Protein 2V6Z (pdb70)

Foldseek 3Di:
DALVVLLVVLVVLLVVVPAQEDPQQSSLVSVVCRPPDPVCSSVLSVQLVVLLVVDDDDDRHHYNVSSVRSVVRRD

Nearest PDB structures (foldseek):
  2v6z-assembly1_M  TM=9.884E-01  e=2.425E-10  Homo sapiens
  7pfo-assembly1_A  TM=9.451E-01  e=2.095E-09  Homo sapiens
  8qz0-assembly1_Y  TM=7.231E-01  e=5.960E-01  Saccharomyces cerevisiae S288C
  5fm6-assembly1_B  TM=7.115E-01  e=1.152E+00  Thermochaetoides thermophila
  3d8b-assembly1_A  TM=6.916E-01  e=2.363E+00  Homo sapiens

Sequence (75 aa):
MAPERLRSRALSAFKLRGLLLRGEAIKYLTEALQSISELELEDKLEKIINAVEKQPLSSNMIERSVVEAAVQESSMAPERLRSRALSAFKLRGLLLRGEAIKYLTEALQSISELELEDKLEKIINAVEKQPLSSNMIERSVVEAAVQESSMAPERLRSRALSAFKLRGLLLRGEAIKYLTEALQSISELELEDKLEKIINAVEKQPLSSNMIERSVVEAAVQESSMAPERLRSRALSAFKLRGLLLRGEAIKYLTEALQSISELELEDKLEKIINAVEKQPLSSNMIERSVVEAAVQESSMAPERLRSRALSAFKLRGLLLRGEAIKYLTEALQSISELELEDKLEKIINAVEKQPLSSNMIERSVVEAAVQESSMAPERLRSRALSAFKLRGLLLRGEAIKYLTEALQSISELELEDKLEKIINAVEKQPLSSNMIERSVVEAAVQESSMAPERLRSRALSAFKLRGLLLRGEAIKYLTEALQSISELELEDKLEKIINAVEKQPLSSNMIERSVVEAAVQESSMAPERLRSRALSAFKLRGLLLRGEAIKYLTEALQSISELELEDKLEKIINAVEKQPLSSNMIERSVVEAAVQESSMAPERLRSRALSAFKLRGLLLRGEAIKYLTEALQSISELELEDKLEKIINAVEKQPLSSNMIERSVVEAAVQESSMAPERLRSRALSAFKLRGLLLRGEAIKYLTEALQSISELELEDKLEKIINAVEKQPLSSNMIERSVVEAAVQESSMAPERLRSRALSAFKLRGLLLRGEAIKYLTEALQSISELELEDKLEKIINAVEKQPLSSNMIERSVVEAAVQESSMAPERLRSRALSAFKLRGLLLRGEAIKYLTEALQSISELELEDKLEKIINAVEKQPLSSNMIERSVVEAAVQESSMAPERLRSRALSAFKLRGLLLRGEAIKYLTEALQSISELELEDKLEKIINAVEKQPLSSNMIERSVVEAAVQESSMAPERLRSRALSAFKLRGLLLRGEAIKYLTEALQSISELELEDKLEKIINAVEKQPLSSNMIERSVVEAAVQESSMAPERLRSRALSAFKLRGLLLRGEAIKYLTEALQSISELELEDKLEKIINAVEKQPLSSNMIERSVVEAAVQESSMAPERLRSRALSAFKLRGLLLRGEAIKYLTEALQSISELELEDKLEKIINAVEKQPLSSNMIERSVVEAAVQESSMAPERLRSRALSAFKLRGLLLRGEAIKYLTEALQSISELELEDKLEKIINAVEKQPLSSNMIERSVVEAAVQESSMAPERLRSRALSAFKLRGLLLRGEAIKYLTEALQSISELELEDKLEKIINAVEKQPLSSNMIERSVVEAAVQESSMAPERLRSRALSAFKLRGLLLRGEAIKYLTEALQSISELELEDKLEKIINAVEKQPLSSNMIERSVVEAAVQESSMAPERLRSRALSAFKLRGLLLRGEAIKYLTEALQSISELELEDKLEKIINAVEKQPLSSNMIERSVVEAAVQESS

Secondary structure (DSSP, 8-state):
--HHHHHHHHHHHHHHTT-EE-HHHHHHHHHHTTTS-TTTHHHHHHHHHHHHTTS--SSSEE-HHHHHHHHHHH-

Solvent-accessible surface area: 4903 Å² total; per-residue (Å²): 114,40,48,140,154,4,95,68,97,0,53,54,5,0,124,136,122,50,19,72,19,118,45,86,0,19,116,51,0,3,119,55,2,114,114,60,52,103,151,97,4,97,92,43,1,57,108,0,5,92,2,2,128,147,43,129,90,123,64,70,82,0,87,116,78,21,0,70,51,0,22,117,111,4,129

Structure (mmCIF, N/CA/C/O backbone):
data_2V6Z
#
_entry.id   2V6Z
#
_cell.length_a   1.000
_cell.length_b   1.000
_cell.length_c   1.000
_cell.angle_alpha   90.00
_cell.angle_beta   90.00
_cell.angle_gamma   90.00
#
_symmetry.space_group_name_H-M   'P 1'
#
loop_
_atom_site.group_PDB
_atom_site.id
_atom_site.type_symbol
_atom_site.label_atom_id
_atom_site.label_alt_id
_atom_site.label_comp_id
_atom_site.label_asym_id
_atom_site.label_entity_id
_atom_site.label_seq_id
_atom_site.pdbx_PDB_ins_code
_atom_site.Cartn_x
_atom_site.Cartn_y
_atom_site.Cartn_z
_atom_site.occupancy
_atom_site.B_iso_or_equiv
_atom_site.auth_seq_id
_atom_site.auth_comp_id
_atom_site.auth_asym_id
_atom_site.auth_atom_id
_atom_site.pdbx_PDB_model_num
ATOM 1 N N . MET A 1 25 ? 1.703 -15.701 0.653 1.00 0.00 25 MET M N 1
ATOM 2 C CA . MET A 1 25 ? 3.109 -15.944 0.298 1.00 0.00 25 MET M CA 1
ATOM 3 C C . MET A 1 25 ? 3.444 -15.351 -1.089 1.00 0.00 25 MET M C 1
ATOM 4 O O . MET A 1 25 ? 3.008 -15.861 -2.123 1.00 0.00 25 MET M O 1
ATOM 16 N N . ALA A 1 26 ? 4.218 -14.266 -1.097 1.00 0.00 26 ALA M N 1
ATOM 17 C CA . ALA A 1 26 ? 4.572 -13.468 -2.273 1.00 0.00 26 ALA M CA 1
ATOM 18 C C . ALA A 1 26 ? 5.983 -12.856 -2.123 1.00 0.00 26 ALA M C 1
ATOM 19 O O . ALA A 1 26 ? 6.508 -12.833 -1.004 1.00 0.00 26 ALA M O 1
ATOM 26 N N . PRO A 1 27 ? 6.610 -12.336 -3.200 1.00 0.00 27 PRO M N 1
ATOM 27 C CA . PRO A 1 27 ? 7.949 -11.727 -3.167 1.00 0.00 27 PRO M CA 1
ATOM 28 C C . PRO A 1 27 ? 8.204 -10.729 -2.028 1.00 0.00 27 PRO M C 1
ATOM 29 O O . PRO A 1 27 ? 9.268 -10.755 -1.422 1.00 0.00 27 PRO M O 1
ATOM 37 N N . GLU A 1 28 ? 7.225 -9.886 -1.678 1.00 0.00 28 GLU M N 1
ATOM 38 C CA . GLU A 1 28 ? 7.334 -8.901 -0.581 1.00 0.00 28 GLU M CA 1
ATOM 39 C C . GLU A 1 28 ? 7.509 -9.530 0.817 1.00 0.00 28 GLU M C 1
ATOM 40 O O . GLU A 1 28 ? 8.006 -8.868 1.735 1.00 0.00 28 GLU M O 1
ATOM 50 N N . ARG A 1 29 ? 7.147 -10.811 0.977 1.00 0.00 29 ARG M N 1
ATOM 51 C CA . ARG A 1 29 ? 7.346 -11.610 2.204 1.00 0.00 29 ARG M CA 1
ATOM 52 C C . ARG A 1 29 ? 8.560 -12.529 2.061 1.00 0.00 29 ARG M C 1
ATOM 53 O O . ARG A 1 29 ? 9.337 -12.676 3.004 1.00 0.00 29 ARG M O 1
ATOM 71 N N . LEU A 1 30 ? 8.775 -13.074 0.858 1.00 0.00 30 LEU M N 1
ATOM 72 C CA . LEU A 1 30 ? 9.932 -13.877 0.466 1.00 0.00 30 LEU M CA 1
ATOM 73 C C . LEU A 1 30 ? 11.248 -13.132 0.719 1.00 0.00 30 LEU M C 1
ATOM 74 O O . LEU A 1 30 ? 12.149 -13.670 1.356 1.00 0.00 30 LEU M O 1
ATOM 89 N N . ARG A 1 31 ? 11.336 -11.867 0.285 1.00 0.00 31 ARG M N 1
ATOM 90 C CA . ARG A 1 31 ? 12.497 -10.985 0.488 1.00 0.00 31 ARG M CA 1
ATOM 91 C C . ARG A 1 31 ? 12.910 -10.895 1.961 1.00 0.00 31 ARG M C 1
ATOM 92 O O . ARG A 1 31 ? 14.074 -11.124 2.284 1.00 0.00 31 ARG M O 1
ATOM 110 N N . SER A 1 32 ? 11.961 -10.642 2.862 1.00 0.00 32 SER M N 1
ATOM 111 C CA . SER A 1 32 ? 12.219 -10.568 4.312 1.00 0.00 32 SER M CA 1
ATOM 112 C C . SER A 1 32 ? 12.697 -11.901 4.911 1.00 0.00 32 SER M C 1
ATOM 113 O O . SER A 1 32 ? 13.659 -11.922 5.690 1.00 0.00 32 SER M O 1
ATOM 120 N N . ARG A 1 33 ? 12.085 -13.027 4.512 1.00 0.00 33 ARG M N 1
ATOM 121 C CA . ARG A 1 33 ? 12.513 -14.389 4.907 1.00 0.00 33 ARG M CA 1
ATOM 122 C C . ARG A 1 33 ? 13.936 -14.685 4.423 1.00 0.00 33 ARG M C 1
ATOM 123 O O . ARG A 1 33 ? 14.775 -15.160 5.188 1.00 0.00 33 ARG M O 1
ATOM 141 N N . ALA A 1 34 ? 14.210 -14.376 3.157 1.00 0.00 34 ALA M N 1
ATOM 142 C CA . ALA A 1 34 ? 15.469 -14.664 2.485 1.00 0.00 34 ALA M CA 1
ATOM 143 C C . ALA A 1 34 ? 16.643 -13.822 3.012 1.00 0.00 34 ALA M C 1
ATOM 144 O O . ALA A 1 34 ? 17.720 -14.367 3.262 1.00 0.00 34 ALA M O 1
ATOM 151 N N . LEU A 1 35 ? 16.439 -12.519 3.246 1.00 0.00 35 LEU M N 1
ATOM 152 C CA . LEU A 1 35 ? 17.449 -11.651 3.863 1.00 0.00 35 LEU M CA 1
ATOM 153 C C . LEU A 1 35 ? 17.806 -12.152 5.272 1.00 0.00 35 LEU M C 1
ATOM 154 O O . LEU A 1 35 ? 18.982 -12.235 5.623 1.00 0.00 35 LEU M O 1
ATOM 169 N N . SER A 1 36 ? 16.796 -12.534 6.062 1.00 0.00 36 SER M N 1
ATOM 170 C CA . SER A 1 36 ? 16.997 -13.026 7.431 1.00 0.00 36 SER M CA 1
ATOM 171 C C . SER A 1 36 ? 17.886 -14.273 7.494 1.00 0.00 36 SER M C 1
ATOM 172 O O . SER A 1 36 ? 18.722 -14.378 8.388 1.00 0.00 36 SER M O 1
ATOM 179 N N . ALA A 1 37 ? 17.781 -15.188 6.525 1.00 0.00 37 ALA M N 1
ATOM 180 C CA . ALA A 1 37 ? 18.638 -16.377 6.455 1.00 0.00 37 ALA M CA 1
ATOM 181 C C . ALA A 1 37 ? 20.138 -16.034 6.311 1.00 0.00 37 ALA M C 1
ATOM 182 O O . ALA A 1 37 ? 20.976 -16.644 6.982 1.00 0.00 37 ALA M O 1
ATOM 189 N N . PHE A 1 38 ? 20.481 -15.035 5.484 1.00 0.00 38 PHE M N 1
ATOM 190 C CA . PHE A 1 38 ? 21.855 -14.525 5.355 1.00 0.00 38 PHE M CA 1
ATOM 191 C C . PHE A 1 38 ? 22.292 -13.771 6.630 1.00 0.00 38 PHE M C 1
ATOM 192 O O . PHE A 1 38 ? 23.401 -14.001 7.120 1.00 0.00 38 PHE M O 1
ATOM 208 N N . LYS A 1 39 ? 21.409 -12.946 7.221 1.00 0.00 39 LYS M N 1
ATOM 209 C CA . LYS A 1 39 ? 21.672 -12.212 8.478 1.00 0.00 39 LYS M CA 1
ATOM 210 C C . LYS A 1 39 ? 21.956 -13.126 9.678 1.00 0.00 39 LYS M C 1
ATOM 211 O O . LYS A 1 39 ? 22.853 -12.824 10.466 1.00 0.00 39 LYS M O 1
ATOM 226 N N . LEU A 1 40 ? 21.263 -14.265 9.791 1.00 0.00 40 LEU M N 1
ATOM 227 C CA . LEU A 1 40 ? 21.497 -15.286 10.828 1.00 0.00 40 LEU M CA 1
ATOM 228 C C . LEU A 1 40 ? 22.913 -15.895 10.779 1.00 0.00 40 LEU M C 1
ATOM 229 O O . LEU A 1 40 ? 23.422 -16.355 11.808 1.00 0.00 40 LEU M O 1
ATOM 244 N N . ARG A 1 41 ? 23.559 -15.865 9.604 1.00 0.00 41 ARG M N 1
ATOM 245 C CA . ARG A 1 41 ? 24.944 -16.329 9.372 1.00 0.00 41 ARG M CA 1
ATOM 246 C C . ARG A 1 41 ? 25.991 -15.198 9.396 1.00 0.00 41 ARG M C 1
ATOM 247 O O . ARG A 1 41 ? 27.185 -15.467 9.261 1.00 0.00 41 ARG M O 1
ATOM 265 N N . GLY A 1 42 ? 25.566 -13.946 9.588 1.00 0.00 42 GLY M N 1
ATOM 266 C CA . GLY A 1 42 ? 26.433 -12.760 9.675 1.00 0.00 42 GLY M CA 1
ATOM 267 C C . GLY A 1 42 ? 26.698 -12.056 8.333 1.00 0.00 42 GLY M C 1
ATOM 268 O O . GLY A 1 42 ? 27.433 -11.064 8.293 1.00 0.00 42 GLY M O 1
ATOM 272 N N . LEU A 1 43 ? 26.115 -12.557 7.239 1.00 0.00 43 LEU M N 1
ATOM 273 C CA . LEU A 1 43 ? 26.198 -11.951 5.907 1.00 0.00 43 LEU M CA 1
ATOM 274 C C . LEU A 1 43 ? 25.126 -10.862 5.711 1.00 0.00 43 LEU M C 1
ATOM 275 O O . LEU A 1 43 ? 24.161 -10.730 6.465 1.00 0.00 43 LEU M O 1
ATOM 290 N N . LEU A 1 44 ? 25.300 -10.105 4.634 1.00 0.00 44 LEU M N 1
ATOM 291 C CA . LEU A 1 44 ? 24.400 -9.090 4.091 1.00 0.00 44 LEU M CA 1
ATOM 292 C C . LEU A 1 44 ? 24.253 -9.378 2.590 1.00 0.00 44 LEU M C 1
ATOM 293 O O . LEU A 1 44 ? 25.115 -10.027 1.994 1.00 0.00 44 LEU M O 1
ATOM 308 N N . LEU A 1 45 ? 23.181 -8.894 1.961 1.00 0.00 45 LEU M N 1
ATOM 309 C CA . LEU A 1 45 ? 22.864 -9.230 0.572 1.00 0.00 45 LEU M CA 1
ATOM 310 C C . LEU A 1 45 ? 22.395 -8.002 -0.224 1.00 0.00 45 LEU M C 1
ATOM 311 O O . LEU A 1 45 ? 21.454 -7.302 0.172 1.00 0.00 45 LEU M O 1
ATOM 326 N N . ARG A 1 46 ? 23.062 -7.750 -1.358 1.00 0.00 46 ARG M N 1
ATOM 327 C CA . ARG A 1 46 ? 22.762 -6.670 -2.316 1.00 0.00 46 ARG M CA 1
ATOM 328 C C . ARG A 1 46 ? 21.329 -6.710 -2.867 1.00 0.00 46 ARG M C 1
ATOM 329 O O . ARG A 1 46 ? 20.722 -7.776 -2.956 1.00 0.00 46 ARG M O 1
ATOM 347 N N . GLY A 1 47 ? 20.825 -5.563 -3.331 1.00 0.00 47 GLY M N 1
ATOM 348 C CA . GLY A 1 47 ? 19.481 -5.436 -3.919 1.00 0.00 47 GLY M CA 1
ATOM 349 C C . GLY A 1 47 ? 19.296 -6.192 -5.245 1.00 0.00 47 GLY M C 1
ATOM 350 O O . GLY A 1 47 ? 18.219 -6.722 -5.515 1.00 0.00 47 GLY M O 1
ATOM 354 N N . GLU A 1 48 ? 20.339 -6.286 -6.072 1.00 0.00 48 GLU M N 1
ATOM 355 C CA . GLU A 1 48 ? 20.313 -7.117 -7.291 1.00 0.00 48 GLU M CA 1
ATOM 356 C C . GLU A 1 48 ? 20.388 -8.620 -6.962 1.00 0.00 48 GLU M C 1
ATOM 357 O O . GLU A 1 48 ? 19.848 -9.448 -7.698 1.00 0.00 48 GLU M O 1
ATOM 367 N N . ALA A 1 49 ? 21.019 -8.975 -5.836 1.00 0.00 49 ALA M N 1
ATOM 368 C CA . ALA A 1 49 ? 21.203 -10.356 -5.388 1.00 0.00 49 ALA M CA 1
ATOM 369 C C . ALA A 1 49 ? 19.960 -10.927 -4.687 1.00 0.00 49 ALA M C 1
ATOM 370 O O . ALA A 1 49 ? 19.561 -12.055 -4.980 1.00 0.00 49 ALA M O 1
ATOM 377 N N . ILE A 1 50 ? 19.315 -10.142 -3.809 1.00 0.00 50 ILE M N 1
ATOM 378 C CA . ILE A 1 50 ? 18.052 -10.521 -3.156 1.00 0.00 50 ILE M CA 1
ATOM 379 C C . ILE A 1 50 ? 16.970 -10.794 -4.206 1.00 0.00 50 ILE M C 1
ATOM 380 O O . ILE A 1 50 ? 16.304 -11.825 -4.145 1.00 0.00 50 ILE M O 1
ATOM 395 N N . LYS A 1 51 ? 16.848 -9.926 -5.220 1.00 0.00 51 LYS M N 1
ATOM 396 C CA . LYS A 1 51 ? 15.935 -10.077 -6.364 1.00 0.00 51 LYS M CA 1
ATOM 397 C C . LYS A 1 51 ? 16.218 -11.357 -7.161 1.00 0.00 51 LYS M C 1
ATOM 398 O O . LYS A 1 51 ? 15.283 -12.096 -7.466 1.00 0.00 51 LYS M O 1
ATOM 413 N N . TYR A 1 52 ? 17.493 -11.660 -7.424 1.00 0.00 52 TYR M N 1
ATOM 414 C CA . TYR A 1 52 ? 17.899 -12.861 -8.158 1.00 0.00 52 TYR M CA 1
ATOM 415 C C . TYR A 1 52 ? 17.405 -14.142 -7.465 1.00 0.00 52 TYR M C 1
ATOM 416 O O . TYR A 1 52 ? 16.702 -14.941 -8.089 1.00 0.00 52 TYR M O 1
ATOM 433 N N . LEU A 1 53 ? 17.708 -14.325 -6.167 1.00 0.00 53 LEU M N 1
ATOM 434 C CA . LEU A 1 53 ? 17.238 -15.515 -5.444 1.00 0.00 53 LEU M CA 1
ATOM 435 C C . LEU A 1 53 ? 15.736 -15.467 -5.102 1.00 0.00 53 LEU M C 1
ATOM 436 O O . LEU A 1 53 ? 15.106 -16.514 -4.997 1.00 0.00 53 LEU M O 1
ATOM 451 N N . THR A 1 54 ? 15.132 -14.277 -5.011 1.00 0.00 54 THR M N 1
ATOM 452 C CA . THR A 1 54 ? 13.676 -14.112 -4.827 1.00 0.00 54 THR M CA 1
ATOM 453 C C . THR A 1 54 ? 12.920 -14.681 -6.035 1.00 0.00 54 THR M C 1
ATOM 454 O O . THR A 1 54 ? 11.914 -15.366 -5.861 1.00 0.00 54 THR M O 1
ATOM 465 N N . GLU A 1 55 ? 13.415 -14.461 -7.260 1.00 0.00 55 GLU M N 1
ATOM 466 C CA . GLU A 1 55 ? 12.850 -15.059 -8.478 1.00 0.00 55 GLU M CA 1
ATOM 467 C C . GLU A 1 55 ? 13.165 -16.566 -8.591 1.00 0.00 55 GLU M C 1
ATOM 468 O O . GLU A 1 55 ? 12.304 -17.341 -9.015 1.00 0.00 55 GLU M O 1
ATOM 478 N N . ALA A 1 56 ? 14.362 -17.003 -8.176 1.00 0.00 56 ALA M N 1
ATOM 479 C CA . ALA A 1 56 ? 14.763 -18.418 -8.176 1.00 0.00 56 ALA M CA 1
ATOM 480 C C . ALA A 1 56 ? 13.990 -19.291 -7.154 1.00 0.00 56 ALA M C 1
ATOM 481 O O . ALA A 1 56 ? 13.847 -20.501 -7.360 1.00 0.00 56 ALA M O 1
ATOM 488 N N . LEU A 1 57 ? 13.476 -18.684 -6.075 1.00 0.00 57 LEU M N 1
ATOM 489 C CA . LEU A 1 57 ? 12.746 -19.338 -4.975 1.00 0.00 57 LEU M CA 1
ATOM 490 C C . LEU A 1 57 ? 11.243 -18.974 -4.958 1.00 0.00 57 LEU M C 1
ATOM 491 O O . LEU A 1 57 ? 10.526 -19.351 -4.030 1.00 0.00 57 LEU M O 1
ATOM 506 N N . GLN A 1 58 ? 10.753 -18.267 -5.984 1.00 0.00 58 GLN M N 1
ATOM 507 C CA . GLN A 1 58 ? 9.385 -17.731 -6.095 1.00 0.00 58 GLN M CA 1
ATOM 508 C C . GLN A 1 58 ? 8.256 -18.757 -5.853 1.00 0.00 58 GLN M C 1
ATOM 509 O O . GLN A 1 58 ? 7.191 -18.388 -5.346 1.00 0.00 58 GLN M O 1
ATOM 521 N N . SER A 1 59 ? 8.499 -20.034 -6.173 1.00 0.00 59 SER M N 1
ATOM 522 C CA . SER A 1 59 ? 7.510 -21.127 -6.085 1.00 0.00 59 SER M CA 1
ATOM 523 C C . SER A 1 59 ? 7.893 -22.224 -5.076 1.00 0.00 59 SER M C 1
ATOM 524 O O . SER A 1 59 ? 7.213 -23.253 -4.997 1.00 0.00 59 SER M O 1
ATOM 531 N N . ILE A 1 60 ? 8.973 -22.032 -4.305 1.00 0.00 60 ILE M N 1
ATOM 532 C CA . ILE A 1 60 ? 9.384 -22.943 -3.220 1.00 0.00 60 ILE M CA 1
ATOM 533 C C . ILE A 1 60 ? 8.400 -22.861 -2.042 1.00 0.00 60 ILE M C 1
ATOM 534 O O . ILE A 1 60 ? 7.885 -21.791 -1.703 1.00 0.00 60 ILE M O 1
ATOM 549 N N . SER A 1 61 ? 8.152 -24.016 -1.417 1.00 0.00 61 SER M N 1
ATOM 550 C CA . SER A 1 61 ? 7.310 -24.190 -0.226 1.00 0.00 61 SER M CA 1
ATOM 551 C C . SER A 1 61 ? 7.708 -23.258 0.929 1.00 0.00 61 SER M C 1
ATOM 552 O O . SER A 1 61 ? 8.868 -23.225 1.333 1.00 0.00 61 SER M O 1
ATOM 559 N N . GLU A 1 62 ? 6.746 -22.531 1.510 1.00 0.00 62 GLU M N 1
ATOM 560 C CA . GLU A 1 62 ? 6.991 -21.512 2.551 1.00 0.00 62 GLU M CA 1
ATOM 561 C C . GLU A 1 62 ? 7.710 -22.016 3.814 1.00 0.00 62 GLU M C 1
ATOM 562 O O . GLU A 1 62 ? 8.492 -21.276 4.417 1.00 0.00 62 GLU M O 1
ATOM 572 N N . LEU A 1 63 ? 7.476 -23.275 4.206 1.00 0.00 63 LEU M N 1
ATOM 573 C CA . LEU A 1 63 ? 8.113 -23.929 5.358 1.00 0.00 63 LEU M CA 1
ATOM 574 C C . LEU A 1 63 ? 9.453 -24.620 5.019 1.00 0.00 63 LEU M C 1
ATOM 575 O O . LEU A 1 63 ? 10.139 -25.121 5.913 1.00 0.00 63 LEU M O 1
ATOM 590 N N . GLU A 1 64 ? 9.836 -24.628 3.741 1.00 0.00 64 GLU M N 1
ATOM 591 C CA . GLU A 1 64 ? 11.082 -25.211 3.209 1.00 0.00 64 GLU M CA 1
ATOM 592 C C . GLU A 1 64 ? 12.037 -24.143 2.632 1.00 0.00 64 GLU M C 1
ATOM 593 O O . GLU A 1 64 ? 13.176 -24.456 2.290 1.00 0.00 64 GLU M O 1
ATOM 603 N N . LEU A 1 65 ? 11.591 -22.882 2.546 1.00 0.00 65 LEU M N 1
ATOM 604 C CA . LEU A 1 65 ? 12.325 -21.750 1.977 1.00 0.00 65 LEU M CA 1
ATOM 605 C C . LEU A 1 65 ? 13.668 -21.528 2.681 1.00 0.00 65 LEU M C 1
ATOM 606 O O . LEU A 1 65 ? 14.683 -21.303 2.028 1.00 0.00 65 LEU M O 1
ATOM 621 N N . GLU A 1 66 ? 13.683 -21.636 4.012 1.00 0.00 66 GLU M N 1
ATOM 622 C CA . GLU A 1 66 ? 14.899 -21.489 4.818 1.00 0.00 66 GLU M CA 1
ATOM 623 C C . GLU A 1 66 ? 15.884 -22.648 4.586 1.00 0.00 66 GLU M C 1
ATOM 624 O O . GLU A 1 66 ? 17.070 -22.416 4.355 1.00 0.00 66 GLU M O 1
ATOM 634 N N . ASP A 1 67 ? 15.398 -23.896 4.587 1.00 0.00 67 ASP M N 1
ATOM 635 C CA . ASP A 1 67 ? 16.211 -25.101 4.348 1.00 0.00 67 ASP M CA 1
ATOM 636 C C . ASP A 1 67 ? 16.786 -25.162 2.919 1.00 0.00 67 ASP M C 1
ATOM 637 O O . ASP A 1 67 ? 17.916 -25.612 2.715 1.00 0.00 67 ASP M O 1
ATOM 645 N N . LYS A 1 68 ? 16.032 -24.663 1.933 1.00 0.00 68 LYS M N 1
ATOM 646 C CA . LYS A 1 68 ? 16.449 -24.545 0.532 1.00 0.00 68 LYS M CA 1
ATOM 647 C C . LYS A 1 68 ? 17.546 -23.497 0.342 1.00 0.00 68 LYS M C 1
ATOM 648 O O . LYS A 1 68 ? 18.612 -23.800 -0.191 1.00 0.00 68 LYS M O 1
ATOM 663 N N . LEU A 1 69 ? 17.305 -22.270 0.810 1.00 0.00 69 LEU M N 1
ATOM 664 C CA . LEU A 1 69 ? 18.249 -21.147 0.749 1.00 0.00 69 LEU M CA 1
ATOM 665 C C . LEU A 1 69 ? 19.548 -21.447 1.519 1.00 0.00 69 LEU M C 1
ATOM 666 O O . LEU A 1 69 ? 20.625 -20.986 1.146 1.00 0.00 69 LEU M O 1
ATOM 681 N N . GLU A 1 70 ? 19.485 -22.321 2.519 1.00 0.00 70 GLU M N 1
ATOM 682 C CA . GLU A 1 70 ? 20.668 -22.754 3.280 1.00 0.00 70 GLU M CA 1
ATOM 683 C C . GLU A 1 70 ? 21.698 -23.481 2.396 1.00 0.00 70 GLU M C 1
ATOM 684 O O . GLU A 1 70 ? 22.899 -23.408 2.664 1.00 0.00 70 GLU M O 1
ATOM 694 N N . LYS A 1 71 ? 21.262 -24.117 1.297 1.00 0.00 71 LYS M N 1
ATOM 695 C CA . LYS A 1 71 ? 22.155 -24.749 0.317 1.00 0.00 71 LYS M CA 1
ATOM 696 C C . LYS A 1 71 ? 22.911 -23.706 -0.522 1.00 0.00 71 LYS M C 1
ATOM 697 O O . LYS A 1 71 ? 24.040 -23.955 -0.942 1.00 0.00 71 LYS M O 1
ATOM 712 N N . ILE A 1 72 ? 22.311 -22.528 -0.735 1.00 0.00 72 ILE M N 1
ATOM 713 C CA . ILE A 1 72 ? 22.950 -21.374 -1.398 1.00 0.00 72 ILE M CA 1
ATOM 714 C C . ILE A 1 72 ? 24.036 -20.840 -0.457 1.00 0.00 72 ILE M C 1
ATOM 715 O O . ILE A 1 72 ? 25.193 -20.736 -0.847 1.00 0.00 72 ILE M O 1
ATOM 730 N N . ILE A 1 73 ? 23.694 -20.591 0.813 1.00 0.00 73 ILE M N 1
ATOM 731 C CA . ILE A 1 73 ? 24.649 -20.110 1.832 1.00 0.00 73 ILE M CA 1
ATOM 732 C C . ILE A 1 73 ? 25.843 -21.071 1.985 1.00 0.00 73 ILE M C 1
ATOM 733 O O . ILE A 1 73 ? 26.990 -20.620 1.990 1.00 0.00 73 ILE M O 1
ATOM 748 N N . ASN A 1 74 ? 25.612 -22.390 2.021 1.00 0.00 74 ASN M N 1
ATOM 749 C CA . ASN A 1 74 ? 26.687 -23.396 2.053 1.00 0.00 74 ASN M CA 1
ATOM 750 C C . ASN A 1 74 ? 27.622 -23.353 0.825 1.00 0.00 74 ASN M C 1
ATOM 751 O O . ASN A 1 74 ? 28.780 -23.761 0.933 1.00 0.00 74 ASN M O 1
ATOM 761 N N . ALA A 1 75 ? 27.156 -22.853 -0.326 1.00 0.00 75 ALA M N 1
ATOM 762 C CA . ALA A 1 75 ? 27.992 -22.652 -1.513 1.00 0.00 75 ALA M CA 1
ATOM 763 C C . ALA A 1 75 ? 28.751 -21.315 -1.445 1.00 0.00 75 ALA M C 1
ATOM 764 O O . ALA A 1 75 ? 29.950 -21.274 -1.725 1.00 0.00 75 ALA M O 1
ATOM 771 N N . VAL A 1 76 ? 28.099 -20.240 -0.979 1.00 0.00 76 VAL M N 1
ATOM 772 C CA . VAL A 1 76 ? 28.737 -18.930 -0.739 1.00 0.00 76 VAL M CA 1
ATOM 773 C C . VAL A 1 76 ? 29.923 -19.060 0.235 1.00 0.00 76 VAL M C 1
ATOM 774 O O . VAL A 1 76 ? 30.989 -18.492 0.004 1.00 0.00 76 VAL M O 1
ATOM 787 N N . GLU A 1 77 ? 29.772 -19.886 1.278 1.00 0.00 77 GLU M N 1
ATOM 788 C CA . GLU A 1 77 ? 30.814 -20.209 2.270 1.00 0.00 77 GLU M CA 1
ATOM 789 C C . GLU A 1 77 ? 32.069 -20.932 1.715 1.00 0.00 77 GLU M C 1
ATOM 790 O O . GLU A 1 77 ? 33.058 -21.066 2.443 1.00 0.00 77 GLU M O 1
ATOM 800 N N . LYS A 1 78 ? 32.072 -21.353 0.440 1.00 0.00 78 LYS M N 1
ATOM 801 C CA . LYS A 1 78 ? 33.225 -21.959 -0.262 1.00 0.00 78 LYS M CA 1
ATOM 802 C C . LYS A 1 78 ? 33.593 -21.259 -1.585 1.00 0.00 78 LYS M C 1
ATOM 803 O O . LYS A 1 78 ? 34.421 -21.766 -2.343 1.00 0.00 78 LYS M O 1
ATOM 818 N N . GLN A 1 79 ? 33.011 -20.087 -1.855 1.00 0.00 79 GLN M N 1
ATOM 819 C CA . GLN A 1 79 ? 33.315 -19.232 -3.011 1.00 0.00 79 GLN M CA 1
ATOM 820 C C . GLN A 1 79 ? 34.272 -18.078 -2.632 1.00 0.00 79 GLN M C 1
ATOM 821 O O . GLN A 1 79 ? 34.301 -17.661 -1.467 1.00 0.00 79 GLN M O 1
ATOM 833 N N . PRO A 1 80 ? 35.049 -17.534 -3.593 1.00 0.00 80 PRO M N 1
ATOM 834 C CA . PRO A 1 80 ? 35.969 -16.424 -3.341 1.00 0.00 80 PRO M CA 1
ATOM 835 C C . PRO A 1 80 ? 35.212 -15.104 -3.098 1.00 0.00 80 PRO M C 1
ATOM 836 O O . PRO A 1 80 ? 34.390 -14.678 -3.915 1.00 0.00 80 PRO M O 1
ATOM 844 N N . LEU A 1 81 ? 35.507 -14.451 -1.967 1.00 0.00 81 LEU M N 1
ATOM 845 C CA . LEU A 1 81 ? 34.950 -13.160 -1.538 1.00 0.00 81 LEU M CA 1
ATOM 846 C C . LEU A 1 81 ? 35.883 -12.427 -0.553 1.00 0.00 81 LEU M C 1
ATOM 847 O O . LEU A 1 81 ? 36.840 -13.011 -0.033 1.00 0.00 81 LEU M O 1
ATOM 862 N N . SER A 1 82 ? 35.604 -11.144 -0.297 1.00 0.00 82 SER M N 1
ATOM 863 C CA . SER A 1 82 ? 36.437 -10.242 0.527 1.00 0.00 82 SER M CA 1
ATOM 864 C C . SER A 1 82 ? 35.631 -9.323 1.471 1.00 0.00 82 SER M C 1
ATOM 865 O O . SER A 1 82 ? 36.191 -8.432 2.116 1.00 0.00 82 SER M O 1
ATOM 872 N N . SER A 1 83 ? 34.316 -9.543 1.572 1.00 0.00 83 SER M N 1
ATOM 873 C CA . SER A 1 83 ? 33.365 -8.786 2.409 1.00 0.00 83 SER M CA 1
ATOM 874 C C . SER A 1 83 ? 32.163 -9.665 2.790 1.00 0.00 83 SER M C 1
ATOM 875 O O . SER A 1 83 ? 31.878 -10.660 2.116 1.00 0.00 83 SER M O 1
ATOM 882 N N . ASN A 1 84 ? 31.429 -9.305 3.851 1.00 0.00 84 ASN M N 1
ATOM 883 C CA . ASN A 1 84 ? 30.195 -10.001 4.232 1.00 0.00 84 ASN M CA 1
ATOM 884 C C . ASN A 1 84 ? 28.997 -9.595 3.342 1.00 0.00 84 ASN M C 1
ATOM 885 O O . ASN A 1 84 ? 27.915 -10.163 3.474 1.00 0.00 84 ASN M O 1
ATOM 895 N N . MET A 1 85 ? 29.182 -8.622 2.443 1.00 0.00 85 MET M N 1
ATOM 896 C CA . MET A 1 85 ? 28.192 -8.198 1.455 1.00 0.00 85 MET M CA 1
ATOM 897 C C . MET A 1 85 ? 28.229 -9.110 0.223 1.00 0.00 85 MET M C 1
ATOM 898 O O . MET A 1 85 ? 29.132 -9.025 -0.616 1.00 0.00 85 MET M O 1
ATOM 910 N N . ILE A 1 86 ? 27.241 -9.995 0.122 1.00 0.00 86 ILE M N 1
ATOM 911 C CA . ILE A 1 86 ? 27.041 -10.918 -1.000 1.00 0.00 86 ILE M CA 1
ATOM 912 C C . ILE A 1 86 ? 26.361 -10.190 -2.174 1.00 0.00 86 ILE M C 1
ATOM 913 O O . ILE A 1 86 ? 25.485 -9.343 -1.973 1.00 0.00 86 ILE M O 1
ATOM 928 N N . GLU A 1 87 ? 26.752 -10.529 -3.405 1.00 0.00 87 GLU M N 1
ATOM 929 C CA . GLU A 1 87 ? 26.315 -9.876 -4.650 1.00 0.00 87 GLU M CA 1
ATOM 930 C C . GLU A 1 87 ? 25.738 -10.858 -5.678 1.00 0.00 87 GLU M C 1
ATOM 931 O O . GLU A 1 87 ? 25.925 -12.069 -5.564 1.00 0.00 87 GLU M O 1
ATOM 941 N N . ARG A 1 88 ? 25.053 -10.350 -6.715 1.00 0.00 88 ARG M N 1
ATOM 942 C CA . ARG A 1 88 ? 24.391 -11.198 -7.729 1.00 0.00 88 ARG M CA 1
ATOM 943 C C . ARG A 1 88 ? 25.366 -12.187 -8.369 1.00 0.00 88 ARG M C 1
ATOM 944 O O . ARG A 1 88 ? 25.035 -13.360 -8.471 1.00 0.00 88 ARG M O 1
ATOM 962 N N . SER A 1 89 ? 26.569 -11.746 -8.742 1.00 0.00 89 SER M N 1
ATOM 963 C CA . SER A 1 89 ? 27.600 -12.610 -9.345 1.00 0.00 89 SER M CA 1
ATOM 964 C C . SER A 1 89 ? 27.974 -13.805 -8.451 1.00 0.00 89 SER M C 1
ATOM 965 O O . SER A 1 89 ? 28.229 -14.905 -8.946 1.00 0.00 89 SER M O 1
ATOM 972 N N . VAL A 1 90 ? 27.948 -13.616 -7.123 1.00 0.00 90 VAL M N 1
ATOM 973 C CA . VAL A 1 90 ? 28.175 -14.688 -6.135 1.00 0.00 90 VAL M CA 1
ATOM 974 C C . VAL A 1 90 ? 26.960 -15.627 -6.051 1.00 0.00 90 VAL M C 1
ATOM 975 O O . VAL A 1 90 ? 27.125 -16.848 -6.122 1.00 0.00 90 VAL M O 1
ATOM 988 N N . VAL A 1 91 ? 25.738 -15.086 -5.965 1.00 0.00 91 VAL M N 1
ATOM 989 C CA . VAL A 1 91 ? 24.485 -15.875 -5.886 1.00 0.00 91 VAL M CA 1
ATOM 990 C C . VAL A 1 91 ? 24.208 -16.674 -7.166 1.00 0.00 91 VAL M C 1
ATOM 991 O O . VAL A 1 91 ? 23.791 -17.826 -7.097 1.00 0.00 91 VAL M O 1
ATOM 1004 N N . GLU A 1 92 ? 24.495 -16.104 -8.339 1.00 0.00 92 GLU M N 1
ATOM 1005 C CA . GLU A 1 92 ? 24.311 -16.712 -9.668 1.00 0.00 92 GLU M CA 1
ATOM 1006 C C . GLU A 1 92 ? 25.119 -18.009 -9.862 1.00 0.00 92 GLU M C 1
ATOM 1007 O O . GLU A 1 92 ? 24.763 -18.855 -10.687 1.00 0.00 92 GLU M O 1
ATOM 1017 N N . ALA A 1 93 ? 26.175 -18.189 -9.061 1.00 0.00 93 ALA M N 1
ATOM 1018 C CA . ALA A 1 93 ? 26.996 -19.399 -8.981 1.00 0.00 93 ALA M CA 1
ATOM 1019 C C . ALA A 1 93 ? 26.654 -20.266 -7.746 1.00 0.00 93 ALA M C 1
ATOM 1020 O O . ALA A 1 93 ? 26.701 -21.494 -7.826 1.00 0.00 93 ALA M O 1
ATOM 1027 N N . ALA A 1 94 ? 26.254 -19.657 -6.621 1.00 0.00 94 ALA M N 1
ATOM 1028 C CA . ALA A 1 94 ? 25.814 -20.367 -5.411 1.00 0.00 94 ALA M CA 1
ATOM 1029 C C . ALA A 1 94 ? 24.485 -21.130 -5.594 1.00 0.00 94 ALA M C 1
ATOM 1030 O O . ALA A 1 94 ? 24.321 -22.235 -5.067 1.00 0.00 94 ALA M O 1
ATOM 1037 N N . VAL A 1 95 ? 23.546 -20.581 -6.375 1.00 0.00 95 VAL M N 1
ATOM 1038 C CA . VAL A 1 95 ? 22.268 -21.237 -6.710 1.00 0.00 95 VAL M CA 1
ATOM 1039 C C . VAL A 1 95 ? 22.460 -22.574 -7.431 1.00 0.00 95 VAL M C 1
ATOM 1040 O O . VAL A 1 95 ? 21.666 -23.494 -7.234 1.00 0.00 95 VAL M O 1
ATOM 1053 N N . GLN A 1 96 ? 23.538 -22.712 -8.209 1.00 0.00 96 GLN M N 1
ATOM 1054 C CA . GLN A 1 96 ? 23.840 -23.905 -9.013 1.00 0.00 96 GLN M CA 1
ATOM 1055 C C . GLN A 1 96 ? 24.057 -25.159 -8.143 1.00 0.00 96 GLN M C 1
ATOM 1056 O O . GLN A 1 96 ? 23.683 -26.264 -8.536 1.00 0.00 96 GLN M O 1
ATOM 1068 N N . GLU A 1 97 ? 24.621 -24.981 -6.939 1.00 0.00 97 GLU M N 1
ATOM 1069 C CA . GLU A 1 97 ? 24.788 -26.045 -5.937 1.00 0.00 97 GLU M CA 1
ATOM 1070 C C . GLU A 1 97 ? 23.478 -26.340 -5.179 1.00 0.00 97 GLU M C 1
ATOM 1071 O O . GLU A 1 97 ? 23.223 -27.486 -4.805 1.00 0.00 97 GLU M O 1
ATOM 1081 N N . SER A 1 98 ? 22.632 -25.321 -4.971 1.00 0.00 98 SER M N 1
ATOM 1082 C CA . SER A 1 98 ? 21.315 -25.467 -4.322 1.00 0.00 98 SER M CA 1
ATOM 1083 C C . SER A 1 98 ? 20.237 -26.143 -5.187 1.00 0.00 98 SER M C 1
ATOM 1084 O O . SER A 1 98 ? 19.252 -26.655 -4.647 1.00 0.00 98 SER M O 1
ATOM 1091 N N . SER A 1 99 ? 20.412 -26.112 -6.515 1.00 0.00 99 SER M N 1
ATOM 1092 C CA . SER A 1 99 ? 19.468 -26.583 -7.545 1.00 0.00 99 SER M CA 1
ATOM 1093 C C . SER A 1 99 ? 19.023 -28.040 -7.349 1.00 0.00 99 SER M C 1
ATOM 1094 O O . SER A 1 99 ? 17.807 -28.258 -7.133 1.00 0.00 99 SER M O 1
ATOM 1102 N N . MET A 1 25 ? 8.187 -13.352 17.761 1.00 0.00 25 MET M N 2
ATOM 1103 C CA . MET A 1 25 ? 8.007 -13.197 16.313 1.00 0.00 25 MET M CA 2
ATOM 1104 C C . MET A 1 25 ? 7.027 -12.064 15.977 1.00 0.00 25 MET M C 2
ATOM 1105 O O . MET A 1 25 ? 6.165 -11.679 16.776 1.00 0.00 25 MET M O 2
ATOM 1117 N N . ALA A 1 26 ? 7.172 -11.551 14.757 1.00 0.00 26 ALA M N 2
ATOM 1118 C CA . ALA A 1 26 ? 6.387 -10.476 14.153 1.00 0.00 26 ALA M CA 2
ATOM 1119 C C . ALA A 1 26 ? 6.333 -10.667 12.616 1.00 0.00 26 ALA M C 2
ATOM 1120 O O . ALA A 1 26 ? 7.183 -11.385 12.073 1.00 0.00 26 ALA M O 2
ATOM 1127 N N . PRO A 1 27 ? 5.394 -10.027 11.891 1.00 0.00 27 PRO M N 2
ATOM 1128 C CA . PRO A 1 27 ? 5.292 -10.112 10.430 1.00 0.00 27 PRO M CA 2
ATOM 1129 C C . PRO A 1 27 ? 6.607 -9.844 9.685 1.00 0.00 27 PRO M C 2
ATOM 1130 O O . PRO A 1 27 ? 6.940 -10.566 8.753 1.00 0.00 27 PRO M O 2
ATOM 1138 N N . GLU A 1 28 ? 7.395 -8.853 10.118 1.00 0.00 28 GLU M N 2
ATOM 1139 C CA . GLU A 1 28 ? 8.692 -8.527 9.503 1.00 0.00 28 GLU M CA 2
ATOM 1140 C C . GLU A 1 28 ? 9.718 -9.667 9.643 1.00 0.00 28 GLU M C 2
ATOM 1141 O O . GLU A 1 28 ? 10.425 -9.988 8.682 1.00 0.00 28 GLU M O 2
ATOM 1151 N N . ARG A 1 29 ? 9.781 -10.313 10.817 1.00 0.00 29 ARG M N 2
ATOM 1152 C CA . ARG A 1 29 ? 10.670 -11.462 11.086 1.00 0.00 29 ARG M CA 2
ATOM 1153 C C . ARG A 1 29 ? 10.272 -12.700 10.279 1.00 0.00 29 ARG M C 2
ATOM 1154 O O . ARG A 1 29 ? 11.140 -13.429 9.799 1.00 0.00 29 ARG M O 2
ATOM 1172 N N . LEU A 1 30 ? 8.968 -12.918 10.097 1.00 0.00 30 LEU M N 2
ATOM 1173 C CA . LEU A 1 30 ? 8.381 -14.003 9.325 1.00 0.00 30 LEU M CA 2
ATOM 1174 C C . LEU A 1 30 ? 8.614 -13.814 7.811 1.00 0.00 30 LEU M C 2
ATOM 1175 O O . LEU A 1 30 ? 9.010 -14.762 7.133 1.00 0.00 30 LEU M O 2
ATOM 1190 N N . ARG A 1 31 ? 8.394 -12.600 7.282 1.00 0.00 31 ARG M N 2
ATOM 1191 C CA . ARG A 1 31 ? 8.522 -12.268 5.849 1.00 0.00 31 ARG M CA 2
ATOM 1192 C C . ARG A 1 31 ? 9.969 -12.240 5.344 1.00 0.00 31 ARG M C 2
ATOM 1193 O O . ARG A 1 31 ? 10.212 -12.511 4.167 1.00 0.00 31 ARG M O 2
ATOM 1211 N N . SER A 1 32 ? 10.940 -11.961 6.220 1.00 0.00 32 SER M N 2
ATOM 1212 C CA . SER A 1 32 ? 12.379 -11.845 5.893 1.00 0.00 32 SER M CA 2
ATOM 1213 C C . SER A 1 32 ? 13.104 -13.199 5.719 1.00 0.00 32 SER M C 2
ATOM 1214 O O . SER A 1 32 ? 14.279 -13.308 6.071 1.00 0.00 32 SER M O 2
ATOM 1221 N N . ARG A 1 33 ? 12.434 -14.238 5.192 1.00 0.00 33 ARG M N 2
ATOM 1222 C CA . ARG A 1 33 ? 12.935 -15.629 5.056 1.00 0.00 33 ARG M CA 2
ATOM 1223 C C . ARG A 1 33 ? 14.364 -15.717 4.515 1.00 0.00 33 ARG M C 2
ATOM 1224 O O . ARG A 1 33 ? 15.216 -16.388 5.100 1.00 0.00 33 ARG M O 2
ATOM 1242 N N . ALA A 1 34 ? 14.613 -15.029 3.402 1.00 0.00 34 ALA M N 2
ATOM 1243 C CA . ALA A 1 34 ? 15.898 -15.035 2.715 1.00 0.00 34 ALA M CA 2
ATOM 1244 C C . ALA A 1 34 ? 16.960 -14.184 3.424 1.00 0.00 34 ALA M C 2
ATOM 1245 O O . ALA A 1 34 ? 18.048 -14.672 3.740 1.00 0.00 34 ALA M O 2
ATOM 1252 N N . LEU A 1 35 ? 16.641 -12.912 3.697 1.00 0.00 35 LEU M N 2
ATOM 1253 C CA . LEU A 1 35 ? 17.600 -11.958 4.269 1.00 0.00 35 LEU M CA 2
ATOM 1254 C C . LEU A 1 35 ? 18.031 -12.357 5.683 1.00 0.00 35 LEU M C 2
ATOM 1255 O O . LEU A 1 35 ? 19.222 -12.343 5.984 1.00 0.00 35 LEU M O 2
ATOM 1270 N N . SER A 1 36 ? 17.085 -12.750 6.540 1.00 0.00 36 SER M N 2
ATOM 1271 C CA . SER A 1 36 ? 17.366 -13.170 7.915 1.00 0.00 36 SER M CA 2
ATOM 1272 C C . SER A 1 36 ? 18.303 -14.382 7.972 1.00 0.00 36 SER M C 2
ATOM 1273 O O . SER A 1 36 ? 19.203 -14.420 8.805 1.00 0.00 36 SER M O 2
ATOM 1280 N N . ALA A 1 37 ? 18.173 -15.337 7.044 1.00 0.00 37 ALA M N 2
ATOM 1281 C CA . ALA A 1 37 ? 19.061 -16.501 6.990 1.00 0.00 37 ALA M CA 2
ATOM 1282 C C . ALA A 1 37 ? 20.526 -16.108 6.707 1.00 0.00 37 ALA M C 2
ATOM 1283 O O . ALA A 1 37 ? 21.437 -16.624 7.361 1.00 0.00 37 ALA M O 2
ATOM 1290 N N . PHE A 1 38 ? 20.760 -15.176 5.774 1.00 0.00 38 PHE M N 2
ATOM 1291 C CA . PHE A 1 38 ? 22.098 -14.622 5.502 1.00 0.00 38 PHE M CA 2
ATOM 1292 C C . PHE A 1 38 ? 22.609 -13.787 6.696 1.00 0.00 38 PHE M C 2
ATOM 1293 O O . PHE A 1 38 ? 23.760 -13.956 7.103 1.00 0.00 38 PHE M O 2
ATOM 1309 N N . LYS A 1 39 ? 21.754 -12.957 7.316 1.00 0.00 39 LYS M N 2
ATOM 1310 C CA . LYS A 1 39 ? 22.084 -12.157 8.513 1.00 0.00 39 LYS M CA 2
ATOM 1311 C C . LYS A 1 39 ? 22.487 -13.003 9.726 1.00 0.00 39 LYS M C 2
ATOM 1312 O O . LYS A 1 39 ? 23.435 -12.643 10.421 1.00 0.00 39 LYS M O 2
ATOM 1327 N N . LEU A 1 40 ? 21.834 -14.151 9.956 1.00 0.00 40 LEU M N 2
ATOM 1328 C CA . LEU A 1 40 ? 22.189 -15.115 11.012 1.00 0.00 40 LEU M CA 2
ATOM 1329 C C . LEU A 1 40 ? 23.612 -15.679 10.844 1.00 0.00 40 LEU M C 2
ATOM 1330 O O . LEU A 1 40 ? 24.275 -15.982 11.841 1.00 0.00 40 LEU M O 2
ATOM 1345 N N . ARG A 1 41 ? 24.099 -15.792 9.599 1.00 0.00 41 ARG M N 2
ATOM 1346 C CA . ARG A 1 41 ? 25.478 -16.210 9.264 1.00 0.00 41 ARG M CA 2
ATOM 1347 C C . ARG A 1 41 ? 26.483 -15.042 9.235 1.00 0.00 41 ARG M C 2
ATOM 1348 O O . ARG A 1 41 ? 27.686 -15.272 9.111 1.00 0.00 41 ARG M O 2
ATOM 1366 N N . GLY A 1 42 ? 26.008 -13.799 9.357 1.00 0.00 42 GLY M N 2
ATOM 1367 C CA . GLY A 1 42 ? 26.811 -12.566 9.385 1.00 0.00 42 GLY M CA 2
ATOM 1368 C C . GLY A 1 42 ? 26.911 -11.837 8.035 1.00 0.00 42 GLY M C 2
ATOM 1369 O O . GLY A 1 42 ? 27.575 -10.800 7.943 1.00 0.00 42 GLY M O 2
ATOM 1373 N N . LEU A 1 43 ? 26.285 -12.369 6.980 1.00 0.00 43 LEU M N 2
ATOM 1374 C CA . LEU A 1 43 ? 26.299 -11.817 5.623 1.00 0.00 43 LEU M CA 2
ATOM 1375 C C . LEU A 1 43 ? 25.188 -10.767 5.411 1.00 0.00 43 LEU M C 2
ATOM 1376 O O . LEU A 1 43 ? 24.214 -10.694 6.162 1.00 0.00 43 LEU M O 2
ATOM 1391 N N . LEU A 1 44 ? 25.314 -10.003 4.321 1.00 0.00 44 LEU M N 2
ATOM 1392 C CA . LEU A 1 44 ? 24.353 -9.002 3.857 1.00 0.00 44 LEU M CA 2
ATOM 1393 C C . LEU A 1 44 ? 24.091 -9.203 2.358 1.00 0.00 44 LEU M C 2
ATOM 1394 O O . LEU A 1 44 ? 24.848 -8.744 1.502 1.00 0.00 44 LEU M O 2
ATOM 1409 N N . LEU A 1 45 ? 23.033 -9.949 2.042 1.00 0.00 45 LEU M N 2
ATOM 1410 C CA . LEU A 1 45 ? 22.568 -10.174 0.673 1.00 0.00 45 LEU M CA 2
ATOM 1411 C C . LEU A 1 45 ? 22.161 -8.844 0.005 1.00 0.00 45 LEU M C 2
ATOM 1412 O O . LEU A 1 45 ? 21.299 -8.122 0.510 1.00 0.00 45 LEU M O 2
ATOM 1427 N N . ARG A 1 46 ? 22.804 -8.516 -1.123 1.00 0.00 46 ARG M N 2
ATOM 1428 C CA . ARG A 1 46 ? 22.585 -7.278 -1.894 1.00 0.00 46 ARG M CA 2
ATOM 1429 C C . ARG A 1 46 ? 21.174 -7.163 -2.484 1.00 0.00 46 ARG M C 2
ATOM 1430 O O . ARG A 1 46 ? 20.501 -8.168 -2.712 1.00 0.00 46 ARG M O 2
ATOM 1448 N N . GLY A 1 47 ? 20.761 -5.940 -2.828 1.00 0.00 47 GLY M N 2
ATOM 1449 C CA . GLY A 1 47 ? 19.465 -5.661 -3.474 1.00 0.00 47 GLY M CA 2
ATOM 1450 C C . GLY A 1 47 ? 19.330 -6.251 -4.888 1.00 0.00 47 GLY M C 2
ATOM 1451 O O . GLY A 1 47 ? 18.242 -6.656 -5.298 1.00 0.00 47 GLY M O 2
ATOM 1455 N N . GLU A 1 48 ? 20.432 -6.348 -5.642 1.00 0.00 48 GLU M N 2
ATOM 1456 C CA . GLU A 1 48 ? 20.457 -7.037 -6.946 1.00 0.00 48 GLU M CA 2
ATOM 1457 C C . GLU A 1 48 ? 20.449 -8.573 -6.790 1.00 0.00 48 GLU M C 2
ATOM 1458 O O . GLU A 1 48 ? 20.023 -9.293 -7.693 1.00 0.00 48 GLU M O 2
ATOM 1468 N N . ALA A 1 49 ? 20.882 -9.080 -5.627 1.00 0.00 49 ALA M N 2
ATOM 1469 C CA . ALA A 1 49 ? 20.990 -10.506 -5.318 1.00 0.00 49 ALA M CA 2
ATOM 1470 C C . ALA A 1 49 ? 19.696 -11.094 -4.722 1.00 0.00 49 ALA M C 2
ATOM 1471 O O . ALA A 1 49 ? 19.283 -12.188 -5.116 1.00 0.00 49 ALA M O 2
ATOM 1478 N N . ILE A 1 50 ? 19.021 -10.367 -3.820 1.00 0.00 50 ILE M N 2
ATOM 1479 C CA . ILE A 1 50 ? 17.718 -10.761 -3.259 1.00 0.00 50 ILE M CA 2
ATOM 1480 C C . ILE A 1 50 ? 16.696 -11.004 -4.373 1.00 0.00 50 ILE M C 2
ATOM 1481 O O . ILE A 1 50 ? 16.012 -12.023 -4.359 1.00 0.00 50 ILE M O 2
ATOM 1496 N N . LYS A 1 51 ? 16.649 -10.122 -5.383 1.00 0.00 51 LYS M N 2
ATOM 1497 C CA . LYS A 1 51 ? 15.797 -10.242 -6.576 1.00 0.00 51 LYS M CA 2
ATOM 1498 C C . LYS A 1 51 ? 16.123 -11.496 -7.397 1.00 0.00 51 LYS M C 2
ATOM 1499 O O . LYS A 1 51 ? 15.212 -12.226 -7.784 1.00 0.00 51 LYS M O 2
ATOM 1514 N N . TYR A 1 52 ? 17.411 -11.782 -7.599 1.00 0.00 52 TYR M N 2
ATOM 1515 C CA . TYR A 1 52 ? 17.869 -12.950 -8.357 1.00 0.00 52 TYR M CA 2
ATOM 1516 C C . TYR A 1 52 ? 17.394 -14.268 -7.725 1.00 0.00 52 TYR M C 2
ATOM 1517 O O . TYR A 1 52 ? 16.749 -15.072 -8.404 1.00 0.00 52 TYR M O 2
ATOM 1534 N N . LEU A 1 53 ? 17.645 -14.479 -6.422 1.00 0.00 53 LEU M N 2
ATOM 1535 C CA . LEU A 1 53 ? 17.146 -15.688 -5.750 1.00 0.00 53 LEU M CA 2
ATOM 1536 C C . LEU A 1 53 ? 15.627 -15.663 -5.489 1.00 0.00 53 LEU M C 2
ATOM 1537 O O . LEU A 1 53 ? 15.012 -16.726 -5.433 1.00 0.00 53 LEU M O 2
ATOM 1552 N N . THR A 1 54 ? 14.997 -14.486 -5.422 1.00 0.00 54 THR M N 2
ATOM 1553 C CA . THR A 1 54 ? 13.529 -14.363 -5.323 1.00 0.00 54 THR M CA 2
ATOM 1554 C C . THR A 1 54 ? 12.856 -14.948 -6.568 1.00 0.00 54 THR M C 2
ATOM 1555 O O . THR A 1 54 ? 11.849 -15.643 -6.446 1.00 0.00 54 THR M O 2
ATOM 1566 N N . GLU A 1 55 ? 13.428 -14.738 -7.761 1.00 0.00 55 GLU M N 2
ATOM 1567 C CA . GLU A 1 55 ? 12.947 -15.351 -9.010 1.00 0.00 55 GLU M CA 2
ATOM 1568 C C . GLU A 1 55 ? 13.301 -16.851 -9.107 1.00 0.00 55 GLU M C 2
ATOM 1569 O O . GLU A 1 55 ? 12.490 -17.642 -9.592 1.00 0.00 55 GLU M O 2
ATOM 1579 N N . ALA A 1 56 ? 14.473 -17.269 -8.613 1.00 0.00 56 ALA M N 2
ATOM 1580 C CA . ALA A 1 56 ? 14.898 -18.677 -8.585 1.00 0.00 56 ALA M CA 2
ATOM 1581 C C . ALA A 1 56 ? 14.094 -19.562 -7.603 1.00 0.00 56 ALA M C 2
ATOM 1582 O O . ALA A 1 56 ? 14.080 -20.787 -7.743 1.00 0.00 56 ALA M O 2
ATOM 1589 N N . LEU A 1 57 ? 13.407 -18.947 -6.629 1.00 0.00 57 LEU M N 2
ATOM 1590 C CA . LEU A 1 57 ? 12.663 -19.594 -5.538 1.00 0.00 57 LEU M CA 2
ATOM 1591 C C . LEU A 1 57 ? 11.163 -19.216 -5.563 1.00 0.00 57 LEU M C 2
ATOM 1592 O O . LEU A 1 57 ? 10.439 -19.454 -4.593 1.00 0.00 57 LEU M O 2
ATOM 1607 N N . GLN A 1 58 ? 10.677 -18.635 -6.669 1.00 0.00 58 GLN M N 2
ATOM 1608 C CA . GLN A 1 58 ? 9.300 -18.128 -6.831 1.00 0.00 58 GLN M CA 2
ATOM 1609 C C . GLN A 1 58 ? 8.187 -19.191 -6.697 1.00 0.00 58 GLN M C 2
ATOM 1610 O O . GLN A 1 58 ? 7.021 -18.838 -6.490 1.00 0.00 58 GLN M O 2
ATOM 1622 N N . SER A 1 59 ? 8.536 -20.480 -6.787 1.00 0.00 59 SER M N 2
ATOM 1623 C CA . SER A 1 59 ? 7.623 -21.634 -6.679 1.00 0.00 59 SER M CA 2
ATOM 1624 C C . SER A 1 59 ? 7.920 -22.548 -5.475 1.00 0.00 59 SER M C 2
ATOM 1625 O O . SER A 1 59 ? 7.200 -23.527 -5.247 1.00 0.00 59 SER M O 2
ATOM 1632 N N . ILE A 1 60 ? 8.950 -22.233 -4.678 1.00 0.00 60 ILE M N 2
ATOM 1633 C CA . ILE A 1 60 ? 9.286 -22.944 -3.435 1.00 0.00 60 ILE M CA 2
ATOM 1634 C C . ILE A 1 60 ? 8.299 -22.590 -2.313 1.00 0.00 60 ILE M C 2
ATOM 1635 O O . ILE A 1 60 ? 7.874 -21.440 -2.168 1.00 0.00 60 ILE M O 2
ATOM 1650 N N . SER A 1 61 ? 7.949 -23.599 -1.517 1.00 0.00 61 SER M N 2
ATOM 1651 C CA . SER A 1 61 ? 7.074 -23.506 -0.343 1.00 0.00 61 SER M CA 2
ATOM 1652 C C . SER A 1 61 ? 7.572 -22.486 0.693 1.00 0.00 61 SER M C 2
ATOM 1653 O O . SER A 1 61 ? 8.707 -22.561 1.159 1.00 0.00 61 SER M O 2
ATOM 1660 N N . GLU A 1 62 ? 6.705 -21.557 1.110 1.00 0.00 62 GLU M N 2
ATOM 1661 C CA . GLU A 1 62 ? 7.038 -20.429 2.010 1.00 0.00 62 GLU M CA 2
ATOM 1662 C C . GLU A 1 62 ? 7.635 -20.799 3.381 1.00 0.00 62 GLU M C 2
ATOM 1663 O O . GLU A 1 62 ? 8.355 -19.990 3.972 1.00 0.00 62 GLU M O 2
ATOM 1673 N N . LEU A 1 63 ? 7.360 -22.010 3.884 1.00 0.00 63 LEU M N 2
ATOM 1674 C CA . LEU A 1 63 ? 7.896 -22.527 5.147 1.00 0.00 63 LEU M CA 2
ATOM 1675 C C . LEU A 1 63 ? 9.116 -23.459 4.967 1.00 0.00 63 LEU M C 2
ATOM 1676 O O . LEU A 1 63 ? 9.798 -23.779 5.942 1.00 0.00 63 LEU M O 2
ATOM 1691 N N . GLU A 1 64 ? 9.410 -23.857 3.725 1.00 0.00 64 GLU M N 2
ATOM 1692 C CA . GLU A 1 64 ? 10.589 -24.651 3.335 1.00 0.00 64 GLU M CA 2
ATOM 1693 C C . GLU A 1 64 ? 11.721 -23.760 2.789 1.00 0.00 64 GLU M C 2
ATOM 1694 O O . GLU A 1 64 ? 12.880 -24.173 2.761 1.00 0.00 64 GLU M O 2
ATOM 1704 N N . LEU A 1 65 ? 11.393 -22.525 2.395 1.00 0.00 65 LEU M N 2
ATOM 1705 C CA . LEU A 1 65 ? 12.291 -21.524 1.829 1.00 0.00 65 LEU M CA 2
ATOM 1706 C C . LEU A 1 65 ? 13.515 -21.257 2.713 1.00 0.00 65 LEU M C 2
ATOM 1707 O O . LEU A 1 65 ? 14.621 -21.093 2.208 1.00 0.00 65 LEU M O 2
ATOM 1722 N N . GLU A 1 66 ? 13.317 -21.260 4.032 1.00 0.00 66 GLU M N 2
ATOM 1723 C CA . GLU A 1 66 ? 14.374 -21.004 5.015 1.00 0.00 66 GLU M CA 2
ATOM 1724 C C . GLU A 1 66 ? 15.439 -22.123 5.073 1.00 0.00 66 GLU M C 2
ATOM 1725 O O . GLU A 1 66 ? 16.600 -21.868 5.398 1.00 0.00 66 GLU M O 2
ATOM 1735 N N . ASP A 1 67 ? 15.059 -23.359 4.722 1.00 0.00 67 ASP M N 2
ATOM 1736 C CA . ASP A 1 67 ? 15.951 -24.525 4.628 1.00 0.00 67 ASP M CA 2
ATOM 1737 C C . ASP A 1 67 ? 16.519 -24.703 3.204 1.00 0.00 67 ASP M C 2
ATOM 1738 O O . ASP A 1 67 ? 17.689 -25.055 3.045 1.00 0.00 67 ASP M O 2
ATOM 1746 N N . LYS A 1 68 ? 15.727 -24.405 2.166 1.00 0.00 68 LYS M N 2
ATOM 1747 C CA . LYS A 1 68 ? 16.161 -24.412 0.760 1.00 0.00 68 LYS M CA 2
ATOM 1748 C C . LYS A 1 68 ? 17.282 -23.395 0.517 1.00 0.00 68 LYS M C 2
ATOM 1749 O O . LYS A 1 68 ? 18.324 -23.736 -0.036 1.00 0.00 68 LYS M O 2
ATOM 1764 N N . LEU A 1 69 ? 17.084 -22.149 0.957 1.00 0.00 69 LEU M N 2
ATOM 1765 C CA . LEU A 1 69 ? 18.062 -21.063 0.837 1.00 0.00 69 LEU M CA 2
ATOM 1766 C C . LEU A 1 69 ? 19.338 -21.319 1.655 1.00 0.00 69 LEU M C 2
ATOM 1767 O O . LEU A 1 69 ? 20.403 -20.792 1.335 1.00 0.00 69 LEU M O 2
ATOM 1782 N N . GLU A 1 70 ? 19.279 -22.188 2.664 1.00 0.00 70 GLU M N 2
ATOM 1783 C CA . GLU A 1 70 ? 20.466 -22.579 3.438 1.00 0.00 70 GLU M CA 2
ATOM 1784 C C . GLU A 1 70 ? 21.500 -23.323 2.569 1.00 0.00 70 GLU M C 2
ATOM 1785 O O . GLU A 1 70 ? 22.704 -23.254 2.836 1.00 0.00 70 GLU M O 2
ATOM 1795 N N . LYS A 1 71 ? 21.066 -23.966 1.472 1.00 0.00 71 LYS M N 2
ATOM 1796 C CA . LYS A 1 71 ? 21.955 -24.618 0.495 1.00 0.00 71 LYS M CA 2
ATOM 1797 C C . LYS A 1 71 ? 22.716 -23.586 -0.348 1.00 0.00 71 LYS M C 2
ATOM 1798 O O . LYS A 1 71 ? 23.864 -23.823 -0.716 1.00 0.00 71 LYS M O 2
ATOM 1813 N N . ILE A 1 72 ? 22.093 -22.430 -0.614 1.00 0.00 72 ILE M N 2
ATOM 1814 C CA . ILE A 1 72 ? 22.727 -21.283 -1.290 1.00 0.00 72 ILE M CA 2
ATOM 1815 C C . ILE A 1 72 ? 23.811 -20.732 -0.356 1.00 0.00 72 ILE M C 2
ATOM 1816 O O . ILE A 1 72 ? 24.965 -20.634 -0.760 1.00 0.00 72 ILE M O 2
ATOM 1831 N N . ILE A 1 73 ? 23.474 -20.466 0.911 1.00 0.00 73 ILE M N 2
ATOM 1832 C CA . ILE A 1 73 ? 24.425 -19.975 1.928 1.00 0.00 73 ILE M CA 2
ATOM 1833 C C . ILE A 1 73 ? 25.660 -20.885 2.019 1.00 0.00 73 ILE M C 2
ATOM 1834 O O . ILE A 1 73 ? 26.786 -20.400 1.916 1.00 0.00 73 ILE M O 2
ATOM 1849 N N . ASN A 1 74 ? 25.471 -22.206 2.112 1.00 0.00 74 ASN M N 2
ATOM 1850 C CA . ASN A 1 74 ? 26.582 -23.167 2.153 1.00 0.00 74 ASN M CA 2
ATOM 1851 C C . ASN A 1 74 ? 27.469 -23.162 0.886 1.00 0.00 74 ASN M C 2
ATOM 1852 O O . ASN A 1 74 ? 28.650 -23.503 0.969 1.00 0.00 74 ASN M O 2
ATOM 1862 N N . ALA A 1 75 ? 26.931 -22.762 -0.277 1.00 0.00 75 ALA M N 2
ATOM 1863 C CA . ALA A 1 75 ? 27.693 -22.610 -1.520 1.00 0.00 75 ALA M CA 2
ATOM 1864 C C . ALA A 1 75 ? 28.410 -21.247 -1.604 1.00 0.00 75 ALA M C 2
ATOM 1865 O O . ALA A 1 75 ? 29.498 -21.152 -2.169 1.00 0.00 75 ALA M O 2
ATOM 1872 N N . VAL A 1 76 ? 27.831 -20.194 -1.013 1.00 0.00 76 VAL M N 2
ATOM 1873 C CA . VAL A 1 76 ? 28.445 -18.854 -0.891 1.00 0.00 76 VAL M CA 2
ATOM 1874 C C . VAL A 1 76 ? 29.641 -18.897 0.074 1.00 0.00 76 VAL M C 2
ATOM 1875 O O . VAL A 1 76 ? 30.682 -18.299 -0.197 1.00 0.00 76 VAL M O 2
ATOM 1888 N N . GLU A 1 77 ? 29.528 -19.663 1.167 1.00 0.00 77 GLU M N 2
ATOM 1889 C CA . GLU A 1 77 ? 30.577 -19.864 2.186 1.00 0.00 77 GLU M CA 2
ATOM 1890 C C . GLU A 1 77 ? 31.908 -20.457 1.667 1.00 0.00 77 GLU M C 2
ATOM 1891 O O . GLU A 1 77 ? 32.911 -20.405 2.385 1.00 0.00 77 GLU M O 2
ATOM 1901 N N . LYS A 1 78 ? 31.949 -20.982 0.433 1.00 0.00 78 LYS M N 2
ATOM 1902 C CA . LYS A 1 78 ? 33.148 -21.575 -0.196 1.00 0.00 78 LYS M CA 2
ATOM 1903 C C . LYS A 1 78 ? 33.640 -20.843 -1.456 1.00 0.00 78 LYS M C 2
ATOM 1904 O O . LYS A 1 78 ? 34.602 -21.289 -2.088 1.00 0.00 78 LYS M O 2
ATOM 1919 N N . GLN A 1 79 ? 33.015 -19.718 -1.825 1.00 0.00 79 GLN M N 2
ATOM 1920 C CA . GLN A 1 79 ? 33.463 -18.854 -2.927 1.00 0.00 79 GLN M CA 2
ATOM 1921 C C . GLN A 1 79 ? 34.497 -17.819 -2.428 1.00 0.00 79 GLN M C 2
ATOM 1922 O O . GLN A 1 79 ? 34.458 -17.431 -1.253 1.00 0.00 79 GLN M O 2
ATOM 1934 N N . PRO A 1 80 ? 35.411 -17.337 -3.294 1.00 0.00 80 PRO M N 2
ATOM 1935 C CA . PRO A 1 80 ? 36.374 -16.301 -2.924 1.00 0.00 80 PRO M CA 2
ATOM 1936 C C . PRO A 1 80 ? 35.700 -14.925 -2.803 1.00 0.00 80 PRO M C 2
ATOM 1937 O O . PRO A 1 80 ? 35.051 -14.449 -3.741 1.00 0.00 80 PRO M O 2
ATOM 1945 N N . LEU A 1 81 ? 35.869 -14.274 -1.647 1.00 0.00 81 LEU M N 2
ATOM 1946 C CA . LEU A 1 81 ? 35.368 -12.927 -1.342 1.00 0.00 81 LEU M CA 2
ATOM 1947 C C . LEU A 1 81 ? 36.194 -12.237 -0.234 1.00 0.00 81 LEU M C 2
ATOM 1948 O O . LEU A 1 81 ? 37.009 -12.874 0.443 1.00 0.00 81 LEU M O 2
ATOM 1963 N N . SER A 1 82 ? 35.982 -10.928 -0.049 1.00 0.00 82 SER M N 2
ATOM 1964 C CA . SER A 1 82 ? 36.730 -10.065 0.892 1.00 0.00 82 SER M CA 2
ATOM 1965 C C . SER A 1 82 ? 35.818 -9.096 1.674 1.00 0.00 82 SER M C 2
ATOM 1966 O O . SER A 1 82 ? 36.290 -8.128 2.274 1.00 0.00 82 SER M O 2
ATOM 1973 N N . SER A 1 83 ? 34.503 -9.340 1.655 1.00 0.00 83 SER M N 2
ATOM 1974 C CA . SER A 1 83 ? 33.460 -8.561 2.341 1.00 0.00 83 SER M CA 2
ATOM 1975 C C . SER A 1 83 ? 32.275 -9.460 2.715 1.00 0.00 83 SER M C 2
ATOM 1976 O O . SER A 1 83 ? 32.079 -10.514 2.104 1.00 0.00 83 SER M O 2
ATOM 1983 N N . ASN A 1 84 ? 31.459 -9.052 3.695 1.00 0.00 84 ASN M N 2
ATOM 1984 C CA . ASN A 1 84 ? 30.232 -9.768 4.066 1.00 0.00 84 ASN M CA 2
ATOM 1985 C C . ASN A 1 84 ? 29.048 -9.461 3.121 1.00 0.00 84 ASN M C 2
ATOM 1986 O O . ASN A 1 84 ? 27.966 -10.031 3.282 1.00 0.00 84 ASN M O 2
ATOM 1996 N N . MET A 1 85 ? 29.226 -8.558 2.149 1.00 0.00 85 MET M N 2
ATOM 1997 C CA . MET A 1 85 ? 28.226 -8.277 1.117 1.00 0.00 85 MET M CA 2
ATOM 1998 C C . MET A 1 85 ? 28.173 -9.436 0.105 1.00 0.00 85 MET M C 2
ATOM 1999 O O . MET A 1 85 ? 29.207 -9.807 -0.460 1.00 0.00 85 MET M O 2
ATOM 2011 N N . ILE A 1 86 ? 26.977 -9.971 -0.167 1.00 0.00 86 ILE M N 2
ATOM 2012 C CA . ILE A 1 86 ? 26.766 -11.063 -1.138 1.00 0.00 86 ILE M CA 2
ATOM 2013 C C . ILE A 1 86 ? 26.046 -10.517 -2.372 1.00 0.00 86 ILE M C 2
ATOM 2014 O O . ILE A 1 86 ? 24.838 -10.285 -2.354 1.00 0.00 86 ILE M O 2
ATOM 2029 N N . GLU A 1 87 ? 26.827 -10.246 -3.419 1.00 0.00 87 GLU M N 2
ATOM 2030 C CA . GLU A 1 87 ? 26.368 -9.710 -4.707 1.00 0.00 87 GLU M CA 2
ATOM 2031 C C . GLU A 1 87 ? 25.646 -10.743 -5.594 1.00 0.00 87 GLU M C 2
ATOM 2032 O O . GLU A 1 87 ? 25.767 -11.957 -5.411 1.00 0.00 87 GLU M O 2
ATOM 2042 N N . ARG A 1 88 ? 24.928 -10.247 -6.614 1.00 0.00 88 ARG M N 2
ATOM 2043 C CA . ARG A 1 88 ? 24.164 -11.058 -7.582 1.00 0.00 88 ARG M CA 2
ATOM 2044 C C . ARG A 1 88 ? 25.025 -12.154 -8.218 1.00 0.00 88 ARG M C 2
ATOM 2045 O O . ARG A 1 88 ? 24.618 -13.310 -8.265 1.00 0.00 88 ARG M O 2
ATOM 2063 N N . SER A 1 89 ? 26.223 -11.789 -8.669 1.00 0.00 89 SER M N 2
ATOM 2064 C CA . SER A 1 89 ? 27.160 -12.686 -9.365 1.00 0.00 89 SER M CA 2
ATOM 2065 C C . SER A 1 89 ? 27.680 -13.835 -8.485 1.00 0.00 89 SER M C 2
ATOM 2066 O O . SER A 1 89 ? 28.015 -14.902 -9.004 1.00 0.00 89 SER M O 2
ATOM 2073 N N . VAL A 1 90 ? 27.713 -13.649 -7.158 1.00 0.00 90 VAL M N 2
ATOM 2074 C CA . VAL A 1 90 ? 28.066 -14.699 -6.182 1.00 0.00 90 VAL M CA 2
ATOM 2075 C C . VAL A 1 90 ? 26.899 -15.686 -6.021 1.00 0.00 90 VAL M C 2
ATOM 2076 O O . VAL A 1 90 ? 27.102 -16.902 -6.023 1.00 0.00 90 VAL M O 2
ATOM 2089 N N . VAL A 1 91 ? 25.658 -15.185 -5.961 1.00 0.00 91 VAL M N 2
ATOM 2090 C CA . VAL A 1 91 ? 24.441 -16.024 -5.928 1.00 0.00 91 VAL M CA 2
ATOM 2091 C C . VAL A 1 91 ? 24.236 -16.781 -7.249 1.00 0.00 91 VAL M C 2
ATOM 2092 O O . VAL A 1 91 ? 23.819 -17.939 -7.232 1.00 0.00 91 VAL M O 2
ATOM 2105 N N . GLU A 1 92 ? 24.575 -16.172 -8.388 1.00 0.00 92 GLU M N 2
ATOM 2106 C CA . GLU A 1 92 ? 24.480 -16.775 -9.729 1.00 0.00 92 GLU M CA 2
ATOM 2107 C C . GLU A 1 92 ? 25.271 -18.095 -9.864 1.00 0.00 92 GLU M C 2
ATOM 2108 O O . GLU A 1 92 ? 24.911 -18.958 -10.666 1.00 0.00 92 GLU M O 2
ATOM 2118 N N . ALA A 1 93 ? 26.319 -18.277 -9.051 1.00 0.00 93 ALA M N 2
ATOM 2119 C CA . ALA A 1 93 ? 27.109 -19.503 -8.953 1.00 0.00 93 ALA M CA 2
ATOM 2120 C C . ALA A 1 93 ? 26.683 -20.408 -7.774 1.00 0.00 93 ALA M C 2
ATOM 2121 O O . ALA A 1 93 ? 26.756 -21.632 -7.884 1.00 0.00 93 ALA M O 2
ATOM 2128 N N . ALA A 1 94 ? 26.184 -19.840 -6.668 1.00 0.00 94 ALA M N 2
ATOM 2129 C CA . ALA A 1 94 ? 25.652 -20.599 -5.527 1.00 0.00 94 ALA M CA 2
ATOM 2130 C C . ALA A 1 94 ? 24.357 -21.369 -5.860 1.00 0.00 94 ALA M C 2
ATOM 2131 O O . ALA A 1 94 ? 24.164 -22.497 -5.400 1.00 0.00 94 ALA M O 2
ATOM 2138 N N . VAL A 1 95 ? 23.474 -20.801 -6.695 1.00 0.00 95 VAL M N 2
ATOM 2139 C CA . VAL A 1 95 ? 22.226 -21.453 -7.141 1.00 0.00 95 VAL M CA 2
ATOM 2140 C C . VAL A 1 95 ? 22.471 -22.751 -7.937 1.00 0.00 95 VAL M C 2
ATOM 2141 O O . VAL A 1 95 ? 21.661 -23.676 -7.908 1.00 0.00 95 VAL M O 2
ATOM 2154 N N . GLN A 1 96 ? 23.625 -22.840 -8.609 1.00 0.00 96 GLN M N 2
ATOM 2155 C CA . GLN A 1 96 ? 24.081 -24.012 -9.374 1.00 0.00 96 GLN M CA 2
ATOM 2156 C C . GLN A 1 96 ? 24.400 -25.223 -8.474 1.00 0.00 96 GLN M C 2
ATOM 2157 O O . GLN A 1 96 ? 24.420 -26.364 -8.943 1.00 0.00 96 GLN M O 2
ATOM 2169 N N . GLU A 1 97 ? 24.648 -24.985 -7.180 1.00 0.00 97 GLU M N 2
ATOM 2170 C CA . GLU A 1 97 ? 24.917 -25.993 -6.157 1.00 0.00 97 GLU M CA 2
ATOM 2171 C C . GLU A 1 97 ? 23.662 -26.275 -5.306 1.00 0.00 97 GLU M C 2
ATOM 2172 O O . GLU A 1 97 ? 23.416 -27.422 -4.922 1.00 0.00 97 GLU M O 2
ATOM 2182 N N . SER A 1 98 ? 22.837 -25.251 -5.038 1.00 0.00 98 SER M N 2
ATOM 2183 C CA . SER A 1 98 ? 21.606 -25.391 -4.240 1.00 0.00 98 SER M CA 2
ATOM 2184 C C . SER A 1 98 ? 20.454 -26.125 -4.940 1.00 0.00 98 SER M C 2
ATOM 2185 O O . SER A 1 98 ? 19.494 -26.534 -4.275 1.00 0.00 98 SER M O 2
ATOM 2192 N N . SER A 1 99 ? 20.528 -26.276 -6.270 1.00 0.00 99 SER M N 2
ATOM 2193 C CA . SER A 1 99 ? 19.463 -26.815 -7.137 1.00 0.00 99 SER M CA 2
ATOM 2194 C C . SER A 1 99 ? 19.978 -27.826 -8.169 1.00 0.00 99 SER M C 2
ATOM 2195 O O . SER A 1 99 ? 19.509 -28.988 -8.145 1.00 0.00 99 SER M O 2
ATOM 2203 N N . MET A 1 25 ? -1.856 -10.391 -3.232 1.00 0.00 25 MET M N 3
ATOM 2204 C CA . MET A 1 25 ? -0.624 -10.572 -2.456 1.00 0.00 25 MET M CA 3
ATOM 2205 C C . MET A 1 25 ? 0.614 -10.152 -3.277 1.00 0.00 25 MET M C 3
ATOM 2206 O O . MET A 1 25 ? 0.523 -9.892 -4.482 1.00 0.00 25 MET M O 3
ATOM 2218 N N . ALA A 1 26 ? 1.776 -10.107 -2.625 1.00 0.00 26 ALA M N 3
ATOM 2219 C CA . ALA A 1 26 ? 3.069 -9.712 -3.189 1.00 0.00 26 ALA M CA 3
ATOM 2220 C C . ALA A 1 26 ? 4.204 -10.567 -2.583 1.00 0.00 26 ALA M C 3
ATOM 2221 O O . ALA A 1 26 ? 4.053 -11.042 -1.454 1.00 0.00 26 ALA M O 3
ATOM 2228 N N . PRO A 1 27 ? 5.370 -10.714 -3.247 1.00 0.00 27 PRO M N 3
ATOM 2229 C CA . PRO A 1 27 ? 6.520 -11.420 -2.672 1.00 0.00 27 PRO M CA 3
ATOM 2230 C C . PRO A 1 27 ? 7.042 -10.730 -1.404 1.00 0.00 27 PRO M C 3
ATOM 2231 O O . PRO A 1 27 ? 7.499 -11.394 -0.480 1.00 0.00 27 PRO M O 3
ATOM 2239 N N . GLU A 1 28 ? 6.889 -9.404 -1.305 1.00 0.00 28 GLU M N 3
ATOM 2240 C CA . GLU A 1 28 ? 7.222 -8.570 -0.134 1.00 0.00 28 GLU M CA 3
ATOM 2241 C C . GLU A 1 28 ? 6.593 -9.068 1.186 1.00 0.00 28 GLU M C 3
ATOM 2242 O O . GLU A 1 28 ? 7.113 -8.772 2.266 1.00 0.00 28 GLU M O 3
ATOM 2252 N N . ARG A 1 29 ? 5.505 -9.850 1.108 1.00 0.00 29 ARG M N 3
ATOM 2253 C CA . ARG A 1 29 ? 4.836 -10.505 2.240 1.00 0.00 29 ARG M CA 3
ATOM 2254 C C . ARG A 1 29 ? 5.750 -11.458 3.022 1.00 0.00 29 ARG M C 3
ATOM 2255 O O . ARG A 1 29 ? 5.579 -11.595 4.234 1.00 0.00 29 ARG M O 3
ATOM 2273 N N . LEU A 1 30 ? 6.699 -12.106 2.334 1.00 0.00 30 LEU M N 3
ATOM 2274 C CA . LEU A 1 30 ? 7.589 -13.140 2.871 1.00 0.00 30 LEU M CA 3
ATOM 2275 C C . LEU A 1 30 ? 9.068 -13.019 2.450 1.00 0.00 30 LEU M C 3
ATOM 2276 O O . LEU A 1 30 ? 9.912 -13.693 3.044 1.00 0.00 30 LEU M O 3
ATOM 2291 N N . ARG A 1 31 ? 9.401 -12.149 1.483 1.00 0.00 31 ARG M N 3
ATOM 2292 C CA . ARG A 1 31 ? 10.752 -11.967 0.903 1.00 0.00 31 ARG M CA 3
ATOM 2293 C C . ARG A 1 31 ? 11.876 -11.867 1.938 1.00 0.00 31 ARG M C 3
ATOM 2294 O O . ARG A 1 31 ? 12.927 -12.484 1.774 1.00 0.00 31 ARG M O 3
ATOM 2312 N N . SER A 1 32 ? 11.639 -11.126 3.020 1.00 0.00 32 SER M N 3
ATOM 2313 C CA . SER A 1 32 ? 12.590 -10.896 4.121 1.00 0.00 32 SER M CA 3
ATOM 2314 C C . SER A 1 32 ? 13.139 -12.168 4.794 1.00 0.00 32 SER M C 3
ATOM 2315 O O . SER A 1 32 ? 14.226 -12.111 5.366 1.00 0.00 32 SER M O 3
ATOM 2322 N N . ARG A 1 33 ? 12.455 -13.325 4.711 1.00 0.00 33 ARG M N 3
ATOM 2323 C CA . ARG A 1 33 ? 12.954 -14.624 5.225 1.00 0.00 33 ARG M CA 3
ATOM 2324 C C . ARG A 1 33 ? 14.311 -15.009 4.621 1.00 0.00 33 ARG M C 3
ATOM 2325 O O . ARG A 1 33 ? 15.203 -15.455 5.343 1.00 0.00 33 ARG M O 3
ATOM 2343 N N . ALA A 1 34 ? 14.489 -14.781 3.317 1.00 0.00 34 ALA M N 3
ATOM 2344 C CA . ALA A 1 34 ? 15.743 -15.046 2.611 1.00 0.00 34 ALA M CA 3
ATOM 2345 C C . ALA A 1 34 ? 16.901 -14.178 3.131 1.00 0.00 34 ALA M C 3
ATOM 2346 O O . ALA A 1 34 ? 17.965 -14.692 3.478 1.00 0.00 34 ALA M O 3
ATOM 2353 N N . LEU A 1 35 ? 16.684 -12.862 3.237 1.00 0.00 35 LEU M N 3
ATOM 2354 C CA . LEU A 1 35 ? 17.663 -11.912 3.773 1.00 0.00 35 LEU M CA 3
ATOM 2355 C C . LEU A 1 35 ? 17.998 -12.210 5.245 1.00 0.00 35 LEU M C 3
ATOM 2356 O O . LEU A 1 35 ? 19.168 -12.210 5.625 1.00 0.00 35 LEU M O 3
ATOM 2371 N N . SER A 1 36 ? 16.987 -12.520 6.062 1.00 0.00 36 SER M N 3
ATOM 2372 C CA . SER A 1 36 ? 17.136 -12.862 7.486 1.00 0.00 36 SER M CA 3
ATOM 2373 C C . SER A 1 36 ? 18.051 -14.075 7.710 1.00 0.00 36 SER M C 3
ATOM 2374 O O . SER A 1 36 ? 18.908 -14.051 8.597 1.00 0.00 36 SER M O 3
ATOM 2381 N N . ALA A 1 37 ? 17.945 -15.106 6.864 1.00 0.00 37 ALA M N 3
ATOM 2382 C CA . ALA A 1 37 ? 18.821 -16.278 6.905 1.00 0.00 37 ALA M CA 3
ATOM 2383 C C . ALA A 1 37 ? 20.301 -15.930 6.637 1.00 0.00 37 ALA M C 3
ATOM 2384 O O . ALA A 1 37 ? 21.183 -16.437 7.332 1.00 0.00 37 ALA M O 3
ATOM 2391 N N . PHE A 1 38 ? 20.598 -15.044 5.674 1.00 0.00 38 PHE M N 3
ATOM 2392 C CA . PHE A 1 38 ? 21.970 -14.560 5.437 1.00 0.00 38 PHE M CA 3
ATOM 2393 C C . PHE A 1 38 ? 22.446 -13.642 6.586 1.00 0.00 38 PHE M C 3
ATOM 2394 O O . PHE A 1 38 ? 23.577 -13.780 7.057 1.00 0.00 38 PHE M O 3
ATOM 2410 N N . LYS A 1 39 ? 21.568 -12.759 7.085 1.00 0.00 39 LYS M N 3
ATOM 2411 C CA . LYS A 1 39 ? 21.832 -11.828 8.198 1.00 0.00 39 LYS M CA 3
ATOM 2412 C C . LYS A 1 39 ? 22.266 -12.558 9.474 1.00 0.00 39 LYS M C 3
ATOM 2413 O O . LYS A 1 39 ? 23.294 -12.208 10.055 1.00 0.00 39 LYS M O 3
ATOM 2428 N N . LEU A 1 40 ? 21.519 -13.589 9.894 1.00 0.00 40 LEU M N 3
ATOM 2429 C CA . LEU A 1 40 ? 21.838 -14.388 11.091 1.00 0.00 40 LEU M CA 3
ATOM 2430 C C . LEU A 1 40 ? 23.104 -15.253 10.935 1.00 0.00 40 LEU M C 3
ATOM 2431 O O . LEU A 1 40 ? 23.772 -15.531 11.934 1.00 0.00 40 LEU M O 3
ATOM 2446 N N . ARG A 1 41 ? 23.472 -15.644 9.704 1.00 0.00 41 ARG M N 3
ATOM 2447 C CA . ARG A 1 41 ? 24.713 -16.368 9.390 1.00 0.00 41 ARG M CA 3
ATOM 2448 C C . ARG A 1 41 ? 25.957 -15.474 9.514 1.00 0.00 41 ARG M C 3
ATOM 2449 O O . ARG A 1 41 ? 27.024 -15.952 9.900 1.00 0.00 41 ARG M O 3
ATOM 2467 N N . GLY A 1 42 ? 25.806 -14.180 9.210 1.00 0.00 42 GLY M N 3
ATOM 2468 C CA . GLY A 1 42 ? 26.834 -13.133 9.327 1.00 0.00 42 GLY M CA 3
ATOM 2469 C C . GLY A 1 42 ? 27.068 -12.310 8.049 1.00 0.00 42 GLY M C 3
ATOM 2470 O O . GLY A 1 42 ? 27.981 -11.476 8.008 1.00 0.00 42 GLY M O 3
ATOM 2474 N N . LEU A 1 43 ? 26.276 -12.547 6.999 1.00 0.00 43 LEU M N 3
ATOM 2475 C CA . LEU A 1 43 ? 26.415 -11.942 5.670 1.00 0.00 43 LEU M CA 3
ATOM 2476 C C . LEU A 1 43 ? 25.442 -10.765 5.462 1.00 0.00 43 LEU M C 3
ATOM 2477 O O . LEU A 1 43 ? 24.477 -10.583 6.207 1.00 0.00 43 LEU M O 3
ATOM 2492 N N . LEU A 1 44 ? 25.685 -9.994 4.397 1.00 0.00 44 LEU M N 3
ATOM 2493 C CA . LEU A 1 44 ? 24.868 -8.866 3.946 1.00 0.00 44 LEU M CA 3
ATOM 2494 C C . LEU A 1 44 ? 24.462 -9.091 2.484 1.00 0.00 44 LEU M C 3
ATOM 2495 O O . LEU A 1 44 ? 25.123 -8.642 1.545 1.00 0.00 44 LEU M O 3
ATOM 2510 N N . LEU A 1 45 ? 23.395 -9.871 2.298 1.00 0.00 45 LEU M N 3
ATOM 2511 C CA . LEU A 1 45 ? 22.790 -10.143 0.993 1.00 0.00 45 LEU M CA 3
ATOM 2512 C C . LEU A 1 45 ? 22.302 -8.836 0.334 1.00 0.00 45 LEU M C 3
ATOM 2513 O O . LEU A 1 45 ? 21.417 -8.152 0.856 1.00 0.00 45 LEU M O 3
ATOM 2528 N N . ARG A 1 46 ? 22.911 -8.484 -0.806 1.00 0.00 46 ARG M N 3
ATOM 2529 C CA . ARG A 1 46 ? 22.656 -7.250 -1.574 1.00 0.00 46 ARG M CA 3
ATOM 2530 C C . ARG A 1 46 ? 21.230 -7.172 -2.144 1.00 0.00 46 ARG M C 3
ATOM 2531 O O . ARG A 1 46 ? 20.570 -8.197 -2.323 1.00 0.00 46 ARG M O 3
ATOM 2549 N N . GLY A 1 47 ? 20.791 -5.972 -2.527 1.00 0.00 47 GLY M N 3
ATOM 2550 C CA . GLY A 1 47 ? 19.493 -5.746 -3.189 1.00 0.00 47 GLY M CA 3
ATOM 2551 C C . GLY A 1 47 ? 19.365 -6.461 -4.542 1.00 0.00 47 GLY M C 3
ATOM 2552 O O . GLY A 1 47 ? 18.353 -7.108 -4.813 1.00 0.00 47 GLY M O 3
ATOM 2556 N N . GLU A 1 48 ? 20.412 -6.423 -5.372 1.00 0.00 48 GLU M N 3
ATOM 2557 C CA . GLU A 1 48 ? 20.461 -7.174 -6.639 1.00 0.00 48 GLU M CA 3
ATOM 2558 C C . GLU A 1 48 ? 20.478 -8.704 -6.437 1.00 0.00 48 GLU M C 3
ATOM 2559 O O . GLU A 1 48 ? 20.051 -9.455 -7.316 1.00 0.00 48 GLU M O 3
ATOM 2569 N N . ALA A 1 49 ? 20.938 -9.168 -5.269 1.00 0.00 49 ALA M N 3
ATOM 2570 C CA . ALA A 1 49 ? 21.093 -10.584 -4.940 1.00 0.00 49 ALA M CA 3
ATOM 2571 C C . ALA A 1 49 ? 19.829 -11.188 -4.311 1.00 0.00 49 ALA M C 3
ATOM 2572 O O . ALA A 1 49 ? 19.406 -12.269 -4.721 1.00 0.00 49 ALA M O 3
ATOM 2579 N N . ILE A 1 50 ? 19.191 -10.483 -3.363 1.00 0.00 50 ILE M N 3
ATOM 2580 C CA . ILE A 1 50 ? 17.920 -10.904 -2.751 1.00 0.00 50 ILE M CA 3
ATOM 2581 C C . ILE A 1 50 ? 16.846 -11.063 -3.840 1.00 0.00 50 ILE M C 3
ATOM 2582 O O . ILE A 1 50 ? 16.166 -12.085 -3.891 1.00 0.00 50 ILE M O 3
ATOM 2597 N N . LYS A 1 51 ? 16.763 -10.125 -4.792 1.00 0.00 51 LYS M N 3
ATOM 2598 C CA . LYS A 1 51 ? 15.893 -10.173 -5.968 1.00 0.00 51 LYS M CA 3
ATOM 2599 C C . LYS A 1 51 ? 16.177 -11.403 -6.835 1.00 0.00 51 LYS M C 3
ATOM 2600 O O . LYS A 1 51 ? 15.241 -12.087 -7.244 1.00 0.00 51 LYS M O 3
ATOM 2615 N N . TYR A 1 52 ? 17.452 -11.723 -7.081 1.00 0.00 52 TYR M N 3
ATOM 2616 C CA . TYR A 1 52 ? 17.842 -12.890 -7.876 1.00 0.00 52 TYR M CA 3
ATOM 2617 C C . TYR A 1 52 ? 17.344 -14.207 -7.251 1.00 0.00 52 TYR M C 3
ATOM 2618 O O . TYR A 1 52 ? 16.640 -14.969 -7.922 1.00 0.00 52 TYR M O 3
ATOM 2635 N N . LEU A 1 53 ? 17.638 -14.471 -5.967 1.00 0.00 53 LEU M N 3
ATOM 2636 C CA . LEU A 1 53 ? 17.146 -15.694 -5.310 1.00 0.00 53 LEU M CA 3
ATOM 2637 C C . LEU A 1 53 ? 15.631 -15.671 -5.025 1.00 0.00 53 LEU M C 3
ATOM 2638 O O . LEU A 1 53 ? 15.014 -16.729 -4.928 1.00 0.00 53 LEU M O 3
ATOM 2653 N N . THR A 1 54 ? 15.004 -14.491 -4.971 1.00 0.00 54 THR M N 3
ATOM 2654 C CA . THR A 1 54 ? 13.540 -14.338 -4.857 1.00 0.00 54 THR M CA 3
ATOM 2655 C C . THR A 1 54 ? 12.857 -14.907 -6.106 1.00 0.00 54 THR M C 3
ATOM 2656 O O . THR A 1 54 ? 11.840 -15.591 -5.994 1.00 0.00 54 THR M O 3
ATOM 2667 N N . GLU A 1 55 ? 13.436 -14.700 -7.297 1.00 0.00 55 GLU M N 3
ATOM 2668 C CA . GLU A 1 55 ? 12.954 -15.305 -8.547 1.00 0.00 55 GLU M CA 3
ATOM 2669 C C . GLU A 1 55 ? 13.323 -16.797 -8.647 1.00 0.00 55 GLU M C 3
ATOM 2670 O O . GLU A 1 55 ? 12.515 -17.584 -9.148 1.00 0.00 55 GLU M O 3
ATOM 2680 N N . ALA A 1 56 ? 14.495 -17.217 -8.146 1.00 0.00 56 ALA M N 3
ATOM 2681 C CA . ALA A 1 56 ? 14.915 -18.626 -8.132 1.00 0.00 56 ALA M CA 3
ATOM 2682 C C . ALA A 1 56 ? 14.072 -19.531 -7.202 1.00 0.00 56 ALA M C 3
ATOM 2683 O O . ALA A 1 56 ? 14.062 -20.754 -7.370 1.00 0.00 56 ALA M O 3
ATOM 2690 N N . LEU A 1 57 ? 13.356 -18.944 -6.233 1.00 0.00 57 LEU M N 3
ATOM 2691 C CA . LEU A 1 57 ? 12.573 -19.639 -5.198 1.00 0.00 57 LEU M CA 3
ATOM 2692 C C . LEU A 1 57 ? 11.053 -19.364 -5.306 1.00 0.00 57 LEU M C 3
ATOM 2693 O O . LEU A 1 57 ? 10.290 -19.732 -4.413 1.00 0.00 57 LEU M O 3
ATOM 2708 N N . GLN A 1 58 ? 10.589 -18.772 -6.419 1.00 0.00 58 GLN M N 3
ATOM 2709 C CA . GLN A 1 58 ? 9.157 -18.534 -6.690 1.00 0.00 58 GLN M CA 3
ATOM 2710 C C . GLN A 1 58 ? 8.300 -19.818 -6.758 1.00 0.00 58 GLN M C 3
ATOM 2711 O O . GLN A 1 58 ? 7.075 -19.758 -6.626 1.00 0.00 58 GLN M O 3
ATOM 2723 N N . SER A 1 59 ? 8.942 -20.981 -6.941 1.00 0.00 59 SER M N 3
ATOM 2724 C CA . SER A 1 59 ? 8.318 -22.315 -7.051 1.00 0.00 59 SER M CA 3
ATOM 2725 C C . SER A 1 59 ? 8.589 -23.211 -5.825 1.00 0.00 59 SER M C 3
ATOM 2726 O O . SER A 1 59 ? 8.328 -24.416 -5.868 1.00 0.00 59 SER M O 3
ATOM 2733 N N . ILE A 1 60 ? 9.109 -22.638 -4.731 1.00 0.00 60 ILE M N 3
ATOM 2734 C CA . ILE A 1 60 ? 9.385 -23.329 -3.457 1.00 0.00 60 ILE M CA 3
ATOM 2735 C C . ILE A 1 60 ? 8.353 -22.931 -2.391 1.00 0.00 60 ILE M C 3
ATOM 2736 O O . ILE A 1 60 ? 7.915 -21.782 -2.301 1.00 0.00 60 ILE M O 3
ATOM 2751 N N . SER A 1 61 ? 7.979 -23.919 -1.570 1.00 0.00 61 SER M N 3
ATOM 2752 C CA . SER A 1 61 ? 7.092 -23.802 -0.403 1.00 0.00 61 SER M CA 3
ATOM 2753 C C . SER A 1 61 ? 7.546 -22.719 0.585 1.00 0.00 61 SER M C 3
ATOM 2754 O O . SER A 1 61 ? 8.689 -22.735 1.036 1.00 0.00 61 SER M O 3
ATOM 2761 N N . GLU A 1 62 ? 6.654 -21.807 0.993 1.00 0.00 62 GLU M N 3
ATOM 2762 C CA . GLU A 1 62 ? 6.986 -20.691 1.902 1.00 0.00 62 GLU M CA 3
ATOM 2763 C C . GLU A 1 62 ? 7.563 -21.127 3.265 1.00 0.00 62 GLU M C 3
ATOM 2764 O O . GLU A 1 62 ? 8.426 -20.444 3.820 1.00 0.00 62 GLU M O 3
ATOM 2774 N N . LEU A 1 63 ? 7.124 -22.283 3.787 1.00 0.00 63 LEU M N 3
ATOM 2775 C CA . LEU A 1 63 ? 7.616 -22.877 5.038 1.00 0.00 63 LEU M CA 3
ATOM 2776 C C . LEU A 1 63 ? 8.889 -23.737 4.873 1.00 0.00 63 LEU M C 3
ATOM 2777 O O . LEU A 1 63 ? 9.444 -24.214 5.863 1.00 0.00 63 LEU M O 3
ATOM 2792 N N . GLU A 1 64 ? 9.360 -23.928 3.636 1.00 0.00 64 GLU M N 3
ATOM 2793 C CA . GLU A 1 64 ? 10.574 -24.689 3.293 1.00 0.00 64 GLU M CA 3
ATOM 2794 C C . GLU A 1 64 ? 11.676 -23.806 2.675 1.00 0.00 64 GLU M C 3
ATOM 2795 O O . GLU A 1 64 ? 12.830 -24.224 2.629 1.00 0.00 64 GLU M O 3
ATOM 2805 N N . LEU A 1 65 ? 11.348 -22.582 2.240 1.00 0.00 65 LEU M N 3
ATOM 2806 C CA . LEU A 1 65 ? 12.275 -21.603 1.669 1.00 0.00 65 LEU M CA 3
ATOM 2807 C C . LEU A 1 65 ? 13.488 -21.370 2.572 1.00 0.00 65 LEU M C 3
ATOM 2808 O O . LEU A 1 65 ? 14.616 -21.321 2.087 1.00 0.00 65 LEU M O 3
ATOM 2823 N N . GLU A 1 66 ? 13.266 -21.252 3.884 1.00 0.00 66 GLU M N 3
ATOM 2824 C CA . GLU A 1 66 ? 14.332 -20.934 4.839 1.00 0.00 66 GLU M CA 3
ATOM 2825 C C . GLU A 1 66 ? 15.344 -22.088 5.017 1.00 0.00 66 GLU M C 3
ATOM 2826 O O . GLU A 1 66 ? 16.518 -21.860 5.318 1.00 0.00 66 GLU M O 3
ATOM 2836 N N . ASP A 1 67 ? 14.911 -23.329 4.778 1.00 0.00 67 ASP M N 3
ATOM 2837 C CA . ASP A 1 67 ? 15.762 -24.524 4.791 1.00 0.00 67 ASP M CA 3
ATOM 2838 C C . ASP A 1 67 ? 16.396 -24.791 3.411 1.00 0.00 67 ASP M C 3
ATOM 2839 O O . ASP A 1 67 ? 17.569 -25.157 3.330 1.00 0.00 67 ASP M O 3
ATOM 2847 N N . LYS A 1 68 ? 15.656 -24.551 2.318 1.00 0.00 68 LYS M N 3
ATOM 2848 C CA . LYS A 1 68 ? 16.147 -24.645 0.932 1.00 0.00 68 LYS M CA 3
ATOM 2849 C C . LYS A 1 68 ? 17.296 -23.663 0.683 1.00 0.00 68 LYS M C 3
ATOM 2850 O O . LYS A 1 68 ? 18.354 -24.046 0.185 1.00 0.00 68 LYS M O 3
ATOM 2865 N N . LEU A 1 69 ? 17.101 -22.404 1.063 1.00 0.00 69 LEU M N 3
ATOM 2866 C CA . LEU A 1 69 ? 18.088 -21.327 0.947 1.00 0.00 69 LEU M CA 3
ATOM 2867 C C . LEU A 1 69 ? 19.354 -21.572 1.783 1.00 0.00 69 LEU M C 3
ATOM 2868 O O . LEU A 1 69 ? 20.413 -21.019 1.488 1.00 0.00 69 LEU M O 3
ATOM 2883 N N . GLU A 1 70 ? 19.292 -22.449 2.783 1.00 0.00 70 GLU M N 3
ATOM 2884 C CA . GLU A 1 70 ? 20.475 -22.841 3.563 1.00 0.00 70 GLU M CA 3
ATOM 2885 C C .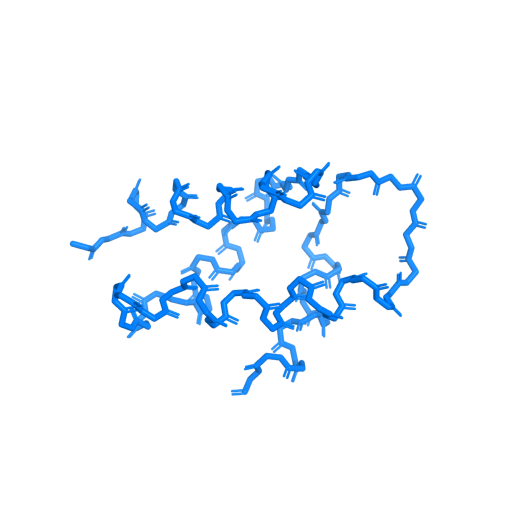 GLU A 1 70 ? 21.539 -23.522 2.679 1.00 0.00 70 GLU M C 3
ATOM 2886 O O . GLU A 1 70 ? 22.740 -23.392 2.932 1.00 0.00 70 GLU M O 3
ATOM 2896 N N . LYS A 1 71 ? 21.118 -24.183 1.589 1.00 0.00 71 LYS M N 3
ATOM 2897 C CA . LYS A 1 71 ? 22.021 -24.790 0.595 1.00 0.00 71 LYS M CA 3
ATOM 2898 C C . LYS A 1 71 ? 22.720 -23.726 -0.257 1.00 0.00 71 LYS M C 3
ATOM 2899 O O . LYS A 1 71 ? 23.890 -23.897 -0.595 1.00 0.00 71 LYS M O 3
ATOM 2914 N N . ILE A 1 72 ? 22.030 -22.615 -0.548 1.00 0.00 72 ILE M N 3
ATOM 2915 C CA . ILE A 1 72 ? 22.602 -21.446 -1.241 1.00 0.00 72 ILE M CA 3
ATOM 2916 C C . ILE A 1 72 ? 23.683 -20.840 -0.340 1.00 0.00 72 ILE M C 3
ATOM 2917 O O . ILE A 1 72 ? 24.819 -20.686 -0.771 1.00 0.00 72 ILE M O 3
ATOM 2932 N N . ILE A 1 73 ? 23.359 -20.579 0.932 1.00 0.00 73 ILE M N 3
ATOM 2933 C CA . ILE A 1 73 ? 24.301 -20.047 1.934 1.00 0.00 73 ILE M CA 3
ATOM 2934 C C . ILE A 1 73 ? 25.578 -20.900 2.005 1.00 0.00 73 ILE M C 3
ATOM 2935 O O . ILE A 1 73 ? 26.679 -20.370 1.859 1.00 0.00 73 ILE M O 3
ATOM 2950 N N . ASN A 1 74 ? 25.453 -22.226 2.132 1.00 0.00 74 ASN M N 3
ATOM 2951 C CA . ASN A 1 74 ? 26.617 -23.124 2.169 1.00 0.00 74 ASN M CA 3
ATOM 2952 C C . ASN A 1 74 ? 27.452 -23.129 0.866 1.00 0.00 74 ASN M C 3
ATOM 2953 O O . ASN A 1 74 ? 28.640 -23.453 0.913 1.00 0.00 74 ASN M O 3
ATOM 2963 N N . ALA A 1 75 ? 26.874 -22.763 -0.286 1.00 0.00 75 ALA M N 3
ATOM 2964 C CA . ALA A 1 75 ? 27.590 -22.623 -1.558 1.00 0.00 75 ALA M CA 3
ATOM 2965 C C . ALA A 1 75 ? 28.234 -21.229 -1.723 1.00 0.00 75 ALA M C 3
ATOM 2966 O O . ALA A 1 75 ? 29.236 -21.087 -2.428 1.00 0.00 75 ALA M O 3
ATOM 2973 N N . VAL A 1 76 ? 27.683 -20.197 -1.074 1.00 0.00 76 VAL M N 3
ATOM 2974 C CA . VAL A 1 76 ? 28.258 -18.839 -1.001 1.00 0.00 76 VAL M CA 3
ATOM 2975 C C . VAL A 1 76 ? 29.484 -18.840 -0.078 1.00 0.00 76 VAL M C 3
ATOM 2976 O O . VAL A 1 76 ? 30.507 -18.230 -0.390 1.00 0.00 76 VAL M O 3
ATOM 2989 N N . GLU A 1 77 ? 29.412 -19.581 1.031 1.00 0.00 77 GLU M N 3
ATOM 2990 C CA . GLU A 1 77 ? 30.475 -19.722 2.042 1.00 0.00 77 GLU M CA 3
ATOM 2991 C C . GLU A 1 77 ? 31.793 -20.361 1.544 1.00 0.00 77 GLU M C 3
ATOM 2992 O O . GLU A 1 77 ? 32.789 -20.342 2.278 1.00 0.00 77 GLU M O 3
ATOM 3002 N N . LYS A 1 78 ? 31.834 -20.894 0.309 1.00 0.00 78 LYS M N 3
ATOM 3003 C CA . LYS A 1 78 ? 33.022 -21.529 -0.304 1.00 0.00 78 LYS M CA 3
ATOM 3004 C C . LYS A 1 78 ? 33.550 -20.831 -1.569 1.00 0.00 78 LYS M C 3
ATOM 3005 O O . LYS A 1 78 ? 34.468 -21.336 -2.216 1.00 0.00 78 LYS M O 3
ATOM 3020 N N . GLN A 1 79 ? 32.994 -19.668 -1.917 1.00 0.00 79 GLN M N 3
ATOM 3021 C CA . GLN A 1 79 ? 33.451 -18.824 -3.032 1.00 0.00 79 GLN M CA 3
ATOM 3022 C C . GLN A 1 79 ? 34.496 -17.789 -2.564 1.00 0.00 79 GLN M C 3
ATOM 3023 O O . GLN A 1 79 ? 34.493 -17.406 -1.388 1.00 0.00 79 GLN M O 3
ATOM 3035 N N . PRO A 1 80 ? 35.376 -17.296 -3.460 1.00 0.00 80 PRO M N 3
ATOM 3036 C CA . PRO A 1 80 ? 36.323 -16.233 -3.136 1.00 0.00 80 PRO M CA 3
ATOM 3037 C C . PRO A 1 80 ? 35.619 -14.868 -3.037 1.00 0.00 80 PRO M C 3
ATOM 3038 O O . PRO A 1 80 ? 34.821 -14.497 -3.904 1.00 0.00 80 PRO M O 3
ATOM 3046 N N . LEU A 1 81 ? 35.926 -14.115 -1.977 1.00 0.00 81 LEU M N 3
ATOM 3047 C CA . LEU A 1 81 ? 35.405 -12.770 -1.686 1.00 0.00 81 LEU M CA 3
ATOM 3048 C C . LEU A 1 81 ? 36.304 -12.009 -0.684 1.00 0.00 81 LEU M C 3
ATOM 3049 O O . LEU A 1 81 ? 37.178 -12.606 -0.042 1.00 0.00 81 LEU M O 3
ATOM 3064 N N . SER A 1 82 ? 36.079 -10.698 -0.549 1.00 0.00 82 SER M N 3
ATOM 3065 C CA . SER A 1 82 ? 36.903 -9.778 0.267 1.00 0.00 82 SER M CA 3
ATOM 3066 C C . SER A 1 82 ? 36.105 -8.988 1.323 1.00 0.00 82 SER M C 3
ATOM 3067 O O . SER A 1 82 ? 36.672 -8.168 2.049 1.00 0.00 82 SER M O 3
ATOM 3074 N N . SER A 1 83 ? 34.796 -9.234 1.428 1.00 0.00 83 SER M N 3
ATOM 3075 C CA . SER A 1 83 ? 33.887 -8.670 2.442 1.00 0.00 83 SER M CA 3
ATOM 3076 C C . SER A 1 83 ? 32.702 -9.617 2.697 1.00 0.00 83 SER M C 3
ATOM 3077 O O . SER A 1 83 ? 32.551 -10.632 2.010 1.00 0.00 83 SER M O 3
ATOM 3084 N N . ASN A 1 84 ? 31.834 -9.296 3.665 1.00 0.00 84 ASN M N 3
ATOM 3085 C CA . ASN A 1 84 ? 30.629 -10.087 3.954 1.00 0.00 84 ASN M CA 3
ATOM 3086 C C . ASN A 1 84 ? 29.421 -9.701 3.070 1.00 0.00 84 ASN M C 3
ATOM 3087 O O . ASN A 1 84 ? 28.315 -10.198 3.288 1.00 0.00 84 ASN M O 3
ATOM 3097 N N . MET A 1 85 ? 29.607 -8.825 2.077 1.00 0.00 85 MET M N 3
ATOM 3098 C CA . MET A 1 85 ? 28.569 -8.483 1.100 1.00 0.00 85 MET M CA 3
ATOM 3099 C C . MET A 1 85 ? 28.411 -9.620 0.081 1.00 0.00 85 MET M C 3
ATOM 3100 O O . MET A 1 85 ? 29.402 -10.074 -0.503 1.00 0.00 85 MET M O 3
ATOM 3112 N N . ILE A 1 86 ? 27.171 -10.042 -0.184 1.00 0.00 86 ILE M N 3
ATOM 3113 C CA . ILE A 1 86 ? 26.855 -11.112 -1.140 1.00 0.00 86 ILE M CA 3
ATOM 3114 C C . ILE A 1 86 ? 26.083 -10.507 -2.315 1.00 0.00 86 ILE M C 3
ATOM 3115 O O . ILE A 1 86 ? 24.887 -10.233 -2.208 1.00 0.00 86 ILE M O 3
ATOM 3130 N N . GLU A 1 87 ? 26.797 -10.228 -3.407 1.00 0.00 87 GLU M N 3
ATOM 3131 C CA . GLU A 1 87 ? 26.236 -9.693 -4.658 1.00 0.00 87 GLU M CA 3
ATOM 3132 C C . GLU A 1 87 ? 25.505 -10.744 -5.513 1.00 0.00 87 GLU M C 3
ATOM 3133 O O . GLU A 1 87 ? 25.633 -11.951 -5.297 1.00 0.00 87 GLU M O 3
ATOM 3143 N N . ARG A 1 88 ? 24.775 -10.278 -6.543 1.00 0.00 88 ARG M N 3
ATOM 3144 C CA . ARG A 1 88 ? 24.068 -11.137 -7.512 1.00 0.00 88 ARG M CA 3
ATOM 3145 C C . ARG A 1 88 ? 24.991 -12.200 -8.091 1.00 0.00 88 ARG M C 3
ATOM 3146 O O . ARG A 1 88 ? 24.640 -13.372 -8.082 1.00 0.00 88 ARG M O 3
ATOM 3164 N N . SER A 1 89 ? 26.165 -11.790 -8.567 1.00 0.00 89 SER M N 3
ATOM 3165 C CA . SER A 1 89 ? 27.127 -12.667 -9.254 1.00 0.00 89 SER M CA 3
ATOM 3166 C C . SER A 1 89 ? 27.578 -13.855 -8.387 1.00 0.00 89 SER M C 3
ATOM 3167 O O . SER A 1 89 ? 27.851 -14.936 -8.906 1.00 0.00 89 SER M O 3
ATOM 3174 N N . VAL A 1 90 ? 27.618 -13.665 -7.060 1.00 0.00 90 VAL M N 3
ATOM 3175 C CA . VAL A 1 90 ? 27.945 -14.710 -6.073 1.00 0.00 90 VAL M CA 3
ATOM 3176 C C . VAL A 1 90 ? 26.778 -15.698 -5.903 1.00 0.00 90 VAL M C 3
ATOM 3177 O O . VAL A 1 90 ? 26.987 -16.914 -5.916 1.00 0.00 90 VAL M O 3
ATOM 3190 N N . VAL A 1 91 ? 25.535 -15.207 -5.815 1.00 0.00 91 VAL M N 3
ATOM 3191 C CA . VAL A 1 91 ? 24.322 -16.054 -5.761 1.00 0.00 91 VAL M CA 3
ATOM 3192 C C . VAL A 1 91 ? 24.074 -16.790 -7.080 1.00 0.00 91 VAL M C 3
ATOM 3193 O O . VAL A 1 91 ? 23.710 -17.963 -7.072 1.00 0.00 91 VAL M O 3
ATOM 3206 N N . GLU A 1 92 ? 24.336 -16.144 -8.217 1.00 0.00 92 GLU M N 3
ATOM 3207 C CA . GLU A 1 92 ? 24.187 -16.682 -9.579 1.00 0.00 92 GLU M CA 3
ATOM 3208 C C . GLU A 1 92 ? 25.064 -17.926 -9.839 1.00 0.00 92 GLU M C 3
ATOM 3209 O O . GLU A 1 92 ? 24.766 -18.728 -10.728 1.00 0.00 92 GLU M O 3
ATOM 3219 N N . ALA A 1 93 ? 26.113 -18.108 -9.027 1.00 0.00 93 ALA M N 3
ATOM 3220 C CA . ALA A 1 93 ? 26.996 -19.276 -9.005 1.00 0.00 93 ALA M CA 3
ATOM 3221 C C . ALA A 1 93 ? 26.643 -20.259 -7.862 1.00 0.00 93 ALA M C 3
ATOM 3222 O O . ALA A 1 93 ? 26.741 -21.474 -8.042 1.00 0.00 93 ALA M O 3
ATOM 3229 N N . ALA A 1 94 ? 26.177 -19.762 -6.706 1.00 0.00 94 ALA M N 3
ATOM 3230 C CA . ALA A 1 94 ? 25.724 -20.588 -5.576 1.00 0.00 94 ALA M CA 3
ATOM 3231 C C . ALA A 1 94 ? 24.452 -21.401 -5.886 1.00 0.00 94 ALA M C 3
ATOM 3232 O O . ALA A 1 94 ? 24.320 -22.550 -5.458 1.00 0.00 94 ALA M O 3
ATOM 3239 N N . VAL A 1 95 ? 23.522 -20.830 -6.659 1.00 0.00 95 VAL M N 3
ATOM 3240 C CA . VAL A 1 95 ? 22.294 -21.502 -7.126 1.00 0.00 95 VAL M CA 3
ATOM 3241 C C . VAL A 1 95 ? 22.590 -22.730 -7.994 1.00 0.00 95 VAL M C 3
ATOM 3242 O O . VAL A 1 95 ? 21.849 -23.703 -7.947 1.00 0.00 95 VAL M O 3
ATOM 3255 N N . GLN A 1 96 ? 23.702 -22.733 -8.737 1.00 0.00 96 GLN M N 3
ATOM 3256 C CA . GLN A 1 96 ? 24.134 -23.857 -9.581 1.00 0.00 96 GLN M CA 3
ATOM 3257 C C . GLN A 1 96 ? 24.486 -25.101 -8.741 1.00 0.00 96 GLN M C 3
ATOM 3258 O O . GLN A 1 96 ? 24.261 -26.237 -9.166 1.00 0.00 96 GLN M O 3
ATOM 3270 N N . GLU A 1 97 ? 25.014 -24.886 -7.531 1.00 0.00 97 GLU M N 3
ATOM 3271 C CA . GLU A 1 97 ? 25.427 -25.900 -6.568 1.00 0.00 97 GLU M CA 3
ATOM 3272 C C . GLU A 1 97 ? 24.286 -26.367 -5.638 1.00 0.00 97 GLU M C 3
ATOM 3273 O O . GLU A 1 97 ? 24.404 -27.407 -4.988 1.00 0.00 97 GLU M O 3
ATOM 3283 N N . SER A 1 98 ? 23.179 -25.613 -5.579 1.00 0.00 98 SER M N 3
ATOM 3284 C CA . SER A 1 98 ? 22.075 -25.826 -4.625 1.00 0.00 98 SER M CA 3
ATOM 3285 C C . SER A 1 98 ? 20.659 -25.977 -5.213 1.00 0.00 98 SER M C 3
ATOM 3286 O O . SER A 1 98 ? 19.723 -26.290 -4.467 1.00 0.00 98 SER M O 3
ATOM 3293 N N . SER A 1 99 ? 20.488 -25.788 -6.529 1.00 0.00 99 SER M N 3
ATOM 3294 C CA . SER A 1 99 ? 19.231 -25.997 -7.282 1.00 0.00 99 SER M CA 3
ATOM 3295 C C . SER A 1 99 ? 18.632 -27.398 -7.101 1.00 0.00 99 SER M C 3
ATOM 3296 O O . SER A 1 99 ? 19.337 -28.401 -7.358 1.00 0.00 99 SER M O 3
ATOM 3304 N N . MET A 1 25 ? -0.598 -15.224 -2.997 1.00 0.00 25 MET M N 4
ATOM 3305 C CA . MET A 1 25 ? 0.762 -15.660 -2.664 1.00 0.00 25 MET M CA 4
ATOM 3306 C C . MET A 1 25 ? 1.745 -15.163 -3.740 1.00 0.00 25 MET M C 4
ATOM 3307 O O . MET A 1 25 ? 1.628 -15.520 -4.918 1.00 0.00 25 MET M O 4
ATOM 3319 N N . ALA A 1 26 ? 2.711 -14.332 -3.335 1.00 0.00 26 ALA M N 4
ATOM 3320 C CA . ALA A 1 26 ? 3.750 -13.768 -4.204 1.00 0.00 26 ALA M CA 4
ATOM 3321 C C . ALA A 1 26 ? 5.134 -13.700 -3.511 1.00 0.00 26 ALA M C 4
ATOM 3322 O O . ALA A 1 26 ? 5.189 -13.604 -2.280 1.00 0.00 26 ALA M O 4
ATOM 3329 N N . PRO A 1 27 ? 6.249 -13.702 -4.277 1.00 0.00 27 PRO M N 4
ATOM 3330 C CA . PRO A 1 27 ? 7.626 -13.634 -3.764 1.00 0.00 27 PRO M CA 4
ATOM 3331 C C . PRO A 1 27 ? 7.907 -12.553 -2.709 1.00 0.00 27 PRO M C 4
ATOM 3332 O O . PRO A 1 27 ? 8.730 -12.759 -1.821 1.00 0.00 27 PRO M O 4
ATOM 3340 N N . GLU A 1 28 ? 7.210 -11.414 -2.745 1.00 0.00 28 GLU M N 4
ATOM 3341 C CA . GLU A 1 28 ? 7.387 -10.325 -1.767 1.00 0.00 28 GLU M CA 4
ATOM 3342 C C . GLU A 1 28 ? 7.121 -10.760 -0.309 1.00 0.00 28 GLU M C 4
ATOM 3343 O O . GLU A 1 28 ? 7.662 -10.157 0.620 1.00 0.00 28 GLU M O 4
ATOM 3353 N N . ARG A 1 29 ? 6.335 -11.831 -0.097 1.00 0.00 29 ARG M N 4
ATOM 3354 C CA . ARG A 1 29 ? 6.061 -12.430 1.226 1.00 0.00 29 ARG M CA 4
ATOM 3355 C C . ARG A 1 29 ? 7.174 -13.345 1.753 1.00 0.00 29 ARG M C 4
ATOM 3356 O O . ARG A 1 29 ? 7.190 -13.646 2.948 1.00 0.00 29 ARG M O 4
ATOM 3374 N N . LEU A 1 30 ? 8.126 -13.742 0.899 1.00 0.00 30 LEU M N 4
ATOM 3375 C CA . LEU A 1 30 ? 9.295 -14.559 1.249 1.00 0.00 30 LEU M CA 4
ATOM 3376 C C . LEU A 1 30 ? 10.645 -13.863 1.006 1.00 0.00 30 LEU M C 4
ATOM 3377 O O . LEU A 1 30 ? 11.661 -14.318 1.526 1.00 0.00 30 LEU M O 4
ATOM 3392 N N . ARG A 1 31 ? 10.661 -12.718 0.308 1.00 0.00 31 ARG M N 4
ATOM 3393 C CA . ARG A 1 31 ? 11.841 -11.868 0.074 1.00 0.00 31 ARG M CA 4
ATOM 3394 C C . ARG A 1 31 ? 12.551 -11.487 1.378 1.00 0.00 31 ARG M C 4
ATOM 3395 O O . ARG A 1 31 ? 13.731 -11.772 1.547 1.00 0.00 31 ARG M O 4
ATOM 3413 N N . SER A 1 32 ? 11.822 -10.921 2.340 1.00 0.00 32 SER M N 4
ATOM 3414 C CA . SER A 1 32 ? 12.394 -10.519 3.637 1.00 0.00 32 SER M CA 4
ATOM 3415 C C . SER A 1 32 ? 12.853 -11.714 4.485 1.00 0.00 32 SER M C 4
ATOM 3416 O O . SER A 1 32 ? 13.826 -11.598 5.233 1.00 0.00 32 SER M O 4
ATOM 3423 N N . ARG A 1 33 ? 12.203 -12.881 4.342 1.00 0.00 33 ARG M N 4
ATOM 3424 C CA . ARG A 1 33 ? 12.596 -14.137 5.010 1.00 0.00 33 ARG M CA 4
ATOM 3425 C C . ARG A 1 33 ? 13.921 -14.677 4.458 1.00 0.00 33 ARG M C 4
ATOM 3426 O O . ARG A 1 33 ? 14.815 -15.023 5.228 1.00 0.00 33 ARG M O 4
ATOM 3444 N N . ALA A 1 34 ? 14.072 -14.678 3.132 1.00 0.00 34 ALA M N 4
ATOM 3445 C CA . ALA A 1 34 ? 15.301 -15.050 2.434 1.00 0.00 34 ALA M CA 4
ATOM 3446 C C . ALA A 1 34 ? 16.481 -14.132 2.807 1.00 0.00 34 ALA M C 4
ATOM 3447 O O . ALA A 1 34 ? 17.573 -14.616 3.106 1.00 0.00 34 ALA M O 4
ATOM 3454 N N . LEU A 1 35 ? 16.256 -12.811 2.861 1.00 0.00 35 LEU M N 4
ATOM 3455 C CA . LEU A 1 35 ? 17.250 -11.830 3.308 1.00 0.00 35 LEU M CA 4
ATOM 3456 C C . LEU A 1 35 ? 17.647 -12.043 4.785 1.00 0.00 35 LEU M C 4
ATOM 3457 O O . LEU A 1 35 ? 18.832 -12.049 5.124 1.00 0.00 35 LEU M O 4
ATOM 3472 N N . SER A 1 36 ? 16.657 -12.282 5.659 1.00 0.00 36 SER M N 4
ATOM 3473 C CA . SER A 1 36 ? 16.866 -12.539 7.092 1.00 0.00 36 SER M CA 4
ATOM 3474 C C . SER A 1 36 ? 17.731 -13.781 7.354 1.00 0.00 36 SER M C 4
ATOM 3475 O O . SER A 1 36 ? 18.544 -13.771 8.272 1.00 0.00 36 SER M O 4
ATOM 3482 N N . ALA A 1 37 ? 17.622 -14.837 6.543 1.00 0.00 37 ALA M N 4
ATOM 3483 C CA . ALA A 1 37 ? 18.463 -16.027 6.672 1.00 0.00 37 ALA M CA 4
ATOM 3484 C C . ALA A 1 37 ? 19.957 -15.733 6.407 1.00 0.00 37 ALA M C 4
ATOM 3485 O O . ALA A 1 37 ? 20.812 -16.184 7.172 1.00 0.00 37 ALA M O 4
ATOM 3492 N N . PHE A 1 38 ? 20.286 -14.942 5.375 1.00 0.00 38 PHE M N 4
ATOM 3493 C CA . PHE A 1 38 ? 21.668 -14.490 5.120 1.00 0.00 38 PHE M CA 4
ATOM 3494 C C . 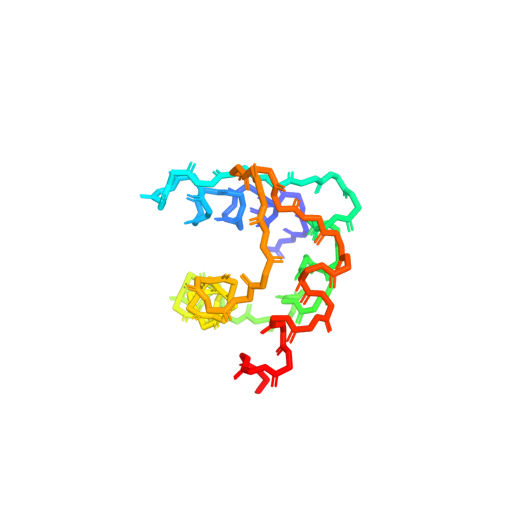PHE A 1 38 ? 22.172 -13.633 6.290 1.00 0.00 38 PHE M C 4
ATOM 3495 O O . PHE A 1 38 ? 23.266 -13.866 6.809 1.00 0.00 38 PHE M O 4
ATOM 3511 N N . LYS A 1 39 ? 21.343 -12.691 6.761 1.00 0.00 39 LYS M N 4
ATOM 3512 C CA . LYS A 1 39 ? 21.608 -11.828 7.924 1.00 0.00 39 LYS M CA 4
ATOM 3513 C C . LYS A 1 39 ? 21.888 -12.619 9.213 1.00 0.00 39 LYS M C 4
ATOM 3514 O O . LYS A 1 39 ? 22.834 -12.293 9.928 1.00 0.00 39 LYS M O 4
ATOM 3529 N N . LEU A 1 40 ? 21.133 -13.690 9.477 1.00 0.00 40 LEU M N 4
ATOM 3530 C CA . LEU A 1 40 ? 21.346 -14.599 10.614 1.00 0.00 40 LEU M CA 4
ATOM 3531 C C . LEU A 1 40 ? 22.676 -15.365 10.538 1.00 0.00 40 LEU M C 4
ATOM 3532 O O . LEU A 1 40 ? 23.304 -15.594 11.577 1.00 0.00 40 LEU M O 4
ATOM 3547 N N . ARG A 1 41 ? 23.132 -15.741 9.332 1.00 0.00 41 ARG M N 4
ATOM 3548 C CA . ARG A 1 41 ? 24.453 -16.381 9.119 1.00 0.00 41 ARG M CA 4
ATOM 3549 C C . ARG A 1 41 ? 25.629 -15.386 9.170 1.00 0.00 41 ARG M C 4
ATOM 3550 O O . ARG A 1 41 ? 26.783 -15.807 9.263 1.00 0.00 41 ARG M O 4
ATOM 3568 N N . GLY A 1 42 ? 25.342 -14.081 9.131 1.00 0.00 42 GLY M N 4
ATOM 3569 C CA . GLY A 1 42 ? 26.306 -12.979 9.279 1.00 0.00 42 GLY M CA 4
ATOM 3570 C C . GLY A 1 42 ? 26.590 -12.194 7.992 1.00 0.00 42 GLY M C 4
ATOM 3571 O O . GLY A 1 42 ? 27.478 -11.338 7.983 1.00 0.00 42 GLY M O 4
ATOM 3575 N N . LEU A 1 43 ? 25.875 -12.484 6.899 1.00 0.00 43 LEU M N 4
ATOM 3576 C CA . LEU A 1 43 ? 26.083 -11.886 5.576 1.00 0.00 43 LEU M CA 4
ATOM 3577 C C . LEU A 1 43 ? 25.213 -10.634 5.353 1.00 0.00 43 LEU M C 4
ATOM 3578 O O . LEU A 1 43 ? 24.237 -10.384 6.063 1.00 0.00 43 LEU M O 4
ATOM 3593 N N . LEU A 1 44 ? 25.548 -9.878 4.304 1.00 0.00 44 LEU M N 4
ATOM 3594 C CA . LEU A 1 44 ? 24.827 -8.702 3.809 1.00 0.00 44 LEU M CA 4
ATOM 3595 C C . LEU A 1 44 ? 24.490 -8.900 2.322 1.00 0.00 44 LEU M C 4
ATOM 3596 O O . LEU A 1 44 ? 25.213 -8.459 1.426 1.00 0.00 44 LEU M O 4
ATOM 3611 N N . LEU A 1 45 ? 23.409 -9.639 2.062 1.00 0.00 45 LEU M N 4
ATOM 3612 C CA . LEU A 1 45 ? 22.871 -9.872 0.724 1.00 0.00 45 LEU M CA 4
ATOM 3613 C C . LEU A 1 45 ? 22.437 -8.544 0.069 1.00 0.00 45 LEU M C 4
ATOM 3614 O O . LEU A 1 45 ? 21.525 -7.873 0.561 1.00 0.00 45 LEU M O 4
ATOM 3629 N N . ARG A 1 46 ? 23.101 -8.161 -1.030 1.00 0.00 46 ARG M N 4
ATOM 3630 C CA . ARG A 1 46 ? 22.819 -6.944 -1.816 1.00 0.00 46 ARG M CA 4
ATOM 3631 C C . ARG A 1 46 ? 21.398 -6.932 -2.387 1.00 0.00 46 ARG M C 4
ATOM 3632 O O . ARG A 1 46 ? 20.816 -7.981 -2.654 1.00 0.00 46 ARG M O 4
ATOM 3650 N N . GLY A 1 47 ? 20.888 -5.740 -2.691 1.00 0.00 47 GLY M N 4
ATOM 3651 C CA . GLY A 1 47 ? 19.584 -5.560 -3.353 1.00 0.00 47 GLY M CA 4
ATOM 3652 C C . GLY A 1 47 ? 19.515 -6.177 -4.762 1.00 0.00 47 GLY M C 4
ATOM 3653 O O . GLY A 1 47 ? 18.464 -6.649 -5.193 1.00 0.00 47 GLY M O 4
ATOM 3657 N N . GLU A 1 48 ? 20.645 -6.232 -5.475 1.00 0.00 48 GLU M N 4
ATOM 3658 C CA . GLU A 1 48 ? 20.756 -6.910 -6.780 1.00 0.00 48 GLU M CA 4
ATOM 3659 C C . GLU A 1 48 ? 20.771 -8.448 -6.663 1.00 0.00 48 GLU M C 4
ATOM 3660 O O . GLU A 1 48 ? 20.450 -9.146 -7.625 1.00 0.00 48 GLU M O 4
ATOM 3670 N N . ALA A 1 49 ? 21.117 -8.979 -5.482 1.00 0.00 49 ALA M N 4
ATOM 3671 C CA . ALA A 1 49 ? 21.212 -10.414 -5.203 1.00 0.00 49 ALA M CA 4
ATOM 3672 C C . ALA A 1 49 ? 19.929 -10.975 -4.573 1.00 0.00 49 ALA M C 4
ATOM 3673 O O . ALA A 1 49 ? 19.502 -12.073 -4.928 1.00 0.00 49 ALA M O 4
ATOM 3680 N N . ILE A 1 50 ? 19.258 -10.216 -3.693 1.00 0.00 50 ILE M N 4
ATOM 3681 C CA . ILE A 1 50 ? 17.964 -10.631 -3.128 1.00 0.00 50 ILE M CA 4
ATOM 3682 C C . ILE A 1 50 ? 16.904 -10.806 -4.226 1.00 0.00 50 ILE M C 4
ATOM 3683 O O . ILE A 1 50 ? 16.158 -11.788 -4.210 1.00 0.00 50 ILE M O 4
ATOM 3698 N N . LYS A 1 51 ? 16.886 -9.915 -5.227 1.00 0.00 51 LYS M N 4
ATOM 3699 C CA . LYS A 1 51 ? 15.951 -10.013 -6.362 1.00 0.00 51 LYS M CA 4
ATOM 3700 C C . LYS A 1 51 ? 16.261 -11.191 -7.303 1.00 0.00 51 LYS M C 4
ATOM 3701 O O . LYS A 1 51 ? 15.376 -11.645 -8.023 1.00 0.00 51 LYS M O 4
ATOM 3716 N N . TYR A 1 52 ? 17.495 -11.704 -7.276 1.00 0.00 52 TYR M N 4
ATOM 3717 C CA . TYR A 1 52 ? 17.893 -12.898 -8.021 1.00 0.00 52 TYR M CA 4
ATOM 3718 C C . TYR A 1 52 ? 17.332 -14.174 -7.359 1.00 0.00 52 TYR M C 4
ATOM 3719 O O . TYR A 1 52 ? 16.648 -14.963 -8.015 1.00 0.00 52 TYR M O 4
ATOM 3736 N N . LEU A 1 53 ? 17.569 -14.361 -6.049 1.00 0.00 53 LEU M N 4
ATOM 3737 C CA . LEU A 1 53 ? 17.173 -15.591 -5.344 1.00 0.00 53 LEU M CA 4
ATOM 3738 C C . LEU A 1 53 ? 15.719 -15.606 -4.836 1.00 0.00 53 LEU M C 4
ATOM 3739 O O . LEU A 1 53 ? 15.191 -16.688 -4.575 1.00 0.00 53 LEU M O 4
ATOM 3754 N N . THR A 1 54 ? 15.026 -14.459 -4.749 1.00 0.00 54 THR M N 4
ATOM 3755 C CA . THR A 1 54 ? 13.588 -14.448 -4.402 1.00 0.00 54 THR M CA 4
ATOM 3756 C C . THR A 1 54 ? 12.751 -15.116 -5.510 1.00 0.00 54 THR M C 4
ATOM 3757 O O . THR A 1 54 ? 11.798 -15.849 -5.236 1.00 0.00 54 THR M O 4
ATOM 3768 N N . GLU A 1 55 ? 13.162 -14.963 -6.776 1.00 0.00 55 GLU M N 4
ATOM 3769 C CA . GLU A 1 55 ? 12.549 -15.634 -7.936 1.00 0.00 55 GLU M CA 4
ATOM 3770 C C . GLU A 1 55 ? 12.835 -17.148 -7.930 1.00 0.00 55 GLU M C 4
ATOM 3771 O O . GLU A 1 55 ? 11.973 -17.943 -8.303 1.00 0.00 55 GLU M O 4
ATOM 3781 N N . ALA A 1 56 ? 14.015 -17.567 -7.448 1.00 0.00 56 ALA M N 4
ATOM 3782 C CA . ALA A 1 56 ? 14.381 -18.977 -7.268 1.00 0.00 56 ALA M CA 4
ATOM 3783 C C . ALA A 1 56 ? 13.568 -19.676 -6.147 1.00 0.00 56 ALA M C 4
ATOM 3784 O O . ALA A 1 56 ? 13.538 -20.908 -6.085 1.00 0.00 56 ALA M O 4
ATOM 3791 N N . LEU A 1 57 ? 12.881 -18.904 -5.292 1.00 0.00 57 LEU M N 4
ATOM 3792 C CA . LEU A 1 57 ? 12.004 -19.376 -4.209 1.00 0.00 57 LEU M CA 4
ATOM 3793 C C . LEU A 1 57 ? 10.502 -19.202 -4.519 1.00 0.00 57 LEU M C 4
ATOM 3794 O O . LEU A 1 57 ? 9.665 -19.648 -3.736 1.00 0.00 57 LEU M O 4
ATOM 3809 N N . GLN A 1 58 ? 10.139 -18.623 -5.674 1.00 0.00 58 GLN M N 4
ATOM 3810 C CA . GLN A 1 58 ? 8.751 -18.444 -6.130 1.00 0.00 58 GLN M CA 4
ATOM 3811 C C . GLN A 1 58 ? 7.935 -19.754 -6.182 1.00 0.00 58 GLN M C 4
ATOM 3812 O O . GLN A 1 58 ? 6.713 -19.730 -6.023 1.00 0.00 58 GLN M O 4
ATOM 3824 N N . SER A 1 59 ? 8.607 -20.897 -6.360 1.00 0.00 59 SER M N 4
ATOM 3825 C CA . SER A 1 59 ? 8.003 -22.235 -6.493 1.00 0.00 59 SER M CA 4
ATOM 3826 C C . SER A 1 59 ? 8.396 -23.178 -5.335 1.00 0.00 59 SER M C 4
ATOM 3827 O O . SER A 1 59 ? 8.345 -24.403 -5.478 1.00 0.00 59 SER M O 4
ATOM 3834 N N . ILE A 1 60 ? 8.784 -22.612 -4.184 1.00 0.00 60 ILE M N 4
ATOM 3835 C CA . ILE A 1 60 ? 9.157 -23.329 -2.952 1.00 0.00 60 ILE M CA 4
ATOM 3836 C C . ILE A 1 60 ? 8.179 -22.998 -1.814 1.00 0.00 60 ILE M C 4
ATOM 3837 O O . ILE A 1 60 ? 7.672 -21.880 -1.688 1.00 0.00 60 ILE M O 4
ATOM 3852 N N . SER A 1 61 ? 7.917 -24.013 -0.989 1.00 0.00 61 SER M N 4
ATOM 3853 C CA . SER A 1 61 ? 7.067 -23.983 0.207 1.00 0.00 61 SER M CA 4
ATOM 3854 C C . SER A 1 61 ? 7.437 -22.866 1.195 1.00 0.00 61 SER M C 4
ATOM 3855 O O . SER A 1 61 ? 8.602 -22.714 1.569 1.00 0.00 61 SER M O 4
ATOM 3862 N N . GLU A 1 62 ? 6.436 -22.147 1.709 1.00 0.00 62 GLU M N 4
ATOM 3863 C CA . GLU A 1 62 ? 6.587 -21.086 2.723 1.00 0.00 62 GLU M CA 4
ATOM 3864 C C . GLU A 1 62 ? 7.174 -21.554 4.074 1.00 0.00 62 GLU M C 4
ATOM 3865 O O . GLU A 1 62 ? 7.644 -20.734 4.867 1.00 0.00 62 GLU M O 4
ATOM 3875 N N . LEU A 1 63 ? 7.172 -22.871 4.321 1.00 0.00 63 LEU M N 4
ATOM 3876 C CA . LEU A 1 63 ? 7.710 -23.507 5.527 1.00 0.00 63 LEU M CA 4
ATOM 3877 C C . LEU A 1 63 ? 9.020 -24.292 5.277 1.00 0.00 63 LEU M C 4
ATOM 3878 O O . LEU A 1 63 ? 9.547 -24.934 6.189 1.00 0.00 63 LEU M O 4
ATOM 3893 N N . GLU A 1 64 ? 9.563 -24.231 4.054 1.00 0.00 64 GLU M N 4
ATOM 3894 C CA . GLU A 1 64 ? 10.812 -24.904 3.633 1.00 0.00 64 GLU M CA 4
ATOM 3895 C C . GLU A 1 64 ? 11.837 -23.943 2.997 1.00 0.00 64 GLU M C 4
ATOM 3896 O O . GLU A 1 64 ? 12.954 -24.363 2.691 1.00 0.00 64 GLU M O 4
ATOM 3906 N N . LEU A 1 65 ? 11.490 -22.663 2.797 1.00 0.00 65 LEU M N 4
ATOM 3907 C CA . LEU A 1 65 ? 12.333 -21.683 2.104 1.00 0.00 65 LEU M CA 4
ATOM 3908 C C . LEU A 1 65 ? 13.697 -21.496 2.779 1.00 0.00 65 LEU M C 4
ATOM 3909 O O . LEU A 1 65 ? 14.701 -21.331 2.096 1.00 0.00 65 LEU M O 4
ATOM 3924 N N . GLU A 1 66 ? 13.735 -21.554 4.114 1.00 0.00 66 GLU M N 4
ATOM 3925 C CA . GLU A 1 66 ? 14.969 -21.406 4.889 1.00 0.00 66 GLU M CA 4
ATOM 3926 C C . GLU A 1 66 ? 15.876 -22.639 4.738 1.00 0.00 66 GLU M C 4
ATOM 3927 O O . GLU A 1 66 ? 17.067 -22.497 4.472 1.00 0.00 66 GLU M O 4
ATOM 3937 N N . ASP A 1 67 ? 15.314 -23.851 4.831 1.00 0.00 67 ASP M N 4
ATOM 3938 C CA . ASP A 1 67 ? 16.043 -25.109 4.617 1.00 0.00 67 ASP M CA 4
ATOM 3939 C C . ASP A 1 67 ? 16.589 -25.233 3.180 1.00 0.00 67 ASP M C 4
ATOM 3940 O O . ASP A 1 67 ? 17.698 -25.727 2.970 1.00 0.00 67 ASP M O 4
ATOM 3948 N N . LYS A 1 68 ? 15.825 -24.748 2.194 1.00 0.00 68 LYS M N 4
ATOM 3949 C CA . LYS A 1 68 ? 16.231 -24.662 0.786 1.00 0.00 68 LYS M CA 4
ATOM 3950 C C . LYS A 1 68 ? 17.380 -23.664 0.609 1.00 0.00 68 LYS M C 4
ATOM 3951 O O . LYS A 1 68 ? 18.433 -24.014 0.080 1.00 0.00 68 LYS M O 4
ATOM 3966 N N . LEU A 1 69 ? 17.193 -22.423 1.058 1.00 0.00 69 LEU M N 4
ATOM 3967 C CA . LEU A 1 69 ? 18.167 -21.338 0.919 1.00 0.00 69 LEU M CA 4
ATOM 3968 C C . LEU A 1 69 ? 19.457 -21.579 1.722 1.00 0.00 69 LEU M C 4
ATOM 3969 O O . LEU A 1 69 ? 20.511 -21.041 1.383 1.00 0.00 69 LEU M O 4
ATOM 3984 N N . GLU A 1 70 ? 19.420 -22.456 2.724 1.00 0.00 70 GLU M N 4
ATOM 3985 C CA . GLU A 1 70 ? 20.611 -22.880 3.478 1.00 0.00 70 GLU M CA 4
ATOM 3986 C C . GLU A 1 70 ? 21.662 -23.500 2.538 1.00 0.00 70 GLU M C 4
ATOM 3987 O O . GLU A 1 70 ? 22.867 -23.332 2.744 1.00 0.00 70 GLU M O 4
ATOM 3997 N N . LYS A 1 71 ? 21.221 -24.165 1.461 1.00 0.00 71 LYS M N 4
ATOM 3998 C CA . LYS A 1 71 ? 22.099 -24.754 0.437 1.00 0.00 71 LYS M CA 4
ATOM 3999 C C . LYS A 1 71 ? 22.795 -23.666 -0.385 1.00 0.00 71 LYS M C 4
ATOM 4000 O O . LYS A 1 71 ? 23.969 -23.807 -0.720 1.00 0.00 71 LYS M O 4
ATOM 4015 N N . ILE A 1 72 ? 22.081 -22.572 -0.676 1.00 0.00 72 ILE M N 4
ATOM 4016 C CA . ILE A 1 72 ? 22.618 -21.385 -1.361 1.00 0.00 72 ILE M CA 4
ATOM 4017 C C . ILE A 1 72 ? 23.703 -20.758 -0.486 1.00 0.00 72 ILE M C 4
ATOM 4018 O O . ILE A 1 72 ? 24.828 -20.601 -0.949 1.00 0.00 72 ILE M O 4
ATOM 4033 N N . ILE A 1 73 ? 23.424 -20.488 0.793 1.00 0.00 73 ILE M N 4
ATOM 4034 C CA . ILE A 1 73 ? 24.408 -19.940 1.746 1.00 0.00 73 ILE M CA 4
ATOM 4035 C C . ILE A 1 73 ? 25.655 -20.840 1.839 1.00 0.00 73 ILE M C 4
ATOM 4036 O O . ILE A 1 73 ? 26.780 -20.345 1.755 1.00 0.00 73 ILE M O 4
ATOM 4051 N N . ASN A 1 74 ? 25.484 -22.166 1.918 1.00 0.00 74 ASN M N 4
ATOM 4052 C CA . ASN A 1 74 ? 26.603 -23.121 1.898 1.00 0.00 74 ASN M CA 4
ATOM 4053 C C . ASN A 1 74 ? 27.420 -23.118 0.587 1.00 0.00 74 ASN M C 4
ATOM 4054 O O . ASN A 1 74 ? 28.605 -23.456 0.620 1.00 0.00 74 ASN M O 4
ATOM 4064 N N . ALA A 1 75 ? 26.838 -22.717 -0.550 1.00 0.00 75 ALA M N 4
ATOM 4065 C CA . ALA A 1 75 ? 27.553 -22.583 -1.828 1.00 0.00 75 ALA M CA 4
ATOM 4066 C C . ALA A 1 75 ? 28.209 -21.195 -1.983 1.00 0.00 75 ALA M C 4
ATOM 4067 O O . ALA A 1 75 ? 29.265 -21.070 -2.612 1.00 0.00 75 ALA M O 4
ATOM 4074 N N . VAL A 1 76 ? 27.623 -20.152 -1.386 1.00 0.00 76 VAL M N 4
ATOM 4075 C CA . VAL A 1 76 ? 28.185 -18.789 -1.305 1.00 0.00 76 VAL M CA 4
ATOM 4076 C C . VAL A 1 76 ? 29.465 -18.804 -0.458 1.00 0.00 76 VAL M C 4
ATOM 4077 O O . VAL A 1 76 ? 30.475 -18.213 -0.838 1.00 0.00 76 VAL M O 4
ATOM 4090 N N . GLU A 1 77 ? 29.454 -19.532 0.660 1.00 0.00 77 GLU M N 4
ATOM 4091 C CA . GLU A 1 77 ? 30.588 -19.634 1.598 1.00 0.00 77 GLU M CA 4
ATOM 4092 C C . GLU A 1 77 ? 31.870 -20.255 1.005 1.00 0.00 77 GLU M C 4
ATOM 4093 O O . GLU A 1 77 ? 32.966 -19.967 1.500 1.00 0.00 77 GLU M O 4
ATOM 4103 N N . LYS A 1 78 ? 31.767 -21.083 -0.050 1.00 0.00 78 LYS M N 4
ATOM 4104 C CA . LYS A 1 78 ? 32.923 -21.707 -0.729 1.00 0.00 78 LYS M CA 4
ATOM 4105 C C . LYS A 1 78 ? 33.628 -20.797 -1.746 1.00 0.00 78 LYS M C 4
ATOM 4106 O O . LYS A 1 78 ? 34.745 -21.105 -2.169 1.00 0.00 78 LYS M O 4
ATOM 4121 N N . GLN A 1 79 ? 33.000 -19.694 -2.161 1.00 0.00 79 GLN M N 4
ATOM 4122 C CA . GLN A 1 79 ? 33.545 -18.760 -3.155 1.00 0.00 79 GLN M CA 4
ATOM 4123 C C . GLN A 1 79 ? 34.549 -17.802 -2.487 1.00 0.00 79 GLN M C 4
ATOM 4124 O O . GLN A 1 79 ? 34.204 -17.203 -1.462 1.00 0.00 79 GLN M O 4
ATOM 4136 N N . PRO A 1 80 ? 35.780 -17.635 -3.016 1.00 0.00 80 PRO M N 4
ATOM 4137 C CA . PRO A 1 80 ? 36.757 -16.704 -2.457 1.00 0.00 80 PRO M CA 4
ATOM 4138 C C . PRO A 1 80 ? 36.225 -15.262 -2.344 1.00 0.00 80 PRO M C 4
ATOM 4139 O O . PRO A 1 80 ? 35.655 -14.723 -3.300 1.00 0.00 80 PRO M O 4
ATOM 4147 N N . LEU A 1 81 ? 36.417 -14.641 -1.176 1.00 0.00 81 LEU M N 4
ATOM 4148 C CA . LEU A 1 81 ? 35.905 -13.308 -0.823 1.00 0.00 81 LEU M CA 4
ATOM 4149 C C . LEU A 1 81 ? 36.724 -12.651 0.306 1.00 0.00 81 LEU M C 4
ATOM 4150 O O . LEU A 1 81 ? 37.567 -13.295 0.942 1.00 0.00 81 LEU M O 4
ATOM 4165 N N . SER A 1 82 ? 36.465 -11.363 0.560 1.00 0.00 82 SER M N 4
ATOM 4166 C CA . SER A 1 82 ? 37.199 -10.519 1.531 1.00 0.00 82 SER M CA 4
ATOM 4167 C C . SER A 1 82 ? 36.291 -9.616 2.388 1.00 0.00 82 SER M C 4
ATOM 4168 O O . SER A 1 82 ? 36.771 -8.751 3.125 1.00 0.00 82 SER M O 4
ATOM 4175 N N . SER A 1 83 ? 34.969 -9.788 2.293 1.00 0.00 83 SER M N 4
ATOM 4176 C CA . SER A 1 83 ? 33.936 -9.101 3.092 1.00 0.00 83 SER M CA 4
ATOM 4177 C C . SER A 1 83 ? 32.632 -9.915 3.112 1.00 0.00 83 SER M C 4
ATOM 4178 O O . SER A 1 83 ? 32.416 -10.780 2.263 1.00 0.00 83 SER M O 4
ATOM 4185 N N . ASN A 1 84 ? 31.738 -9.635 4.066 1.00 0.00 84 ASN M N 4
ATOM 4186 C CA . ASN A 1 84 ? 30.481 -10.376 4.269 1.00 0.00 84 ASN M CA 4
ATOM 4187 C C . ASN A 1 84 ? 29.339 -9.962 3.312 1.00 0.00 84 ASN M C 4
ATOM 4188 O O . ASN A 1 84 ? 28.220 -10.467 3.420 1.00 0.00 84 ASN M O 4
ATOM 4198 N N . MET A 1 85 ? 29.590 -9.029 2.392 1.00 0.00 85 MET M N 4
ATOM 4199 C CA . MET A 1 85 ? 28.608 -8.555 1.415 1.00 0.00 85 MET M CA 4
ATOM 4200 C C . MET A 1 85 ? 28.522 -9.501 0.205 1.00 0.00 85 MET M C 4
ATOM 4201 O O . MET A 1 85 ? 29.541 -9.831 -0.405 1.00 0.00 85 MET M O 4
ATOM 4213 N N . ILE A 1 86 ? 27.301 -9.898 -0.171 1.00 0.00 86 ILE M N 4
ATOM 4214 C CA . ILE A 1 86 ? 27.035 -10.894 -1.220 1.00 0.00 86 ILE M CA 4
ATOM 4215 C C . ILE A 1 86 ? 26.301 -10.249 -2.401 1.00 0.00 86 ILE M C 4
ATOM 4216 O O . ILE A 1 86 ? 25.172 -9.785 -2.261 1.00 0.00 86 ILE M O 4
ATOM 4231 N N . GLU A 1 87 ? 26.956 -10.217 -3.565 1.00 0.00 87 GLU M N 4
ATOM 4232 C CA . GLU A 1 87 ? 26.445 -9.621 -4.810 1.00 0.00 87 GLU M CA 4
ATOM 4233 C C . GLU A 1 87 ? 25.745 -10.631 -5.739 1.00 0.00 87 GLU M C 4
ATOM 4234 O O . GLU A 1 87 ? 25.806 -11.845 -5.529 1.00 0.00 87 GLU M O 4
ATOM 4244 N N . ARG A 1 88 ? 25.097 -10.135 -6.808 1.00 0.00 88 ARG M N 4
ATOM 4245 C CA . ARG A 1 88 ? 24.402 -10.983 -7.792 1.00 0.00 88 ARG M CA 4
ATOM 4246 C C . ARG A 1 88 ? 25.330 -12.030 -8.407 1.00 0.00 88 ARG M C 4
ATOM 4247 O O . ARG A 1 88 ? 24.961 -13.196 -8.463 1.00 0.00 88 ARG M O 4
ATOM 4265 N N . SER A 1 89 ? 26.539 -11.641 -8.818 1.00 0.00 89 SER M N 4
ATOM 4266 C CA . SER A 1 89 ? 27.530 -12.565 -9.400 1.00 0.00 89 SER M CA 4
ATOM 4267 C C . SER A 1 89 ? 27.833 -13.772 -8.494 1.00 0.00 89 SER M C 4
ATOM 4268 O O . SER A 1 89 ? 28.056 -14.883 -8.978 1.00 0.00 89 SER M O 4
ATOM 4275 N N . VAL A 1 90 ? 27.784 -13.572 -7.169 1.00 0.00 90 VAL M N 4
ATOM 4276 C CA . VAL A 1 90 ? 28.019 -14.629 -6.169 1.00 0.00 90 VAL M CA 4
ATOM 4277 C C . VAL A 1 90 ? 26.825 -15.589 -6.057 1.00 0.00 90 VAL M C 4
ATOM 4278 O O . VAL A 1 90 ? 27.022 -16.807 -6.110 1.00 0.00 90 VAL M O 4
ATOM 4291 N N . VAL A 1 91 ? 25.580 -15.099 -5.966 1.00 0.00 91 VAL M N 4
ATOM 4292 C CA . VAL A 1 91 ? 24.378 -15.973 -5.929 1.00 0.00 91 VAL M CA 4
ATOM 4293 C C . VAL A 1 91 ? 24.087 -16.657 -7.274 1.00 0.00 91 VAL M C 4
ATOM 4294 O O . VAL A 1 91 ? 23.643 -17.805 -7.299 1.00 0.00 91 VAL M O 4
ATOM 4307 N N . GLU A 1 92 ? 24.410 -16.002 -8.395 1.00 0.00 92 GLU M N 4
ATOM 4308 C CA . GLU A 1 92 ? 24.303 -16.529 -9.767 1.00 0.00 92 GLU M CA 4
ATOM 4309 C C . GLU A 1 92 ? 25.227 -17.738 -10.021 1.00 0.00 92 GLU M C 4
ATOM 4310 O O . GLU A 1 92 ? 24.983 -18.542 -10.922 1.00 0.00 92 GLU M O 4
ATOM 4320 N N . ALA A 1 93 ? 26.257 -17.885 -9.181 1.00 0.00 93 ALA M N 4
ATOM 4321 C CA . ALA A 1 93 ? 27.181 -19.020 -9.151 1.00 0.00 93 ALA M CA 4
ATOM 4322 C C . ALA A 1 93 ? 26.841 -20.032 -8.032 1.00 0.00 93 ALA M C 4
ATOM 4323 O O . ALA A 1 93 ? 27.025 -21.234 -8.223 1.00 0.00 93 ALA M O 4
ATOM 4330 N N . ALA A 1 94 ? 26.292 -19.588 -6.894 1.00 0.00 94 ALA M N 4
ATOM 4331 C CA . ALA A 1 94 ? 25.845 -20.462 -5.798 1.00 0.00 94 ALA M CA 4
ATOM 4332 C C . ALA A 1 94 ? 24.629 -21.328 -6.169 1.00 0.00 94 ALA M C 4
ATOM 4333 O O . ALA A 1 94 ? 24.561 -22.501 -5.795 1.00 0.00 94 ALA M O 4
ATOM 4340 N N . VAL A 1 95 ? 23.682 -20.787 -6.945 1.00 0.00 95 VAL M N 4
ATOM 4341 C CA . VAL A 1 95 ? 22.503 -21.528 -7.441 1.00 0.00 95 VAL M CA 4
ATOM 4342 C C . VAL A 1 95 ? 22.882 -22.758 -8.290 1.00 0.00 95 VAL M C 4
ATOM 4343 O O . VAL A 1 95 ? 22.171 -23.760 -8.288 1.00 0.00 95 VAL M O 4
ATOM 4356 N N . GLN A 1 96 ? 24.042 -22.710 -8.956 1.00 0.00 96 GLN M N 4
ATOM 4357 C CA . GLN A 1 96 ? 24.585 -23.782 -9.805 1.00 0.00 96 GLN M CA 4
ATOM 4358 C C . GLN A 1 96 ? 24.973 -25.054 -9.009 1.00 0.00 96 GLN M C 4
ATOM 4359 O O . GLN A 1 96 ? 25.128 -26.127 -9.593 1.00 0.00 96 GLN M O 4
ATOM 4371 N N . GLU A 1 97 ? 25.115 -24.942 -7.679 1.00 0.00 97 GLU M N 4
ATOM 4372 C CA . GLU A 1 97 ? 25.442 -26.042 -6.758 1.00 0.00 97 GLU M CA 4
ATOM 4373 C C . GLU A 1 97 ? 24.330 -26.328 -5.733 1.00 0.00 97 GLU M C 4
ATOM 4374 O O . GLU A 1 97 ? 24.412 -27.316 -4.993 1.00 0.00 97 GLU M O 4
ATOM 4384 N N . SER A 1 98 ? 23.282 -25.495 -5.691 1.00 0.00 98 SER M N 4
ATOM 4385 C CA . SER A 1 98 ? 22.201 -25.567 -4.690 1.00 0.00 98 SER M CA 4
ATOM 4386 C C . SER A 1 98 ? 20.778 -25.731 -5.262 1.00 0.00 98 SER M C 4
ATOM 4387 O O . SER A 1 98 ? 19.818 -25.836 -4.487 1.00 0.00 98 SER M O 4
ATOM 4394 N N . SER A 1 99 ? 20.638 -25.818 -6.593 1.00 0.00 99 SER M N 4
ATOM 4395 C CA . SER A 1 99 ? 19.386 -26.089 -7.334 1.00 0.00 99 SER M CA 4
ATOM 4396 C C . SER A 1 99 ? 19.601 -27.092 -8.472 1.00 0.00 99 SER M C 4
ATOM 4397 O O . SER A 1 99 ? 20.538 -26.912 -9.286 1.00 0.00 99 SER M O 4
ATOM 4405 N N . MET A 1 25 ? 0.431 -8.629 0.053 1.00 0.00 25 MET M N 5
ATOM 4406 C CA . MET A 1 25 ? 1.708 -8.210 0.634 1.00 0.00 25 MET M CA 5
ATOM 4407 C C . MET A 1 25 ? 2.712 -7.741 -0.433 1.00 0.00 25 MET M C 5
ATOM 4408 O O . MET A 1 25 ? 2.746 -8.248 -1.558 1.00 0.00 25 MET M O 5
ATOM 4420 N N . ALA A 1 26 ? 3.540 -6.767 -0.054 1.00 0.00 26 ALA M N 5
ATOM 4421 C CA . ALA A 1 26 ? 4.624 -6.213 -0.865 1.00 0.00 26 ALA M CA 5
ATOM 4422 C C . ALA A 1 26 ? 5.745 -7.246 -1.137 1.00 0.00 26 ALA M C 5
ATOM 4423 O O . ALA A 1 26 ? 5.996 -8.123 -0.301 1.00 0.00 26 ALA M O 5
ATOM 4430 N N . PRO A 1 27 ? 6.492 -7.115 -2.252 1.00 0.00 27 PRO M N 5
ATOM 4431 C CA . PRO A 1 27 ? 7.614 -7.997 -2.574 1.00 0.00 27 PRO M CA 5
ATOM 4432 C C . PRO A 1 27 ? 8.793 -7.836 -1.601 1.00 0.00 27 PRO M C 5
ATOM 4433 O O . PRO A 1 27 ? 9.523 -8.790 -1.352 1.00 0.00 27 PRO M O 5
ATOM 4441 N N . GLU A 1 28 ? 8.954 -6.661 -0.984 1.00 0.00 28 GLU M N 5
ATOM 4442 C CA . GLU A 1 28 ? 9.970 -6.406 0.051 1.00 0.00 28 GLU M CA 5
ATOM 4443 C C . GLU A 1 28 ? 9.799 -7.305 1.287 1.00 0.00 28 GLU M C 5
ATOM 4444 O O . GLU A 1 28 ? 10.788 -7.721 1.891 1.00 0.00 28 GLU M O 5
ATOM 4454 N N . ARG A 1 29 ? 8.555 -7.658 1.645 1.00 0.00 29 ARG M N 5
ATOM 4455 C CA . ARG A 1 29 ? 8.251 -8.576 2.758 1.00 0.00 29 ARG M CA 5
ATOM 4456 C C . ARG A 1 29 ? 8.623 -10.023 2.418 1.00 0.00 29 ARG M C 5
ATOM 4457 O O . ARG A 1 29 ? 9.185 -10.728 3.252 1.00 0.00 29 ARG M O 5
ATOM 4475 N N . LEU A 1 30 ? 8.361 -10.450 1.177 1.00 0.00 30 LEU M N 5
ATOM 4476 C CA . LEU A 1 30 ? 8.747 -11.753 0.636 1.00 0.00 30 LEU M CA 5
ATOM 4477 C C . LEU A 1 30 ? 10.284 -11.870 0.570 1.00 0.00 30 LEU M C 5
ATOM 4478 O O . LEU A 1 30 ? 10.854 -12.865 1.028 1.00 0.00 30 LEU M O 5
ATOM 4493 N N . ARG A 1 31 ? 10.969 -10.827 0.073 1.00 0.00 31 ARG M N 5
ATOM 4494 C CA . ARG A 1 31 ? 12.436 -10.720 0.045 1.00 0.00 31 ARG M CA 5
ATOM 4495 C C . ARG A 1 31 ? 13.030 -10.781 1.458 1.00 0.00 31 ARG M C 5
ATOM 4496 O O . ARG A 1 31 ? 13.969 -11.533 1.694 1.00 0.00 31 ARG M O 5
ATOM 4514 N N . SER A 1 32 ? 12.453 -10.060 2.422 1.00 0.00 32 SER M N 5
ATOM 4515 C CA . SER A 1 32 ? 12.951 -10.008 3.809 1.00 0.00 32 SER M CA 5
ATOM 4516 C C . SER A 1 32 ? 12.969 -11.367 4.523 1.00 0.00 32 SER M C 5
ATOM 4517 O O . SER A 1 32 ? 13.858 -11.594 5.346 1.00 0.00 32 SER M O 5
ATOM 4524 N N . ARG A 1 33 ? 12.059 -12.305 4.199 1.00 0.00 33 ARG M N 5
ATOM 4525 C CA . ARG A 1 33 ? 12.061 -13.674 4.758 1.00 0.00 33 ARG M CA 5
ATOM 4526 C C . ARG A 1 33 ? 13.349 -14.419 4.409 1.00 0.00 33 ARG M C 5
ATOM 4527 O O . ARG A 1 33 ? 13.970 -15.024 5.284 1.00 0.00 33 ARG M O 5
ATOM 4545 N N . ALA A 1 34 ? 13.777 -14.336 3.148 1.00 0.00 34 ALA M N 5
ATOM 4546 C CA . ALA A 1 34 ? 15.030 -14.924 2.683 1.00 0.00 34 ALA M CA 5
ATOM 4547 C C . ALA A 1 34 ? 16.260 -14.118 3.144 1.00 0.00 34 ALA M C 5
ATOM 4548 O O . ALA A 1 34 ? 17.222 -14.690 3.654 1.00 0.00 34 ALA M O 5
ATOM 4555 N N . LEU A 1 35 ? 16.230 -12.785 3.048 1.00 0.00 35 LEU M N 5
ATOM 4556 C CA . LEU A 1 35 ? 17.339 -11.925 3.483 1.00 0.00 35 LEU M CA 5
ATOM 4557 C C . LEU A 1 35 ? 17.698 -12.137 4.968 1.00 0.00 35 LEU M C 5
ATOM 4558 O O . LEU A 1 35 ? 18.872 -12.145 5.327 1.00 0.00 35 LEU M O 5
ATOM 4573 N N . SER A 1 36 ? 16.701 -12.394 5.820 1.00 0.00 36 SER M N 5
ATOM 4574 C CA . SER A 1 36 ? 16.889 -12.693 7.252 1.00 0.00 36 SER M CA 5
ATOM 4575 C C . SER A 1 36 ? 17.795 -13.908 7.517 1.00 0.00 36 SER M C 5
ATOM 4576 O O . SER A 1 36 ? 18.559 -13.887 8.481 1.00 0.00 36 SER M O 5
ATOM 4583 N N . ALA A 1 37 ? 17.767 -14.943 6.663 1.00 0.00 37 ALA M N 5
ATOM 4584 C CA . ALA A 1 37 ? 18.647 -16.109 6.791 1.00 0.00 37 ALA M CA 5
ATOM 4585 C C . ALA A 1 37 ? 20.119 -15.763 6.501 1.00 0.00 37 ALA M C 5
ATOM 4586 O O . ALA A 1 37 ? 21.020 -16.204 7.214 1.00 0.00 37 ALA M O 5
ATOM 4593 N N . PHE A 1 38 ? 20.367 -14.940 5.475 1.00 0.00 38 PHE M N 5
ATOM 4594 C CA . PHE A 1 38 ? 21.700 -14.419 5.159 1.00 0.00 38 PHE M CA 5
ATOM 4595 C C . PHE A 1 38 ? 22.199 -13.474 6.267 1.00 0.00 38 PHE M C 5
ATOM 4596 O O . PHE A 1 38 ? 23.341 -13.586 6.720 1.00 0.00 38 PHE M O 5
ATOM 4612 N N . LYS A 1 39 ? 21.316 -12.596 6.760 1.00 0.00 39 LYS M N 5
ATOM 4613 C CA . LYS A 1 39 ? 21.568 -11.652 7.860 1.00 0.00 39 LYS M CA 5
ATOM 4614 C C . LYS A 1 39 ? 22.006 -12.360 9.146 1.00 0.00 39 LYS M C 5
ATOM 4615 O O . LYS A 1 39 ? 23.046 -12.003 9.703 1.00 0.00 39 LYS M O 5
ATOM 4630 N N . LEU A 1 40 ? 21.264 -13.378 9.604 1.00 0.00 40 LEU M N 5
ATOM 4631 C CA . LEU A 1 40 ? 21.597 -14.111 10.841 1.00 0.00 40 LEU M CA 5
ATOM 4632 C C . LEU A 1 40 ? 22.873 -14.968 10.720 1.00 0.00 40 LEU M C 5
ATOM 4633 O O . LEU A 1 40 ? 23.561 -15.174 11.721 1.00 0.00 40 LEU M O 5
ATOM 4648 N N . ARG A 1 41 ? 23.224 -15.428 9.504 1.00 0.00 41 ARG M N 5
ATOM 4649 C CA . ARG A 1 41 ? 24.477 -16.144 9.215 1.00 0.00 41 ARG M CA 5
ATOM 4650 C C . ARG A 1 41 ? 25.704 -15.224 9.342 1.00 0.00 41 ARG M C 5
ATOM 4651 O O . ARG A 1 41 ? 26.764 -15.662 9.785 1.00 0.00 41 ARG M O 5
ATOM 4669 N N . GLY A 1 42 ? 25.539 -13.950 8.968 1.00 0.00 42 GLY M N 5
ATOM 4670 C CA . GLY A 1 42 ? 26.534 -12.871 9.095 1.00 0.00 42 GLY M CA 5
ATOM 4671 C C . GLY A 1 42 ? 26.742 -12.028 7.826 1.00 0.00 42 GLY M C 5
ATOM 4672 O O . GLY A 1 42 ? 27.604 -11.148 7.810 1.00 0.00 42 GLY M O 5
ATOM 4676 N N . LEU A 1 43 ? 25.990 -12.305 6.755 1.00 0.00 43 LEU M N 5
ATOM 4677 C CA . LEU A 1 43 ? 26.134 -11.675 5.438 1.00 0.00 43 LEU M CA 5
ATOM 4678 C C . LEU A 1 43 ? 25.224 -10.442 5.279 1.00 0.00 43 LEU M C 5
ATOM 4679 O O . LEU A 1 43 ? 24.267 -10.240 6.028 1.00 0.00 43 LEU M O 5
ATOM 4694 N N . LEU A 1 44 ? 25.510 -9.646 4.243 1.00 0.00 44 LEU M N 5
ATOM 4695 C CA . LEU A 1 44 ? 24.812 -8.409 3.876 1.00 0.00 44 LEU M CA 5
ATOM 4696 C C . LEU A 1 44 ? 24.396 -8.444 2.395 1.00 0.00 44 LEU M C 5
ATOM 4697 O O . LEU A 1 44 ? 24.764 -7.591 1.589 1.00 0.00 44 LEU M O 5
ATOM 4712 N N . LEU A 1 45 ? 23.639 -9.488 2.042 1.00 0.00 45 LEU M N 5
ATOM 4713 C CA . LEU A 1 45 ? 23.064 -9.755 0.719 1.00 0.00 45 LEU M CA 5
ATOM 4714 C C . LEU A 1 45 ? 22.460 -8.495 0.061 1.00 0.00 45 LEU M C 5
ATOM 4715 O O . LEU A 1 45 ? 21.562 -7.855 0.619 1.00 0.00 45 LEU M O 5
ATOM 4730 N N . ARG A 1 46 ? 22.998 -8.126 -1.111 1.00 0.00 46 ARG M N 5
ATOM 4731 C CA . ARG A 1 46 ? 22.637 -6.914 -1.869 1.00 0.00 46 ARG M CA 5
ATOM 4732 C C . ARG A 1 46 ? 21.218 -6.982 -2.443 1.00 0.00 46 ARG M C 5
ATOM 4733 O O . ARG A 1 46 ? 20.667 -8.064 -2.635 1.00 0.00 46 ARG M O 5
ATOM 4751 N N . GLY A 1 47 ? 20.640 -5.829 -2.775 1.00 0.00 47 GLY M N 5
ATOM 4752 C CA . GLY A 1 47 ? 19.258 -5.716 -3.274 1.00 0.00 47 GLY M CA 5
ATOM 4753 C C . GLY A 1 47 ? 19.010 -6.362 -4.646 1.00 0.00 47 GLY M C 5
ATOM 4754 O O . GLY A 1 47 ? 17.895 -6.804 -4.931 1.00 0.00 47 GLY M O 5
ATOM 4758 N N . GLU A 1 48 ? 20.035 -6.464 -5.500 1.00 0.00 48 GLU M N 5
ATOM 4759 C CA . GLU A 1 48 ? 19.937 -7.191 -6.782 1.00 0.00 48 GLU M CA 5
ATOM 4760 C C . GLU A 1 48 ? 20.059 -8.711 -6.567 1.00 0.00 48 GLU M C 5
ATOM 4761 O O . GLU A 1 48 ? 19.441 -9.511 -7.270 1.00 0.00 48 GLU M O 5
ATOM 4771 N N . ALA A 1 49 ? 20.835 -9.121 -5.556 1.00 0.00 49 ALA M N 5
ATOM 4772 C CA . ALA A 1 49 ? 21.081 -10.518 -5.209 1.00 0.00 49 ALA M CA 5
ATOM 4773 C C . ALA A 1 49 ? 19.898 -11.157 -4.464 1.00 0.00 49 ALA M C 5
ATOM 4774 O O . ALA A 1 49 ? 19.540 -12.300 -4.746 1.00 0.00 49 ALA M O 5
ATOM 4781 N N . ILE A 1 50 ? 19.252 -10.423 -3.548 1.00 0.00 50 ILE M N 5
ATOM 4782 C CA . ILE A 1 50 ? 18.037 -10.898 -2.871 1.00 0.00 50 ILE M CA 5
ATOM 4783 C C . ILE A 1 50 ? 16.917 -11.159 -3.882 1.00 0.00 50 ILE M C 5
ATOM 4784 O O . ILE A 1 50 ? 16.292 -12.214 -3.850 1.00 0.00 50 ILE M O 5
ATOM 4799 N N . LYS A 1 51 ? 16.724 -10.238 -4.833 1.00 0.00 51 LYS M N 5
ATOM 4800 C CA . LYS A 1 51 ? 15.782 -10.349 -5.958 1.00 0.00 51 LYS M CA 5
ATOM 4801 C C . LYS A 1 51 ? 16.080 -11.581 -6.822 1.00 0.00 51 LYS M C 5
ATOM 4802 O O . LYS A 1 51 ? 15.168 -12.352 -7.121 1.00 0.00 51 LYS M O 5
ATOM 4817 N N . TYR A 1 52 ? 17.358 -11.813 -7.140 1.00 0.00 52 TYR M N 5
ATOM 4818 C CA . TYR A 1 52 ? 17.809 -12.964 -7.920 1.00 0.00 52 TYR M CA 5
ATOM 4819 C C . TYR A 1 52 ? 17.381 -14.291 -7.278 1.00 0.00 52 TYR M C 5
ATOM 4820 O O . TYR A 1 52 ? 16.696 -15.094 -7.919 1.00 0.00 52 TYR M O 5
ATOM 4837 N N . LEU A 1 53 ? 17.731 -14.514 -6.000 1.00 0.00 53 LEU M N 5
ATOM 4838 C CA . LEU A 1 53 ? 17.354 -15.756 -5.319 1.00 0.00 53 LEU M CA 5
ATOM 4839 C C . LEU A 1 53 ? 15.866 -15.814 -4.926 1.00 0.00 53 LEU M C 5
ATOM 4840 O O . LEU A 1 53 ? 15.307 -16.901 -4.815 1.00 0.00 53 LEU M O 5
ATOM 4855 N N . THR A 1 54 ? 15.196 -14.664 -4.785 1.00 0.00 54 THR M N 5
ATOM 4856 C CA . THR A 1 54 ? 13.745 -14.588 -4.538 1.00 0.00 54 THR M CA 5
ATOM 4857 C C . THR A 1 54 ? 12.970 -15.129 -5.746 1.00 0.00 54 THR M C 5
ATOM 4858 O O . THR A 1 54 ? 12.031 -15.906 -5.574 1.00 0.00 54 THR M O 5
ATOM 4869 N N . GLU A 1 55 ? 13.388 -14.793 -6.974 1.00 0.00 55 GLU M N 5
ATOM 4870 C CA . GLU A 1 55 ? 12.803 -15.352 -8.202 1.00 0.00 55 GLU M CA 5
ATOM 4871 C C . GLU A 1 55 ? 13.152 -16.843 -8.385 1.00 0.00 55 GLU M C 5
ATOM 4872 O O . GLU A 1 55 ? 12.300 -17.628 -8.806 1.00 0.00 55 GLU M O 5
ATOM 4882 N N . ALA A 1 56 ? 14.368 -17.264 -8.008 1.00 0.00 56 ALA M N 5
ATOM 4883 C CA . ALA A 1 56 ? 14.809 -18.670 -8.030 1.00 0.00 56 ALA M CA 5
ATOM 4884 C C . ALA A 1 56 ? 14.092 -19.581 -7.004 1.00 0.00 56 ALA M C 5
ATOM 4885 O O . ALA A 1 56 ? 14.179 -20.808 -7.100 1.00 0.00 56 ALA M O 5
ATOM 4892 N N . LEU A 1 57 ? 13.361 -18.992 -6.046 1.00 0.00 57 LEU M N 5
ATOM 4893 C CA . LEU A 1 57 ? 12.628 -19.670 -4.963 1.00 0.00 57 LEU M CA 5
ATOM 4894 C C . LEU A 1 57 ? 11.123 -19.321 -4.957 1.00 0.00 57 LEU M C 5
ATOM 4895 O O . LEU A 1 57 ? 10.409 -19.672 -4.018 1.00 0.00 57 LEU M O 5
ATOM 4910 N N . GLN A 1 58 ? 10.621 -18.657 -6.004 1.00 0.00 58 GLN M N 5
ATOM 4911 C CA . GLN A 1 58 ? 9.223 -18.207 -6.131 1.00 0.00 58 GLN M CA 5
ATOM 4912 C C . GLN A 1 58 ? 8.192 -19.360 -6.078 1.00 0.00 58 GLN M C 5
ATOM 4913 O O . GLN A 1 58 ? 7.046 -19.145 -5.675 1.00 0.00 58 GLN M O 5
ATOM 4925 N N . SER A 1 59 ? 8.600 -20.585 -6.427 1.00 0.00 59 SER M N 5
ATOM 4926 C CA . SER A 1 59 ? 7.779 -21.809 -6.427 1.00 0.00 59 SER M CA 5
ATOM 4927 C C . SER A 1 59 ? 8.069 -22.769 -5.256 1.00 0.00 59 SER M C 5
ATOM 4928 O O . SER A 1 59 ? 7.360 -23.768 -5.099 1.00 0.00 59 SER M O 5
ATOM 4935 N N . ILE A 1 60 ? 9.071 -22.481 -4.413 1.00 0.00 60 ILE M N 5
ATOM 4936 C CA . ILE A 1 60 ? 9.412 -23.283 -3.223 1.00 0.00 60 ILE M CA 5
ATOM 4937 C C . ILE A 1 60 ? 8.385 -23.078 -2.094 1.00 0.00 60 ILE M C 5
ATOM 4938 O O . ILE A 1 60 ? 7.883 -21.974 -1.865 1.00 0.00 60 ILE M O 5
ATOM 4953 N N . SER A 1 61 ? 8.095 -24.170 -1.383 1.00 0.00 61 SER M N 5
ATOM 4954 C CA . SER A 1 61 ? 7.235 -24.229 -0.192 1.00 0.00 61 SER M CA 5
ATOM 4955 C C . SER A 1 61 ? 7.690 -23.254 0.903 1.00 0.00 61 SER M C 5
ATOM 4956 O O . SER A 1 61 ? 8.841 -23.290 1.335 1.00 0.00 61 SER M O 5
ATOM 4963 N N . GLU A 1 62 ? 6.785 -22.394 1.384 1.00 0.00 62 GLU M N 5
ATOM 4964 C CA . GLU A 1 62 ? 7.104 -21.329 2.356 1.00 0.00 62 GLU M CA 5
ATOM 4965 C C . GLU A 1 62 ? 7.673 -21.835 3.695 1.00 0.00 62 GLU M C 5
ATOM 4966 O O . GLU A 1 62 ? 8.556 -21.202 4.276 1.00 0.00 62 GLU M O 5
ATOM 4976 N N . LEU A 1 63 ? 7.213 -23.002 4.161 1.00 0.00 63 LEU M N 5
ATOM 4977 C CA . LEU A 1 63 ? 7.704 -23.666 5.376 1.00 0.00 63 LEU M CA 5
ATOM 4978 C C . LEU A 1 63 ? 9.038 -24.430 5.180 1.00 0.00 63 LEU M C 5
ATOM 4979 O O . LEU A 1 63 ? 9.630 -24.900 6.150 1.00 0.00 63 LEU M O 5
ATOM 4994 N N . GLU A 1 64 ? 9.520 -24.528 3.935 1.00 0.00 64 GLU M N 5
ATOM 4995 C CA . GLU A 1 64 ? 10.772 -25.202 3.545 1.00 0.00 64 GLU M CA 5
ATOM 4996 C C . GLU A 1 64 ? 11.877 -24.208 3.128 1.00 0.00 64 GLU M C 5
ATOM 4997 O O . GLU A 1 64 ? 13.020 -24.618 2.898 1.00 0.00 64 GLU M O 5
ATOM 5007 N N . LEU A 1 65 ? 11.563 -22.905 3.063 1.00 0.00 65 LEU M N 5
ATOM 5008 C CA . LEU A 1 65 ? 12.488 -21.826 2.690 1.00 0.00 65 LEU M CA 5
ATOM 5009 C C . LEU A 1 65 ? 13.767 -21.867 3.540 1.00 0.00 65 LEU M C 5
ATOM 5010 O O . LEU A 1 65 ? 14.861 -21.761 2.999 1.00 0.00 65 LEU M O 5
ATOM 5025 N N . GLU A 1 66 ? 13.632 -22.073 4.853 1.00 0.00 66 GLU M N 5
ATOM 5026 C CA . GLU A 1 66 ? 14.750 -22.037 5.803 1.00 0.00 66 GLU M CA 5
ATOM 5027 C C . GLU A 1 66 ? 15.769 -23.181 5.630 1.00 0.00 66 GLU M C 5
ATOM 5028 O O . GLU A 1 66 ? 16.905 -23.062 6.093 1.00 0.00 66 GLU M O 5
ATOM 5038 N N . ASP A 1 67 ? 15.394 -24.273 4.957 1.00 0.00 67 ASP M N 5
ATOM 5039 C CA . ASP A 1 67 ? 16.267 -25.420 4.663 1.00 0.00 67 ASP M CA 5
ATOM 5040 C C . ASP A 1 67 ? 16.761 -25.404 3.208 1.00 0.00 67 ASP M C 5
ATOM 5041 O O . ASP A 1 67 ? 17.911 -25.761 2.943 1.00 0.00 67 ASP M O 5
ATOM 5049 N N . LYS A 1 68 ? 15.932 -24.927 2.266 1.00 0.00 68 LYS M N 5
ATOM 5050 C CA . LYS A 1 68 ? 16.321 -24.755 0.861 1.00 0.00 68 LYS M CA 5
ATOM 5051 C C . LYS A 1 68 ? 17.348 -23.632 0.681 1.00 0.00 68 LYS M C 5
ATOM 5052 O O . LYS A 1 68 ? 18.387 -23.835 0.060 1.00 0.00 68 LYS M O 5
ATOM 5067 N N . LEU A 1 69 ? 17.077 -22.453 1.245 1.00 0.00 69 LEU M N 5
ATOM 5068 C CA . LEU A 1 69 ? 17.951 -21.272 1.170 1.00 0.00 69 LEU M CA 5
ATOM 5069 C C . LEU A 1 69 ? 19.315 -21.512 1.831 1.00 0.00 69 LEU M C 5
ATOM 5070 O O . LEU A 1 69 ? 20.322 -20.934 1.425 1.00 0.00 69 LEU M O 5
ATOM 5085 N N . GLU A 1 70 ? 19.355 -22.421 2.802 1.00 0.00 70 GLU M N 5
ATOM 5086 C CA . GLU A 1 70 ? 20.591 -22.826 3.480 1.00 0.00 70 GLU M CA 5
ATOM 5087 C C . GLU A 1 70 ? 21.588 -23.486 2.505 1.00 0.00 70 GLU M C 5
ATOM 5088 O O . GLU A 1 70 ? 22.798 -23.304 2.649 1.00 0.00 70 GLU M O 5
ATOM 5098 N N . LYS A 1 71 ? 21.097 -24.172 1.459 1.00 0.00 71 LYS M N 5
ATOM 5099 C CA . LYS A 1 71 ? 21.936 -24.767 0.403 1.00 0.00 71 LYS M CA 5
ATOM 5100 C C . LYS A 1 71 ? 22.637 -23.690 -0.428 1.00 0.00 71 LYS M C 5
ATOM 5101 O O . LYS A 1 71 ? 23.805 -23.859 -0.778 1.00 0.00 71 LYS M O 5
ATOM 5116 N N . ILE A 1 72 ? 21.948 -22.575 -0.704 1.00 0.00 72 ILE M N 5
ATOM 5117 C CA . ILE A 1 72 ? 22.529 -21.409 -1.392 1.00 0.00 72 ILE M CA 5
ATOM 5118 C C . ILE A 1 72 ? 23.597 -20.780 -0.496 1.00 0.00 72 ILE M C 5
ATOM 5119 O O . ILE A 1 72 ? 24.735 -20.630 -0.936 1.00 0.00 72 ILE M O 5
ATOM 5134 N N . ILE A 1 73 ? 23.285 -20.489 0.772 1.00 0.00 73 ILE M N 5
ATOM 5135 C CA . ILE A 1 73 ? 24.252 -19.934 1.739 1.00 0.00 73 ILE M CA 5
ATOM 5136 C C . ILE A 1 73 ? 25.508 -20.824 1.838 1.00 0.00 73 ILE M C 5
ATOM 5137 O O . ILE A 1 73 ? 26.629 -20.324 1.734 1.00 0.00 73 ILE M O 5
ATOM 5152 N N . ASN A 1 74 ? 25.347 -22.147 1.945 1.00 0.00 74 ASN M N 5
ATOM 5153 C CA . ASN A 1 74 ? 26.462 -23.102 1.975 1.00 0.00 74 ASN M CA 5
ATOM 5154 C C . ASN A 1 74 ? 27.304 -23.107 0.679 1.00 0.00 74 ASN M C 5
ATOM 5155 O O . ASN A 1 74 ? 28.485 -23.444 0.733 1.00 0.00 74 ASN M O 5
ATOM 5165 N N . ALA A 1 75 ? 26.742 -22.719 -0.473 1.00 0.00 75 ALA M N 5
ATOM 5166 C CA . ALA A 1 75 ? 27.468 -22.583 -1.737 1.00 0.00 75 ALA M CA 5
ATOM 5167 C C . ALA A 1 75 ? 28.135 -21.199 -1.886 1.00 0.00 75 ALA M C 5
ATOM 5168 O O . ALA A 1 75 ? 29.185 -21.081 -2.523 1.00 0.00 75 ALA M O 5
ATOM 5175 N N . VAL A 1 76 ? 27.564 -20.153 -1.279 1.00 0.00 76 VAL M N 5
ATOM 5176 C CA . VAL A 1 76 ? 28.148 -18.803 -1.203 1.00 0.00 76 VAL M CA 5
ATOM 5177 C C . VAL A 1 76 ? 29.434 -18.844 -0.368 1.00 0.00 76 VAL M C 5
ATOM 5178 O O . VAL A 1 76 ? 30.445 -18.264 -0.763 1.00 0.00 76 VAL M O 5
ATOM 5191 N N . GLU A 1 77 ? 29.432 -19.584 0.746 1.00 0.00 77 GLU M N 5
ATOM 5192 C CA . GLU A 1 77 ? 30.613 -19.730 1.620 1.00 0.00 77 GLU M CA 5
ATOM 5193 C C . GLU A 1 77 ? 31.804 -20.464 0.957 1.00 0.00 77 GLU M C 5
ATOM 5194 O O . GLU A 1 77 ? 32.950 -20.279 1.373 1.00 0.00 77 GLU M O 5
ATOM 5204 N N . LYS A 1 78 ? 31.554 -21.281 -0.081 1.00 0.00 78 LYS M N 5
ATOM 5205 C CA . LYS A 1 78 ? 32.594 -22.012 -0.842 1.00 0.00 78 LYS M CA 5
ATOM 5206 C C . LYS A 1 78 ? 33.341 -21.150 -1.874 1.00 0.00 78 LYS M C 5
ATOM 5207 O O . LYS A 1 78 ? 34.405 -21.554 -2.346 1.00 0.00 78 LYS M O 5
ATOM 5222 N N . GLN A 1 79 ? 32.806 -19.979 -2.230 1.00 0.00 79 GLN M N 5
ATOM 5223 C CA . GLN A 1 79 ? 33.423 -19.031 -3.163 1.00 0.00 79 GLN M CA 5
ATOM 5224 C C . GLN A 1 79 ? 34.455 -18.162 -2.418 1.00 0.00 79 GLN M C 5
ATOM 5225 O O . GLN A 1 79 ? 34.093 -17.562 -1.397 1.00 0.00 79 GLN M O 5
ATOM 5237 N N . PRO A 1 80 ? 35.721 -18.065 -2.878 1.00 0.00 80 PRO M N 5
ATOM 5238 C CA . PRO A 1 80 ? 36.726 -17.188 -2.274 1.00 0.00 80 PRO M CA 5
ATOM 5239 C C . PRO A 1 80 ? 36.264 -15.724 -2.188 1.00 0.00 80 PRO M C 5
ATOM 5240 O O . PRO A 1 80 ? 35.791 -15.149 -3.175 1.00 0.00 80 PRO M O 5
ATOM 5248 N N . LEU A 1 81 ? 36.410 -15.117 -1.006 1.00 0.00 81 LEU M N 5
ATOM 5249 C CA . LEU A 1 81 ? 35.974 -13.748 -0.696 1.00 0.00 81 LEU M CA 5
ATOM 5250 C C . LEU A 1 81 ? 36.773 -13.119 0.464 1.00 0.00 81 LEU M C 5
ATOM 5251 O O . LEU A 1 81 ? 37.522 -13.802 1.171 1.00 0.00 81 LEU M O 5
ATOM 5266 N N . SER A 1 82 ? 36.594 -11.809 0.661 1.00 0.00 82 SER M N 5
ATOM 5267 C CA . SER A 1 82 ? 37.313 -10.984 1.655 1.00 0.00 82 SER M CA 5
ATOM 5268 C C . SER A 1 82 ? 36.412 -9.978 2.398 1.00 0.00 82 SER M C 5
ATOM 5269 O O . SER A 1 82 ? 36.901 -9.163 3.184 1.00 0.00 82 SER M O 5
ATOM 5276 N N . SER A 1 83 ? 35.095 -10.033 2.176 1.00 0.00 83 SER M N 5
ATOM 5277 C CA . SER A 1 83 ? 34.066 -9.189 2.806 1.00 0.00 83 SER M CA 5
ATOM 5278 C C . SER A 1 83 ? 32.721 -9.938 2.873 1.00 0.00 83 SER M C 5
ATOM 5279 O O . SER A 1 83 ? 32.529 -10.939 2.178 1.00 0.00 83 SER M O 5
ATOM 5286 N N . ASN A 1 84 ? 31.776 -9.459 3.692 1.00 0.00 84 ASN M N 5
ATOM 5287 C CA . ASN A 1 84 ? 30.486 -10.120 3.939 1.00 0.00 84 ASN M CA 5
ATOM 5288 C C . ASN A 1 84 ? 29.347 -9.601 3.038 1.00 0.00 84 ASN M C 5
ATOM 5289 O O . ASN A 1 84 ? 28.188 -9.986 3.217 1.00 0.00 84 ASN M O 5
ATOM 5299 N N . MET A 1 85 ? 29.653 -8.738 2.065 1.00 0.00 85 MET M N 5
ATOM 5300 C CA . MET A 1 85 ? 28.681 -8.279 1.065 1.00 0.00 85 MET M CA 5
ATOM 5301 C C . MET A 1 85 ? 28.497 -9.355 -0.017 1.00 0.00 85 MET M C 5
ATOM 5302 O O . MET A 1 85 ? 29.478 -9.780 -0.633 1.00 0.00 85 MET M O 5
ATOM 5314 N N . ILE A 1 86 ? 27.251 -9.769 -0.283 1.00 0.00 86 ILE M N 5
ATOM 5315 C CA . ILE A 1 86 ? 26.936 -10.805 -1.289 1.00 0.00 86 ILE M CA 5
ATOM 5316 C C . ILE A 1 86 ? 26.198 -10.174 -2.475 1.00 0.00 86 ILE M C 5
ATOM 5317 O O . ILE A 1 86 ? 25.021 -9.825 -2.381 1.00 0.00 86 ILE M O 5
ATOM 5332 N N . GLU A 1 87 ? 26.923 -9.969 -3.575 1.00 0.00 87 GLU M N 5
ATOM 5333 C CA . GLU A 1 87 ? 26.404 -9.413 -4.832 1.00 0.00 87 GLU M CA 5
ATOM 5334 C C . GLU A 1 87 ? 25.669 -10.446 -5.709 1.00 0.00 87 GLU M C 5
ATOM 5335 O O . GLU A 1 87 ? 25.750 -11.655 -5.475 1.00 0.00 87 GLU M O 5
ATOM 5345 N N . ARG A 1 88 ? 24.981 -9.978 -6.765 1.00 0.00 88 ARG M N 5
ATOM 5346 C CA . ARG A 1 88 ? 24.252 -10.842 -7.712 1.00 0.00 88 ARG M CA 5
ATOM 5347 C C . ARG A 1 88 ? 25.161 -11.903 -8.332 1.00 0.00 88 ARG M C 5
ATOM 5348 O O . ARG A 1 88 ? 24.786 -13.067 -8.360 1.00 0.00 88 ARG M O 5
ATOM 5366 N N . SER A 1 89 ? 26.361 -11.526 -8.777 1.00 0.00 89 SER M N 5
ATOM 5367 C CA . SER A 1 89 ? 27.325 -12.460 -9.387 1.00 0.00 89 SER M CA 5
ATOM 5368 C C . SER A 1 89 ? 27.651 -13.662 -8.480 1.00 0.00 89 SER M C 5
ATOM 5369 O O . SER A 1 89 ? 27.856 -14.778 -8.965 1.00 0.00 89 SER M O 5
ATOM 5376 N N . VAL A 1 90 ? 27.645 -13.455 -7.156 1.00 0.00 90 VAL M N 5
ATOM 5377 C CA . VAL A 1 90 ? 27.900 -14.508 -6.159 1.00 0.00 90 VAL M CA 5
ATOM 5378 C C . VAL A 1 90 ? 26.723 -15.488 -6.031 1.00 0.00 90 VAL M C 5
ATOM 5379 O O . VAL A 1 90 ? 26.940 -16.702 -6.081 1.00 0.00 90 VAL M O 5
ATOM 5392 N N . VAL A 1 91 ? 25.476 -15.010 -5.931 1.00 0.00 91 VAL M N 5
ATOM 5393 C CA . VAL A 1 91 ? 24.279 -15.888 -5.900 1.00 0.00 91 VAL M CA 5
ATOM 5394 C C . VAL A 1 91 ? 24.003 -16.565 -7.247 1.00 0.00 91 VAL M C 5
ATOM 5395 O O . VAL A 1 91 ? 23.577 -17.719 -7.278 1.00 0.00 91 VAL M O 5
ATOM 5408 N N . GLU A 1 92 ? 24.326 -15.896 -8.357 1.00 0.00 92 GLU M N 5
ATOM 5409 C CA . GLU A 1 92 ? 24.242 -16.421 -9.731 1.00 0.00 92 GLU M CA 5
ATOM 5410 C C . GLU A 1 92 ? 25.181 -17.620 -9.973 1.00 0.00 92 GLU M C 5
ATOM 5411 O O . GLU A 1 92 ? 24.942 -18.431 -10.870 1.00 0.00 92 GLU M O 5
ATOM 5421 N N . ALA A 1 93 ? 26.202 -17.771 -9.122 1.00 0.00 93 ALA M N 5
ATOM 5422 C CA . ALA A 1 93 ? 27.130 -18.902 -9.089 1.00 0.00 93 ALA M CA 5
ATOM 5423 C C . ALA A 1 93 ? 26.813 -19.916 -7.965 1.00 0.00 93 ALA M C 5
ATOM 5424 O O . ALA A 1 93 ? 27.018 -21.113 -8.149 1.00 0.00 93 ALA M O 5
ATOM 5431 N N . ALA A 1 94 ? 26.261 -19.479 -6.825 1.00 0.00 94 ALA M N 5
ATOM 5432 C CA . ALA A 1 94 ? 25.823 -20.364 -5.734 1.00 0.00 94 ALA M CA 5
ATOM 5433 C C . ALA A 1 94 ? 24.605 -21.224 -6.094 1.00 0.00 94 ALA M C 5
ATOM 5434 O O . ALA A 1 94 ? 24.518 -22.387 -5.687 1.00 0.00 94 ALA M O 5
ATOM 5441 N N . VAL A 1 95 ? 23.680 -20.693 -6.900 1.00 0.00 95 VAL M N 5
ATOM 5442 C CA . VAL A 1 95 ? 22.523 -21.450 -7.414 1.00 0.00 95 VAL M CA 5
ATOM 5443 C C . VAL A 1 95 ? 22.948 -22.642 -8.288 1.00 0.00 95 VAL M C 5
ATOM 5444 O O . VAL A 1 95 ? 22.282 -23.673 -8.288 1.00 0.00 95 VAL M O 5
ATOM 5457 N N . GLN A 1 96 ? 24.097 -22.552 -8.967 1.00 0.00 96 GLN M N 5
ATOM 5458 C CA . GLN A 1 96 ? 24.647 -23.626 -9.814 1.00 0.00 96 GLN M CA 5
ATOM 5459 C C . GLN A 1 96 ? 25.027 -24.892 -9.018 1.00 0.00 96 GLN M C 5
ATOM 5460 O O . GLN A 1 96 ? 25.104 -25.981 -9.586 1.00 0.00 96 GLN M O 5
ATOM 5472 N N . GLU A 1 97 ? 25.227 -24.760 -7.700 1.00 0.00 97 GLU M N 5
ATOM 5473 C CA . GLU A 1 97 ? 25.550 -25.856 -6.774 1.00 0.00 97 GLU M CA 5
ATOM 5474 C C . GLU A 1 97 ? 24.389 -26.230 -5.830 1.00 0.00 97 GLU M C 5
ATOM 5475 O O . GLU A 1 97 ? 24.481 -27.232 -5.117 1.00 0.00 97 GLU M O 5
ATOM 5485 N N . SER A 1 98 ? 23.294 -25.457 -5.829 1.00 0.00 98 SER M N 5
ATOM 5486 C CA . SER A 1 98 ? 22.164 -25.617 -4.890 1.00 0.00 98 SER M CA 5
ATOM 5487 C C . SER A 1 98 ? 20.752 -25.665 -5.516 1.00 0.00 98 SER M C 5
ATOM 5488 O O . SER A 1 98 ? 19.767 -25.843 -4.787 1.00 0.00 98 SER M O 5
ATOM 5495 N N . SER A 1 99 ? 20.632 -25.541 -6.847 1.00 0.00 99 SER M N 5
ATOM 5496 C CA . SER A 1 99 ? 19.384 -25.629 -7.639 1.00 0.00 99 SER M CA 5
ATOM 5497 C C . SER A 1 99 ? 18.543 -26.878 -7.354 1.00 0.00 99 SER M C 5
ATOM 5498 O O . SER A 1 99 ? 17.353 -26.716 -6.996 1.00 0.00 99 SER M O 5
ATOM 5506 N N . MET A 1 25 ? 1.660 -18.282 -2.193 1.00 0.00 25 MET M N 6
ATOM 5507 C CA . MET A 1 25 ? 2.597 -17.194 -1.893 1.00 0.00 25 MET M CA 6
ATOM 5508 C C . MET A 1 25 ? 2.468 -15.921 -2.756 1.00 0.00 25 MET M C 6
ATOM 5509 O O . MET A 1 25 ? 1.740 -15.837 -3.749 1.00 0.00 25 MET M O 6
ATOM 5521 N N . ALA A 1 26 ? 3.219 -14.913 -2.312 1.00 0.00 26 ALA M N 6
ATOM 5522 C CA . ALA A 1 26 ? 3.450 -13.607 -2.925 1.00 0.00 26 ALA M CA 6
ATOM 5523 C C . ALA A 1 26 ? 4.929 -13.239 -2.657 1.00 0.00 26 ALA M C 6
ATOM 5524 O O . ALA A 1 26 ? 5.487 -13.702 -1.655 1.00 0.00 26 ALA M O 6
ATOM 5531 N N . PRO A 1 27 ? 5.594 -12.413 -3.491 1.00 0.00 27 PRO M N 6
ATOM 5532 C CA . PRO A 1 27 ? 7.029 -12.138 -3.340 1.00 0.00 27 PRO M CA 6
ATOM 5533 C C . PRO A 1 27 ? 7.384 -11.451 -2.013 1.00 0.00 27 PRO M C 6
ATOM 5534 O O . PRO A 1 27 ? 8.486 -11.635 -1.507 1.00 0.00 27 PRO M O 6
ATOM 5542 N N . GLU A 1 28 ? 6.449 -10.731 -1.386 1.00 0.00 28 GLU M N 6
ATOM 5543 C CA . GLU A 1 28 ? 6.632 -10.119 -0.059 1.00 0.00 28 GLU M CA 6
ATOM 5544 C C . GLU A 1 28 ? 6.924 -11.144 1.056 1.00 0.00 28 GLU M C 6
ATOM 5545 O O . GLU A 1 28 ? 7.575 -10.801 2.049 1.00 0.00 28 GLU M O 6
ATOM 5555 N N . ARG A 1 29 ? 6.507 -12.411 0.893 1.00 0.00 29 ARG M N 6
ATOM 5556 C CA . ARG A 1 29 ? 6.807 -13.524 1.821 1.00 0.00 29 ARG M CA 6
ATOM 5557 C C . ARG A 1 29 ? 8.237 -14.078 1.677 1.00 0.00 29 ARG M C 6
ATOM 5558 O O . ARG A 1 29 ? 8.634 -14.938 2.464 1.00 0.00 29 ARG M O 6
ATOM 5576 N N . LEU A 1 30 ? 9.013 -13.592 0.702 1.00 0.00 30 LEU M N 6
ATOM 5577 C CA . LEU A 1 30 ? 10.336 -14.090 0.326 1.00 0.00 30 LEU M CA 6
ATOM 5578 C C . LEU A 1 30 ? 11.401 -12.967 0.241 1.00 0.00 30 LEU M C 6
ATOM 5579 O O . LEU A 1 30 ? 12.519 -13.156 0.723 1.00 0.00 30 LEU M O 6
ATOM 5594 N N . ARG A 1 31 ? 11.031 -11.775 -0.255 1.00 0.00 31 ARG M N 6
ATOM 5595 C CA . ARG A 1 31 ? 11.873 -10.563 -0.390 1.00 0.00 31 ARG M CA 6
ATOM 5596 C C . ARG A 1 31 ? 12.592 -10.108 0.891 1.00 0.00 31 ARG M C 6
ATOM 5597 O O . ARG A 1 31 ? 13.645 -9.481 0.797 1.00 0.00 31 ARG M O 6
ATOM 5615 N N . SER A 1 32 ? 12.054 -10.433 2.068 1.00 0.00 32 SER M N 6
ATOM 5616 C CA . SER A 1 32 ? 12.660 -10.105 3.376 1.00 0.00 32 SER M CA 6
ATOM 5617 C C . SER A 1 32 ? 12.952 -11.342 4.238 1.00 0.00 32 SER M C 6
ATOM 5618 O O . SER A 1 32 ? 13.874 -11.306 5.057 1.00 0.00 32 SER M O 6
ATOM 5625 N N . ARG A 1 33 ? 12.237 -12.457 4.032 1.00 0.00 33 ARG M N 6
ATOM 5626 C CA . ARG A 1 33 ? 12.451 -13.723 4.758 1.00 0.00 33 ARG M CA 6
ATOM 5627 C C . ARG A 1 33 ? 13.799 -14.367 4.425 1.00 0.00 33 ARG M C 6
ATOM 5628 O O . ARG A 1 33 ? 14.484 -14.849 5.326 1.00 0.00 33 ARG M O 6
ATOM 5646 N N . ALA A 1 34 ? 14.187 -14.341 3.150 1.00 0.00 34 ALA M N 6
ATOM 5647 C CA . ALA A 1 34 ? 15.486 -14.833 2.692 1.00 0.00 34 ALA M CA 6
ATOM 5648 C C . ALA A 1 34 ? 16.644 -13.906 3.100 1.00 0.00 34 ALA M C 6
ATOM 5649 O O . ALA A 1 34 ? 17.686 -14.374 3.550 1.00 0.00 34 ALA M O 6
ATOM 5656 N N . LEU A 1 35 ? 16.447 -12.584 3.026 1.00 0.00 35 LEU M N 6
ATOM 5657 C CA . LEU A 1 35 ? 17.429 -11.601 3.488 1.00 0.00 35 LEU M CA 6
ATOM 5658 C C . LEU A 1 35 ? 17.720 -11.761 4.993 1.00 0.00 35 LEU M C 6
ATOM 5659 O O . LEU A 1 35 ? 18.878 -11.768 5.414 1.00 0.00 35 LEU M O 6
ATOM 5674 N N . SER A 1 36 ? 16.671 -11.987 5.792 1.00 0.00 36 SER M N 6
ATOM 5675 C CA . SER A 1 36 ? 16.770 -12.277 7.231 1.00 0.00 36 SER M CA 6
ATOM 5676 C C . SER A 1 36 ? 17.544 -13.571 7.516 1.00 0.00 36 SER M C 6
ATOM 5677 O O . SER A 1 36 ? 18.313 -13.624 8.472 1.00 0.00 36 SER M O 6
ATOM 5684 N N . ALA A 1 37 ? 17.404 -14.608 6.684 1.00 0.00 37 ALA M N 6
ATOM 5685 C CA . ALA A 1 37 ? 18.182 -15.840 6.813 1.00 0.00 37 ALA M CA 6
ATOM 5686 C C . ALA A 1 37 ? 19.678 -15.615 6.524 1.00 0.00 37 ALA M C 6
ATOM 5687 O O . ALA A 1 37 ? 20.514 -16.048 7.319 1.00 0.00 37 ALA M O 6
ATOM 5694 N N . PHE A 1 38 ? 20.033 -14.903 5.445 1.00 0.00 38 PHE M N 6
ATOM 5695 C CA . PHE A 1 38 ? 21.432 -14.524 5.162 1.00 0.00 38 PHE M CA 6
ATOM 5696 C C . PHE A 1 38 ? 22.030 -13.733 6.345 1.00 0.00 38 PHE M C 6
ATOM 5697 O O . PHE A 1 38 ? 23.127 -14.049 6.815 1.00 0.00 38 PHE M O 6
ATOM 5713 N N . LYS A 1 39 ? 21.269 -12.768 6.884 1.00 0.00 39 LYS M N 6
ATOM 5714 C CA . LYS A 1 39 ? 21.603 -11.969 8.079 1.00 0.00 39 LYS M CA 6
ATOM 5715 C C . LYS A 1 39 ? 21.849 -12.824 9.331 1.00 0.00 39 LYS M C 6
ATOM 5716 O O . LYS A 1 39 ? 22.832 -12.599 10.039 1.00 0.00 39 LYS M O 6
ATOM 5731 N N . LEU A 1 40 ? 21.012 -13.836 9.584 1.00 0.00 40 LEU M N 6
ATOM 5732 C CA . LEU A 1 40 ? 21.176 -14.784 10.698 1.00 0.00 40 LEU M CA 6
ATOM 5733 C C . LEU A 1 40 ? 22.435 -15.666 10.571 1.00 0.00 40 LEU M C 6
ATOM 5734 O O . LEU A 1 40 ? 23.051 -15.992 11.590 1.00 0.00 40 LEU M O 6
ATOM 5749 N N . ARG A 1 41 ? 22.839 -16.034 9.345 1.00 0.00 41 ARG M N 6
ATOM 5750 C CA . ARG A 1 41 ? 24.078 -16.806 9.092 1.00 0.00 41 ARG M CA 6
ATOM 5751 C C . ARG A 1 41 ? 25.360 -15.952 9.192 1.00 0.00 41 ARG M C 6
ATOM 5752 O O . ARG A 1 41 ? 26.460 -16.507 9.247 1.00 0.00 41 ARG M O 6
ATOM 5770 N N . GLY A 1 42 ? 25.228 -14.623 9.239 1.00 0.00 42 GLY M N 6
ATOM 5771 C CA . GLY A 1 42 ? 26.319 -13.647 9.407 1.00 0.00 42 GLY M CA 6
ATOM 5772 C C . GLY A 1 42 ? 26.654 -12.846 8.140 1.00 0.00 42 GLY M C 6
ATOM 5773 O O . GLY A 1 42 ? 27.512 -11.958 8.182 1.00 0.00 42 GLY M O 6
ATOM 5777 N N . LEU A 1 43 ? 26.003 -13.153 7.017 1.00 0.00 43 LEU M N 6
ATOM 5778 C CA . LEU A 1 43 ? 26.165 -12.476 5.729 1.00 0.00 43 LEU M CA 6
ATOM 5779 C C . LEU A 1 43 ? 25.227 -11.261 5.609 1.00 0.00 43 LEU M C 6
ATOM 5780 O O . LEU A 1 43 ? 24.376 -11.001 6.463 1.00 0.00 43 LEU M O 6
ATOM 5795 N N . LEU A 1 44 ? 25.382 -10.521 4.514 1.00 0.00 44 LEU M N 6
ATOM 5796 C CA . LEU A 1 44 ? 24.538 -9.406 4.087 1.00 0.00 44 LEU M CA 6
ATOM 5797 C C . LEU A 1 44 ? 24.285 -9.567 2.582 1.00 0.00 44 LEU M C 6
ATOM 5798 O O . LEU A 1 44 ? 25.089 -10.178 1.878 1.00 0.00 44 LEU M O 6
ATOM 5813 N N . LEU A 1 45 ? 23.186 -9.009 2.075 1.00 0.00 45 LEU M N 6
ATOM 5814 C CA . LEU A 1 45 ? 22.750 -9.194 0.685 1.00 0.00 45 LEU M CA 6
ATOM 5815 C C . LEU A 1 45 ? 22.548 -7.809 0.036 1.00 0.00 45 LEU M C 6
ATOM 5816 O O . LEU A 1 45 ? 21.796 -6.975 0.548 1.00 0.00 45 LEU M O 6
ATOM 5831 N N . ARG A 1 46 ? 23.233 -7.560 -1.091 1.00 0.00 46 ARG M N 6
ATOM 5832 C CA . ARG A 1 46 ? 23.359 -6.288 -1.802 1.00 0.00 46 ARG M CA 6
ATOM 5833 C C . ARG A 1 46 ? 22.086 -5.531 -2.217 1.00 0.00 46 ARG M C 6
ATOM 5834 O O . ARG A 1 46 ? 22.160 -4.319 -2.433 1.00 0.00 46 ARG M O 6
ATOM 5852 N N . GLY A 1 47 ? 20.956 -6.214 -2.387 1.00 0.00 47 GLY M N 6
ATOM 5853 C CA . GLY A 1 47 ? 19.695 -5.632 -2.887 1.00 0.00 47 GLY M CA 6
ATOM 5854 C C . GLY A 1 47 ? 19.375 -6.026 -4.337 1.00 0.00 47 GLY M C 6
ATOM 5855 O O . GLY A 1 47 ? 18.218 -5.988 -4.752 1.00 0.00 47 GLY M O 6
ATOM 5859 N N . GLU A 1 48 ? 20.388 -6.463 -5.093 1.00 0.00 48 GLU M N 6
ATOM 5860 C CA . GLU A 1 48 ? 20.243 -7.021 -6.449 1.00 0.00 48 GLU M CA 6
ATOM 5861 C C . GLU A 1 48 ? 20.286 -8.561 -6.390 1.00 0.00 48 GLU M C 6
ATOM 5862 O O . GLU A 1 48 ? 19.619 -9.247 -7.162 1.00 0.00 48 GLU M O 6
ATOM 5872 N N . ALA A 1 49 ? 21.031 -9.113 -5.423 1.00 0.00 49 ALA M N 6
ATOM 5873 C CA . ALA A 1 49 ? 21.108 -10.549 -5.158 1.00 0.00 49 ALA M CA 6
ATOM 5874 C C . ALA A 1 49 ? 19.806 -11.125 -4.569 1.00 0.00 49 ALA M C 6
ATOM 5875 O O . ALA A 1 49 ? 19.396 -12.226 -4.934 1.00 0.00 49 ALA M O 6
ATOM 5882 N N . ILE A 1 50 ? 19.130 -10.366 -3.693 1.00 0.00 50 ILE M N 6
ATOM 5883 C CA . ILE A 1 50 ? 17.829 -10.753 -3.109 1.00 0.00 50 ILE M CA 6
ATOM 5884 C C . ILE A 1 50 ? 16.773 -10.956 -4.200 1.00 0.00 50 ILE M C 6
ATOM 5885 O O . ILE A 1 50 ? 16.047 -11.944 -4.164 1.00 0.00 50 ILE M O 6
ATOM 5900 N N . LYS A 1 51 ? 16.741 -10.079 -5.213 1.00 0.00 51 LYS M N 6
ATOM 5901 C CA . LYS A 1 51 ? 15.873 -10.173 -6.401 1.00 0.00 51 LYS M CA 6
ATOM 5902 C C . LYS A 1 51 ? 16.138 -11.458 -7.195 1.00 0.00 51 LYS M C 6
ATOM 5903 O O . LYS A 1 51 ? 15.193 -12.165 -7.546 1.00 0.00 51 LYS M O 6
ATOM 5918 N N . TYR A 1 52 ? 17.413 -11.795 -7.417 1.00 0.00 52 TYR M N 6
ATOM 5919 C CA . TYR A 1 52 ? 17.818 -12.992 -8.157 1.00 0.00 52 TYR M CA 6
ATOM 5920 C C . TYR A 1 52 ? 17.273 -14.273 -7.507 1.00 0.00 52 TYR M C 6
ATOM 5921 O O . TYR A 1 52 ? 16.581 -15.053 -8.164 1.00 0.00 52 TYR M O 6
ATOM 5938 N N . LEU A 1 53 ? 17.523 -14.470 -6.200 1.00 0.00 53 LEU M N 6
ATOM 5939 C CA . LEU A 1 53 ? 16.989 -15.636 -5.489 1.00 0.00 53 LEU M CA 6
ATOM 5940 C C . LEU A 1 53 ? 15.475 -15.546 -5.221 1.00 0.00 53 LEU M C 6
ATOM 5941 O O . LEU A 1 53 ? 14.816 -16.577 -5.119 1.00 0.00 53 LEU M O 6
ATOM 5956 N N . THR A 1 54 ? 14.895 -14.341 -5.178 1.00 0.00 54 THR M N 6
ATOM 5957 C CA . THR A 1 54 ? 13.435 -14.141 -5.079 1.00 0.00 54 THR M CA 6
ATOM 5958 C C . THR A 1 54 ? 12.733 -14.709 -6.319 1.00 0.00 54 THR M C 6
ATOM 5959 O O . THR A 1 54 ? 11.708 -15.371 -6.197 1.00 0.00 54 THR M O 6
ATOM 5970 N N . GLU A 1 55 ? 13.299 -14.521 -7.516 1.00 0.00 55 GLU M N 6
ATOM 5971 C CA . GLU A 1 55 ? 12.773 -15.125 -8.750 1.00 0.00 55 GLU M CA 6
ATOM 5972 C C . GLU A 1 55 ? 13.027 -16.647 -8.818 1.00 0.00 55 GLU M C 6
ATOM 5973 O O . GLU A 1 55 ? 12.190 -17.386 -9.345 1.00 0.00 55 GLU M O 6
ATOM 5983 N N . ALA A 1 56 ? 14.141 -17.137 -8.260 1.00 0.00 56 ALA M N 6
ATOM 5984 C CA . ALA A 1 56 ? 14.503 -18.557 -8.252 1.00 0.00 56 ALA M CA 6
ATOM 5985 C C . ALA A 1 56 ? 13.729 -19.417 -7.221 1.00 0.00 56 ALA M C 6
ATOM 5986 O O . ALA A 1 56 ? 13.641 -20.635 -7.382 1.00 0.00 56 ALA M O 6
ATOM 5993 N N . LEU A 1 57 ? 13.152 -18.799 -6.181 1.00 0.00 57 LEU M N 6
ATOM 5994 C CA . LEU A 1 57 ? 12.483 -19.470 -5.049 1.00 0.00 57 LEU M CA 6
ATOM 5995 C C . LEU A 1 57 ? 10.987 -19.107 -4.917 1.00 0.00 57 LEU M C 6
ATOM 5996 O O . LEU A 1 57 ? 10.341 -19.508 -3.947 1.00 0.00 57 LEU M O 6
ATOM 6011 N N . GLN A 1 58 ? 10.412 -18.395 -5.897 1.00 0.00 58 GLN M N 6
ATOM 6012 C CA . GLN A 1 58 ? 8.995 -17.991 -5.924 1.00 0.00 58 GLN M CA 6
ATOM 6013 C C . GLN A 1 58 ? 7.977 -19.149 -5.792 1.00 0.00 58 GLN M C 6
ATOM 6014 O O . GLN A 1 58 ? 6.831 -18.912 -5.406 1.00 0.00 58 GLN M O 6
ATOM 6026 N N . SER A 1 59 ? 8.393 -20.388 -6.090 1.00 0.00 59 SER M N 6
ATOM 6027 C CA . SER A 1 59 ? 7.556 -21.601 -6.039 1.00 0.00 59 SER M CA 6
ATOM 6028 C C . SER A 1 59 ? 7.969 -22.588 -4.930 1.00 0.00 59 SER M C 6
ATOM 6029 O O . SER A 1 59 ? 7.312 -23.617 -4.749 1.00 0.00 59 SER M O 6
ATOM 6036 N N . ILE A 1 60 ? 9.042 -22.306 -4.180 1.00 0.00 60 ILE M N 6
ATOM 6037 C CA . ILE A 1 60 ? 9.461 -23.100 -3.013 1.00 0.00 60 ILE M CA 6
ATOM 6038 C C . ILE A 1 60 ? 8.556 -22.786 -1.816 1.00 0.00 60 ILE M C 6
ATOM 6039 O O . ILE A 1 60 ? 8.241 -21.626 -1.541 1.00 0.00 60 ILE M O 6
ATOM 6054 N N . SER A 1 61 ? 8.152 -23.838 -1.100 1.00 0.00 61 SER M N 6
ATOM 6055 C CA . SER A 1 61 ? 7.329 -23.788 0.116 1.00 0.00 61 SER M CA 6
ATOM 6056 C C . SER A 1 61 ? 7.901 -22.859 1.192 1.00 0.00 61 SER M C 6
ATOM 6057 O O . SER A 1 61 ? 9.050 -23.020 1.590 1.00 0.00 61 SER M O 6
ATOM 6064 N N . GLU A 1 62 ? 7.101 -21.928 1.723 1.00 0.00 62 GLU M N 6
ATOM 6065 C CA . GLU A 1 62 ? 7.552 -20.955 2.743 1.00 0.00 62 GLU M CA 6
ATOM 6066 C C . GLU A 1 62 ? 8.072 -21.598 4.041 1.00 0.00 62 GLU M C 6
ATOM 6067 O O . GLU A 1 62 ? 9.044 -21.118 4.626 1.00 0.00 62 GLU M O 6
ATOM 6077 N N . LEU A 1 63 ? 7.470 -22.719 4.457 1.00 0.00 63 LEU M N 6
ATOM 6078 C CA . LEU A 1 63 ? 7.894 -23.537 5.602 1.00 0.00 63 LEU M CA 6
ATOM 6079 C C . LEU A 1 63 ? 9.142 -24.413 5.336 1.00 0.00 63 LEU M C 6
ATOM 6080 O O . LEU A 1 63 ? 9.640 -25.082 6.244 1.00 0.00 63 LEU M O 6
ATOM 6095 N N . GLU A 1 64 ? 9.667 -24.384 4.107 1.00 0.00 64 GLU M N 6
ATOM 6096 C CA . GLU A 1 64 ? 10.888 -25.078 3.652 1.00 0.00 64 GLU M CA 6
ATOM 6097 C C . GLU A 1 64 ? 11.927 -24.105 3.050 1.00 0.00 64 GLU M C 6
ATOM 6098 O O . GLU A 1 64 ? 13.026 -24.523 2.677 1.00 0.00 64 GLU M O 6
ATOM 6108 N N . LEU A 1 65 ? 11.600 -22.808 2.966 1.00 0.00 65 LEU M N 6
ATOM 6109 C CA . LEU A 1 65 ? 12.411 -21.776 2.327 1.00 0.00 65 LEU M CA 6
ATOM 6110 C C . LEU A 1 65 ? 13.788 -21.658 2.969 1.00 0.00 65 LEU M C 6
ATOM 6111 O O . LEU A 1 65 ? 14.785 -21.624 2.257 1.00 0.00 65 LEU M O 6
ATOM 6126 N N . GLU A 1 66 ? 13.863 -21.610 4.300 1.00 0.00 66 GLU M N 6
ATOM 6127 C CA . GLU A 1 66 ? 15.149 -21.437 4.982 1.00 0.00 66 GLU M CA 6
ATOM 6128 C C . GLU A 1 66 ? 16.068 -22.658 4.805 1.00 0.00 66 GLU M C 6
ATOM 6129 O O . GLU A 1 66 ? 17.256 -22.493 4.546 1.00 0.00 66 GLU M O 6
ATOM 6139 N N . ASP A 1 67 ? 15.530 -23.881 4.869 1.00 0.00 67 ASP M N 6
ATOM 6140 C CA . ASP A 1 67 ? 16.296 -25.115 4.636 1.00 0.00 67 ASP M CA 6
ATOM 6141 C C . ASP A 1 67 ? 16.830 -25.210 3.194 1.00 0.00 67 ASP M C 6
ATOM 6142 O O . ASP A 1 67 ? 17.967 -25.644 2.981 1.00 0.00 67 ASP M O 6
ATOM 6150 N N . LYS A 1 68 ? 16.042 -24.763 2.205 1.00 0.00 68 LYS M N 6
ATOM 6151 C CA . LYS A 1 68 ? 16.458 -24.665 0.797 1.00 0.00 68 LYS M CA 6
ATOM 6152 C C . LYS A 1 68 ? 17.526 -23.580 0.611 1.00 0.00 68 LYS M C 6
ATOM 6153 O O . LYS A 1 68 ? 18.601 -23.854 0.084 1.00 0.00 68 LYS M O 6
ATOM 6168 N N . LEU A 1 69 ? 17.239 -22.356 1.053 1.00 0.00 69 LEU M N 6
ATOM 6169 C CA . LEU A 1 69 ? 18.119 -21.188 0.942 1.00 0.00 69 LEU M CA 6
ATOM 6170 C C . LEU A 1 69 ? 19.462 -21.411 1.651 1.00 0.00 69 LEU M C 6
ATOM 6171 O O . LEU A 1 69 ? 20.498 -20.914 1.216 1.00 0.00 69 LEU M O 6
ATOM 6186 N N . GLU A 1 70 ? 19.470 -22.215 2.712 1.00 0.00 70 GLU M N 6
ATOM 6187 C CA . GLU A 1 70 ? 20.687 -22.583 3.445 1.00 0.00 70 GLU M CA 6
ATOM 6188 C C . GLU A 1 70 ? 21.697 -23.322 2.553 1.00 0.00 70 GLU M C 6
ATOM 6189 O O . GLU A 1 70 ? 22.904 -23.147 2.722 1.00 0.00 70 GLU M O 6
ATOM 6199 N N . LYS A 1 71 ? 21.232 -24.075 1.543 1.00 0.00 71 LYS M N 6
ATOM 6200 C CA . LYS A 1 71 ? 22.113 -24.733 0.564 1.00 0.00 71 LYS M CA 6
ATOM 6201 C C . LYS A 1 71 ? 22.845 -23.701 -0.300 1.00 0.00 71 LYS M C 6
ATOM 6202 O O . LYS A 1 71 ? 24.020 -23.893 -0.613 1.00 0.00 71 LYS M O 6
ATOM 6217 N N . ILE A 1 72 ? 22.177 -22.594 -0.647 1.00 0.00 72 ILE M N 6
ATOM 6218 C CA . ILE A 1 72 ? 22.780 -21.459 -1.365 1.00 0.00 72 ILE M CA 6
ATOM 6219 C C . ILE A 1 72 ? 23.815 -20.798 -0.450 1.00 0.00 72 ILE M C 6
ATOM 6220 O O . ILE A 1 72 ? 24.973 -20.677 -0.838 1.00 0.00 72 ILE M O 6
ATOM 6235 N N . ILE A 1 73 ? 23.441 -20.439 0.787 1.00 0.00 73 ILE M N 6
ATOM 6236 C CA . ILE A 1 73 ? 24.342 -19.793 1.761 1.00 0.00 73 ILE M CA 6
ATOM 6237 C C . ILE A 1 73 ? 25.605 -20.643 2.002 1.00 0.00 73 ILE M C 6
ATOM 6238 O O . ILE A 1 73 ? 26.717 -20.115 1.982 1.00 0.00 73 ILE M O 6
ATOM 6253 N N . ASN A 1 74 ? 25.461 -21.964 2.138 1.00 0.00 74 ASN M N 6
ATOM 6254 C CA . ASN A 1 74 ? 26.585 -22.898 2.275 1.00 0.00 74 ASN M CA 6
ATOM 6255 C C . ASN A 1 74 ? 27.469 -22.994 1.006 1.00 0.00 74 ASN M C 6
ATOM 6256 O O . ASN A 1 74 ? 28.656 -23.296 1.116 1.00 0.00 74 ASN M O 6
ATOM 6266 N N . ALA A 1 75 ? 26.922 -22.738 -0.189 1.00 0.00 75 ALA M N 6
ATOM 6267 C CA . ALA A 1 75 ? 27.676 -22.697 -1.447 1.00 0.00 75 ALA M CA 6
ATOM 6268 C C . ALA A 1 75 ? 28.393 -21.348 -1.659 1.00 0.00 75 ALA M C 6
ATOM 6269 O O . ALA A 1 75 ? 29.490 -21.310 -2.219 1.00 0.00 75 ALA M O 6
ATOM 6276 N N . VAL A 1 76 ? 27.817 -20.241 -1.172 1.00 0.00 76 VAL M N 6
ATOM 6277 C CA . VAL A 1 76 ? 28.440 -18.901 -1.177 1.00 0.00 76 VAL M CA 6
ATOM 6278 C C . VAL A 1 76 ? 29.761 -18.917 -0.397 1.00 0.00 76 VAL M C 6
ATOM 6279 O O . VAL A 1 76 ? 30.754 -18.348 -0.849 1.00 0.00 76 VAL M O 6
ATOM 6292 N N . GLU A 1 77 ? 29.807 -19.629 0.735 1.00 0.00 77 GLU M N 6
ATOM 6293 C CA . GLU A 1 77 ? 31.037 -19.826 1.529 1.00 0.00 77 GLU M CA 6
ATOM 6294 C C . GLU A 1 77 ? 32.199 -20.504 0.770 1.00 0.00 77 GLU M C 6
ATOM 6295 O O . GLU A 1 77 ? 33.356 -20.332 1.164 1.00 0.00 77 GLU M O 6
ATOM 6305 N N . LYS A 1 78 ? 31.929 -21.258 -0.311 1.00 0.00 78 LYS M N 6
ATOM 6306 C CA . LYS A 1 78 ? 32.966 -21.932 -1.123 1.00 0.00 78 LYS M CA 6
ATOM 6307 C C . LYS A 1 78 ? 33.642 -21.012 -2.155 1.00 0.00 78 LYS M C 6
ATOM 6308 O O . LYS A 1 78 ? 34.677 -21.382 -2.712 1.00 0.00 78 LYS M O 6
ATOM 6323 N N . GLN A 1 79 ? 33.077 -19.834 -2.425 1.00 0.00 79 GLN M N 6
ATOM 6324 C CA . GLN A 1 79 ? 33.608 -18.853 -3.383 1.00 0.00 79 GLN M CA 6
ATOM 6325 C C . GLN A 1 79 ? 34.607 -17.897 -2.700 1.00 0.00 79 GLN M C 6
ATOM 6326 O O . GLN A 1 79 ? 34.454 -17.599 -1.507 1.00 0.00 79 GLN M O 6
ATOM 6338 N N . PRO A 1 80 ? 35.620 -17.382 -3.427 1.00 0.00 80 PRO M N 6
ATOM 6339 C CA . PRO A 1 80 ? 36.565 -16.415 -2.877 1.00 0.00 80 PRO M CA 6
ATOM 6340 C C . PRO A 1 80 ? 35.911 -15.033 -2.711 1.00 0.00 80 PRO M C 6
ATOM 6341 O O . PRO A 1 80 ? 35.267 -14.517 -3.635 1.00 0.00 80 PRO M O 6
ATOM 6349 N N . LEU A 1 81 ? 36.080 -14.427 -1.533 1.00 0.00 81 LEU M N 6
ATOM 6350 C CA . LEU A 1 81 ? 35.527 -13.121 -1.161 1.00 0.00 81 LEU M CA 6
ATOM 6351 C C . LEU A 1 81 ? 36.325 -12.439 -0.029 1.00 0.00 81 LEU M C 6
ATOM 6352 O O . LEU A 1 81 ? 37.175 -13.061 0.614 1.00 0.00 81 LEU M O 6
ATOM 6367 N N . SER A 1 82 ? 36.048 -11.152 0.208 1.00 0.00 82 SER M N 6
ATOM 6368 C CA . SER A 1 82 ? 36.771 -10.285 1.167 1.00 0.00 82 SER M CA 6
ATOM 6369 C C . SER A 1 82 ? 35.846 -9.435 2.062 1.00 0.00 82 SER M C 6
ATOM 6370 O O . SER A 1 82 ? 36.306 -8.565 2.807 1.00 0.00 82 SER M O 6
ATOM 6377 N N . SER A 1 83 ? 34.538 -9.703 2.018 1.00 0.00 83 SER M N 6
ATOM 6378 C CA . SER A 1 83 ? 33.485 -9.051 2.813 1.00 0.00 83 SER M CA 6
ATOM 6379 C C . SER A 1 83 ? 32.320 -10.022 3.048 1.00 0.00 83 SER M C 6
ATOM 6380 O O . SER A 1 83 ? 32.129 -10.969 2.280 1.00 0.00 83 SER M O 6
ATOM 6387 N N . ASN A 1 84 ? 31.512 -9.787 4.091 1.00 0.00 84 ASN M N 6
ATOM 6388 C CA . ASN A 1 84 ? 30.298 -10.575 4.349 1.00 0.00 84 ASN M CA 6
ATOM 6389 C C . ASN A 1 84 ? 29.120 -10.162 3.437 1.00 0.00 84 ASN M C 6
ATOM 6390 O O . ASN A 1 84 ? 28.054 -10.777 3.485 1.00 0.00 84 ASN M O 6
ATOM 6400 N N . MET A 1 85 ? 29.294 -9.122 2.612 1.00 0.00 85 MET M N 6
ATOM 6401 C CA . MET A 1 85 ? 28.312 -8.696 1.616 1.00 0.00 85 MET M CA 6
ATOM 6402 C C . MET A 1 85 ? 28.337 -9.609 0.380 1.00 0.00 85 MET M C 6
ATOM 6403 O O . MET A 1 85 ? 29.396 -9.848 -0.209 1.00 0.00 85 MET M O 6
ATOM 6415 N N . ILE A 1 86 ? 27.161 -10.068 -0.042 1.00 0.00 86 ILE M N 6
ATOM 6416 C CA . ILE A 1 86 ? 26.951 -11.021 -1.140 1.00 0.00 86 ILE M CA 6
ATOM 6417 C C . ILE A 1 86 ? 26.181 -10.335 -2.275 1.00 0.00 86 ILE M C 6
ATOM 6418 O O . ILE A 1 86 ? 25.195 -9.630 -2.037 1.00 0.00 86 ILE M O 6
ATOM 6433 N N . GLU A 1 87 ? 26.617 -10.565 -3.518 1.00 0.00 87 GLU M N 6
ATOM 6434 C CA . GLU A 1 87 ? 26.096 -9.914 -4.727 1.00 0.00 87 GLU M CA 6
ATOM 6435 C C . GLU A 1 87 ? 25.485 -10.904 -5.732 1.00 0.00 87 GLU M C 6
ATOM 6436 O O . GLU A 1 87 ? 25.688 -12.117 -5.650 1.00 0.00 87 GLU M O 6
ATOM 6446 N N . ARG A 1 88 ? 24.737 -10.381 -6.710 1.00 0.00 88 ARG M N 6
ATOM 6447 C CA . ARG A 1 88 ? 24.006 -11.183 -7.705 1.00 0.00 88 ARG M CA 6
ATOM 6448 C C . ARG A 1 88 ? 24.924 -12.134 -8.470 1.00 0.00 88 ARG M C 6
ATOM 6449 O O . ARG A 1 88 ? 24.582 -13.297 -8.631 1.00 0.00 88 ARG M O 6
ATOM 6467 N N . SER A 1 89 ? 26.123 -11.682 -8.852 1.00 0.00 89 SER M N 6
ATOM 6468 C CA . SER A 1 89 ? 27.138 -12.518 -9.523 1.00 0.00 89 SER M CA 6
ATOM 6469 C C . SER A 1 89 ? 27.634 -13.691 -8.655 1.00 0.00 89 SER M C 6
ATOM 6470 O O . SER A 1 89 ? 28.027 -14.728 -9.195 1.00 0.00 89 SER M O 6
ATOM 6477 N N . VAL A 1 90 ? 27.602 -13.552 -7.319 1.00 0.00 90 VAL M N 6
ATOM 6478 C CA . VAL A 1 90 ? 27.968 -14.627 -6.371 1.00 0.00 90 VAL M CA 6
ATOM 6479 C C . VAL A 1 90 ? 26.817 -15.626 -6.206 1.00 0.00 90 VAL M C 6
ATOM 6480 O O . VAL A 1 90 ? 27.039 -16.838 -6.264 1.00 0.00 90 VAL M O 6
ATOM 6493 N N . VAL A 1 91 ? 25.573 -15.148 -6.066 1.00 0.00 91 VAL M N 6
ATOM 6494 C CA . VAL A 1 91 ? 24.374 -16.011 -5.973 1.00 0.00 91 VAL M CA 6
ATOM 6495 C C . VAL A 1 91 ? 24.117 -16.782 -7.274 1.00 0.00 91 VAL M C 6
ATOM 6496 O O . VAL A 1 91 ? 23.762 -17.960 -7.226 1.00 0.00 91 VAL M O 6
ATOM 6509 N N . GLU A 1 92 ? 24.366 -16.165 -8.430 1.00 0.00 92 GLU M N 6
ATOM 6510 C CA . GLU A 1 92 ? 24.230 -16.778 -9.761 1.00 0.00 92 GLU M CA 6
ATOM 6511 C C . GLU A 1 92 ? 25.098 -18.038 -9.946 1.00 0.00 92 GLU M C 6
ATOM 6512 O O . GLU A 1 92 ? 24.758 -18.910 -10.746 1.00 0.00 92 GLU M O 6
ATOM 6522 N N . ALA A 1 93 ? 26.191 -18.153 -9.178 1.00 0.00 93 ALA M N 6
ATOM 6523 C CA . ALA A 1 93 ? 27.068 -19.323 -9.129 1.00 0.00 93 ALA M CA 6
ATOM 6524 C C . ALA A 1 93 ? 26.746 -20.265 -7.944 1.00 0.00 93 ALA M C 6
ATOM 6525 O O . ALA A 1 93 ? 26.829 -21.487 -8.094 1.00 0.00 93 ALA M O 6
ATOM 6532 N N . ALA A 1 94 ? 26.325 -19.736 -6.784 1.00 0.00 94 ALA M N 6
ATOM 6533 C CA . ALA A 1 94 ? 25.922 -20.540 -5.620 1.00 0.00 94 ALA M CA 6
ATOM 6534 C C . ALA A 1 94 ? 24.649 -21.369 -5.864 1.00 0.00 94 ALA M C 6
ATOM 6535 O O . ALA A 1 94 ? 24.545 -22.502 -5.388 1.00 0.00 94 ALA M O 6
ATOM 6542 N N . VAL A 1 95 ? 23.691 -20.848 -6.641 1.00 0.00 95 VAL M N 6
ATOM 6543 C CA . VAL A 1 95 ? 22.469 -21.578 -7.037 1.00 0.00 95 VAL M CA 6
ATOM 6544 C C . VAL A 1 95 ? 22.776 -22.851 -7.844 1.00 0.00 95 VAL M C 6
ATOM 6545 O O . VAL A 1 95 ? 22.066 -23.844 -7.714 1.00 0.00 95 VAL M O 6
ATOM 6558 N N . GLN A 1 96 ? 23.868 -22.857 -8.619 1.00 0.00 96 GLN M N 6
ATOM 6559 C CA . GLN A 1 96 ? 24.302 -23.984 -9.467 1.00 0.00 96 GLN M CA 6
ATOM 6560 C C . GLN A 1 96 ? 24.793 -25.187 -8.641 1.00 0.00 96 GLN M C 6
ATOM 6561 O O . GLN A 1 96 ? 24.714 -26.334 -9.083 1.00 0.00 96 GLN M O 6
ATOM 6573 N N . GLU A 1 97 ? 25.296 -24.923 -7.428 1.00 0.00 97 GLU M N 6
ATOM 6574 C CA . GLU A 1 97 ? 25.799 -25.913 -6.462 1.00 0.00 97 GLU M CA 6
ATOM 6575 C C . GLU A 1 97 ? 24.719 -26.383 -5.471 1.00 0.00 97 GLU M C 6
ATOM 6576 O O . GLU A 1 97 ? 24.931 -27.348 -4.731 1.00 0.00 97 GLU M O 6
ATOM 6586 N N . SER A 1 98 ? 23.559 -25.719 -5.465 1.00 0.00 98 SER M N 6
ATOM 6587 C CA . SER A 1 98 ? 22.467 -25.930 -4.502 1.00 0.00 98 SER M CA 6
ATOM 6588 C C . SER A 1 98 ? 21.082 -26.208 -5.114 1.00 0.00 98 SER M C 6
ATOM 6589 O O . SER A 1 98 ? 20.094 -26.308 -4.375 1.00 0.00 98 SER M O 6
ATOM 6596 N N . SER A 1 99 ? 20.991 -26.359 -6.444 1.00 0.00 99 SER M N 6
ATOM 6597 C CA . SER A 1 99 ? 19.756 -26.647 -7.203 1.00 0.00 99 SER M CA 6
ATOM 6598 C C . SER A 1 99 ? 19.972 -27.709 -8.289 1.00 0.00 99 SER M C 6
ATOM 6599 O O . SER A 1 99 ? 20.891 -27.554 -9.126 1.00 0.00 99 SER M O 6
ATOM 6607 N N . MET A 1 25 ? 3.995 -0.586 1.180 1.00 0.00 25 MET M N 7
ATOM 6608 C CA . MET A 1 25 ? 5.447 -0.797 1.236 1.00 0.00 25 MET M CA 7
ATOM 6609 C C . MET A 1 25 ? 5.929 -1.554 -0.013 1.00 0.00 25 MET M C 7
ATOM 6610 O O . MET A 1 25 ? 5.132 -2.136 -0.756 1.00 0.00 25 MET M O 7
ATOM 6622 N N . ALA A 1 26 ? 7.245 -1.586 -0.238 1.00 0.00 26 ALA M N 7
ATOM 6623 C CA . ALA A 1 26 ? 7.866 -2.351 -1.319 1.00 0.00 26 ALA M CA 7
ATOM 6624 C C . ALA A 1 26 ? 7.662 -3.877 -1.135 1.00 0.00 26 ALA M C 7
ATOM 6625 O O . ALA A 1 26 ? 7.759 -4.366 -0.005 1.00 0.00 26 ALA M O 7
ATOM 6632 N N . PRO A 1 27 ? 7.452 -4.649 -2.224 1.00 0.00 27 PRO M N 7
ATOM 6633 C CA . PRO A 1 27 ? 7.344 -6.113 -2.203 1.00 0.00 27 PRO M CA 7
ATOM 6634 C C . PRO A 1 27 ? 8.452 -6.844 -1.429 1.00 0.00 27 PRO M C 7
ATOM 6635 O O . PRO A 1 27 ? 8.189 -7.858 -0.783 1.00 0.00 27 PRO M O 7
ATOM 6643 N N . GLU A 1 28 ? 9.684 -6.334 -1.484 1.00 0.00 28 GLU M N 7
ATOM 6644 C CA . GLU A 1 28 ? 10.852 -6.894 -0.783 1.00 0.00 28 GLU M CA 7
ATOM 6645 C C . GLU A 1 28 ? 10.813 -6.630 0.729 1.00 0.00 28 GLU M C 7
ATOM 6646 O O . GLU A 1 28 ? 11.072 -7.541 1.518 1.00 0.00 28 GLU M O 7
ATOM 6656 N N . ARG A 1 29 ? 10.429 -5.419 1.157 1.00 0.00 29 ARG M N 7
ATOM 6657 C CA . ARG A 1 29 ? 10.266 -5.068 2.586 1.00 0.00 29 ARG M CA 7
ATOM 6658 C C . ARG A 1 29 ? 9.103 -5.822 3.240 1.00 0.00 29 ARG M C 7
ATOM 6659 O O . ARG A 1 29 ? 9.146 -6.098 4.440 1.00 0.00 29 ARG M O 7
ATOM 6677 N N . LEU A 1 30 ? 8.088 -6.189 2.452 1.00 0.00 30 LEU M N 7
ATOM 6678 C CA . LEU A 1 30 ? 6.958 -7.026 2.877 1.00 0.00 30 LEU M CA 7
ATOM 6679 C C . LEU A 1 30 ? 7.320 -8.520 3.007 1.00 0.00 30 LEU M C 7
ATOM 6680 O O . LEU A 1 30 ? 6.513 -9.299 3.519 1.00 0.00 30 LEU M O 7
ATOM 6695 N N . ARG A 1 31 ? 8.525 -8.925 2.575 1.00 0.00 31 ARG M N 7
ATOM 6696 C CA . ARG A 1 31 ? 9.028 -10.304 2.571 1.00 0.00 31 ARG M CA 7
ATOM 6697 C C . ARG A 1 31 ? 10.312 -10.428 3.396 1.00 0.00 31 ARG M C 7
ATOM 6698 O O . ARG A 1 31 ? 10.254 -10.831 4.556 1.00 0.00 31 ARG M O 7
ATOM 6716 N N . SER A 1 32 ? 11.465 -10.081 2.812 1.00 0.00 32 SER M N 7
ATOM 6717 C CA . SER A 1 32 ? 12.824 -10.147 3.389 1.00 0.00 32 SER M CA 7
ATOM 6718 C C . SER A 1 32 ? 13.196 -11.443 4.147 1.00 0.00 32 SER M C 7
ATOM 6719 O O . SER A 1 32 ? 14.144 -11.440 4.933 1.00 0.00 32 SER M O 7
ATOM 6726 N N . ARG A 1 33 ? 12.502 -12.573 3.905 1.00 0.00 33 ARG M N 7
ATOM 6727 C CA . ARG A 1 33 ? 12.755 -13.864 4.585 1.00 0.00 33 ARG M CA 7
ATOM 6728 C C . ARG A 1 33 ? 14.174 -14.364 4.318 1.00 0.00 33 ARG M C 7
ATOM 6729 O O . ARG A 1 33 ? 14.907 -14.708 5.243 1.00 0.00 33 ARG M O 7
ATOM 6747 N N . ALA A 1 34 ? 14.560 -14.347 3.043 1.00 0.00 34 ALA M N 7
ATOM 6748 C CA . ALA A 1 34 ? 15.887 -14.722 2.575 1.00 0.00 34 ALA M CA 7
ATOM 6749 C C . ALA A 1 34 ? 16.974 -13.768 3.091 1.00 0.00 34 ALA M C 7
ATOM 6750 O O . ALA A 1 34 ? 18.011 -14.207 3.583 1.00 0.00 34 ALA M O 7
ATOM 6757 N N . LEU A 1 35 ? 16.733 -12.453 3.026 1.00 0.00 35 LEU M N 7
ATOM 6758 C CA . LEU A 1 35 ? 17.691 -11.447 3.493 1.00 0.00 35 LEU M CA 7
ATOM 6759 C C . LEU A 1 35 ? 17.982 -11.598 5.000 1.00 0.00 35 LEU M C 7
ATOM 6760 O O . LEU A 1 35 ? 19.137 -11.597 5.415 1.00 0.00 35 LEU M O 7
ATOM 6775 N N . SER A 1 36 ? 16.940 -11.807 5.810 1.00 0.00 36 SER M N 7
ATOM 6776 C CA . SER A 1 36 ? 17.055 -12.082 7.250 1.00 0.00 36 SER M CA 7
ATOM 6777 C C . SER A 1 36 ? 17.842 -13.370 7.537 1.00 0.00 36 SER M C 7
ATOM 6778 O O . SER A 1 36 ? 18.685 -13.389 8.436 1.00 0.00 36 SER M O 7
ATOM 6785 N N . ALA A 1 37 ? 17.638 -14.430 6.742 1.00 0.00 37 ALA M N 7
ATOM 6786 C CA . ALA A 1 37 ? 18.416 -15.668 6.837 1.00 0.00 37 ALA M CA 7
ATOM 6787 C C . ALA A 1 37 ? 19.911 -15.446 6.514 1.00 0.00 37 ALA M C 7
ATOM 6788 O O . ALA A 1 37 ? 20.774 -15.987 7.206 1.00 0.00 37 ALA M O 7
ATOM 6795 N N . PHE A 1 38 ? 20.241 -14.626 5.506 1.00 0.00 38 PHE M N 7
ATOM 6796 C CA . PHE A 1 38 ? 21.630 -14.244 5.215 1.00 0.00 38 PHE M CA 7
ATOM 6797 C C . PHE A 1 38 ? 22.221 -13.418 6.376 1.00 0.00 38 PHE M C 7
ATOM 6798 O O . PHE A 1 38 ? 23.326 -13.716 6.833 1.00 0.00 38 PHE M O 7
ATOM 6814 N N . LYS A 1 39 ? 21.469 -12.441 6.912 1.00 0.00 39 LYS M N 7
ATOM 6815 C CA . LYS A 1 39 ? 21.875 -11.615 8.069 1.00 0.00 39 LYS M CA 7
ATOM 6816 C C . LYS A 1 39 ? 22.199 -12.423 9.326 1.00 0.00 39 LYS M C 7
ATOM 6817 O O . LYS A 1 39 ? 23.271 -12.239 9.903 1.00 0.00 39 LYS M O 7
ATOM 6832 N N . LEU A 1 40 ? 21.317 -13.339 9.746 1.00 0.00 40 LEU M N 7
ATOM 6833 C CA . LEU A 1 40 ? 21.542 -14.165 10.946 1.00 0.00 40 LEU M CA 7
ATOM 6834 C C . LEU A 1 40 ? 22.707 -15.165 10.786 1.00 0.00 40 LEU M C 7
ATOM 6835 O O . LEU A 1 40 ? 23.321 -15.556 11.783 1.00 0.00 40 LEU M O 7
ATOM 6850 N N . ARG A 1 41 ? 23.046 -15.551 9.545 1.00 0.00 41 ARG M N 7
ATOM 6851 C CA . ARG A 1 41 ? 24.213 -16.386 9.200 1.00 0.00 41 ARG M CA 7
ATOM 6852 C C . ARG A 1 41 ? 25.526 -15.583 9.112 1.00 0.00 41 ARG M C 7
ATOM 6853 O O . ARG A 1 41 ? 26.597 -16.186 9.073 1.00 0.00 41 ARG M O 7
ATOM 6871 N N . GLY A 1 42 ? 25.458 -14.246 9.111 1.00 0.00 42 GLY M N 7
ATOM 6872 C CA . GLY A 1 42 ? 26.606 -13.328 9.159 1.00 0.00 42 GLY M CA 7
ATOM 6873 C C . GLY A 1 42 ? 26.863 -12.516 7.880 1.00 0.00 42 GLY M C 7
ATOM 6874 O O . GLY A 1 42 ? 27.839 -11.765 7.833 1.00 0.00 42 GLY M O 7
ATOM 6878 N N . LEU A 1 43 ? 26.023 -12.652 6.849 1.00 0.00 43 LEU M N 7
ATOM 6879 C CA . LEU A 1 43 ? 26.196 -12.032 5.528 1.00 0.00 43 LEU M CA 7
ATOM 6880 C C . LEU A 1 43 ? 25.344 -10.757 5.351 1.00 0.00 43 LEU M C 7
ATOM 6881 O O . LEU A 1 43 ? 24.430 -10.473 6.125 1.00 0.00 43 LEU M O 7
ATOM 6896 N N . LEU A 1 44 ? 25.618 -10.008 4.276 1.00 0.00 44 LEU M N 7
ATOM 6897 C CA . LEU A 1 44 ? 24.899 -8.804 3.845 1.00 0.00 44 LEU M CA 7
ATOM 6898 C C . LEU A 1 44 ? 24.534 -8.926 2.355 1.00 0.00 44 LEU M C 7
ATOM 6899 O O . LEU A 1 44 ? 25.255 -8.469 1.468 1.00 0.00 44 LEU M O 7
ATOM 6914 N N . LEU A 1 45 ? 23.432 -9.622 2.078 1.00 0.00 45 LEU M N 7
ATOM 6915 C CA . LEU A 1 45 ? 22.893 -9.829 0.731 1.00 0.00 45 LEU M CA 7
ATOM 6916 C C . LEU A 1 45 ? 22.455 -8.494 0.088 1.00 0.00 45 LEU M C 7
ATOM 6917 O O . LEU A 1 45 ? 21.613 -7.779 0.643 1.00 0.00 45 LEU M O 7
ATOM 6932 N N . ARG A 1 46 ? 23.031 -8.148 -1.074 1.00 0.00 46 ARG M N 7
ATOM 6933 C CA . ARG A 1 46 ? 22.714 -6.923 -1.846 1.00 0.00 46 ARG M CA 7
ATOM 6934 C C . ARG A 1 46 ? 21.260 -6.875 -2.340 1.00 0.00 46 ARG M C 7
ATOM 6935 O O . ARG A 1 46 ? 20.618 -7.907 -2.524 1.00 0.00 46 ARG M O 7
ATOM 6953 N N . GLY A 1 47 ? 20.778 -5.671 -2.657 1.00 0.00 47 GLY M N 7
ATOM 6954 C CA . GLY A 1 47 ? 19.440 -5.436 -3.223 1.00 0.00 47 GLY M CA 7
ATOM 6955 C C . GLY A 1 47 ? 19.226 -6.015 -4.633 1.00 0.00 47 GLY M C 7
ATOM 6956 O O . GLY A 1 47 ? 18.100 -6.349 -5.008 1.00 0.00 47 GLY M O 7
ATOM 6960 N N . GLU A 1 48 ? 20.295 -6.180 -5.420 1.00 0.00 48 GLU M N 7
ATOM 6961 C CA . GLU A 1 48 ? 20.228 -6.857 -6.730 1.00 0.00 48 GLU M CA 7
ATOM 6962 C C . GLU A 1 48 ? 20.153 -8.391 -6.551 1.00 0.00 48 GLU M C 7
ATOM 6963 O O . GLU A 1 48 ? 19.528 -9.098 -7.342 1.00 0.00 48 GLU M O 7
ATOM 6973 N N . ALA A 1 49 ? 20.779 -8.903 -5.485 1.00 0.00 49 ALA M N 7
ATOM 6974 C CA . ALA A 1 49 ? 20.883 -10.325 -5.171 1.00 0.00 49 ALA M CA 7
ATOM 6975 C C . ALA A 1 49 ? 19.624 -10.889 -4.495 1.00 0.00 49 ALA M C 7
ATOM 6976 O O . ALA A 1 49 ? 19.173 -11.974 -4.863 1.00 0.00 49 ALA M O 7
ATOM 6983 N N . ILE A 1 50 ? 19.021 -10.151 -3.548 1.00 0.00 50 ILE M N 7
ATOM 6984 C CA . ILE A 1 50 ? 17.744 -10.528 -2.907 1.00 0.00 50 ILE M CA 7
ATOM 6985 C C . ILE A 1 50 ? 16.652 -10.757 -3.954 1.00 0.00 50 ILE M C 7
ATOM 6986 O O . ILE A 1 50 ? 15.967 -11.775 -3.916 1.00 0.00 50 ILE M O 7
ATOM 7001 N N . LYS A 1 51 ? 16.550 -9.873 -4.955 1.00 0.00 51 LYS M N 7
ATOM 7002 C CA . LYS A 1 51 ? 15.637 -9.984 -6.100 1.00 0.00 51 LYS M CA 7
ATOM 7003 C C . LYS A 1 51 ? 15.908 -11.243 -6.935 1.00 0.00 51 LYS M C 7
ATOM 7004 O O . LYS A 1 51 ? 14.962 -11.948 -7.282 1.00 0.00 51 LYS M O 7
ATOM 7019 N N . TYR A 1 52 ? 17.180 -11.558 -7.205 1.00 0.00 52 TYR M N 7
ATOM 7020 C CA . TYR A 1 52 ? 17.564 -12.740 -7.978 1.00 0.00 52 TYR M CA 7
ATOM 7021 C C . TYR A 1 52 ? 17.113 -14.045 -7.304 1.00 0.00 52 TYR M C 7
ATOM 7022 O O . TYR A 1 52 ? 16.382 -14.823 -7.921 1.00 0.00 52 TYR M O 7
ATOM 7039 N N . LEU A 1 53 ? 17.478 -14.273 -6.031 1.00 0.00 53 LEU M N 7
ATOM 7040 C CA . LEU A 1 53 ? 17.026 -15.483 -5.326 1.00 0.00 53 LEU M CA 7
ATOM 7041 C C . LEU A 1 53 ? 15.526 -15.459 -4.967 1.00 0.00 53 LEU M C 7
ATOM 7042 O O . LEU A 1 53 ? 14.909 -16.518 -4.870 1.00 0.00 53 LEU M O 7
ATOM 7057 N N . THR A 1 54 ? 14.902 -14.279 -4.855 1.00 0.00 54 THR M N 7
ATOM 7058 C CA . THR A 1 54 ? 13.443 -14.146 -4.661 1.00 0.00 54 THR M CA 7
ATOM 7059 C C . THR A 1 54 ? 12.689 -14.687 -5.883 1.00 0.00 54 THR M C 7
ATOM 7060 O O . THR A 1 54 ? 11.728 -15.441 -5.727 1.00 0.00 54 THR M O 7
ATOM 7071 N N . GLU A 1 55 ? 13.151 -14.379 -7.100 1.00 0.00 55 GLU M N 7
ATOM 7072 C CA . GLU A 1 55 ? 12.593 -14.935 -8.343 1.00 0.00 55 GLU M CA 7
ATOM 7073 C C . GLU A 1 55 ? 12.938 -16.424 -8.533 1.00 0.00 55 GLU M C 7
ATOM 7074 O O . GLU A 1 55 ? 12.094 -17.187 -9.007 1.00 0.00 55 GLU M O 7
ATOM 7084 N N . ALA A 1 56 ? 14.135 -16.868 -8.128 1.00 0.00 56 ALA M N 7
ATOM 7085 C CA . ALA A 1 56 ? 14.559 -18.273 -8.200 1.00 0.00 56 ALA M CA 7
ATOM 7086 C C . ALA A 1 56 ? 13.813 -19.216 -7.227 1.00 0.00 56 ALA M C 7
ATOM 7087 O O . ALA A 1 56 ? 13.853 -20.437 -7.401 1.00 0.00 56 ALA M O 7
ATOM 7094 N N . LEU A 1 57 ? 13.125 -18.664 -6.217 1.00 0.00 57 LEU M N 7
ATOM 7095 C CA . LEU A 1 57 ? 12.443 -19.392 -5.135 1.00 0.00 57 LEU M CA 7
ATOM 7096 C C . LEU A 1 57 ? 10.933 -19.077 -5.057 1.00 0.00 57 LEU M C 7
ATOM 7097 O O . LEU A 1 57 ? 10.266 -19.489 -4.107 1.00 0.00 57 LEU M O 7
ATOM 7112 N N . GLN A 1 58 ? 10.372 -18.390 -6.061 1.00 0.00 58 GLN M N 7
ATOM 7113 C CA . GLN A 1 58 ? 8.953 -17.987 -6.108 1.00 0.00 58 GLN M CA 7
ATOM 7114 C C . GLN A 1 58 ? 7.939 -19.156 -6.103 1.00 0.00 58 GLN M C 7
ATOM 7115 O O . GLN A 1 58 ? 6.754 -18.938 -5.839 1.00 0.00 58 GLN M O 7
ATOM 7127 N N . SER A 1 59 ? 8.402 -20.390 -6.352 1.00 0.00 59 SER M N 7
ATOM 7128 C CA . SER A 1 59 ? 7.584 -21.620 -6.367 1.00 0.00 59 SER M CA 7
ATOM 7129 C C . SER A 1 59 ? 8.013 -22.663 -5.316 1.00 0.00 59 SER M C 7
ATOM 7130 O O . SER A 1 59 ? 7.417 -23.743 -5.244 1.00 0.00 59 SER M O 7
ATOM 7137 N N . ILE A 1 60 ? 9.029 -22.367 -4.492 1.00 0.00 60 ILE M N 7
ATOM 7138 C CA . ILE A 1 60 ? 9.460 -23.224 -3.373 1.00 0.00 60 ILE M CA 7
ATOM 7139 C C . ILE A 1 60 ? 8.454 -23.136 -2.211 1.00 0.00 60 ILE M C 7
ATOM 7140 O O . ILE A 1 60 ? 7.835 -22.094 -1.972 1.00 0.00 60 ILE M O 7
ATOM 7155 N N . SER A 1 61 ? 8.278 -24.262 -1.511 1.00 0.00 61 SER M N 7
ATOM 7156 C CA . SER A 1 61 ? 7.283 -24.427 -0.443 1.00 0.00 61 SER M CA 7
ATOM 7157 C C . SER A 1 61 ? 7.519 -23.512 0.768 1.00 0.00 61 SER M C 7
ATOM 7158 O O . SER A 1 61 ? 8.656 -23.285 1.182 1.00 0.00 61 SER M O 7
ATOM 7165 N N . GLU A 1 62 ? 6.435 -23.029 1.378 1.00 0.00 62 GLU M N 7
ATOM 7166 C CA . GLU A 1 62 ? 6.461 -22.052 2.485 1.00 0.00 62 GLU M CA 7
ATOM 7167 C C . GLU A 1 62 ? 7.258 -22.485 3.730 1.00 0.00 62 GLU M C 7
ATOM 7168 O O . GLU A 1 62 ? 7.837 -21.635 4.415 1.00 0.00 62 GLU M O 7
ATOM 7178 N N . LEU A 1 63 ? 7.317 -23.794 4.009 1.00 0.00 63 LEU M N 7
ATOM 7179 C CA . LEU A 1 63 ? 8.017 -24.370 5.162 1.00 0.00 63 LEU M CA 7
ATOM 7180 C C . LEU A 1 63 ? 9.395 -24.967 4.810 1.00 0.00 63 LEU M C 7
ATOM 7181 O O . LEU A 1 63 ? 10.163 -25.318 5.707 1.00 0.00 63 LEU M O 7
ATOM 7196 N N . GLU A 1 64 ? 9.727 -25.055 3.517 1.00 0.00 64 GLU M N 7
ATOM 7197 C CA . GLU A 1 64 ? 11.007 -25.572 3.006 1.00 0.00 64 GLU M CA 7
ATOM 7198 C C . GLU A 1 64 ? 11.972 -24.446 2.582 1.00 0.00 64 GLU M C 7
ATOM 7199 O O . GLU A 1 64 ? 13.146 -24.715 2.323 1.00 0.00 64 GLU M O 7
ATOM 7209 N N . LEU A 1 65 ? 11.502 -23.192 2.519 1.00 0.00 65 LEU M N 7
ATOM 7210 C CA . LEU A 1 65 ? 12.252 -22.029 2.040 1.00 0.00 65 LEU M CA 7
ATOM 7211 C C . LEU A 1 65 ? 13.563 -21.829 2.813 1.00 0.00 65 LEU M C 7
ATOM 7212 O O . LEU A 1 65 ? 14.596 -21.556 2.204 1.00 0.00 65 LEU M O 7
ATOM 7227 N N . GLU A 1 66 ? 13.526 -21.984 4.140 1.00 0.00 66 GLU M N 7
ATOM 7228 C CA . GLU A 1 66 ? 14.710 -21.814 4.984 1.00 0.00 66 GLU M CA 7
ATOM 7229 C C . GLU A 1 66 ? 15.753 -22.922 4.741 1.00 0.00 66 GLU M C 7
ATOM 7230 O O . GLU A 1 66 ? 16.928 -22.629 4.525 1.00 0.00 66 GLU M O 7
ATOM 7240 N N . ASP A 1 67 ? 15.324 -24.189 4.717 1.00 0.00 67 ASP M N 7
ATOM 7241 C CA . ASP A 1 67 ? 16.203 -25.343 4.473 1.00 0.00 67 ASP M CA 7
ATOM 7242 C C . ASP A 1 67 ? 16.790 -25.336 3.049 1.00 0.00 67 ASP M C 7
ATOM 7243 O O . ASP A 1 67 ? 17.932 -25.751 2.837 1.00 0.00 67 ASP M O 7
ATOM 7251 N N . LYS A 1 68 ? 16.026 -24.844 2.067 1.00 0.00 68 LYS M N 7
ATOM 7252 C CA . LYS A 1 68 ? 16.467 -24.648 0.678 1.00 0.00 68 LYS M CA 7
ATOM 7253 C C . LYS A 1 68 ? 17.522 -23.541 0.583 1.00 0.00 68 LYS M C 7
ATOM 7254 O O . LYS A 1 68 ? 18.629 -23.783 0.103 1.00 0.00 68 LYS M O 7
ATOM 7269 N N . LEU A 1 69 ? 17.203 -22.339 1.063 1.00 0.00 69 LEU M N 7
ATOM 7270 C CA . LEU A 1 69 ? 18.089 -21.171 1.012 1.00 0.00 69 LEU M CA 7
ATOM 7271 C C . LEU A 1 69 ? 19.395 -21.390 1.791 1.00 0.00 69 LEU M C 7
ATOM 7272 O O . LEU A 1 69 ? 20.448 -20.875 1.421 1.00 0.00 69 LEU M O 7
ATOM 7287 N N . GLU A 1 70 ? 19.356 -22.225 2.828 1.00 0.00 70 GLU M N 7
ATOM 7288 C CA . GLU A 1 70 ? 20.544 -22.575 3.617 1.00 0.00 70 GLU M CA 7
ATOM 7289 C C . GLU A 1 70 ? 21.617 -23.292 2.776 1.00 0.00 70 GLU M C 7
ATOM 7290 O O . GLU A 1 70 ? 22.814 -23.136 3.033 1.00 0.00 70 GLU M O 7
ATOM 7300 N N . LYS A 1 71 ? 21.219 -24.012 1.716 1.00 0.00 71 LYS M N 7
ATOM 7301 C CA . LYS A 1 71 ? 22.155 -24.651 0.771 1.00 0.00 71 LYS M CA 7
ATOM 7302 C C . LYS A 1 71 ? 22.854 -23.616 -0.111 1.00 0.00 71 LYS M C 7
ATOM 7303 O O . LYS A 1 71 ? 24.020 -23.800 -0.452 1.00 0.00 71 LYS M O 7
ATOM 7318 N N . ILE A 1 72 ? 22.166 -22.517 -0.441 1.00 0.00 72 ILE M N 7
ATOM 7319 C CA . ILE A 1 72 ? 22.743 -21.376 -1.173 1.00 0.00 72 ILE M CA 7
ATOM 7320 C C . ILE A 1 72 ? 23.801 -20.715 -0.286 1.00 0.00 72 ILE M C 7
ATOM 7321 O O . ILE A 1 72 ? 24.946 -20.582 -0.706 1.00 0.00 72 ILE M O 7
ATOM 7336 N N . ILE A 1 73 ? 23.468 -20.395 0.970 1.00 0.00 73 ILE M N 7
ATOM 7337 C CA . ILE A 1 73 ? 24.414 -19.808 1.943 1.00 0.00 73 ILE M CA 7
ATOM 7338 C C . ILE A 1 73 ? 25.657 -20.705 2.120 1.00 0.00 73 ILE M C 7
ATOM 7339 O O . ILE A 1 73 ? 26.786 -20.217 2.060 1.00 0.00 73 ILE M O 7
ATOM 7354 N N . ASN A 1 74 ? 25.472 -22.025 2.244 1.00 0.00 74 ASN M N 7
ATOM 7355 C CA . ASN A 1 74 ? 26.574 -22.994 2.319 1.00 0.00 74 ASN M CA 7
ATOM 7356 C C . ASN A 1 74 ? 27.440 -23.066 1.040 1.00 0.00 74 ASN M C 7
ATOM 7357 O O . ASN A 1 74 ? 28.601 -23.462 1.131 1.00 0.00 74 ASN M O 7
ATOM 7367 N N . ALA A 1 75 ? 26.927 -22.668 -0.132 1.00 0.00 75 ALA M N 7
ATOM 7368 C CA . ALA A 1 75 ? 27.698 -22.593 -1.378 1.00 0.00 75 ALA M CA 7
ATOM 7369 C C . ALA A 1 75 ? 28.394 -21.225 -1.538 1.00 0.00 75 ALA M C 7
ATOM 7370 O O . ALA A 1 75 ? 29.509 -21.153 -2.057 1.00 0.00 75 ALA M O 7
ATOM 7377 N N . VAL A 1 76 ? 27.778 -20.137 -1.055 1.00 0.00 76 VAL M N 7
ATOM 7378 C CA . VAL A 1 76 ? 28.377 -18.787 -0.996 1.00 0.00 76 VAL M CA 7
ATOM 7379 C C . VAL A 1 76 ? 29.640 -18.804 -0.123 1.00 0.00 76 VAL M C 7
ATOM 7380 O O . VAL A 1 76 ? 30.672 -18.250 -0.498 1.00 0.00 76 VAL M O 7
ATOM 7393 N N . GLU A 1 77 ? 29.587 -19.523 1.002 1.00 0.00 77 GLU M N 7
ATOM 7394 C CA . GLU A 1 77 ? 30.712 -19.763 1.925 1.00 0.00 77 GLU M CA 7
ATOM 7395 C C . GLU A 1 77 ? 31.895 -20.568 1.330 1.00 0.00 77 GLU M C 7
ATOM 7396 O O . GLU A 1 77 ? 32.937 -20.694 1.981 1.00 0.00 77 GLU M O 7
ATOM 7406 N N . LYS A 1 78 ? 31.768 -21.095 0.101 1.00 0.00 78 LYS M N 7
ATOM 7407 C CA . LYS A 1 78 ? 32.788 -21.899 -0.604 1.00 0.00 78 LYS M CA 7
ATOM 7408 C C . LYS A 1 78 ? 33.406 -21.188 -1.822 1.00 0.00 78 LYS M C 7
ATOM 7409 O O . LYS A 1 78 ? 34.324 -21.731 -2.444 1.00 0.00 78 LYS M O 7
ATOM 7424 N N . GLN A 1 79 ? 32.942 -19.979 -2.155 1.00 0.00 79 GLN M N 7
ATOM 7425 C CA . GLN A 1 79 ? 33.506 -19.137 -3.215 1.00 0.00 79 GLN M CA 7
ATOM 7426 C C . GLN A 1 79 ? 34.626 -18.233 -2.661 1.00 0.00 79 GLN M C 7
ATOM 7427 O O . GLN A 1 79 ? 34.615 -17.903 -1.470 1.00 0.00 79 GLN M O 7
ATOM 7439 N N . PRO A 1 80 ? 35.593 -17.800 -3.494 1.00 0.00 80 PRO M N 7
ATOM 7440 C CA . PRO A 1 80 ? 36.622 -16.851 -3.081 1.00 0.00 80 PRO M CA 7
ATOM 7441 C C . PRO A 1 80 ? 36.047 -15.430 -2.941 1.00 0.00 80 PRO M C 7
ATOM 7442 O O . PRO A 1 80 ? 35.478 -14.877 -3.889 1.00 0.00 80 PRO M O 7
ATOM 7450 N N . LEU A 1 81 ? 36.196 -14.835 -1.753 1.00 0.00 81 LEU M N 7
ATOM 7451 C CA . LEU A 1 81 ? 35.754 -13.475 -1.411 1.00 0.00 81 LEU M CA 7
ATOM 7452 C C . LEU A 1 81 ? 36.568 -12.871 -0.244 1.00 0.00 81 LEU M C 7
ATOM 7453 O O . LEU A 1 81 ? 37.337 -13.569 0.426 1.00 0.00 81 LEU M O 7
ATOM 7468 N N . SER A 1 82 ? 36.387 -11.568 -0.004 1.00 0.00 82 SER M N 7
ATOM 7469 C CA . SER A 1 82 ? 37.118 -10.780 1.016 1.00 0.00 82 SER M CA 7
ATOM 7470 C C . SER A 1 82 ? 36.198 -9.852 1.832 1.00 0.00 82 SER M C 7
ATOM 7471 O O . SER A 1 82 ? 36.662 -8.936 2.514 1.00 0.00 82 SER M O 7
ATOM 7478 N N . SER A 1 83 ? 34.881 -10.082 1.763 1.00 0.00 83 SER M N 7
ATOM 7479 C CA . SER A 1 83 ? 33.831 -9.336 2.471 1.00 0.00 83 SER M CA 7
ATOM 7480 C C . SER A 1 83 ? 32.618 -10.240 2.742 1.00 0.00 83 SER M C 7
ATOM 7481 O O . SER A 1 83 ? 32.389 -11.220 2.023 1.00 0.00 83 SER M O 7
ATOM 7488 N N . ASN A 1 84 ? 31.813 -9.903 3.755 1.00 0.00 84 ASN M N 7
ATOM 7489 C CA . ASN A 1 84 ? 30.557 -10.599 4.055 1.00 0.00 84 ASN M CA 7
ATOM 7490 C C . ASN A 1 84 ? 29.382 -10.086 3.197 1.00 0.00 84 ASN M C 7
ATOM 7491 O O . ASN A 1 84 ? 28.265 -10.593 3.307 1.00 0.00 84 ASN M O 7
ATOM 7501 N N . MET A 1 85 ? 29.607 -9.073 2.354 1.00 0.00 85 MET M N 7
ATOM 7502 C CA . MET A 1 85 ? 28.614 -8.565 1.408 1.00 0.00 85 MET M CA 7
ATOM 7503 C C . MET A 1 85 ? 28.515 -9.480 0.177 1.00 0.00 85 MET M C 7
ATOM 7504 O O . MET A 1 85 ? 29.526 -9.781 -0.464 1.00 0.00 85 MET M O 7
ATOM 7516 N N . ILE A 1 86 ? 27.289 -9.890 -0.174 1.00 0.00 86 ILE M N 7
ATOM 7517 C CA . ILE A 1 86 ? 27.010 -10.880 -1.229 1.00 0.00 86 ILE M CA 7
ATOM 7518 C C . ILE A 1 86 ? 26.238 -10.241 -2.389 1.00 0.00 86 ILE M C 7
ATOM 7519 O O . ILE A 1 86 ? 25.061 -9.899 -2.257 1.00 0.00 86 ILE M O 7
ATOM 7534 N N . GLU A 1 87 ? 26.915 -10.065 -3.525 1.00 0.00 87 GLU M N 7
ATOM 7535 C CA . GLU A 1 87 ? 26.316 -9.565 -4.770 1.00 0.00 87 GLU M CA 7
ATOM 7536 C C . GLU A 1 87 ? 25.564 -10.649 -5.563 1.00 0.00 87 GLU M C 7
ATOM 7537 O O . GLU A 1 87 ? 25.737 -11.851 -5.346 1.00 0.00 87 GLU M O 7
ATOM 7547 N N . ARG A 1 88 ? 24.765 -10.221 -6.550 1.00 0.00 88 ARG M N 7
ATOM 7548 C CA . ARG A 1 88 ? 23.989 -11.103 -7.444 1.00 0.00 88 ARG M CA 7
ATOM 7549 C C . ARG A 1 88 ? 24.872 -12.143 -8.127 1.00 0.00 88 ARG M C 7
ATOM 7550 O O . ARG A 1 88 ? 24.528 -13.319 -8.155 1.00 0.00 88 ARG M O 7
ATOM 7568 N N . SER A 1 89 ? 26.026 -11.713 -8.629 1.00 0.00 89 SER M N 7
ATOM 7569 C CA . SER A 1 89 ? 26.983 -12.560 -9.350 1.00 0.00 89 SER M CA 7
ATOM 7570 C C . SER A 1 89 ? 27.507 -13.733 -8.505 1.00 0.00 89 SER M C 7
ATOM 7571 O O . SER A 1 89 ? 27.821 -14.796 -9.041 1.00 0.00 89 SER M O 7
ATOM 7578 N N . VAL A 1 90 ? 27.579 -13.557 -7.177 1.00 0.00 90 VAL M N 7
ATOM 7579 C CA . VAL A 1 90 ? 27.955 -14.612 -6.215 1.00 0.00 90 VAL M CA 7
ATOM 7580 C C . VAL A 1 90 ? 26.801 -15.604 -6.020 1.00 0.00 90 VAL M C 7
ATOM 7581 O O . VAL A 1 90 ? 27.017 -16.817 -6.061 1.00 0.00 90 VAL M O 7
ATOM 7594 N N . VAL A 1 91 ? 25.563 -15.117 -5.874 1.00 0.00 91 VAL M N 7
ATOM 7595 C CA . VAL A 1 91 ? 24.356 -15.965 -5.789 1.00 0.00 91 VAL M CA 7
ATOM 7596 C C . VAL A 1 91 ? 24.120 -16.755 -7.080 1.00 0.00 91 VAL M C 7
ATOM 7597 O O . VAL A 1 91 ? 23.804 -17.941 -7.029 1.00 0.00 91 VAL M O 7
ATOM 7610 N N . GLU A 1 92 ? 24.332 -16.132 -8.241 1.00 0.00 92 GLU M N 7
ATOM 7611 C CA . GLU A 1 92 ? 24.221 -16.747 -9.574 1.00 0.00 92 GLU M CA 7
ATOM 7612 C C . GLU A 1 92 ? 25.157 -17.958 -9.787 1.00 0.00 92 GLU M C 7
ATOM 7613 O O . GLU A 1 92 ? 24.930 -18.746 -10.712 1.00 0.00 92 GLU M O 7
ATOM 7623 N N . ALA A 1 93 ? 26.168 -18.138 -8.928 1.00 0.00 93 ALA M N 7
ATOM 7624 C CA . ALA A 1 93 ? 27.076 -19.287 -8.901 1.00 0.00 93 ALA M CA 7
ATOM 7625 C C . ALA A 1 93 ? 26.748 -20.247 -7.737 1.00 0.00 93 ALA M C 7
ATOM 7626 O O . ALA A 1 93 ? 26.818 -21.466 -7.905 1.00 0.00 93 ALA M O 7
ATOM 7633 N N . ALA A 1 94 ? 26.320 -19.730 -6.576 1.00 0.00 94 ALA M N 7
ATOM 7634 C CA . ALA A 1 94 ? 25.875 -20.536 -5.431 1.00 0.00 94 ALA M CA 7
ATOM 7635 C C . ALA A 1 94 ? 24.587 -21.331 -5.708 1.00 0.00 94 ALA M C 7
ATOM 7636 O O . ALA A 1 94 ? 24.452 -22.479 -5.277 1.00 0.00 94 ALA M O 7
ATOM 7643 N N . VAL A 1 95 ? 23.647 -20.756 -6.464 1.00 0.00 95 VAL M N 7
ATOM 7644 C CA . VAL A 1 95 ? 22.400 -21.423 -6.884 1.00 0.00 95 VAL M CA 7
ATOM 7645 C C . VAL A 1 95 ? 22.660 -22.691 -7.713 1.00 0.00 95 VAL M C 7
ATOM 7646 O O . VAL A 1 95 ? 21.914 -23.661 -7.597 1.00 0.00 95 VAL M O 7
ATOM 7659 N N . GLN A 1 96 ? 23.754 -22.713 -8.484 1.00 0.00 96 GLN M N 7
ATOM 7660 C CA . GLN A 1 96 ? 24.157 -23.840 -9.344 1.00 0.00 96 GLN M CA 7
ATOM 7661 C C . GLN A 1 96 ? 24.622 -25.068 -8.541 1.00 0.00 96 GLN M C 7
ATOM 7662 O O . GLN A 1 96 ? 24.493 -26.206 -8.998 1.00 0.00 96 GLN M O 7
ATOM 7674 N N . GLU A 1 97 ? 25.154 -24.840 -7.334 1.00 0.00 97 GLU M N 7
ATOM 7675 C CA . GLU A 1 97 ? 25.646 -25.876 -6.412 1.00 0.00 97 GLU M CA 7
ATOM 7676 C C . GLU A 1 97 ? 24.575 -26.336 -5.406 1.00 0.00 97 GLU M C 7
ATOM 7677 O O . GLU A 1 97 ? 24.779 -27.317 -4.683 1.00 0.00 97 GLU M O 7
ATOM 7687 N N . SER A 1 98 ? 23.431 -25.641 -5.365 1.00 0.00 98 SER M N 7
ATOM 7688 C CA . SER A 1 98 ? 22.346 -25.847 -4.394 1.00 0.00 98 SER M CA 7
ATOM 7689 C C . SER A 1 98 ? 20.957 -26.090 -5.013 1.00 0.00 98 SER M C 7
ATOM 7690 O O . SER A 1 98 ? 19.966 -26.194 -4.279 1.00 0.00 98 SER M O 7
ATOM 7697 N N . SER A 1 99 ? 20.861 -26.212 -6.347 1.00 0.00 99 SER M N 7
ATOM 7698 C CA . SER A 1 99 ? 19.629 -26.502 -7.115 1.00 0.00 99 SER M CA 7
ATOM 7699 C C . SER A 1 99 ? 19.813 -27.644 -8.120 1.00 0.00 99 SER M C 7
ATOM 7700 O O . SER A 1 99 ? 20.821 -27.653 -8.866 1.00 0.00 99 SER M O 7
ATOM 7708 N N . MET A 1 25 ? 0.131 -6.303 -0.202 1.00 0.00 25 MET M N 8
ATOM 7709 C CA . MET A 1 25 ? 0.837 -7.561 -0.514 1.00 0.00 25 MET M CA 8
ATOM 7710 C C . MET A 1 25 ? 2.143 -7.310 -1.305 1.00 0.00 25 MET M C 8
ATOM 7711 O O . MET A 1 25 ? 2.423 -7.910 -2.346 1.00 0.00 25 MET M O 8
ATOM 7723 N N . ALA A 1 26 ? 2.936 -6.361 -0.799 1.00 0.00 26 ALA M N 8
ATOM 7724 C CA . ALA A 1 26 ? 4.263 -6.017 -1.302 1.00 0.00 26 ALA M CA 8
ATOM 7725 C C . ALA A 1 26 ? 5.240 -7.213 -1.280 1.00 0.00 26 ALA M C 8
ATOM 7726 O O . ALA A 1 26 ? 5.149 -8.057 -0.381 1.00 0.00 26 ALA M O 8
ATOM 7733 N N . PRO A 1 27 ? 6.225 -7.278 -2.197 1.00 0.00 27 PRO M N 8
ATOM 7734 C CA . PRO A 1 27 ? 7.180 -8.385 -2.274 1.00 0.00 27 PRO M CA 8
ATOM 7735 C C . PRO A 1 27 ? 8.137 -8.451 -1.076 1.00 0.00 27 PRO M C 8
ATOM 7736 O O . PRO A 1 27 ? 8.671 -9.515 -0.773 1.00 0.00 27 PRO M O 8
ATOM 7744 N N . GLU A 1 28 ? 8.312 -7.350 -0.337 1.00 0.00 28 GLU M N 8
ATOM 7745 C CA . GLU A 1 28 ? 9.105 -7.301 0.905 1.00 0.00 28 GLU M CA 8
ATOM 7746 C C . GLU A 1 28 ? 8.626 -8.326 1.953 1.00 0.00 28 GLU M C 8
ATOM 7747 O O . GLU A 1 28 ? 9.444 -8.875 2.697 1.00 0.00 28 GLU M O 8
ATOM 7757 N N . ARG A 1 29 ? 7.323 -8.643 1.959 1.00 0.00 29 ARG M N 8
ATOM 7758 C CA . ARG A 1 29 ? 6.687 -9.662 2.813 1.00 0.00 29 ARG M CA 8
ATOM 7759 C C . ARG A 1 29 ? 7.225 -11.083 2.597 1.00 0.00 29 ARG M C 8
ATOM 7760 O O . ARG A 1 29 ? 7.193 -11.881 3.534 1.00 0.00 29 ARG M O 8
ATOM 7778 N N . LEU A 1 30 ? 7.740 -11.392 1.399 1.00 0.00 30 LEU M N 8
ATOM 7779 C CA . LEU A 1 30 ? 8.306 -12.696 1.034 1.00 0.00 30 LEU M CA 8
ATOM 7780 C C . LEU A 1 30 ? 9.821 -12.655 0.758 1.00 0.00 30 LEU M C 8
ATOM 7781 O O . LEU A 1 30 ? 10.494 -13.672 0.918 1.00 0.00 30 LEU M O 8
ATOM 7796 N N . ARG A 1 31 ? 10.388 -11.483 0.432 1.00 0.00 31 ARG M N 8
ATOM 7797 C CA . ARG A 1 31 ? 11.842 -11.271 0.278 1.00 0.00 31 ARG M CA 8
ATOM 7798 C C . ARG A 1 3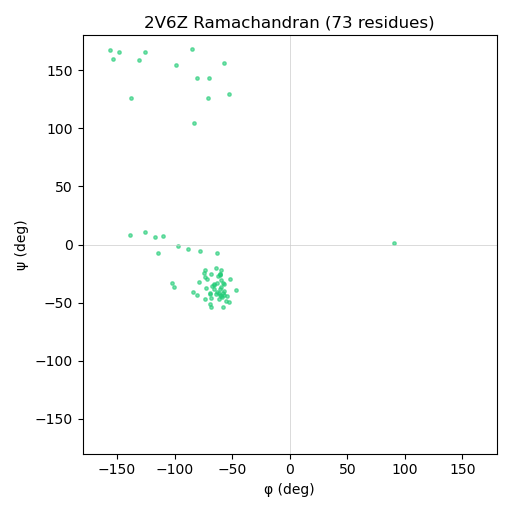1 ? 12.562 -11.288 1.627 1.00 0.00 31 ARG M C 8
ATOM 7799 O O . ARG A 1 31 ? 13.651 -11.850 1.732 1.00 0.00 31 ARG M O 8
ATOM 7817 N N . SER A 1 32 ? 11.930 -10.761 2.677 1.00 0.00 32 SER M N 8
ATOM 7818 C CA . SER A 1 32 ? 12.496 -10.736 4.037 1.00 0.00 32 SER M CA 8
ATOM 7819 C C . SER A 1 32 ? 12.789 -12.132 4.602 1.00 0.00 32 SER M C 8
ATOM 7820 O O . SER A 1 32 ? 13.702 -12.268 5.418 1.00 0.00 32 SER M O 8
ATOM 7827 N N . ARG A 1 33 ? 12.073 -13.173 4.144 1.00 0.00 33 ARG M N 8
ATOM 7828 C CA . ARG A 1 33 ? 12.314 -14.588 4.507 1.00 0.00 33 ARG M CA 8
ATOM 7829 C C . ARG A 1 33 ? 13.729 -15.029 4.121 1.00 0.00 33 ARG M C 8
ATOM 7830 O O . ARG A 1 33 ? 14.440 -15.633 4.925 1.00 0.00 33 ARG M O 8
ATOM 7848 N N . ALA A 1 34 ? 14.132 -14.709 2.891 1.00 0.00 34 ALA M N 8
ATOM 7849 C CA . ALA A 1 34 ? 15.446 -15.020 2.334 1.00 0.00 34 ALA M CA 8
ATOM 7850 C C . ALA A 1 34 ? 16.536 -14.084 2.875 1.00 0.00 34 ALA M C 8
ATOM 7851 O O . ALA A 1 34 ? 17.606 -14.538 3.287 1.00 0.00 34 ALA M O 8
ATOM 7858 N N . LEU A 1 35 ? 16.256 -12.777 2.928 1.00 0.00 35 LEU M N 8
ATOM 7859 C CA . LEU A 1 35 ? 17.193 -11.759 3.408 1.00 0.00 35 LEU M CA 8
ATOM 7860 C C . LEU A 1 35 ? 17.610 -11.991 4.875 1.00 0.00 35 LEU M C 8
ATOM 7861 O O . LEU A 1 35 ? 18.797 -11.947 5.202 1.00 0.00 35 LEU M O 8
ATOM 7876 N N . SER A 1 36 ? 16.654 -12.300 5.758 1.00 0.00 36 SER M N 8
ATOM 7877 C CA . SER A 1 36 ? 16.923 -12.530 7.186 1.00 0.00 36 SER M CA 8
ATOM 7878 C C . SER A 1 36 ? 17.781 -13.776 7.433 1.00 0.00 36 SER M C 8
ATOM 7879 O O . SER A 1 36 ? 18.589 -13.781 8.359 1.00 0.00 36 SER M O 8
ATOM 7886 N N . ALA A 1 37 ? 17.651 -14.817 6.601 1.00 0.00 37 ALA M N 8
ATOM 7887 C CA . ALA A 1 37 ? 18.490 -16.012 6.673 1.00 0.00 37 ALA M CA 8
ATOM 7888 C C . ALA A 1 37 ? 19.969 -15.700 6.374 1.00 0.00 37 ALA M C 8
ATOM 7889 O O . ALA A 1 37 ? 20.855 -16.212 7.058 1.00 0.00 37 ALA M O 8
ATOM 7896 N N . PHE A 1 38 ? 20.250 -14.830 5.395 1.00 0.00 38 PHE M N 8
ATOM 7897 C CA . PHE A 1 38 ? 21.619 -14.362 5.134 1.00 0.00 38 PHE M CA 8
ATOM 7898 C C . PHE A 1 38 ? 22.137 -13.537 6.328 1.00 0.00 38 PHE M C 8
ATOM 7899 O O . PHE A 1 38 ? 23.245 -13.786 6.812 1.00 0.00 38 PHE M O 8
ATOM 7915 N N . LYS A 1 39 ? 21.315 -12.620 6.865 1.00 0.00 39 LYS M N 8
ATOM 7916 C CA . LYS A 1 39 ? 21.671 -11.777 8.025 1.00 0.00 39 LYS M CA 8
ATOM 7917 C C . LYS A 1 39 ? 22.004 -12.571 9.292 1.00 0.00 39 LYS M C 8
ATOM 7918 O O . LYS A 1 39 ? 23.046 -12.317 9.897 1.00 0.00 39 LYS M O 8
ATOM 7933 N N . LEU A 1 40 ? 21.172 -13.540 9.688 1.00 0.00 40 LEU M N 8
ATOM 7934 C CA . LEU A 1 40 ? 21.408 -14.354 10.896 1.00 0.00 40 LEU M CA 8
ATOM 7935 C C . LEU A 1 40 ? 22.643 -15.271 10.777 1.00 0.00 40 LEU M C 8
ATOM 7936 O O . LEU A 1 40 ? 23.258 -15.600 11.793 1.00 0.00 40 LEU M O 8
ATOM 7951 N N . ARG A 1 41 ? 23.035 -15.646 9.548 1.00 0.00 41 ARG M N 8
ATOM 7952 C CA . ARG A 1 41 ? 24.264 -16.412 9.247 1.00 0.00 41 ARG M CA 8
ATOM 7953 C C . ARG A 1 41 ? 25.528 -15.534 9.212 1.00 0.00 41 ARG M C 8
ATOM 7954 O O . ARG A 1 41 ? 26.636 -16.071 9.197 1.00 0.00 41 ARG M O 8
ATOM 7972 N N . GLY A 1 42 ? 25.373 -14.207 9.227 1.00 0.00 42 GLY M N 8
ATOM 7973 C CA . GLY A 1 42 ? 26.456 -13.214 9.314 1.00 0.00 42 GLY M CA 8
ATOM 7974 C C . GLY A 1 42 ? 26.708 -12.400 8.037 1.00 0.00 42 GLY M C 8
ATOM 7975 O O . GLY A 1 42 ? 27.625 -11.576 8.017 1.00 0.00 42 GLY M O 8
ATOM 7979 N N . LEU A 1 43 ? 25.933 -12.621 6.971 1.00 0.00 43 LEU M N 8
ATOM 7980 C CA . LEU A 1 43 ? 26.119 -12.002 5.655 1.00 0.00 43 LEU M CA 8
ATOM 7981 C C . LEU A 1 43 ? 25.245 -10.744 5.463 1.00 0.00 43 LEU M C 8
ATOM 7982 O O . LEU A 1 43 ? 24.312 -10.481 6.226 1.00 0.00 43 LEU M O 8
ATOM 7997 N N . LEU A 1 44 ? 25.518 -9.994 4.392 1.00 0.00 44 LEU M N 8
ATOM 7998 C CA . LEU A 1 44 ? 24.767 -8.817 3.944 1.00 0.00 44 LEU M CA 8
ATOM 7999 C C . LEU A 1 44 ? 24.412 -8.966 2.455 1.00 0.00 44 LEU M C 8
ATOM 8000 O O . LEU A 1 44 ? 25.177 -8.588 1.566 1.00 0.00 44 LEU M O 8
ATOM 8015 N N . LEU A 1 45 ? 23.259 -9.583 2.183 1.00 0.00 45 LEU M N 8
ATOM 8016 C CA . LEU A 1 45 ? 22.715 -9.777 0.835 1.00 0.00 45 LEU M CA 8
ATOM 8017 C C . LEU A 1 45 ? 22.368 -8.423 0.178 1.00 0.00 45 LEU M C 8
ATOM 8018 O O . LEU A 1 45 ? 21.506 -7.689 0.669 1.00 0.00 45 LEU M O 8
ATOM 8033 N N . ARG A 1 46 ? 23.051 -8.086 -0.926 1.00 0.00 46 ARG M N 8
ATOM 8034 C CA . ARG A 1 46 ? 22.850 -6.852 -1.719 1.00 0.00 46 ARG M CA 8
ATOM 8035 C C . ARG A 1 46 ? 21.443 -6.732 -2.315 1.00 0.00 46 ARG M C 8
ATOM 8036 O O . ARG A 1 46 ? 20.767 -7.732 -2.566 1.00 0.00 46 ARG M O 8
ATOM 8054 N N . GLY A 1 47 ? 21.048 -5.506 -2.661 1.00 0.00 47 GLY M N 8
ATOM 8055 C CA . GLY A 1 47 ? 19.784 -5.225 -3.357 1.00 0.00 47 GLY M CA 8
ATOM 8056 C C . GLY A 1 47 ? 19.711 -5.824 -4.773 1.00 0.00 47 GLY M C 8
ATOM 8057 O O . GLY A 1 47 ? 18.633 -6.204 -5.229 1.00 0.00 47 GLY M O 8
ATOM 8061 N N . GLU A 1 48 ? 20.851 -5.967 -5.459 1.00 0.00 48 GLU M N 8
ATOM 8062 C CA . GLU A 1 48 ? 20.938 -6.657 -6.763 1.00 0.00 48 GLU M CA 8
ATOM 8063 C C . GLU A 1 48 ? 20.815 -8.191 -6.631 1.00 0.00 48 GLU M C 8
ATOM 8064 O O . GLU A 1 48 ? 20.437 -8.866 -7.589 1.00 0.00 48 GLU M O 8
ATOM 8074 N N . ALA A 1 49 ? 21.089 -8.737 -5.438 1.00 0.00 49 ALA M N 8
ATOM 8075 C CA . ALA A 1 49 ? 21.050 -10.167 -5.149 1.00 0.00 49 ALA M CA 8
ATOM 8076 C C . ALA A 1 49 ? 19.680 -10.625 -4.617 1.00 0.00 49 ALA M C 8
ATOM 8077 O O . ALA A 1 49 ? 19.181 -11.668 -5.040 1.00 0.00 49 ALA M O 8
ATOM 8084 N N . ILE A 1 50 ? 19.020 -9.836 -3.753 1.00 0.00 50 ILE M N 8
ATOM 8085 C CA . ILE A 1 50 ? 17.657 -10.142 -3.276 1.00 0.00 50 ILE M CA 8
ATOM 8086 C C . ILE A 1 50 ? 16.653 -10.225 -4.441 1.00 0.00 50 ILE M C 8
ATOM 8087 O O . ILE A 1 50 ? 15.833 -11.143 -4.484 1.00 0.00 50 ILE M O 8
ATOM 8102 N N . LYS A 1 51 ? 16.780 -9.337 -5.445 1.00 0.00 51 LYS M N 8
ATOM 8103 C CA . LYS A 1 51 ? 15.958 -9.360 -6.676 1.00 0.00 51 LYS M CA 8
ATOM 8104 C C . LYS A 1 51 ? 16.269 -10.531 -7.628 1.00 0.00 51 LYS M C 8
ATOM 8105 O O . LYS A 1 51 ? 15.508 -10.758 -8.567 1.00 0.00 51 LYS M O 8
ATOM 8120 N N . TYR A 1 52 ? 17.356 -11.273 -7.392 1.00 0.00 52 TYR M N 8
ATOM 8121 C CA . TYR A 1 52 ? 17.692 -12.488 -8.141 1.00 0.00 52 TYR M CA 8
ATOM 8122 C C . TYR A 1 52 ? 17.049 -13.723 -7.486 1.00 0.00 52 TYR M C 8
ATOM 8123 O O . TYR A 1 52 ? 16.250 -14.412 -8.122 1.00 0.00 52 TYR M O 8
ATOM 8140 N N . LEU A 1 53 ? 17.336 -13.992 -6.201 1.00 0.00 53 LEU M N 8
ATOM 8141 C CA . LEU A 1 53 ? 16.834 -15.210 -5.538 1.00 0.00 53 LEU M CA 8
ATOM 8142 C C . LEU A 1 53 ? 15.327 -15.195 -5.207 1.00 0.00 53 LEU M C 8
ATOM 8143 O O . LEU A 1 53 ? 14.740 -16.258 -5.010 1.00 0.00 53 LEU M O 8
ATOM 8158 N N . THR A 1 54 ? 14.675 -14.023 -5.224 1.00 0.00 54 THR M N 8
ATOM 8159 C CA . THR A 1 54 ? 13.212 -13.877 -5.045 1.00 0.00 54 THR M CA 8
ATOM 8160 C C . THR A 1 54 ? 12.396 -14.645 -6.098 1.00 0.00 54 THR M C 8
ATOM 8161 O O . THR A 1 54 ? 11.344 -15.199 -5.781 1.00 0.00 54 THR M O 8
ATOM 8172 N N . GLU A 1 55 ? 12.911 -14.748 -7.330 1.00 0.00 55 GLU M N 8
ATOM 8173 C CA . GLU A 1 55 ? 12.290 -15.484 -8.441 1.00 0.00 55 GLU M CA 8
ATOM 8174 C C . GLU A 1 55 ? 12.900 -16.883 -8.665 1.00 0.00 55 GLU M C 8
ATOM 8175 O O . GLU A 1 55 ? 12.257 -17.741 -9.272 1.00 0.00 55 GLU M O 8
ATOM 8185 N N . ALA A 1 56 ? 14.097 -17.163 -8.129 1.00 0.00 56 ALA M N 8
ATOM 8186 C CA . ALA A 1 56 ? 14.707 -18.498 -8.159 1.00 0.00 56 ALA M CA 8
ATOM 8187 C C . ALA A 1 56 ? 14.057 -19.477 -7.151 1.00 0.00 56 ALA M C 8
ATOM 8188 O O . ALA A 1 56 ? 14.208 -20.697 -7.276 1.00 0.00 56 ALA M O 8
ATOM 8195 N N . LEU A 1 57 ? 13.318 -18.940 -6.168 1.00 0.00 57 LEU M N 8
ATOM 8196 C CA . LEU A 1 57 ? 12.696 -19.662 -5.042 1.00 0.00 57 LEU M CA 8
ATOM 8197 C C . LEU A 1 57 ? 11.167 -19.432 -4.957 1.00 0.00 57 LEU M C 8
ATOM 8198 O O . LEU A 1 57 ? 10.527 -19.864 -3.998 1.00 0.00 57 LEU M O 8
ATOM 8213 N N . GLN A 1 58 ? 10.556 -18.792 -5.964 1.00 0.00 58 GLN M N 8
ATOM 8214 C CA . GLN A 1 58 ? 9.097 -18.592 -6.043 1.00 0.00 58 GLN M CA 8
ATOM 8215 C C . GLN A 1 58 ? 8.299 -19.912 -6.116 1.00 0.00 58 GLN M C 8
ATOM 8216 O O . GLN A 1 58 ? 7.138 -19.967 -5.700 1.00 0.00 58 GLN M O 8
ATOM 8228 N N . SER A 1 59 ? 8.927 -20.983 -6.619 1.00 0.00 59 SER M N 8
ATOM 8229 C CA . SER A 1 59 ? 8.356 -22.334 -6.750 1.00 0.00 59 SER M CA 8
ATOM 8230 C C . SER A 1 59 ? 8.552 -23.215 -5.499 1.00 0.00 59 SER M C 8
ATOM 8231 O O . SER A 1 59 ? 8.149 -24.382 -5.501 1.00 0.00 59 SER M O 8
ATOM 8238 N N . ILE A 1 60 ? 9.166 -22.682 -4.434 1.00 0.00 60 ILE M N 8
ATOM 8239 C CA . ILE A 1 60 ? 9.491 -23.397 -3.189 1.00 0.00 60 ILE M CA 8
ATOM 8240 C C . ILE A 1 60 ? 8.509 -23.026 -2.067 1.00 0.00 60 ILE M C 8
ATOM 8241 O O . ILE A 1 60 ? 8.077 -21.878 -1.928 1.00 0.00 60 ILE M O 8
ATOM 8256 N N . SER A 1 61 ? 8.166 -24.036 -1.265 1.00 0.00 61 SER M N 8
ATOM 8257 C CA . SER A 1 61 ? 7.316 -23.971 -0.068 1.00 0.00 61 SER M CA 8
ATOM 8258 C C . SER A 1 61 ? 7.777 -22.915 0.945 1.00 0.00 61 SER M C 8
ATOM 8259 O O . SER A 1 61 ? 8.940 -22.900 1.344 1.00 0.00 61 SER M O 8
ATOM 8266 N N . GLU A 1 62 ? 6.853 -22.091 1.446 1.00 0.00 62 GLU M N 8
ATOM 8267 C CA . GLU A 1 62 ? 7.133 -20.989 2.390 1.00 0.00 62 GLU M CA 8
ATOM 8268 C C . GLU A 1 62 ? 7.847 -21.405 3.691 1.00 0.00 62 GLU M C 8
ATOM 8269 O O . GLU A 1 62 ? 8.608 -20.614 4.258 1.00 0.00 62 GLU M O 8
ATOM 8279 N N . LEU A 1 63 ? 7.615 -22.640 4.151 1.00 0.00 63 LEU M N 8
ATOM 8280 C CA . LEU A 1 63 ? 8.181 -23.205 5.386 1.00 0.00 63 LEU M CA 8
ATOM 8281 C C . LEU A 1 63 ? 9.427 -24.088 5.151 1.00 0.00 63 LEU M C 8
ATOM 8282 O O . LEU A 1 63 ? 10.118 -24.458 6.102 1.00 0.00 63 LEU M O 8
ATOM 8297 N N . GLU A 1 64 ? 9.737 -24.398 3.886 1.00 0.00 64 GLU M N 8
ATOM 8298 C CA . GLU A 1 64 ? 10.946 -25.125 3.458 1.00 0.00 64 GLU M CA 8
ATOM 8299 C C . GLU A 1 64 ? 12.006 -24.166 2.881 1.00 0.00 64 GLU M C 8
ATOM 8300 O O . GLU A 1 64 ? 13.145 -24.563 2.641 1.00 0.00 64 GLU M O 8
ATOM 8310 N N . LEU A 1 65 ? 11.639 -22.895 2.671 1.00 0.00 65 LEU M N 8
ATOM 8311 C CA . LEU A 1 65 ? 12.451 -21.843 2.061 1.00 0.00 65 LEU M CA 8
ATOM 8312 C C . LEU A 1 65 ? 13.755 -21.605 2.824 1.00 0.00 65 LEU M C 8
ATOM 8313 O O . LEU A 1 65 ? 14.803 -21.427 2.209 1.00 0.00 65 LEU M O 8
ATOM 8328 N N . GLU A 1 66 ? 13.700 -21.647 4.160 1.00 0.00 66 GLU M N 8
ATOM 8329 C CA . GLU A 1 66 ? 14.884 -21.507 5.010 1.00 0.00 66 GLU M CA 8
ATOM 8330 C C . GLU A 1 66 ? 15.851 -22.700 4.873 1.00 0.00 66 GLU M C 8
ATOM 8331 O O . GLU A 1 66 ? 17.059 -22.504 4.758 1.00 0.00 66 GLU M O 8
ATOM 8341 N N . ASP A 1 67 ? 15.329 -23.935 4.851 1.00 0.00 67 ASP M N 8
ATOM 8342 C CA . ASP A 1 67 ? 16.128 -25.156 4.665 1.00 0.00 67 ASP M CA 8
ATOM 8343 C C . ASP A 1 67 ? 16.717 -25.264 3.243 1.00 0.00 67 ASP M C 8
ATOM 8344 O O . ASP A 1 67 ? 17.850 -25.720 3.072 1.00 0.00 67 ASP M O 8
ATOM 8352 N N . LYS A 1 68 ? 15.980 -24.801 2.227 1.00 0.00 68 LYS M N 8
ATOM 8353 C CA . LYS A 1 68 ? 16.423 -24.728 0.830 1.00 0.00 68 LYS M CA 8
ATOM 8354 C C . LYS A 1 68 ? 17.543 -23.700 0.644 1.00 0.00 68 LYS M C 8
ATOM 8355 O O . LYS A 1 68 ? 18.608 -24.031 0.127 1.00 0.00 68 LYS M O 8
ATOM 8370 N N . LEU A 1 69 ? 17.320 -22.458 1.080 1.00 0.00 69 LEU M N 8
ATOM 8371 C CA . LEU A 1 69 ? 18.281 -21.352 0.974 1.00 0.00 69 LEU M CA 8
ATOM 8372 C C . LEU A 1 69 ? 19.565 -21.592 1.790 1.00 0.00 69 LEU M C 8
ATOM 8373 O O . LEU A 1 69 ? 20.614 -21.030 1.485 1.00 0.00 69 LEU M O 8
ATOM 8388 N N . GLU A 1 70 ? 19.515 -22.487 2.774 1.00 0.00 70 GLU M N 8
ATOM 8389 C CA . GLU A 1 70 ? 20.692 -22.908 3.553 1.00 0.00 70 GLU M CA 8
ATOM 8390 C C . GLU A 1 70 ? 21.769 -23.512 2.629 1.00 0.00 70 GLU M C 8
ATOM 8391 O O . GLU A 1 70 ? 22.967 -23.336 2.865 1.00 0.00 70 GLU M O 8
ATOM 8401 N N . LYS A 1 71 ? 21.353 -24.185 1.544 1.00 0.00 71 LYS M N 8
ATOM 8402 C CA . LYS A 1 71 ? 22.254 -24.794 0.557 1.00 0.00 71 LYS M CA 8
ATOM 8403 C C . LYS A 1 71 ? 22.955 -23.734 -0.296 1.00 0.00 71 LYS M C 8
ATOM 8404 O O . LYS A 1 71 ? 24.101 -23.930 -0.696 1.00 0.00 71 LYS M O 8
ATOM 8419 N N . ILE A 1 72 ? 22.283 -22.600 -0.539 1.00 0.00 72 ILE M N 8
ATOM 8420 C CA . ILE A 1 72 ? 22.855 -21.432 -1.231 1.00 0.00 72 ILE M CA 8
ATOM 8421 C C . ILE A 1 72 ? 23.935 -20.818 -0.334 1.00 0.00 72 ILE M C 8
ATOM 8422 O O . ILE A 1 72 ? 25.074 -20.671 -0.761 1.00 0.00 72 ILE M O 8
ATOM 8437 N N . ILE A 1 73 ? 23.629 -20.552 0.940 1.00 0.00 73 ILE M N 8
ATOM 8438 C CA . ILE A 1 73 ? 24.591 -19.998 1.910 1.00 0.00 73 ILE M CA 8
ATOM 8439 C C . ILE A 1 73 ? 25.818 -20.921 2.066 1.00 0.00 73 ILE M C 8
ATOM 8440 O O . ILE A 1 73 ? 26.955 -20.449 2.054 1.00 0.00 73 ILE M O 8
ATOM 8455 N N . ASN A 1 74 ? 25.620 -22.245 2.121 1.00 0.00 74 ASN M N 8
ATOM 8456 C CA . ASN A 1 74 ? 26.720 -23.226 2.142 1.00 0.00 74 ASN M CA 8
ATOM 8457 C C . ASN A 1 74 ? 27.555 -23.249 0.838 1.00 0.00 74 ASN M C 8
ATOM 8458 O O . ASN A 1 74 ? 28.716 -23.657 0.876 1.00 0.00 74 ASN M O 8
ATOM 8468 N N . ALA A 1 75 ? 27.005 -22.801 -0.295 1.00 0.00 75 ALA M N 8
ATOM 8469 C CA . ALA A 1 75 ? 27.722 -22.676 -1.568 1.00 0.00 75 ALA M CA 8
ATOM 8470 C C . ALA A 1 75 ? 28.456 -21.325 -1.706 1.00 0.00 75 ALA M C 8
ATOM 8471 O O . ALA A 1 75 ? 29.520 -21.261 -2.323 1.00 0.00 75 ALA M O 8
ATOM 8478 N N . VAL A 1 76 ? 27.926 -20.248 -1.115 1.00 0.00 76 VAL M N 8
ATOM 8479 C CA . VAL A 1 76 ? 28.577 -18.923 -1.039 1.00 0.00 76 VAL M CA 8
ATOM 8480 C C . VAL A 1 76 ? 29.917 -19.029 -0.302 1.00 0.00 76 VAL M C 8
ATOM 8481 O O . VAL A 1 76 ? 30.921 -18.459 -0.734 1.00 0.00 76 VAL M O 8
ATOM 8494 N N . GLU A 1 77 ? 29.965 -19.833 0.762 1.00 0.00 77 GLU M N 8
ATOM 8495 C CA . GLU A 1 77 ? 31.185 -20.135 1.530 1.00 0.00 77 GLU M CA 8
ATOM 8496 C C . GLU A 1 77 ? 32.302 -20.837 0.727 1.00 0.00 77 GLU M C 8
ATOM 8497 O O . GLU A 1 77 ? 33.458 -20.818 1.155 1.00 0.00 77 GLU M O 8
ATOM 8507 N N . LYS A 1 78 ? 31.991 -21.441 -0.436 1.00 0.00 78 LYS M N 8
ATOM 8508 C CA . LYS A 1 78 ? 32.974 -22.097 -1.328 1.00 0.00 78 LYS M CA 8
ATOM 8509 C C . LYS A 1 78 ? 33.634 -21.144 -2.340 1.00 0.00 78 LYS M C 8
ATOM 8510 O O . LYS A 1 78 ? 34.585 -21.542 -3.016 1.00 0.00 78 LYS M O 8
ATOM 8525 N N . GLN A 1 79 ? 33.141 -19.908 -2.463 1.00 0.00 79 GLN M N 8
ATOM 8526 C CA . GLN A 1 79 ? 33.605 -18.920 -3.443 1.00 0.00 79 GLN M CA 8
ATOM 8527 C C . GLN A 1 79 ? 34.651 -17.967 -2.831 1.00 0.00 79 GLN M C 8
ATOM 8528 O O . GLN A 1 79 ? 34.604 -17.697 -1.625 1.00 0.00 79 GLN M O 8
ATOM 8540 N N . PRO A 1 80 ? 35.584 -17.419 -3.636 1.00 0.00 80 PRO M N 8
ATOM 8541 C CA . PRO A 1 80 ? 36.543 -16.426 -3.166 1.00 0.00 80 PRO M CA 8
ATOM 8542 C C . PRO A 1 80 ? 35.872 -15.057 -2.946 1.00 0.00 80 PRO M C 8
ATOM 8543 O O . PRO A 1 80 ? 35.188 -14.531 -3.830 1.00 0.00 80 PRO M O 8
ATOM 8551 N N . LEU A 1 81 ? 36.082 -14.472 -1.763 1.00 0.00 81 LEU M N 8
ATOM 8552 C CA . LEU A 1 81 ? 35.574 -13.153 -1.353 1.00 0.00 81 LEU M CA 8
ATOM 8553 C C . LEU A 1 81 ? 36.424 -12.545 -0.218 1.00 0.00 81 LEU M C 8
ATOM 8554 O O . LEU A 1 81 ? 37.257 -13.227 0.391 1.00 0.00 81 LEU M O 8
ATOM 8569 N N . SER A 1 82 ? 36.212 -11.254 0.065 1.00 0.00 82 SER M N 8
ATOM 8570 C CA . SER A 1 82 ? 37.009 -10.465 1.034 1.00 0.00 82 SER M CA 8
ATOM 8571 C C . SER A 1 82 ? 36.151 -9.679 2.042 1.00 0.00 82 SER M C 8
ATOM 8572 O O . SER A 1 82 ? 36.689 -8.923 2.857 1.00 0.00 82 SER M O 8
ATOM 8579 N N . SER A 1 83 ? 34.827 -9.853 2.012 1.00 0.00 83 SER M N 8
ATOM 8580 C CA . SER A 1 83 ? 33.863 -9.266 2.963 1.00 0.00 83 SER M CA 8
ATOM 8581 C C . SER A 1 83 ? 32.613 -10.151 3.108 1.00 0.00 83 SER M C 8
ATOM 8582 O O . SER A 1 83 ? 32.416 -11.109 2.354 1.00 0.00 83 SER M O 8
ATOM 8589 N N . ASN A 1 84 ? 31.744 -9.827 4.072 1.00 0.00 84 ASN M N 8
ATOM 8590 C CA . ASN A 1 84 ? 30.479 -10.535 4.305 1.00 0.00 84 ASN M CA 8
ATOM 8591 C C . ASN A 1 84 ? 29.332 -10.067 3.382 1.00 0.00 84 ASN M C 8
ATOM 8592 O O . ASN A 1 84 ? 28.206 -10.549 3.500 1.00 0.00 84 ASN M O 8
ATOM 8602 N N . MET A 1 85 ? 29.585 -9.115 2.480 1.00 0.00 85 MET M N 8
ATOM 8603 C CA . MET A 1 85 ? 28.591 -8.602 1.537 1.00 0.00 85 MET M CA 8
ATOM 8604 C C . MET A 1 85 ? 28.484 -9.508 0.302 1.00 0.00 85 MET M C 8
ATOM 8605 O O . MET A 1 85 ? 29.491 -9.822 -0.338 1.00 0.00 85 MET M O 8
ATOM 8617 N N . ILE A 1 86 ? 27.256 -9.900 -0.048 1.00 0.00 86 ILE M N 8
ATOM 8618 C CA . ILE A 1 86 ? 26.958 -10.882 -1.103 1.00 0.00 86 ILE M CA 8
ATOM 8619 C C . ILE A 1 86 ? 26.232 -10.220 -2.278 1.00 0.00 86 ILE M C 8
ATOM 8620 O O . ILE A 1 86 ? 25.072 -9.826 -2.157 1.00 0.00 86 ILE M O 8
ATOM 8635 N N . GLU A 1 87 ? 26.925 -10.087 -3.410 1.00 0.00 87 GLU M N 8
ATOM 8636 C CA . GLU A 1 87 ? 26.380 -9.571 -4.674 1.00 0.00 87 GLU M CA 8
ATOM 8637 C C . GLU A 1 87 ? 25.618 -10.625 -5.497 1.00 0.00 87 GLU M C 8
ATOM 8638 O O . GLU A 1 87 ? 25.708 -11.830 -5.245 1.00 0.00 87 GLU M O 8
ATOM 8648 N N . ARG A 1 88 ? 24.903 -10.170 -6.535 1.00 0.00 88 ARG M N 8
ATOM 8649 C CA . ARG A 1 88 ? 24.162 -11.030 -7.476 1.00 0.00 88 ARG M CA 8
ATOM 8650 C C . ARG A 1 88 ? 25.049 -12.122 -8.055 1.00 0.00 88 ARG M C 8
ATOM 8651 O O . ARG A 1 88 ? 24.676 -13.287 -8.034 1.00 0.00 88 ARG M O 8
ATOM 8669 N N . SER A 1 89 ? 26.222 -11.742 -8.554 1.00 0.00 89 SER M N 8
ATOM 8670 C CA . SER A 1 89 ? 27.164 -12.642 -9.238 1.00 0.00 89 SER M CA 8
ATOM 8671 C C . SER A 1 89 ? 27.595 -13.831 -8.363 1.00 0.00 89 SER M C 8
ATOM 8672 O O . SER A 1 89 ? 27.850 -14.920 -8.879 1.00 0.00 89 SER M O 8
ATOM 8679 N N . VAL A 1 90 ? 27.636 -13.632 -7.036 1.00 0.00 90 VAL M N 8
ATOM 8680 C CA . VAL A 1 90 ? 27.925 -14.675 -6.041 1.00 0.00 90 VAL M CA 8
ATOM 8681 C C . VAL A 1 90 ? 26.725 -15.622 -5.868 1.00 0.00 90 VAL M C 8
ATOM 8682 O O . VAL A 1 90 ? 26.900 -16.843 -5.901 1.00 0.00 90 VAL M O 8
ATOM 8695 N N . VAL A 1 91 ? 25.501 -15.095 -5.755 1.00 0.00 91 VAL M N 8
ATOM 8696 C CA . VAL A 1 91 ? 24.260 -15.900 -5.659 1.00 0.00 91 VAL M CA 8
ATOM 8697 C C . VAL A 1 91 ? 23.970 -16.675 -6.950 1.00 0.00 91 VAL M C 8
ATOM 8698 O O . VAL A 1 91 ? 23.584 -17.842 -6.902 1.00 0.00 91 VAL M O 8
ATOM 8711 N N . GLU A 1 92 ? 24.206 -16.060 -8.111 1.00 0.00 92 GLU M N 8
ATOM 8712 C CA . GLU A 1 92 ? 23.990 -16.625 -9.453 1.00 0.00 92 GLU M CA 8
ATOM 8713 C C . GLU A 1 92 ? 24.816 -17.902 -9.717 1.00 0.00 92 GLU M C 8
ATOM 8714 O O . GLU A 1 92 ? 24.454 -18.716 -10.569 1.00 0.00 92 GLU M O 8
ATOM 8724 N N . ALA A 1 93 ? 25.890 -18.102 -8.945 1.00 0.00 93 ALA M N 8
ATOM 8725 C CA . ALA A 1 93 ? 26.740 -19.295 -8.940 1.00 0.00 93 ALA M CA 8
ATOM 8726 C C . ALA A 1 93 ? 26.457 -20.228 -7.738 1.00 0.00 93 ALA M C 8
ATOM 8727 O O . ALA A 1 93 ? 26.498 -21.450 -7.887 1.00 0.00 93 ALA M O 8
ATOM 8734 N N . ALA A 1 94 ? 26.116 -19.686 -6.561 1.00 0.00 94 ALA M N 8
ATOM 8735 C CA . ALA A 1 94 ? 25.720 -20.456 -5.374 1.00 0.00 94 ALA M CA 8
ATOM 8736 C C . ALA A 1 94 ? 24.394 -21.225 -5.562 1.00 0.00 94 ALA M C 8
ATOM 8737 O O . ALA A 1 94 ? 24.244 -22.342 -5.067 1.00 0.00 94 ALA M O 8
ATOM 8744 N N . VAL A 1 95 ? 23.434 -20.662 -6.306 1.00 0.00 95 VAL M N 8
ATOM 8745 C CA . VAL A 1 95 ? 22.157 -21.329 -6.618 1.00 0.00 95 VAL M CA 8
ATOM 8746 C C . VAL A 1 95 ? 22.348 -22.628 -7.414 1.00 0.00 95 VAL M C 8
ATOM 8747 O O . VAL A 1 95 ? 21.613 -23.589 -7.195 1.00 0.00 95 VAL M O 8
ATOM 8760 N N . GLN A 1 96 ? 23.374 -22.688 -8.270 1.00 0.00 96 GLN M N 8
ATOM 8761 C CA . GLN A 1 96 ? 23.697 -23.835 -9.136 1.00 0.00 96 GLN M CA 8
ATOM 8762 C C . GLN A 1 96 ? 24.083 -25.095 -8.333 1.00 0.00 96 GLN M C 8
ATOM 8763 O O . GLN A 1 96 ? 23.886 -26.220 -8.791 1.00 0.00 96 GLN M O 8
ATOM 8775 N N . GLU A 1 97 ? 24.632 -24.906 -7.130 1.00 0.00 97 GLU M N 8
ATOM 8776 C CA . GLU A 1 97 ? 24.969 -25.956 -6.167 1.00 0.00 97 GLU M CA 8
ATOM 8777 C C . GLU A 1 97 ? 23.743 -26.348 -5.317 1.00 0.00 97 GLU M C 8
ATOM 8778 O O . GLU A 1 97 ? 23.553 -27.522 -4.985 1.00 0.00 97 GLU M O 8
ATOM 8788 N N . SER A 1 98 ? 22.890 -25.370 -4.987 1.00 0.00 98 SER M N 8
ATOM 8789 C CA . SER A 1 98 ? 21.670 -25.575 -4.184 1.00 0.00 98 SER M CA 8
ATOM 8790 C C . SER A 1 98 ? 20.562 -26.386 -4.877 1.00 0.00 98 SER M C 8
ATOM 8791 O O . SER A 1 98 ? 19.658 -26.890 -4.202 1.00 0.00 98 SER M O 8
ATOM 8798 N N . SER A 1 99 ? 20.614 -26.476 -6.215 1.00 0.00 99 SER M N 8
ATOM 8799 C CA . SER A 1 99 ? 19.585 -27.078 -7.083 1.00 0.00 99 SER M CA 8
ATOM 8800 C C . SER A 1 99 ? 20.190 -28.032 -8.126 1.00 0.00 99 SER M C 8
ATOM 8801 O O . SER A 1 99 ? 20.618 -27.574 -9.211 1.00 0.00 99 SER M O 8
ATOM 8809 N N . MET A 1 25 ? 0.033 -14.331 -0.620 1.00 0.00 25 MET M N 9
ATOM 8810 C CA . MET A 1 25 ? 1.440 -13.902 -0.619 1.00 0.00 25 MET M CA 9
ATOM 8811 C C . MET A 1 25 ? 1.875 -13.076 -1.852 1.00 0.00 25 MET M C 9
ATOM 8812 O O . MET A 1 25 ? 1.142 -12.875 -2.824 1.00 0.00 25 MET M O 9
ATOM 8824 N N . ALA A 1 26 ? 3.102 -12.562 -1.768 1.00 0.00 26 ALA M N 9
ATOM 8825 C CA . ALA A 1 26 ? 3.822 -11.831 -2.807 1.00 0.00 26 ALA M CA 9
ATOM 8826 C C . ALA A 1 26 ? 5.339 -12.097 -2.679 1.00 0.00 26 ALA M C 9
ATOM 8827 O O . ALA A 1 26 ? 5.799 -12.437 -1.581 1.00 0.00 26 ALA M O 9
ATOM 8834 N N . PRO A 1 27 ? 6.151 -11.892 -3.737 1.00 0.00 27 PRO M N 9
ATOM 8835 C CA . PRO A 1 27 ? 7.609 -12.018 -3.648 1.00 0.00 27 PRO M CA 9
ATOM 8836 C C . PRO A 1 27 ? 8.235 -11.042 -2.639 1.00 0.00 27 PRO M C 9
ATOM 8837 O O . PRO A 1 27 ? 9.277 -11.346 -2.067 1.00 0.00 27 PRO M O 9
ATOM 8845 N N . GLU A 1 28 ? 7.575 -9.917 -2.347 1.00 0.00 28 GLU M N 9
ATOM 8846 C CA . GLU A 1 28 ? 7.996 -8.952 -1.317 1.00 0.00 28 GLU M CA 9
ATOM 8847 C C . GLU A 1 28 ? 8.013 -9.545 0.107 1.00 0.00 28 GLU M C 9
ATOM 8848 O O . GLU A 1 28 ? 8.760 -9.057 0.961 1.00 0.00 28 GLU M O 9
ATOM 8858 N N . ARG A 1 29 ? 7.235 -10.609 0.367 1.00 0.00 29 ARG M N 9
ATOM 8859 C CA . ARG A 1 29 ? 7.242 -11.346 1.649 1.00 0.00 29 ARG M CA 9
ATOM 8860 C C . ARG A 1 29 ? 8.351 -12.405 1.668 1.00 0.00 29 ARG M C 9
ATOM 8861 O O . ARG A 1 29 ? 9.106 -12.502 2.636 1.00 0.00 29 ARG M O 9
ATOM 8879 N N . LEU A 1 30 ? 8.486 -13.155 0.567 1.00 0.00 30 LEU M N 9
ATOM 8880 C CA . LEU A 1 30 ? 9.547 -14.156 0.366 1.00 0.00 30 LEU M CA 9
ATOM 8881 C C . LEU A 1 30 ? 10.954 -13.532 0.409 1.00 0.00 30 LEU M C 9
ATOM 8882 O O . LEU A 1 30 ? 11.884 -14.158 0.915 1.00 0.00 30 LEU M O 9
ATOM 8897 N N . ARG A 1 31 ? 11.086 -12.279 -0.047 1.00 0.00 31 ARG M N 9
ATOM 8898 C CA . ARG A 1 31 ? 12.313 -11.464 0.007 1.00 0.00 31 ARG M CA 9
ATOM 8899 C C . ARG A 1 31 ? 12.879 -11.388 1.427 1.00 0.00 31 ARG M C 9
ATOM 8900 O O . ARG A 1 31 ? 13.995 -11.840 1.660 1.00 0.00 31 ARG M O 9
ATOM 8918 N N . SER A 1 32 ? 12.110 -10.881 2.390 1.00 0.00 32 SER M N 9
ATOM 8919 C CA . SER A 1 32 ? 12.557 -10.758 3.790 1.00 0.00 32 SER M CA 9
ATOM 8920 C C . SER A 1 32 ? 12.741 -12.121 4.473 1.00 0.00 32 SER M C 9
ATOM 8921 O O . SER A 1 32 ? 13.666 -12.292 5.273 1.00 0.00 32 SER M O 9
ATOM 8928 N N . ARG A 1 33 ? 11.905 -13.114 4.128 1.00 0.00 33 ARG M N 9
ATOM 8929 C CA . ARG A 1 33 ? 12.009 -14.507 4.604 1.00 0.00 33 ARG M CA 9
ATOM 8930 C C . ARG A 1 33 ? 13.348 -15.145 4.201 1.00 0.00 33 ARG M C 9
ATOM 8931 O O . ARG A 1 33 ? 13.988 -15.799 5.023 1.00 0.00 33 ARG M O 9
ATOM 8949 N N . ALA A 1 34 ? 13.793 -14.908 2.965 1.00 0.00 34 ALA M N 9
ATOM 8950 C CA . ALA A 1 34 ? 15.089 -15.330 2.436 1.00 0.00 34 ALA M CA 9
ATOM 8951 C C . ALA A 1 34 ? 16.266 -14.546 3.050 1.00 0.00 34 ALA M C 9
ATOM 8952 O O . ALA A 1 34 ? 17.229 -15.154 3.528 1.00 0.00 34 ALA M O 9
ATOM 8959 N N . LEU A 1 35 ? 16.183 -13.207 3.088 1.00 0.00 35 LEU M N 9
ATOM 8960 C CA . LEU A 1 35 ? 17.205 -12.325 3.660 1.00 0.00 35 LEU M CA 9
ATOM 8961 C C . LEU A 1 35 ? 17.514 -12.658 5.129 1.00 0.00 35 LEU M C 9
ATOM 8962 O O . LEU A 1 35 ? 18.675 -12.646 5.534 1.00 0.00 35 LEU M O 9
ATOM 8977 N N . SER A 1 36 ? 16.495 -13.012 5.919 1.00 0.00 36 SER M N 9
ATOM 8978 C CA . SER A 1 36 ? 16.639 -13.366 7.340 1.00 0.00 36 SER M CA 9
ATOM 8979 C C . SER A 1 36 ? 17.635 -14.511 7.593 1.00 0.00 36 SER M C 9
ATOM 8980 O O . SER A 1 36 ? 18.353 -14.478 8.590 1.00 0.00 36 SER M O 9
ATOM 8987 N N . ALA A 1 37 ? 17.740 -15.500 6.700 1.00 0.00 37 ALA M N 9
ATOM 8988 C CA . ALA A 1 37 ? 18.731 -16.576 6.822 1.00 0.00 37 ALA M CA 9
ATOM 8989 C C . ALA A 1 37 ? 20.170 -16.085 6.556 1.00 0.00 37 ALA M C 9
ATOM 8990 O O . ALA A 1 37 ? 21.079 -16.397 7.327 1.00 0.00 37 ALA M O 9
ATOM 8997 N N . PHE A 1 38 ? 20.384 -15.278 5.505 1.00 0.00 38 PHE M N 9
ATOM 8998 C CA . PHE A 1 38 ? 21.687 -14.644 5.231 1.00 0.00 38 PHE M CA 9
ATOM 8999 C C . PHE A 1 38 ? 22.107 -13.741 6.408 1.00 0.00 38 PHE M C 9
ATOM 9000 O O . PHE A 1 38 ? 23.243 -13.810 6.876 1.00 0.00 38 PHE M O 9
ATOM 9016 N N . LYS A 1 39 ? 21.161 -12.955 6.939 1.00 0.00 39 LYS M N 9
ATOM 9017 C CA . LYS A 1 39 ? 21.309 -12.098 8.124 1.00 0.00 39 LYS M CA 9
ATOM 9018 C C . LYS A 1 39 ? 21.718 -12.882 9.381 1.00 0.00 39 LYS M C 9
ATOM 9019 O O . LYS A 1 39 ? 22.638 -12.459 10.081 1.00 0.00 39 LYS M O 9
ATOM 9034 N N . LEU A 1 40 ? 21.095 -14.038 9.649 1.00 0.00 40 LEU M N 9
ATOM 9035 C CA . LEU A 1 40 ? 21.464 -14.934 10.761 1.00 0.00 40 LEU M CA 9
ATOM 9036 C C . LEU A 1 40 ? 22.898 -15.481 10.647 1.00 0.00 40 LEU M C 9
ATOM 9037 O O . LEU A 1 40 ? 23.587 -15.596 11.664 1.00 0.00 40 LEU M O 9
ATOM 9052 N N . ARG A 1 41 ? 23.365 -15.789 9.427 1.00 0.00 41 ARG M N 9
ATOM 9053 C CA . ARG A 1 41 ? 24.754 -16.220 9.166 1.00 0.00 41 ARG M CA 9
ATOM 9054 C C . ARG A 1 41 ? 25.776 -15.067 9.183 1.00 0.00 41 ARG M C 9
ATOM 9055 O O . ARG A 1 41 ? 26.978 -15.326 9.246 1.00 0.00 41 ARG M O 9
ATOM 9073 N N . GLY A 1 42 ? 25.317 -13.812 9.160 1.00 0.00 42 GLY M N 9
ATOM 9074 C CA . GLY A 1 42 ? 26.144 -12.602 9.284 1.00 0.00 42 GLY M CA 9
ATOM 9075 C C . GLY A 1 42 ? 26.396 -11.852 7.967 1.00 0.00 42 GLY M C 9
ATOM 9076 O O . GLY A 1 42 ? 27.244 -10.956 7.929 1.00 0.00 42 GLY M O 9
ATOM 9080 N N . LEU A 1 43 ? 25.702 -12.213 6.884 1.00 0.00 43 LEU M N 9
ATOM 9081 C CA . LEU A 1 43 ? 25.843 -11.599 5.560 1.00 0.00 43 LEU M CA 9
ATOM 9082 C C . LEU A 1 43 ? 24.941 -10.361 5.385 1.00 0.00 43 LEU M C 9
ATOM 9083 O O . LEU A 1 43 ? 23.941 -10.174 6.084 1.00 0.00 43 LEU M O 9
ATOM 9098 N N . LEU A 1 44 ? 25.289 -9.545 4.386 1.00 0.00 44 LEU M N 9
ATOM 9099 C CA . LEU A 1 44 ? 24.628 -8.291 3.995 1.00 0.00 44 LEU M CA 9
ATOM 9100 C C . LEU A 1 44 ? 24.286 -8.332 2.492 1.00 0.00 44 LEU M C 9
ATOM 9101 O O . LEU A 1 44 ? 24.758 -7.522 1.693 1.00 0.00 44 LEU M O 9
ATOM 9116 N N . LEU A 1 45 ? 23.515 -9.356 2.112 1.00 0.00 45 LEU M N 9
ATOM 9117 C CA . LEU A 1 45 ? 23.080 -9.660 0.745 1.00 0.00 45 LEU M CA 9
ATOM 9118 C C . LEU A 1 45 ? 22.493 -8.423 0.021 1.00 0.00 45 LEU M C 9
ATOM 9119 O O . LEU A 1 45 ? 21.485 -7.858 0.458 1.00 0.00 45 LEU M O 9
ATOM 9134 N N . ARG A 1 46 ? 23.145 -8.007 -1.077 1.00 0.00 46 ARG M N 9
ATOM 9135 C CA . ARG A 1 46 ? 22.784 -6.849 -1.928 1.00 0.00 46 ARG M CA 9
ATOM 9136 C C . ARG A 1 46 ? 21.377 -6.968 -2.533 1.00 0.00 46 ARG M C 9
ATOM 9137 O O . ARG A 1 46 ? 20.901 -8.074 -2.772 1.00 0.00 46 ARG M O 9
ATOM 9155 N N . GLY A 1 47 ? 20.760 -5.842 -2.898 1.00 0.00 47 GLY M N 9
ATOM 9156 C CA . GLY A 1 47 ? 19.443 -5.804 -3.559 1.00 0.00 47 GLY M CA 9
ATOM 9157 C C . GLY A 1 47 ? 19.394 -6.569 -4.890 1.00 0.00 47 GLY M C 9
ATOM 9158 O O . GLY A 1 47 ? 18.472 -7.348 -5.128 1.00 0.00 47 GLY M O 9
ATOM 9162 N N . GLU A 1 48 ? 20.422 -6.416 -5.732 1.00 0.00 48 GLU M N 9
ATOM 9163 C CA . GLU A 1 48 ? 20.593 -7.156 -7.002 1.00 0.00 48 GLU M CA 9
ATOM 9164 C C . GLU A 1 48 ? 20.684 -8.682 -6.826 1.00 0.00 48 GLU M C 9
ATOM 9165 O O . GLU A 1 48 ? 20.330 -9.444 -7.726 1.00 0.00 48 GLU M O 9
ATOM 9175 N N . ALA A 1 49 ? 21.137 -9.128 -5.654 1.00 0.00 49 ALA M N 9
ATOM 9176 C CA . ALA A 1 49 ? 21.325 -10.530 -5.307 1.00 0.00 49 ALA M CA 9
ATOM 9177 C C . ALA A 1 49 ? 20.099 -11.118 -4.593 1.00 0.00 49 ALA M C 9
ATOM 9178 O O . ALA A 1 49 ? 19.705 -12.252 -4.869 1.00 0.00 49 ALA M O 9
ATOM 9185 N N . ILE A 1 50 ? 19.463 -10.335 -3.709 1.00 0.00 50 ILE M N 9
ATOM 9186 C CA . ILE A 1 50 ? 18.242 -10.736 -3.009 1.00 0.00 50 ILE M CA 9
ATOM 9187 C C . ILE A 1 50 ? 17.112 -10.965 -4.020 1.00 0.00 50 ILE M C 9
ATOM 9188 O O . ILE A 1 50 ? 16.440 -11.991 -3.948 1.00 0.00 50 ILE M O 9
ATOM 9203 N N . LYS A 1 51 ? 16.942 -10.079 -5.015 1.00 0.00 51 LYS M N 9
ATOM 9204 C CA . LYS A 1 51 ? 15.907 -10.225 -6.055 1.00 0.00 51 LYS M CA 9
ATOM 9205 C C . LYS A 1 51 ? 16.144 -11.441 -6.956 1.00 0.00 51 LYS M C 9
ATOM 9206 O O . LYS A 1 51 ? 15.186 -12.127 -7.312 1.00 0.00 51 LYS M O 9
ATOM 9221 N N . TYR A 1 52 ? 17.409 -11.769 -7.241 1.00 0.00 52 TYR M N 9
ATOM 9222 C CA . TYR A 1 52 ? 17.786 -12.941 -8.035 1.00 0.00 52 TYR M CA 9
ATOM 9223 C C . TYR A 1 52 ? 17.273 -14.238 -7.393 1.00 0.00 52 TYR M C 9
ATOM 9224 O O . TYR A 1 52 ? 16.533 -14.987 -8.039 1.00 0.00 52 TYR M O 9
ATOM 9241 N N . LEU A 1 53 ? 17.593 -14.478 -6.109 1.00 0.00 53 LEU M N 9
ATOM 9242 C CA . LEU A 1 53 ? 17.096 -15.670 -5.407 1.00 0.00 53 LEU M CA 9
ATOM 9243 C C . LEU A 1 53 ? 15.614 -15.577 -4.998 1.00 0.00 53 LEU M C 9
ATOM 9244 O O . LEU A 1 53 ? 14.947 -16.603 -4.906 1.00 0.00 53 LEU M O 9
ATOM 9259 N N . THR A 1 54 ? 15.062 -14.366 -4.838 1.00 0.00 54 THR M N 9
ATOM 9260 C CA . THR A 1 54 ? 13.626 -14.153 -4.573 1.00 0.00 54 THR M CA 9
ATOM 9261 C C . THR A 1 54 ? 12.770 -14.631 -5.751 1.00 0.00 54 THR M C 9
ATOM 9262 O O . THR A 1 54 ? 11.765 -15.307 -5.538 1.00 0.00 54 THR M O 9
ATOM 9273 N N . GLU A 1 55 ? 13.184 -14.355 -6.992 1.00 0.00 55 GLU M N 9
ATOM 9274 C CA . GLU A 1 55 ? 12.512 -14.859 -8.200 1.00 0.00 55 GLU M CA 9
ATOM 9275 C C . GLU A 1 55 ? 12.767 -16.361 -8.434 1.00 0.00 55 GLU M C 9
ATOM 9276 O O . GLU A 1 55 ? 11.844 -17.092 -8.804 1.00 0.00 55 GLU M O 9
ATOM 9286 N N . ALA A 1 56 ? 13.986 -16.854 -8.169 1.00 0.00 56 ALA M N 9
ATOM 9287 C CA . ALA A 1 56 ? 14.347 -18.274 -8.295 1.00 0.00 56 ALA M CA 9
ATOM 9288 C C . ALA A 1 56 ? 13.623 -19.208 -7.293 1.00 0.00 56 ALA M C 9
ATOM 9289 O O . ALA A 1 56 ? 13.550 -20.417 -7.524 1.00 0.00 56 ALA M O 9
ATOM 9296 N N . LEU A 1 57 ? 13.078 -18.654 -6.203 1.00 0.00 57 LEU M N 9
ATOM 9297 C CA . LEU A 1 57 ? 12.422 -19.370 -5.097 1.00 0.00 57 LEU M CA 9
ATOM 9298 C C . LEU A 1 57 ? 10.960 -18.911 -4.895 1.00 0.00 57 LEU M C 9
ATOM 9299 O O . LEU A 1 57 ? 10.335 -19.240 -3.888 1.00 0.00 57 LEU M O 9
ATOM 9314 N N . GLN A 1 58 ? 10.388 -18.172 -5.858 1.00 0.00 58 GLN M N 9
ATOM 9315 C CA . GLN A 1 58 ? 9.025 -17.623 -5.794 1.00 0.00 58 GLN M CA 9
ATOM 9316 C C . GLN A 1 58 ? 7.921 -18.707 -5.695 1.00 0.00 58 GLN M C 9
ATOM 9317 O O . GLN A 1 58 ? 6.820 -18.430 -5.218 1.00 0.00 58 GLN M O 9
ATOM 9329 N N . SER A 1 59 ? 8.231 -19.946 -6.097 1.00 0.00 59 SER M N 9
ATOM 9330 C CA . SER A 1 59 ? 7.341 -21.120 -6.038 1.00 0.00 59 SER M CA 9
ATOM 9331 C C . SER A 1 59 ? 7.684 -22.128 -4.919 1.00 0.00 59 SER M C 9
ATOM 9332 O O . SER A 1 59 ? 6.929 -23.080 -4.701 1.00 0.00 59 SER M O 9
ATOM 9339 N N . ILE A 1 60 ? 8.790 -21.930 -4.190 1.00 0.00 60 ILE M N 9
ATOM 9340 C CA . ILE A 1 60 ? 9.177 -22.748 -3.028 1.00 0.00 60 ILE M CA 9
ATOM 9341 C C . ILE A 1 60 ? 8.271 -22.440 -1.820 1.00 0.00 60 ILE M C 9
ATOM 9342 O O . ILE A 1 60 ? 7.878 -21.294 -1.576 1.00 0.00 60 ILE M O 9
ATOM 9357 N N . SER A 1 61 ? 7.932 -23.491 -1.066 1.00 0.00 61 SER M N 9
ATOM 9358 C CA . SER A 1 61 ? 7.101 -23.432 0.149 1.00 0.00 61 SER M CA 9
ATOM 9359 C C . SER A 1 61 ? 7.736 -22.567 1.248 1.00 0.00 61 SER M C 9
ATOM 9360 O O . SER A 1 61 ? 8.905 -22.750 1.572 1.00 0.00 61 SER M O 9
ATOM 9367 N N . GLU A 1 62 ? 6.971 -21.663 1.873 1.00 0.00 62 GLU M N 9
ATOM 9368 C CA . GLU A 1 62 ? 7.497 -20.687 2.852 1.00 0.00 62 GLU M CA 9
ATOM 9369 C C . GLU A 1 62 ? 8.227 -21.292 4.071 1.00 0.00 62 GLU M C 9
ATOM 9370 O O . GLU A 1 62 ? 9.199 -20.710 4.558 1.00 0.00 62 GLU M O 9
ATOM 9380 N N . LEU A 1 63 ? 7.788 -22.462 4.551 1.00 0.00 63 LEU M N 9
ATOM 9381 C CA . LEU A 1 63 ? 8.404 -23.179 5.674 1.00 0.00 63 LEU M CA 9
ATOM 9382 C C . LEU A 1 63 ? 9.568 -24.098 5.248 1.00 0.00 63 LEU M C 9
ATOM 9383 O O . LEU A 1 63 ? 10.364 -24.524 6.086 1.00 0.00 63 LEU M O 9
ATOM 9398 N N . GLU A 1 64 ? 9.686 -24.373 3.947 1.00 0.00 64 GLU M N 9
ATOM 9399 C CA . GLU A 1 64 ? 10.785 -25.140 3.338 1.00 0.00 64 GLU M CA 9
ATOM 9400 C C . GLU A 1 64 ? 11.892 -24.221 2.789 1.00 0.00 64 GLU M C 9
ATOM 9401 O O . GLU A 1 64 ? 13.022 -24.669 2.594 1.00 0.00 64 GLU M O 9
ATOM 9411 N N . LEU A 1 65 ? 11.589 -22.932 2.577 1.00 0.00 65 LEU M N 9
ATOM 9412 C CA . LEU A 1 65 ? 12.484 -21.902 2.057 1.00 0.00 65 LEU M CA 9
ATOM 9413 C C . LEU A 1 65 ? 13.751 -21.769 2.904 1.00 0.00 65 LEU M C 9
ATOM 9414 O O . LEU A 1 65 ? 14.832 -21.618 2.352 1.00 0.00 65 LEU M O 9
ATOM 9429 N N . GLU A 1 66 ? 13.628 -21.856 4.233 1.00 0.00 66 GLU M N 9
ATOM 9430 C CA . GLU A 1 66 ? 14.775 -21.752 5.137 1.00 0.00 66 GLU M CA 9
ATOM 9431 C C . GLU A 1 66 ? 15.774 -22.909 4.944 1.00 0.00 66 GLU M C 9
ATOM 9432 O O . GLU A 1 66 ? 16.982 -22.682 4.871 1.00 0.00 66 GLU M O 9
ATOM 9442 N N . ASP A 1 67 ? 15.286 -24.149 4.810 1.00 0.00 67 ASP M N 9
ATOM 9443 C CA . ASP A 1 67 ? 16.121 -25.338 4.558 1.00 0.00 67 ASP M CA 9
ATOM 9444 C C . ASP A 1 67 ? 16.680 -25.376 3.124 1.00 0.00 67 ASP M C 9
ATOM 9445 O O . ASP A 1 67 ? 17.836 -25.751 2.915 1.00 0.00 67 ASP M O 9
ATOM 9453 N N . LYS A 1 68 ? 15.883 -24.944 2.136 1.00 0.00 68 LYS M N 9
ATOM 9454 C CA . LYS A 1 68 ? 16.292 -24.810 0.730 1.00 0.00 68 LYS M CA 9
ATOM 9455 C C . LYS A 1 68 ? 17.423 -23.787 0.571 1.00 0.00 68 LYS M C 9
ATOM 9456 O O . LYS A 1 68 ? 18.491 -24.108 0.052 1.00 0.00 68 LYS M O 9
ATOM 9471 N N . LEU A 1 69 ? 17.193 -22.553 1.015 1.00 0.00 69 LEU M N 9
ATOM 9472 C CA . LEU A 1 69 ? 18.118 -21.430 0.858 1.00 0.00 69 LEU M CA 9
ATOM 9473 C C . LEU A 1 69 ? 19.397 -21.585 1.698 1.00 0.00 69 LEU M C 9
ATOM 9474 O O . LEU A 1 69 ? 20.432 -21.019 1.358 1.00 0.00 69 LEU M O 9
ATOM 9489 N N . GLU A 1 70 ? 19.371 -22.411 2.745 1.00 0.00 70 GLU M N 9
ATOM 9490 C CA . GLU A 1 70 ? 20.574 -22.732 3.530 1.00 0.00 70 GLU M CA 9
ATOM 9491 C C . GLU A 1 70 ? 21.642 -23.400 2.640 1.00 0.00 70 GLU M C 9
ATOM 9492 O O . GLU A 1 70 ? 22.840 -23.185 2.842 1.00 0.00 70 GLU M O 9
ATOM 9502 N N . LYS A 1 71 ? 21.227 -24.146 1.602 1.00 0.00 71 LYS M N 9
ATOM 9503 C CA . LYS A 1 71 ? 22.141 -24.757 0.622 1.00 0.00 71 LYS M CA 9
ATOM 9504 C C . LYS A 1 71 ? 22.830 -23.692 -0.237 1.00 0.00 71 LYS M C 9
ATOM 9505 O O . LYS A 1 71 ? 24.012 -23.830 -0.544 1.00 0.00 71 LYS M O 9
ATOM 9520 N N . ILE A 1 72 ? 22.116 -22.611 -0.575 1.00 0.00 72 ILE M N 9
ATOM 9521 C CA . ILE A 1 72 ? 22.665 -21.451 -1.297 1.00 0.00 72 ILE M CA 9
ATOM 9522 C C . ILE A 1 72 ? 23.713 -20.761 -0.422 1.00 0.00 72 ILE M C 9
ATOM 9523 O O . ILE A 1 72 ? 24.823 -20.530 -0.881 1.00 0.00 72 ILE M O 9
ATOM 9538 N N . ILE A 1 73 ? 23.416 -20.495 0.856 1.00 0.00 73 ILE M N 9
ATOM 9539 C CA . ILE A 1 73 ? 24.367 -19.851 1.783 1.00 0.00 73 ILE M CA 9
ATOM 9540 C C . ILE A 1 73 ? 25.661 -20.676 1.904 1.00 0.00 73 ILE M C 9
ATOM 9541 O O . ILE A 1 73 ? 26.756 -20.132 1.777 1.00 0.00 73 ILE M O 9
ATOM 9556 N N . ASN A 1 74 ? 25.568 -22.005 2.044 1.00 0.00 74 ASN M N 9
ATOM 9557 C CA . ASN A 1 74 ? 26.742 -22.890 2.056 1.00 0.00 74 ASN M CA 9
ATOM 9558 C C . ASN A 1 74 ? 27.491 -22.947 0.698 1.00 0.00 74 ASN M C 9
ATOM 9559 O O . ASN A 1 74 ? 28.679 -23.273 0.668 1.00 0.00 74 ASN M O 9
ATOM 9569 N N . ALA A 1 75 ? 26.841 -22.584 -0.416 1.00 0.00 75 ALA M N 9
ATOM 9570 C CA . ALA A 1 75 ? 27.447 -22.474 -1.747 1.00 0.00 75 ALA M CA 9
ATOM 9571 C C . ALA A 1 75 ? 28.050 -21.076 -2.020 1.00 0.00 75 ALA M C 9
ATOM 9572 O O . ALA A 1 75 ? 28.868 -20.910 -2.927 1.00 0.00 75 ALA M O 9
ATOM 9579 N N . VAL A 1 76 ? 27.649 -20.064 -1.246 1.00 0.00 76 VAL M N 9
ATOM 9580 C CA . VAL A 1 76 ? 28.229 -18.711 -1.245 1.00 0.00 76 VAL M CA 9
ATOM 9581 C C . VAL A 1 76 ? 29.509 -18.728 -0.402 1.00 0.00 76 VAL M C 9
ATOM 9582 O O . VAL A 1 76 ? 30.528 -18.162 -0.793 1.00 0.00 76 VAL M O 9
ATOM 9595 N N . GLU A 1 77 ? 29.484 -19.437 0.729 1.00 0.00 77 GLU M N 9
ATOM 9596 C CA . GLU A 1 77 ? 30.609 -19.534 1.675 1.00 0.00 77 GLU M CA 9
ATOM 9597 C C . GLU A 1 77 ? 31.865 -20.222 1.098 1.00 0.00 77 GLU M C 9
ATOM 9598 O O . GLU A 1 77 ? 32.981 -19.907 1.522 1.00 0.00 77 GLU M O 9
ATOM 9608 N N . LYS A 1 78 ? 31.713 -21.145 0.134 1.00 0.00 78 LYS M N 9
ATOM 9609 C CA . LYS A 1 78 ? 32.842 -21.845 -0.517 1.00 0.00 78 LYS M CA 9
ATOM 9610 C C . LYS A 1 78 ? 33.576 -21.020 -1.594 1.00 0.00 78 LYS M C 9
ATOM 9611 O O . LYS A 1 78 ? 34.652 -21.426 -2.043 1.00 0.00 78 LYS M O 9
ATOM 9626 N N . GLN A 1 79 ? 33.008 -19.891 -2.034 1.00 0.00 79 GLN M N 9
ATOM 9627 C CA . GLN A 1 79 ? 33.564 -19.041 -3.092 1.00 0.00 79 GLN M CA 9
ATOM 9628 C C . GLN A 1 79 ? 34.589 -18.046 -2.511 1.00 0.00 79 GLN M C 9
ATOM 9629 O O . GLN A 1 79 ? 34.456 -17.639 -1.352 1.00 0.00 79 GLN M O 9
ATOM 9641 N N . PRO A 1 80 ? 35.598 -17.612 -3.294 1.00 0.00 80 PRO M N 9
ATOM 9642 C CA . PRO A 1 80 ? 36.594 -16.653 -2.826 1.00 0.00 80 PRO M CA 9
ATOM 9643 C C . PRO A 1 80 ? 35.996 -15.241 -2.697 1.00 0.00 80 PRO M C 9
ATOM 9644 O O . PRO A 1 80 ? 35.478 -14.676 -3.664 1.00 0.00 80 PRO M O 9
ATOM 9652 N N . LEU A 1 81 ? 36.080 -14.672 -1.492 1.00 0.00 81 LEU M N 9
ATOM 9653 C CA . LEU A 1 81 ? 35.593 -13.332 -1.139 1.00 0.00 81 LEU M CA 9
ATOM 9654 C C . LEU A 1 81 ? 36.391 -12.720 0.032 1.00 0.00 81 LEU M C 9
ATOM 9655 O O . LEU A 1 81 ? 37.187 -13.401 0.686 1.00 0.00 81 LEU M O 9
ATOM 9670 N N . SER A 1 82 ? 36.175 -11.429 0.291 1.00 0.00 82 SER M N 9
ATOM 9671 C CA . SER A 1 82 ? 36.912 -10.631 1.290 1.00 0.00 82 SER M CA 9
ATOM 9672 C C . SER A 1 82 ? 36.018 -9.692 2.117 1.00 0.00 82 SER M C 9
ATOM 9673 O O . SER A 1 82 ? 36.517 -8.861 2.883 1.00 0.00 82 SER M O 9
ATOM 9680 N N . SER A 1 83 ? 34.692 -9.798 1.979 1.00 0.00 83 SER M N 9
ATOM 9681 C CA . SER A 1 83 ? 33.678 -9.055 2.758 1.00 0.00 83 SER M CA 9
ATOM 9682 C C . SER A 1 83 ? 32.328 -9.787 2.766 1.00 0.00 83 SER M C 9
ATOM 9683 O O . SER A 1 83 ? 32.049 -10.618 1.898 1.00 0.00 83 SER M O 9
ATOM 9690 N N . ASN A 1 84 ? 31.463 -9.458 3.732 1.00 0.00 84 ASN M N 9
ATOM 9691 C CA . ASN A 1 84 ? 30.168 -10.120 3.965 1.00 0.00 84 ASN M CA 9
ATOM 9692 C C . ASN A 1 84 ? 29.020 -9.577 3.086 1.00 0.00 84 ASN M C 9
ATOM 9693 O O . ASN A 1 84 ? 27.870 -9.993 3.230 1.00 0.00 84 ASN M O 9
ATOM 9703 N N . MET A 1 85 ? 29.305 -8.641 2.180 1.00 0.00 85 MET M N 9
ATOM 9704 C CA . MET A 1 85 ? 28.326 -8.022 1.284 1.00 0.00 85 MET M CA 9
ATOM 9705 C C . MET A 1 85 ? 28.186 -8.812 -0.025 1.00 0.00 85 MET M C 9
ATOM 9706 O O . MET A 1 85 ? 28.823 -8.515 -1.041 1.00 0.00 85 MET M O 9
ATOM 9718 N N . ILE A 1 86 ? 27.386 -9.875 0.046 1.00 0.00 86 ILE M N 9
ATOM 9719 C CA . ILE A 1 86 ? 27.170 -10.833 -1.056 1.00 0.00 86 ILE M CA 9
ATOM 9720 C C . ILE A 1 86 ? 26.459 -10.158 -2.243 1.00 0.00 86 ILE M C 9
ATOM 9721 O O . ILE A 1 86 ? 25.522 -9.382 -2.047 1.00 0.00 86 ILE M O 9
ATOM 9736 N N . GLU A 1 87 ? 26.879 -10.486 -3.468 1.00 0.00 87 GLU M N 9
ATOM 9737 C CA . GLU A 1 87 ? 26.412 -9.872 -4.722 1.00 0.00 87 GLU M CA 9
ATOM 9738 C C . GLU A 1 87 ? 25.769 -10.886 -5.680 1.00 0.00 87 GLU M C 9
ATOM 9739 O O . GLU A 1 87 ? 25.943 -12.097 -5.532 1.00 0.00 87 GLU M O 9
ATOM 9749 N N . ARG A 1 88 ? 25.050 -10.390 -6.702 1.00 0.00 88 ARG M N 9
ATOM 9750 C CA . ARG A 1 88 ? 24.331 -11.232 -7.675 1.00 0.00 88 ARG M CA 9
ATOM 9751 C C . ARG A 1 88 ? 25.264 -12.248 -8.310 1.00 0.00 88 ARG M C 9
ATOM 9752 O O . ARG A 1 88 ? 24.941 -13.427 -8.348 1.00 0.00 88 ARG M O 9
ATOM 9770 N N . SER A 1 89 ? 26.428 -11.797 -8.762 1.00 0.00 89 SER M N 9
ATOM 9771 C CA . SER A 1 89 ? 27.418 -12.629 -9.451 1.00 0.00 89 SER M CA 9
ATOM 9772 C C . SER A 1 89 ? 27.920 -13.810 -8.600 1.00 0.00 89 SER M C 9
ATOM 9773 O O . SER A 1 89 ? 28.317 -14.840 -9.146 1.00 0.00 89 SER M O 9
ATOM 9780 N N . VAL A 1 90 ? 27.863 -13.686 -7.266 1.00 0.00 90 VAL M N 9
ATOM 9781 C CA . VAL A 1 90 ? 28.187 -14.759 -6.310 1.00 0.00 90 VAL M CA 9
ATOM 9782 C C . VAL A 1 90 ? 27.001 -15.724 -6.126 1.00 0.00 90 VAL M C 9
ATOM 9783 O O . VAL A 1 90 ? 27.186 -16.944 -6.163 1.00 0.00 90 VAL M O 9
ATOM 9796 N N . VAL A 1 91 ? 25.769 -15.209 -5.991 1.00 0.00 91 VAL M N 9
ATOM 9797 C CA . VAL A 1 91 ? 24.538 -16.029 -5.893 1.00 0.00 91 VAL M CA 9
ATOM 9798 C C . VAL A 1 91 ? 24.234 -16.794 -7.192 1.00 0.00 91 VAL M C 9
ATOM 9799 O O . VAL A 1 91 ? 23.844 -17.962 -7.151 1.00 0.00 91 VAL M O 9
ATOM 9812 N N . GLU A 1 92 ? 24.461 -16.168 -8.348 1.00 0.00 92 GLU M N 9
ATOM 9813 C CA . GLU A 1 92 ? 24.275 -16.733 -9.696 1.00 0.00 92 GLU M CA 9
ATOM 9814 C C . GLU A 1 92 ? 25.161 -17.972 -9.965 1.00 0.00 92 GLU M C 9
ATOM 9815 O O . GLU A 1 92 ? 24.863 -18.779 -10.846 1.00 0.00 92 GLU M O 9
ATOM 9825 N N . ALA A 1 93 ? 26.220 -18.141 -9.165 1.00 0.00 93 ALA M N 9
ATOM 9826 C CA . ALA A 1 93 ? 27.112 -19.303 -9.146 1.00 0.00 93 ALA M CA 9
ATOM 9827 C C . ALA A 1 93 ? 26.806 -20.250 -7.960 1.00 0.00 93 ALA M C 9
ATOM 9828 O O . ALA A 1 93 ? 26.951 -21.465 -8.090 1.00 0.00 93 ALA M O 9
ATOM 9835 N N . ALA A 1 94 ? 26.328 -19.730 -6.819 1.00 0.00 94 ALA M N 9
ATOM 9836 C CA . ALA A 1 94 ? 25.894 -20.530 -5.666 1.00 0.00 94 ALA M CA 9
ATOM 9837 C C . ALA A 1 94 ? 24.651 -21.390 -5.961 1.00 0.00 94 ALA M C 9
ATOM 9838 O O . ALA A 1 94 ? 24.568 -22.543 -5.527 1.00 0.00 94 ALA M O 9
ATOM 9845 N N . VAL A 1 95 ? 23.691 -20.865 -6.730 1.00 0.00 95 VAL M N 9
ATOM 9846 C CA . VAL A 1 95 ? 22.478 -21.598 -7.146 1.00 0.00 95 VAL M CA 9
ATOM 9847 C C . VAL A 1 95 ? 22.799 -22.853 -7.977 1.00 0.00 95 VAL M C 9
ATOM 9848 O O . VAL A 1 95 ? 22.099 -23.855 -7.877 1.00 0.00 95 VAL M O 9
ATOM 9861 N N . GLN A 1 96 ? 23.907 -22.834 -8.726 1.00 0.00 96 GLN M N 9
ATOM 9862 C CA . GLN A 1 96 ? 24.382 -23.945 -9.566 1.00 0.00 96 GLN M CA 9
ATOM 9863 C C . GLN A 1 96 ? 24.940 -25.125 -8.742 1.00 0.00 96 GLN M C 9
ATOM 9864 O O . GLN A 1 96 ? 25.012 -26.254 -9.231 1.00 0.00 96 GLN M O 9
ATOM 9876 N N . GLU A 1 97 ? 25.324 -24.875 -7.484 1.00 0.00 97 GLU M N 9
ATOM 9877 C CA . GLU A 1 97 ? 25.823 -25.862 -6.513 1.00 0.00 97 GLU M CA 9
ATOM 9878 C C . GLU A 1 97 ? 24.745 -26.311 -5.508 1.00 0.00 97 GLU M C 9
ATOM 9879 O O . GLU A 1 97 ? 24.963 -27.262 -4.750 1.00 0.00 97 GLU M O 9
ATOM 9889 N N . SER A 1 98 ? 23.582 -25.646 -5.506 1.00 0.00 98 SER M N 9
ATOM 9890 C CA . SER A 1 98 ? 22.499 -25.853 -4.529 1.00 0.00 98 SER M CA 9
ATOM 9891 C C . SER A 1 98 ? 21.098 -26.102 -5.124 1.00 0.00 98 SER M C 9
ATOM 9892 O O . SER A 1 98 ? 20.112 -26.175 -4.377 1.00 0.00 98 SER M O 9
ATOM 9899 N N . SER A 1 99 ? 20.995 -26.268 -6.450 1.00 0.00 99 SER M N 9
ATOM 9900 C CA . SER A 1 99 ? 19.757 -26.597 -7.197 1.00 0.00 99 SER M CA 9
ATOM 9901 C C . SER A 1 99 ? 19.994 -27.644 -8.291 1.00 0.00 99 SER M C 9
ATOM 9902 O O . SER A 1 99 ? 19.207 -28.617 -8.354 1.00 0.00 99 SER M O 9
ATOM 9910 N N . MET A 1 25 ? 8.641 -5.869 15.479 1.00 0.00 25 MET M N 10
ATOM 9911 C CA . MET A 1 25 ? 8.048 -6.552 14.319 1.00 0.00 25 MET M CA 10
ATOM 9912 C C . MET A 1 25 ? 7.140 -5.610 13.512 1.00 0.00 25 MET M C 10
ATOM 9913 O O . MET A 1 25 ? 6.462 -4.737 14.061 1.00 0.00 25 MET M O 10
ATOM 9925 N N . ALA A 1 26 ? 7.133 -5.807 12.191 1.00 0.00 26 ALA M N 10
ATOM 9926 C CA . ALA A 1 26 ? 6.374 -5.037 11.197 1.00 0.00 26 ALA M CA 10
ATOM 9927 C C . ALA A 1 26 ? 6.207 -5.859 9.897 1.00 0.00 26 ALA M C 10
ATOM 9928 O O . ALA A 1 26 ? 7.002 -6.779 9.676 1.00 0.00 26 ALA M O 10
ATOM 9935 N N . PRO A 1 27 ? 5.243 -5.533 9.009 1.00 0.00 27 PRO M N 10
ATOM 9936 C CA . PRO A 1 27 ? 5.046 -6.214 7.723 1.00 0.00 27 PRO M CA 10
ATOM 9937 C C . PRO A 1 27 ? 6.318 -6.406 6.886 1.00 0.00 27 PRO M C 10
ATOM 9938 O O . PRO A 1 27 ? 6.548 -7.487 6.352 1.00 0.00 27 PRO M O 10
ATOM 9946 N N . GLU A 1 28 ? 7.180 -5.389 6.795 1.00 0.00 28 GLU M N 10
ATOM 9947 C CA . GLU A 1 28 ? 8.432 -5.462 6.026 1.00 0.00 28 GLU M CA 10
ATOM 9948 C C . GLU A 1 28 ? 9.424 -6.480 6.603 1.00 0.00 28 GLU M C 10
ATOM 9949 O O . GLU A 1 28 ? 10.045 -7.239 5.859 1.00 0.00 28 GLU M O 10
ATOM 9959 N N . ARG A 1 29 ? 9.534 -6.563 7.938 1.00 0.00 29 ARG M N 10
ATOM 9960 C CA . ARG A 1 29 ? 10.381 -7.552 8.633 1.00 0.00 29 ARG M CA 10
ATOM 9961 C C . ARG A 1 29 ? 9.823 -8.974 8.508 1.00 0.00 29 ARG M C 10
ATOM 9962 O O . ARG A 1 29 ? 10.583 -9.918 8.305 1.00 0.00 29 ARG M O 10
ATOM 9980 N N . LEU A 1 30 ? 8.493 -9.111 8.561 1.00 0.00 30 LEU M N 10
ATOM 9981 C CA . LEU A 1 30 ? 7.769 -10.374 8.360 1.00 0.00 30 LEU M CA 10
ATOM 9982 C C . LEU A 1 30 ? 7.863 -10.899 6.911 1.00 0.00 30 LEU M C 10
ATOM 9983 O O . LEU A 1 30 ? 7.728 -12.104 6.692 1.00 0.00 30 LEU M O 10
ATOM 9998 N N . ARG A 1 31 ? 8.123 -10.024 5.927 1.00 0.00 31 ARG M N 10
ATOM 9999 C CA . ARG A 1 31 ? 8.322 -10.355 4.502 1.00 0.00 31 ARG M CA 10
ATOM 10000 C C . ARG A 1 31 ? 9.793 -10.559 4.114 1.00 0.00 31 ARG M C 10
ATOM 10001 O O . ARG A 1 31 ? 10.071 -11.266 3.146 1.00 0.00 31 ARG M O 10
ATOM 10019 N N . SER A 1 32 ? 10.740 -10.011 4.884 1.00 0.00 32 SER M N 10
ATOM 10020 C CA . SER A 1 32 ? 12.206 -10.112 4.679 1.00 0.00 32 SER M CA 10
ATOM 10021 C C . SER A 1 32 ? 12.815 -11.478 5.063 1.00 0.00 32 SER M C 10
ATOM 10022 O O . SER A 1 32 ? 13.941 -11.554 5.564 1.00 0.00 32 SER M O 10
ATOM 10029 N N . ARG A 1 33 ? 12.077 -12.579 4.867 1.00 0.00 33 ARG M N 10
ATOM 10030 C CA . ARG A 1 33 ? 12.458 -13.949 5.276 1.00 0.00 33 ARG M CA 10
ATOM 10031 C C . ARG A 1 33 ? 13.790 -14.405 4.680 1.00 0.00 33 ARG M C 10
ATOM 10032 O O . ARG A 1 33 ? 14.648 -14.914 5.404 1.00 0.00 33 ARG M O 10
ATOM 10050 N N . ALA A 1 34 ? 13.991 -14.187 3.377 1.00 0.00 34 ALA M N 10
ATOM 10051 C CA . ALA A 1 34 ? 15.213 -14.608 2.687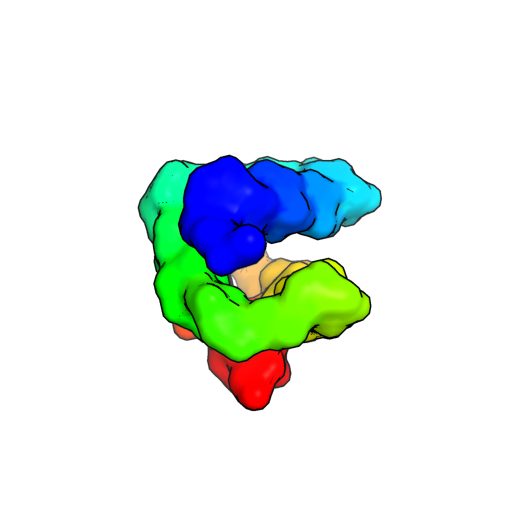 1.00 0.00 34 ALA M CA 10
ATOM 10052 C C . ALA A 1 34 ? 16.448 -13.782 3.103 1.00 0.00 34 ALA M C 10
ATOM 10053 O O . ALA A 1 34 ? 17.523 -14.341 3.328 1.00 0.00 34 ALA M O 10
ATOM 10060 N N . LEU A 1 35 ? 16.296 -12.466 3.283 1.00 0.00 35 LEU M N 10
ATOM 10061 C CA . LEU A 1 35 ? 17.380 -11.619 3.798 1.00 0.00 35 LEU M CA 10
ATOM 10062 C C . LEU A 1 35 ? 17.760 -12.015 5.233 1.00 0.00 35 LEU M C 10
ATOM 10063 O O . LEU A 1 35 ? 18.941 -12.058 5.569 1.00 0.00 35 LEU M O 10
ATOM 10078 N N . SER A 1 36 ? 16.765 -12.341 6.068 1.00 0.00 36 SER M N 10
ATOM 10079 C CA . SER A 1 36 ? 16.968 -12.724 7.471 1.00 0.00 36 SER M CA 10
ATOM 10080 C C . SER A 1 36 ? 17.822 -13.993 7.618 1.00 0.00 36 SER M C 10
ATOM 10081 O O . SER A 1 36 ? 18.645 -14.068 8.524 1.00 0.00 36 SER M O 10
ATOM 10088 N N . ALA A 1 37 ? 17.698 -14.973 6.717 1.00 0.00 37 ALA M N 10
ATOM 10089 C CA . ALA A 1 37 ? 18.546 -16.168 6.732 1.00 0.00 37 ALA M CA 10
ATOM 10090 C C . ALA A 1 37 ? 20.029 -15.844 6.451 1.00 0.00 37 ALA M C 10
ATOM 10091 O O . ALA A 1 37 ? 20.916 -16.303 7.177 1.00 0.00 37 ALA M O 10
ATOM 10098 N N . PHE A 1 38 ? 20.302 -15.022 5.430 1.00 0.00 38 PHE M N 10
ATOM 10099 C CA . PHE A 1 38 ? 21.649 -14.520 5.114 1.00 0.00 38 PHE M CA 10
ATOM 10100 C C . PHE A 1 38 ? 22.220 -13.699 6.288 1.00 0.00 38 PHE M C 10
ATOM 10101 O O . PHE A 1 38 ? 23.360 -13.910 6.703 1.00 0.00 38 PHE M O 10
ATOM 10117 N N . LYS A 1 39 ? 21.401 -12.826 6.883 1.00 0.00 39 LYS M N 10
ATOM 10118 C CA . LYS A 1 39 ? 21.705 -12.015 8.074 1.00 0.00 39 LYS M CA 10
ATOM 10119 C C . LYS A 1 39 ? 22.086 -12.863 9.297 1.00 0.00 39 LYS M C 10
ATOM 10120 O O . LYS A 1 39 ? 23.082 -12.566 9.954 1.00 0.00 39 LYS M O 10
ATOM 10135 N N . LEU A 1 40 ? 21.345 -13.944 9.577 1.00 0.00 40 LEU M N 10
ATOM 10136 C CA . LEU A 1 40 ? 21.642 -14.890 10.666 1.00 0.00 40 LEU M CA 10
ATOM 10137 C C . LEU A 1 40 ? 23.004 -15.589 10.502 1.00 0.00 40 LEU M C 10
ATOM 10138 O O . LEU A 1 40 ? 23.670 -15.864 11.500 1.00 0.00 40 LEU M O 10
ATOM 10153 N N . ARG A 1 41 ? 23.434 -15.844 9.258 1.00 0.00 41 ARG M N 10
ATOM 10154 C CA . ARG A 1 41 ? 24.761 -16.409 8.940 1.00 0.00 41 ARG M CA 10
ATOM 10155 C C . ARG A 1 41 ? 25.890 -15.359 8.907 1.00 0.00 41 ARG M C 10
ATOM 10156 O O . ARG A 1 41 ? 27.067 -15.730 8.859 1.00 0.00 41 ARG M O 10
ATOM 10174 N N . GLY A 1 42 ? 25.547 -14.068 8.969 1.00 0.00 42 GLY M N 10
ATOM 10175 C CA . GLY A 1 42 ? 26.481 -12.936 9.073 1.00 0.00 42 GLY M CA 10
ATOM 10176 C C . GLY A 1 42 ? 26.679 -12.124 7.786 1.00 0.00 42 GLY M C 10
ATOM 10177 O O . GLY A 1 42 ? 27.535 -11.236 7.755 1.00 0.00 42 GLY M O 10
ATOM 10181 N N . LEU A 1 43 ? 25.929 -12.424 6.720 1.00 0.00 43 LEU M N 10
ATOM 10182 C CA . LEU A 1 43 ? 26.083 -11.805 5.398 1.00 0.00 43 LEU M CA 10
ATOM 10183 C C . LEU A 1 43 ? 25.249 -10.516 5.230 1.00 0.00 43 LEU M C 10
ATOM 10184 O O . LEU A 1 43 ? 24.301 -10.252 5.974 1.00 0.00 43 LEU M O 10
ATOM 10199 N N . LEU A 1 44 ? 25.591 -9.752 4.188 1.00 0.00 44 LEU M N 10
ATOM 10200 C CA . LEU A 1 44 ? 24.943 -8.513 3.735 1.00 0.00 44 LEU M CA 10
ATOM 10201 C C . LEU A 1 44 ? 24.611 -8.632 2.235 1.00 0.00 44 LEU M C 10
ATOM 10202 O O . LEU A 1 44 ? 25.342 -8.155 1.366 1.00 0.00 44 LEU M O 10
ATOM 10217 N N . LEU A 1 45 ? 23.535 -9.361 1.933 1.00 0.00 45 LEU M N 10
ATOM 10218 C CA . LEU A 1 45 ? 23.054 -9.601 0.567 1.00 0.00 45 LEU M CA 10
ATOM 10219 C C . LEU A 1 45 ? 22.624 -8.292 -0.134 1.00 0.00 45 LEU M C 10
ATOM 10220 O O . LEU A 1 45 ? 21.800 -7.538 0.396 1.00 0.00 45 LEU M O 10
ATOM 10235 N N . ARG A 1 46 ? 23.186 -8.015 -1.320 1.00 0.00 46 ARG M N 10
ATOM 10236 C CA . ARG A 1 46 ? 22.867 -6.829 -2.146 1.00 0.00 46 ARG M CA 10
ATOM 10237 C C . ARG A 1 46 ? 21.426 -6.840 -2.679 1.00 0.00 46 ARG M C 10
ATOM 10238 O O . ARG A 1 46 ? 20.811 -7.896 -2.829 1.00 0.00 46 ARG M O 10
ATOM 10256 N N . GLY A 1 47 ? 20.918 -5.668 -3.061 1.00 0.00 47 GLY M N 10
ATOM 10257 C CA . GLY A 1 47 ? 19.562 -5.491 -3.603 1.00 0.00 47 GLY M CA 10
ATOM 10258 C C . GLY A 1 47 ? 19.325 -6.129 -4.982 1.00 0.00 47 GLY M C 10
ATOM 10259 O O . GLY A 1 47 ? 18.192 -6.477 -5.313 1.00 0.00 47 GLY M O 10
ATOM 10263 N N . GLU A 1 48 ? 20.374 -6.323 -5.791 1.00 0.00 48 GLU M N 10
ATOM 10264 C CA . GLU A 1 48 ? 20.271 -7.059 -7.063 1.00 0.00 48 GLU M CA 10
ATOM 10265 C C . GLU A 1 48 ? 20.315 -8.583 -6.819 1.00 0.00 48 GLU M C 10
ATOM 10266 O O . GLU A 1 48 ? 19.679 -9.361 -7.531 1.00 0.00 48 GLU M O 10
ATOM 10276 N N . ALA A 1 49 ? 21.041 -9.005 -5.781 1.00 0.00 49 ALA M N 10
ATOM 10277 C CA . ALA A 1 49 ? 21.219 -10.408 -5.408 1.00 0.00 49 ALA M CA 10
ATOM 10278 C C . ALA A 1 49 ? 19.968 -10.991 -4.729 1.00 0.00 49 ALA M C 10
ATOM 10279 O O . ALA A 1 49 ? 19.570 -12.119 -5.031 1.00 0.00 49 ALA M O 10
ATOM 10286 N N . ILE A 1 50 ? 19.312 -10.219 -3.848 1.00 0.00 50 ILE M N 10
ATOM 10287 C CA . ILE A 1 50 ? 18.032 -10.616 -3.235 1.00 0.00 50 ILE M CA 10
ATOM 10288 C C . ILE A 1 50 ? 16.961 -10.819 -4.311 1.00 0.00 50 ILE M C 10
ATOM 10289 O O . ILE A 1 50 ? 16.275 -11.837 -4.301 1.00 0.00 50 ILE M O 10
ATOM 10304 N N . LYS A 1 51 ? 16.869 -9.904 -5.284 1.00 0.00 51 LYS M N 10
ATOM 10305 C CA . LYS A 1 51 ? 15.950 -9.966 -6.431 1.00 0.00 51 LYS M CA 10
ATOM 10306 C C . LYS A 1 51 ? 16.192 -11.206 -7.300 1.00 0.00 51 LYS M C 10
ATOM 10307 O O . LYS A 1 51 ? 15.232 -11.867 -7.695 1.00 0.00 51 LYS M O 10
ATOM 10322 N N . TYR A 1 52 ? 17.464 -11.561 -7.525 1.00 0.00 52 TYR M N 10
ATOM 10323 C CA . TYR A 1 52 ? 17.850 -12.759 -8.269 1.00 0.00 52 TYR M CA 10
ATOM 10324 C C . TYR A 1 52 ? 17.322 -14.044 -7.606 1.00 0.00 52 TYR M C 10
ATOM 10325 O O . TYR A 1 52 ? 16.611 -14.817 -8.253 1.00 0.00 52 TYR M O 10
ATOM 10342 N N . LEU A 1 53 ? 17.613 -14.263 -6.313 1.00 0.00 53 LEU M N 10
ATOM 10343 C CA . LEU A 1 53 ? 17.142 -15.471 -5.613 1.00 0.00 53 LEU M CA 10
ATOM 10344 C C . LEU A 1 53 ? 15.648 -15.422 -5.250 1.00 0.00 53 LEU M C 10
ATOM 10345 O O . LEU A 1 53 ? 15.021 -16.470 -5.113 1.00 0.00 53 LEU M O 10
ATOM 10360 N N . THR A 1 54 ? 15.040 -14.235 -5.165 1.00 0.00 54 THR M N 10
ATOM 10361 C CA . THR A 1 54 ? 13.590 -14.055 -4.944 1.00 0.00 54 THR M CA 10
ATOM 10362 C C . THR A 1 54 ? 12.769 -14.731 -6.048 1.00 0.00 54 THR M C 10
ATOM 10363 O O . THR A 1 54 ? 11.742 -15.344 -5.757 1.00 0.00 54 THR M O 10
ATOM 10374 N N . GLU A 1 55 ? 13.242 -14.702 -7.302 1.00 0.00 55 GLU M N 10
ATOM 10375 C CA . GLU A 1 55 ? 12.613 -15.417 -8.426 1.00 0.00 55 GLU M CA 10
ATOM 10376 C C . GLU A 1 55 ? 12.876 -16.939 -8.396 1.00 0.00 55 GLU M C 10
ATOM 10377 O O . GLU A 1 55 ? 12.041 -17.718 -8.865 1.00 0.00 55 GLU M O 10
ATOM 10387 N N . ALA A 1 56 ? 14.003 -17.384 -7.824 1.00 0.00 56 ALA M N 10
ATOM 10388 C CA . ALA A 1 56 ? 14.337 -18.806 -7.664 1.00 0.00 56 ALA M CA 10
ATOM 10389 C C . ALA A 1 56 ? 13.527 -19.481 -6.534 1.00 0.00 56 ALA M C 10
ATOM 10390 O O . ALA A 1 56 ? 13.070 -20.618 -6.690 1.00 0.00 56 ALA M O 10
ATOM 10397 N N . LEU A 1 57 ? 13.296 -18.771 -5.418 1.00 0.00 57 LEU M N 10
ATOM 10398 C CA . LEU A 1 57 ? 12.465 -19.219 -4.290 1.00 0.00 57 LEU M CA 10
ATOM 10399 C C . LEU A 1 57 ? 10.947 -19.023 -4.531 1.00 0.00 57 LEU M C 10
ATOM 10400 O O . LEU A 1 57 ? 10.141 -19.505 -3.734 1.00 0.00 57 LEU M O 10
ATOM 10415 N N . GLN A 1 58 ? 10.540 -18.360 -5.622 1.00 0.00 58 GLN M N 10
ATOM 10416 C CA . GLN A 1 58 ? 9.141 -18.017 -5.932 1.00 0.00 58 GLN M CA 10
ATOM 10417 C C . GLN A 1 58 ? 8.179 -19.224 -5.996 1.00 0.00 58 GLN M C 10
ATOM 10418 O O . GLN A 1 58 ? 6.994 -19.086 -5.685 1.00 0.00 58 GLN M O 10
ATOM 10430 N N . SER A 1 59 ? 8.682 -20.410 -6.353 1.00 0.00 59 SER M N 10
ATOM 10431 C CA . SER A 1 59 ? 7.914 -21.658 -6.496 1.00 0.00 59 SER M CA 10
ATOM 10432 C C . SER A 1 59 ? 8.209 -22.699 -5.399 1.00 0.00 59 SER M C 10
ATOM 10433 O O . SER A 1 59 ? 7.598 -23.771 -5.386 1.00 0.00 59 SER M O 10
ATOM 10440 N N . ILE A 1 60 ? 9.124 -22.400 -4.469 1.00 0.00 60 ILE M N 10
ATOM 10441 C CA . ILE A 1 60 ? 9.474 -23.268 -3.332 1.00 0.00 60 ILE M CA 10
ATOM 10442 C C . ILE A 1 60 ? 8.415 -23.190 -2.219 1.00 0.00 60 ILE M C 10
ATOM 10443 O O . ILE A 1 60 ? 7.843 -22.132 -1.940 1.00 0.00 60 ILE M O 10
ATOM 10458 N N . SER A 1 61 ? 8.173 -24.339 -1.580 1.00 0.00 61 SER M N 10
ATOM 10459 C CA . SER A 1 61 ? 7.297 -24.517 -0.417 1.00 0.00 61 SER M CA 10
ATOM 10460 C C . SER A 1 61 ? 7.668 -23.583 0.742 1.00 0.00 61 SER M C 10
ATOM 10461 O O . SER A 1 61 ? 8.815 -23.560 1.184 1.00 0.00 61 SER M O 10
ATOM 10468 N N . GLU A 1 62 ? 6.703 -22.835 1.283 1.00 0.00 62 GLU M N 10
ATOM 10469 C CA . GLU A 1 62 ? 6.946 -21.829 2.335 1.00 0.00 62 GLU M CA 10
ATOM 10470 C C . GLU A 1 62 ? 7.543 -22.404 3.633 1.00 0.00 62 GLU M C 10
ATOM 10471 O O . GLU A 1 62 ? 8.384 -21.766 4.268 1.00 0.00 62 GLU M O 10
ATOM 10481 N N . LEU A 1 63 ? 7.161 -23.635 4.001 1.00 0.00 63 LEU M N 10
ATOM 10482 C CA . LEU A 1 63 ? 7.711 -24.367 5.152 1.00 0.00 63 LEU M CA 10
ATOM 10483 C C . LEU A 1 63 ? 9.089 -25.017 4.894 1.00 0.00 63 LEU M C 10
ATOM 10484 O O . LEU A 1 63 ? 9.689 -25.583 5.809 1.00 0.00 63 LEU M O 10
ATOM 10499 N N . GLU A 1 64 ? 9.598 -24.925 3.660 1.00 0.00 64 GLU M N 10
ATOM 10500 C CA . GLU A 1 64 ? 10.897 -25.458 3.212 1.00 0.00 64 GLU M CA 10
ATOM 10501 C C . GLU A 1 64 ? 11.872 -24.342 2.771 1.00 0.00 64 GLU M C 10
ATOM 10502 O O . GLU A 1 64 ? 13.022 -24.632 2.435 1.00 0.00 64 GLU M O 10
ATOM 10512 N N . LEU A 1 65 ? 11.445 -23.070 2.806 1.00 0.00 65 LEU M N 10
ATOM 10513 C CA . LEU A 1 65 ? 12.235 -21.892 2.430 1.00 0.00 65 LEU M CA 10
ATOM 10514 C C . LEU A 1 65 ? 13.565 -21.836 3.188 1.00 0.00 65 LEU M C 10
ATOM 10515 O O . LEU A 1 65 ? 14.616 -21.627 2.586 1.00 0.00 65 LEU M O 10
ATOM 10530 N N . GLU A 1 66 ? 13.525 -22.052 4.504 1.00 0.00 66 GLU M N 10
ATOM 10531 C CA . GLU A 1 66 ? 14.708 -21.982 5.366 1.00 0.00 66 GLU M CA 10
ATOM 10532 C C . GLU A 1 66 ? 15.744 -23.074 5.038 1.00 0.00 66 GLU M C 10
ATOM 10533 O O . GLU A 1 66 ? 16.935 -22.786 4.940 1.00 0.00 66 GLU M O 10
ATOM 10543 N N . ASP A 1 67 ? 15.297 -24.317 4.818 1.00 0.00 67 ASP M N 10
ATOM 10544 C CA . ASP A 1 67 ? 16.171 -25.442 4.455 1.00 0.00 67 ASP M CA 10
ATOM 10545 C C . ASP A 1 67 ? 16.721 -25.339 3.021 1.00 0.00 67 ASP M C 10
ATOM 10546 O O . ASP A 1 67 ? 17.871 -25.709 2.771 1.00 0.00 67 ASP M O 10
ATOM 10554 N N . LYS A 1 68 ? 15.927 -24.811 2.079 1.00 0.00 68 LYS M N 10
ATOM 10555 C CA . LYS A 1 68 ? 16.336 -24.577 0.685 1.00 0.00 68 LYS M CA 10
ATOM 10556 C C . LYS A 1 68 ? 17.373 -23.459 0.560 1.00 0.00 68 LYS M C 10
ATOM 10557 O O . LYS A 1 68 ? 18.426 -23.652 -0.047 1.00 0.00 68 LYS M O 10
ATOM 10572 N N . LEU A 1 69 ? 17.085 -22.296 1.143 1.00 0.00 69 LEU M N 10
ATOM 10573 C CA . LEU A 1 69 ? 17.956 -21.115 1.105 1.00 0.00 69 LEU M CA 10
ATOM 10574 C C . LEU A 1 69 ? 19.309 -21.361 1.792 1.00 0.00 69 LEU M C 10
ATOM 10575 O O . LEU A 1 69 ? 20.318 -20.755 1.432 1.00 0.00 69 LEU M O 10
ATOM 10590 N N . GLU A 1 70 ? 19.355 -22.315 2.726 1.00 0.00 70 GLU M N 10
ATOM 10591 C CA . GLU A 1 70 ? 20.592 -22.747 3.391 1.00 0.00 70 GLU M CA 10
ATOM 10592 C C . GLU A 1 70 ? 21.604 -23.313 2.378 1.00 0.00 70 GLU M C 10
ATOM 10593 O O . GLU A 1 70 ? 22.809 -23.086 2.501 1.00 0.00 70 GLU M O 10
ATOM 10603 N N . LYS A 1 71 ? 21.116 -24.009 1.338 1.00 0.00 71 LYS M N 10
ATOM 10604 C CA . LYS A 1 71 ? 21.953 -24.643 0.304 1.00 0.00 71 LYS M CA 10
ATOM 10605 C C . LYS A 1 71 ? 22.650 -23.597 -0.572 1.00 0.00 71 LYS M C 10
ATOM 10606 O O . LYS A 1 71 ? 23.771 -23.819 -1.019 1.00 0.00 71 LYS M O 10
ATOM 10621 N N . ILE A 1 72 ? 22.000 -22.443 -0.780 1.00 0.00 72 ILE M N 10
ATOM 10622 C CA . ILE A 1 72 ? 22.580 -21.285 -1.478 1.00 0.00 72 ILE M CA 10
ATOM 10623 C C . ILE A 1 72 ? 23.652 -20.668 -0.571 1.00 0.00 72 ILE M C 10
ATOM 10624 O O . ILE A 1 72 ? 24.798 -20.535 -0.989 1.00 0.00 72 ILE M O 10
ATOM 10639 N N . ILE A 1 73 ? 23.321 -20.349 0.687 1.00 0.00 73 ILE M N 10
ATOM 10640 C CA . ILE A 1 73 ? 24.259 -19.722 1.640 1.00 0.00 73 ILE M CA 10
ATOM 10641 C C . ILE A 1 73 ? 25.519 -20.588 1.844 1.00 0.00 73 ILE M C 10
ATOM 10642 O O . ILE A 1 73 ? 26.634 -20.068 1.791 1.00 0.00 73 ILE M O 10
ATOM 10657 N N . ASN A 1 74 ? 25.377 -21.911 1.961 1.00 0.00 74 ASN M N 10
ATOM 10658 C CA . ASN A 1 74 ? 26.502 -22.851 2.047 1.00 0.00 74 ASN M CA 10
ATOM 10659 C C . ASN A 1 74 ? 27.412 -22.846 0.798 1.00 0.00 74 ASN M C 10
ATOM 10660 O O . ASN A 1 74 ? 28.600 -23.159 0.907 1.00 0.00 74 ASN M O 10
ATOM 10670 N N . ALA A 1 75 ? 26.887 -22.470 -0.374 1.00 0.00 75 ALA M N 10
ATOM 10671 C CA . ALA A 1 75 ? 27.647 -22.324 -1.620 1.00 0.00 75 ALA M CA 10
ATOM 10672 C C . ALA A 1 75 ? 28.218 -20.902 -1.816 1.00 0.00 75 ALA M C 10
ATOM 10673 O O . ALA A 1 75 ? 29.181 -20.714 -2.562 1.00 0.00 75 ALA M O 10
ATOM 10680 N N . VAL A 1 76 ? 27.647 -19.897 -1.147 1.00 0.00 76 VAL M N 10
ATOM 10681 C CA . VAL A 1 76 ? 28.178 -18.521 -1.096 1.00 0.00 76 VAL M CA 10
ATOM 10682 C C . VAL A 1 76 ? 29.393 -18.491 -0.157 1.00 0.00 76 VAL M C 10
ATOM 10683 O O . VAL A 1 76 ? 30.421 -17.889 -0.475 1.00 0.00 76 VAL M O 10
ATOM 10696 N N . GLU A 1 77 ? 29.298 -19.196 0.975 1.00 0.00 77 GLU M N 10
ATOM 10697 C CA . GLU A 1 77 ? 30.306 -19.244 2.050 1.00 0.00 77 GLU M CA 10
ATOM 10698 C C . GLU A 1 77 ? 31.653 -19.885 1.656 1.00 0.00 77 GLU M C 10
ATOM 10699 O O . GLU A 1 77 ? 32.634 -19.732 2.387 1.00 0.00 77 GLU M O 10
ATOM 10709 N N . LYS A 1 78 ? 31.727 -20.575 0.505 1.00 0.00 78 LYS M N 10
ATOM 10710 C CA . LYS A 1 78 ? 32.948 -21.245 0.003 1.00 0.00 78 LYS M CA 10
ATOM 10711 C C . LYS A 1 78 ? 33.605 -20.561 -1.207 1.00 0.00 78 LYS M C 10
ATOM 10712 O O . LYS A 1 78 ? 34.629 -21.046 -1.698 1.00 0.00 78 LYS M O 10
ATOM 10727 N N . GLN A 1 79 ? 33.045 -19.451 -1.693 1.00 0.00 79 GLN M N 10
ATOM 10728 C CA . GLN A 1 79 ? 33.616 -18.645 -2.783 1.00 0.00 79 GLN M CA 10
ATOM 10729 C C . GLN A 1 79 ? 34.645 -17.627 -2.242 1.00 0.00 79 GLN M C 10
ATOM 10730 O O . GLN A 1 79 ? 34.454 -17.093 -1.143 1.00 0.00 79 GLN M O 10
ATOM 10742 N N . PRO A 1 80 ? 35.724 -17.322 -2.990 1.00 0.00 80 PRO M N 10
ATOM 10743 C CA . PRO A 1 80 ? 36.737 -16.349 -2.579 1.00 0.00 80 PRO M CA 10
ATOM 10744 C C . PRO A 1 80 ? 36.264 -14.900 -2.796 1.00 0.00 80 PRO M C 10
ATOM 10745 O O . PRO A 1 80 ? 36.234 -14.401 -3.924 1.00 0.00 80 PRO M O 10
ATOM 10753 N N . LEU A 1 81 ? 35.888 -14.214 -1.705 1.00 0.00 81 LEU M N 10
ATOM 10754 C CA . LEU A 1 81 ? 35.404 -12.821 -1.733 1.00 0.00 81 LEU M CA 10
ATOM 10755 C C . LEU A 1 81 ? 35.906 -11.904 -0.596 1.00 0.00 81 LEU M C 10
ATOM 10756 O O . LEU A 1 81 ? 35.626 -10.705 -0.625 1.00 0.00 81 LEU M O 10
ATOM 10771 N N . SER A 1 82 ? 36.685 -12.435 0.360 1.00 0.00 82 SER M N 10
ATOM 10772 C CA . SER A 1 82 ? 37.355 -11.714 1.470 1.00 0.00 82 SER M CA 10
ATOM 10773 C C . SER A 1 82 ? 36.474 -10.749 2.300 1.00 0.00 82 SER M C 10
ATOM 10774 O O . SER A 1 82 ? 36.998 -9.907 3.039 1.00 0.00 82 SER M O 10
ATOM 10781 N N . SER A 1 83 ? 35.148 -10.860 2.188 1.00 0.00 83 SER M N 10
ATOM 10782 C CA . SER A 1 83 ? 34.151 -9.962 2.808 1.00 0.00 83 SER M CA 10
ATOM 10783 C C . SER A 1 83 ? 32.888 -10.733 3.258 1.00 0.00 83 SER M C 10
ATOM 10784 O O . SER A 1 83 ? 32.869 -11.967 3.260 1.00 0.00 83 SER M O 10
ATOM 10791 N N . ASN A 1 84 ? 31.831 -10.017 3.650 1.00 0.00 84 ASN M N 10
ATOM 10792 C CA . ASN A 1 84 ? 30.512 -10.559 3.992 1.00 0.00 84 ASN M CA 10
ATOM 10793 C C . ASN A 1 84 ? 29.384 -9.943 3.140 1.00 0.00 84 ASN M C 10
ATOM 10794 O O . ASN A 1 84 ? 28.229 -10.338 3.272 1.00 0.00 84 ASN M O 10
ATOM 10804 N N . MET A 1 85 ? 29.692 -8.986 2.259 1.00 0.00 85 MET M N 10
ATOM 10805 C CA . MET A 1 85 ? 28.731 -8.419 1.311 1.00 0.00 85 MET M CA 10
ATOM 10806 C C . MET A 1 85 ? 28.634 -9.328 0.079 1.00 0.00 85 MET M C 10
ATOM 10807 O O . MET A 1 85 ? 29.651 -9.652 -0.544 1.00 0.00 85 MET M O 10
ATOM 10819 N N . ILE A 1 86 ? 27.410 -9.725 -0.281 1.00 0.00 86 ILE M N 10
ATOM 10820 C CA . ILE A 1 86 ? 27.140 -10.721 -1.332 1.00 0.00 86 ILE M CA 10
ATOM 10821 C C . ILE A 1 86 ? 26.434 -10.093 -2.540 1.00 0.00 86 ILE M C 10
ATOM 10822 O O . ILE A 1 86 ? 25.261 -9.728 -2.471 1.00 0.00 86 ILE M O 10
ATOM 10837 N N . GLU A 1 87 ? 27.168 -9.966 -3.648 1.00 0.00 87 GLU M N 10
ATOM 10838 C CA . GLU A 1 87 ? 26.658 -9.491 -4.944 1.00 0.00 87 GLU M CA 10
ATOM 10839 C C . GLU A 1 87 ? 25.905 -10.574 -5.738 1.00 0.00 87 GLU M C 10
ATOM 10840 O O . GLU A 1 87 ? 26.031 -11.770 -5.467 1.00 0.00 87 GLU M O 10
ATOM 10850 N N . ARG A 1 88 ? 25.153 -10.164 -6.771 1.00 0.00 88 ARG M N 10
ATOM 10851 C CA . ARG A 1 88 ? 24.396 -11.088 -7.638 1.00 0.00 88 ARG M CA 10
ATOM 10852 C C . ARG A 1 88 ? 25.292 -12.145 -8.282 1.00 0.00 88 ARG M C 10
ATOM 10853 O O . ARG A 1 88 ? 24.914 -13.308 -8.284 1.00 0.00 88 ARG M O 10
ATOM 10871 N N . SER A 1 89 ? 26.468 -11.770 -8.788 1.00 0.00 89 SER M N 10
ATOM 10872 C CA . SER A 1 89 ? 27.400 -12.711 -9.447 1.00 0.00 89 SER M CA 10
ATOM 10873 C C . SER A 1 89 ? 27.791 -13.893 -8.544 1.00 0.00 89 SER M C 10
ATOM 10874 O O . SER A 1 89 ? 27.908 -15.028 -9.007 1.00 0.00 89 SER M O 10
ATOM 10881 N N . VAL A 1 90 ? 27.924 -13.646 -7.233 1.00 0.00 90 VAL M N 10
ATOM 10882 C CA . VAL A 1 90 ? 28.201 -14.680 -6.218 1.00 0.00 90 VAL M CA 10
ATOM 10883 C C . VAL A 1 90 ? 27.013 -15.642 -6.052 1.00 0.00 90 VAL M C 10
ATOM 10884 O O . VAL A 1 90 ? 27.201 -16.861 -6.018 1.00 0.00 90 VAL M O 10
ATOM 10897 N N . VAL A 1 91 ? 25.781 -15.117 -6.007 1.00 0.00 91 VAL M N 10
ATOM 10898 C CA . VAL A 1 91 ? 24.537 -15.918 -5.922 1.00 0.00 91 VAL M CA 10
ATOM 10899 C C . VAL A 1 91 ? 24.249 -16.684 -7.217 1.00 0.00 91 VAL M C 10
ATOM 10900 O O . VAL A 1 91 ? 23.842 -17.843 -7.173 1.00 0.00 91 VAL M O 10
ATOM 10913 N N . GLU A 1 92 ? 24.508 -16.076 -8.376 1.00 0.00 92 GLU M N 10
ATOM 10914 C CA . GLU A 1 92 ? 24.320 -16.656 -9.716 1.00 0.00 92 GLU M CA 10
ATOM 10915 C C . GLU A 1 92 ? 25.144 -17.945 -9.937 1.00 0.00 92 GLU M C 10
ATOM 10916 O O . GLU A 1 92 ? 24.775 -18.786 -10.756 1.00 0.00 92 GLU M O 10
ATOM 10926 N N . ALA A 1 93 ? 26.220 -18.125 -9.158 1.00 0.00 93 ALA M N 10
ATOM 10927 C CA . ALA A 1 93 ? 27.056 -19.325 -9.115 1.00 0.00 93 ALA M CA 10
ATOM 10928 C C . ALA A 1 93 ? 26.733 -20.227 -7.900 1.00 0.00 93 ALA M C 10
ATOM 10929 O O . ALA A 1 93 ? 26.791 -21.455 -8.018 1.00 0.00 93 ALA M O 10
ATOM 10936 N N . ALA A 1 94 ? 26.331 -19.661 -6.752 1.00 0.00 94 ALA M N 10
ATOM 10937 C CA . ALA A 1 94 ? 25.904 -20.422 -5.573 1.00 0.00 94 ALA M CA 10
ATOM 10938 C C . ALA A 1 94 ? 24.600 -21.212 -5.791 1.00 0.00 94 ALA M C 10
ATOM 10939 O O . ALA A 1 94 ? 24.470 -22.347 -5.330 1.00 0.00 94 ALA M O 10
ATOM 10946 N N . VAL A 1 95 ? 23.640 -20.641 -6.527 1.00 0.00 95 VAL M N 10
ATOM 10947 C CA . VAL A 1 95 ? 22.358 -21.296 -6.843 1.00 0.00 95 VAL M CA 10
ATOM 10948 C C . VAL A 1 95 ? 22.541 -22.619 -7.603 1.00 0.00 95 VAL M C 10
ATOM 10949 O O . VAL A 1 95 ? 21.767 -23.554 -7.397 1.00 0.00 95 VAL M O 10
ATOM 10962 N N . GLN A 1 96 ? 23.610 -22.725 -8.401 1.00 0.00 96 GLN M N 10
ATOM 10963 C CA . GLN A 1 96 ? 23.968 -23.902 -9.207 1.00 0.00 96 GLN M CA 10
ATOM 10964 C C . GLN A 1 96 ? 24.297 -25.144 -8.350 1.00 0.00 96 GLN M C 10
ATOM 10965 O O . GLN A 1 96 ? 24.183 -26.274 -8.825 1.00 0.00 96 GLN M O 10
ATOM 10977 N N . GLU A 1 97 ? 24.685 -24.942 -7.083 1.00 0.00 97 GLU M N 10
ATOM 10978 C CA . GLU A 1 97 ? 24.935 -26.007 -6.100 1.00 0.00 97 GLU M CA 10
ATOM 10979 C C . GLU A 1 97 ? 23.655 -26.358 -5.309 1.00 0.00 97 GLU M C 10
ATOM 10980 O O . GLU A 1 97 ? 23.456 -27.511 -4.917 1.00 0.00 97 GLU M O 10
ATOM 10990 N N . SER A 1 98 ? 22.775 -25.369 -5.098 1.00 0.00 98 SER M N 10
ATOM 10991 C CA . SER A 1 98 ? 21.490 -25.522 -4.387 1.00 0.00 98 SER M CA 10
ATOM 10992 C C . SER A 1 98 ? 20.389 -26.249 -5.172 1.00 0.00 98 SER M C 10
ATOM 10993 O O . SER A 1 98 ? 19.405 -26.696 -4.571 1.00 0.00 98 SER M O 10
ATOM 11000 N N . SER A 1 99 ? 20.528 -26.334 -6.500 1.00 0.00 99 SER M N 10
ATOM 11001 C CA . SER A 1 99 ? 19.518 -26.856 -7.438 1.00 0.00 99 SER M CA 10
ATOM 11002 C C . SER A 1 99 ? 20.122 -27.768 -8.517 1.00 0.00 99 SER M C 10
ATOM 11003 O O . SER A 1 99 ? 20.782 -27.260 -9.451 1.00 0.00 99 SER M O 10
ATOM 11011 N N . MET A 1 25 ? 3.229 0.168 0.725 1.00 0.00 25 MET M N 11
ATOM 11012 C CA . MET A 1 25 ? 4.525 -0.153 0.105 1.00 0.00 25 MET M CA 11
ATOM 11013 C C . MET A 1 25 ? 4.548 -1.608 -0.400 1.00 0.00 25 MET M C 11
ATOM 11014 O O . MET A 1 25 ? 4.004 -2.503 0.252 1.00 0.00 25 MET M O 11
ATOM 11026 N N . ALA A 1 26 ? 5.181 -1.850 -1.555 1.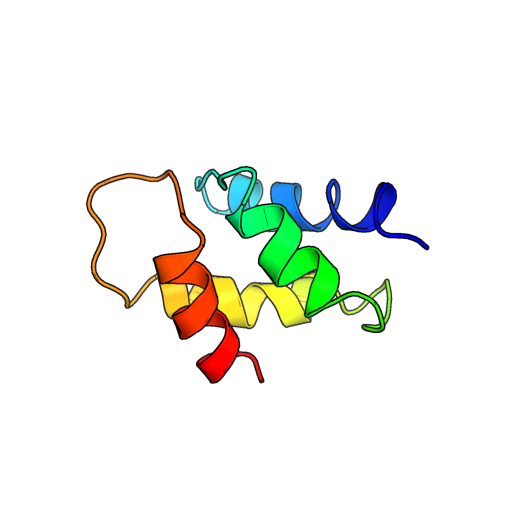00 0.00 26 ALA M N 11
ATOM 11027 C CA . ALA A 1 26 ? 5.301 -3.172 -2.181 1.00 0.00 26 ALA M CA 11
ATOM 11028 C C . ALA A 1 26 ? 5.849 -4.247 -1.199 1.00 0.00 26 ALA M C 11
ATOM 11029 O O . ALA A 1 26 ? 6.894 -4.013 -0.583 1.00 0.00 26 ALA M O 11
ATOM 11036 N N . PRO A 1 27 ? 5.203 -5.426 -1.074 1.00 0.00 27 PRO M N 11
ATOM 11037 C CA . PRO A 1 27 ? 5.632 -6.522 -0.197 1.00 0.00 27 PRO M CA 11
ATOM 11038 C C . PRO A 1 27 ? 7.111 -6.909 -0.305 1.00 0.00 27 PRO M C 11
ATOM 11039 O O . PRO A 1 27 ? 7.755 -7.175 0.706 1.00 0.00 27 PRO M O 11
ATOM 11047 N N . GLU A 1 28 ? 7.686 -6.880 -1.509 1.00 0.00 28 GLU M N 11
ATOM 11048 C CA . GLU A 1 28 ? 9.097 -7.218 -1.766 1.00 0.00 28 GLU M CA 11
ATOM 11049 C C . GLU A 1 28 ? 10.104 -6.325 -1.009 1.00 0.00 28 GLU M C 11
ATOM 11050 O O . GLU A 1 28 ? 11.248 -6.733 -0.782 1.00 0.00 28 GLU M O 11
ATOM 11060 N N . ARG A 1 29 ? 9.682 -5.124 -0.579 1.00 0.00 29 ARG M N 11
ATOM 11061 C CA . ARG A 1 29 ? 10.491 -4.160 0.189 1.00 0.00 29 ARG M CA 11
ATOM 11062 C C . ARG A 1 29 ? 10.419 -4.374 1.715 1.00 0.00 29 ARG M C 11
ATOM 11063 O O . ARG A 1 29 ? 11.193 -3.749 2.445 1.00 0.00 29 ARG M O 11
ATOM 11081 N N . LEU A 1 30 ? 9.517 -5.238 2.202 1.00 0.00 30 LEU M N 11
ATOM 11082 C CA . LEU A 1 30 ? 9.249 -5.466 3.629 1.00 0.00 30 LEU M CA 11
ATOM 11083 C C . LEU A 1 30 ? 9.159 -6.947 4.070 1.00 0.00 30 LEU M C 11
ATOM 11084 O O . LEU A 1 30 ? 9.189 -7.220 5.273 1.00 0.00 30 LEU M O 11
ATOM 11099 N N . ARG A 1 31 ? 9.081 -7.907 3.134 1.00 0.00 31 ARG M N 11
ATOM 11100 C CA . ARG A 1 31 ? 8.995 -9.356 3.410 1.00 0.00 31 ARG M CA 11
ATOM 11101 C C . ARG A 1 31 ? 10.294 -9.905 4.020 1.00 0.00 31 ARG M C 11
ATOM 11102 O O . ARG A 1 31 ? 10.264 -10.536 5.074 1.00 0.00 31 ARG M O 11
ATOM 11120 N N . SER A 1 32 ? 11.424 -9.625 3.364 1.00 0.00 32 SER M N 11
ATOM 11121 C CA . SER A 1 32 ? 12.824 -9.910 3.759 1.00 0.00 32 SER M CA 11
ATOM 11122 C C . SER A 1 32 ? 13.140 -11.291 4.379 1.00 0.00 32 SER M C 11
ATOM 11123 O O . SER A 1 32 ? 14.125 -11.417 5.112 1.00 0.00 32 SER M O 11
ATOM 11130 N N . ARG A 1 33 ? 12.356 -12.343 4.093 1.00 0.00 33 ARG M N 11
ATOM 11131 C CA . ARG A 1 33 ? 12.510 -13.684 4.709 1.00 0.00 33 ARG M CA 11
ATOM 11132 C C . ARG A 1 33 ? 13.862 -14.320 4.392 1.00 0.00 33 ARG M C 11
ATOM 11133 O O . ARG A 1 33 ? 14.553 -14.784 5.298 1.00 0.00 33 ARG M O 11
ATOM 11151 N N . ALA A 1 34 ? 14.263 -14.293 3.120 1.00 0.00 34 ALA M N 11
ATOM 11152 C CA . ALA A 1 34 ? 15.544 -14.837 2.675 1.00 0.00 34 ALA M CA 11
ATOM 11153 C C . ALA A 1 34 ? 16.738 -13.950 3.079 1.00 0.00 34 ALA M C 11
ATOM 11154 O O . ALA A 1 34 ? 17.777 -14.456 3.502 1.00 0.00 34 ALA M O 11
ATOM 11161 N N . LEU A 1 35 ? 16.574 -12.622 3.029 1.00 0.00 35 LEU M N 11
ATOM 11162 C CA . LEU A 1 35 ? 17.589 -11.667 3.479 1.00 0.00 35 LEU M CA 11
ATOM 11163 C C . LEU A 1 35 ? 17.925 -11.859 4.970 1.00 0.00 35 LEU M C 11
ATOM 11164 O O . LEU A 1 35 ? 19.092 -11.854 5.348 1.00 0.00 35 LEU M O 11
ATOM 11179 N N . SER A 1 36 ? 16.909 -12.110 5.804 1.00 0.00 36 SER M N 11
ATOM 11180 C CA . SER A 1 36 ? 17.071 -12.338 7.250 1.00 0.00 36 SER M CA 11
ATOM 11181 C C . SER A 1 36 ? 17.919 -13.583 7.578 1.00 0.00 36 SER M C 11
ATOM 11182 O O . SER A 1 36 ? 18.659 -13.576 8.564 1.00 0.00 36 SER M O 11
ATOM 11189 N N . ALA A 1 37 ? 17.864 -14.636 6.750 1.00 0.00 37 ALA M N 11
ATOM 11190 C CA . ALA A 1 37 ? 18.704 -15.828 6.901 1.00 0.00 37 ALA M CA 11
ATOM 11191 C C . ALA A 1 37 ? 20.187 -15.540 6.602 1.00 0.00 37 ALA M C 11
ATOM 11192 O O . ALA A 1 37 ? 21.070 -15.995 7.327 1.00 0.00 37 ALA M O 11
ATOM 11199 N N . PHE A 1 38 ? 20.466 -14.748 5.559 1.00 0.00 38 PHE M N 11
ATOM 11200 C CA . PHE A 1 38 ? 21.823 -14.279 5.243 1.00 0.00 38 PHE M CA 11
ATOM 11201 C C . PHE A 1 38 ? 22.346 -13.322 6.336 1.00 0.00 38 PHE M C 11
ATOM 11202 O O . PHE A 1 38 ? 23.481 -13.458 6.796 1.00 0.00 38 PHE M O 11
ATOM 11218 N N . LYS A 1 39 ? 21.487 -12.407 6.804 1.00 0.00 39 LYS M N 11
ATOM 11219 C CA . LYS A 1 39 ? 21.742 -11.445 7.888 1.00 0.00 39 LYS M CA 11
ATOM 11220 C C . LYS A 1 39 ? 22.199 -12.111 9.191 1.00 0.00 39 LYS M C 11
ATOM 11221 O O . LYS A 1 39 ? 23.235 -11.730 9.738 1.00 0.00 39 LYS M O 11
ATOM 11236 N N . LEU A 1 40 ? 21.472 -13.129 9.670 1.00 0.00 40 LEU M N 11
ATOM 11237 C CA . LEU A 1 40 ? 21.825 -13.854 10.904 1.00 0.00 40 LEU M CA 11
ATOM 11238 C C . LEU A 1 40 ? 23.106 -14.706 10.781 1.00 0.00 40 LEU M C 11
ATOM 11239 O O . LEU A 1 40 ? 23.783 -14.934 11.790 1.00 0.00 40 LEU M O 11
ATOM 11254 N N . ARG A 1 41 ? 23.478 -15.132 9.563 1.00 0.00 41 ARG M N 11
ATOM 11255 C CA . ARG A 1 41 ? 24.731 -15.839 9.268 1.00 0.00 41 ARG M CA 11
ATOM 11256 C C . ARG A 1 41 ? 25.973 -14.940 9.406 1.00 0.00 41 ARG M C 11
ATOM 11257 O O . ARG A 1 41 ? 27.072 -15.436 9.662 1.00 0.00 41 ARG M O 11
ATOM 11275 N N . GLY A 1 42 ? 25.800 -13.627 9.211 1.00 0.00 42 GLY M N 11
ATOM 11276 C CA . GLY A 1 42 ? 26.853 -12.597 9.227 1.00 0.00 42 GLY M CA 11
ATOM 11277 C C . GLY A 1 42 ? 27.041 -11.870 7.883 1.00 0.00 42 GLY M C 11
ATOM 11278 O O . GLY A 1 42 ? 27.866 -10.955 7.784 1.00 0.00 42 GLY M O 11
ATOM 11282 N N . LEU A 1 43 ? 26.312 -12.281 6.838 1.00 0.00 43 LEU M N 11
ATOM 11283 C CA . LEU A 1 43 ? 26.395 -11.738 5.480 1.00 0.00 43 LEU M CA 11
ATOM 11284 C C . LEU A 1 43 ? 25.424 -10.562 5.258 1.00 0.00 43 LEU M C 11
ATOM 11285 O O . LEU A 1 43 ? 24.470 -10.357 6.011 1.00 0.00 43 LEU M O 11
ATOM 11300 N N . LEU A 1 44 ? 25.656 -9.809 4.178 1.00 0.00 44 LEU M N 11
ATOM 11301 C CA . LEU A 1 44 ? 24.887 -8.635 3.752 1.00 0.00 44 LEU M CA 11
ATOM 11302 C C . LEU A 1 44 ? 24.510 -8.774 2.267 1.00 0.00 44 LEU M C 11
ATOM 11303 O O . LEU A 1 44 ? 25.186 -8.279 1.362 1.00 0.00 44 LEU M O 11
ATOM 11318 N N . LEU A 1 45 ? 23.438 -9.534 2.032 1.00 0.00 45 LEU M N 11
ATOM 11319 C CA . LEU A 1 45 ? 22.836 -9.788 0.723 1.00 0.00 45 LEU M CA 11
ATOM 11320 C C . LEU A 1 45 ? 22.320 -8.482 0.080 1.00 0.00 45 LEU M C 11
ATOM 11321 O O . LEU A 1 45 ? 21.480 -7.786 0.657 1.00 0.00 45 LEU M O 11
ATOM 11336 N N . ARG A 1 46 ? 22.853 -8.137 -1.102 1.00 0.00 46 ARG M N 11
ATOM 11337 C CA . ARG A 1 46 ? 22.536 -6.889 -1.828 1.00 0.00 46 ARG M CA 11
ATOM 11338 C C . ARG A 1 46 ? 21.130 -6.901 -2.448 1.00 0.00 46 ARG M C 11
ATOM 11339 O O . ARG A 1 46 ? 20.512 -7.954 -2.606 1.00 0.00 46 ARG M O 11
ATOM 11357 N N . GLY A 1 47 ? 20.640 -5.726 -2.855 1.00 0.00 47 GLY M N 11
ATOM 11358 C CA . GLY A 1 47 ? 19.280 -5.540 -3.385 1.00 0.00 47 GLY M CA 11
ATOM 11359 C C . GLY A 1 47 ? 18.994 -6.216 -4.738 1.00 0.00 47 GLY M C 11
ATOM 11360 O O . GLY A 1 47 ? 17.840 -6.534 -5.032 1.00 0.00 47 GLY M O 11
ATOM 11364 N N . GLU A 1 48 ? 20.015 -6.471 -5.564 1.00 0.00 48 GLU M N 11
ATOM 11365 C CA . GLU A 1 48 ? 19.848 -7.260 -6.799 1.00 0.00 48 GLU M CA 11
ATOM 11366 C C . GLU A 1 48 ? 19.977 -8.766 -6.490 1.00 0.00 48 GLU M C 11
ATOM 11367 O O . GLU A 1 48 ? 19.327 -9.600 -7.118 1.00 0.00 48 GLU M O 11
ATOM 11377 N N . ALA A 1 49 ? 20.775 -9.118 -5.476 1.00 0.00 49 ALA M N 11
ATOM 11378 C CA . ALA A 1 49 ? 20.993 -10.493 -5.039 1.00 0.00 49 ALA M CA 11
ATOM 11379 C C . ALA A 1 49 ? 19.743 -11.096 -4.383 1.00 0.00 49 ALA M C 11
ATOM 11380 O O . ALA A 1 49 ? 19.364 -12.223 -4.699 1.00 0.00 49 ALA M O 11
ATOM 11387 N N . ILE A 1 50 ? 19.074 -10.331 -3.507 1.00 0.00 50 ILE M N 11
ATOM 11388 C CA . ILE A 1 50 ? 17.798 -10.725 -2.883 1.00 0.00 50 ILE M CA 11
ATOM 11389 C C . ILE A 1 50 ? 16.736 -11.014 -3.948 1.00 0.00 50 ILE M C 11
ATOM 11390 O O . ILE A 1 50 ? 16.099 -12.063 -3.903 1.00 0.00 50 ILE M O 11
ATOM 11405 N N . LYS A 1 51 ? 16.605 -10.139 -4.954 1.00 0.00 51 LYS M N 11
ATOM 11406 C CA . LYS A 1 51 ? 15.710 -10.306 -6.109 1.00 0.00 51 LYS M CA 11
ATOM 11407 C C . LYS A 1 51 ? 16.051 -11.551 -6.930 1.00 0.00 51 LYS M C 11
ATOM 11408 O O . LYS A 1 51 ? 15.152 -12.317 -7.272 1.00 0.00 51 LYS M O 11
ATOM 11423 N N . TYR A 1 52 ? 17.338 -11.802 -7.187 1.00 0.00 52 TYR M N 11
ATOM 11424 C CA . TYR A 1 52 ? 17.806 -12.960 -7.948 1.00 0.00 52 TYR M CA 11
ATOM 11425 C C . TYR A 1 52 ? 17.354 -14.281 -7.306 1.00 0.00 52 TYR M C 11
ATOM 11426 O O . TYR A 1 52 ? 16.699 -15.088 -7.970 1.00 0.00 52 TYR M O 11
ATOM 11443 N N . LEU A 1 53 ? 17.630 -14.487 -6.008 1.00 0.00 53 LEU M N 11
ATOM 11444 C CA . LEU A 1 53 ? 17.169 -15.703 -5.320 1.00 0.00 53 LEU M CA 11
ATOM 11445 C C . LEU A 1 53 ? 15.659 -15.704 -5.025 1.00 0.00 53 LEU M C 11
ATOM 11446 O O . LEU A 1 53 ? 15.058 -16.774 -5.000 1.00 0.00 53 LEU M O 11
ATOM 11461 N N . THR A 1 54 ? 15.020 -14.539 -4.885 1.00 0.00 54 THR M N 11
ATOM 11462 C CA . THR A 1 54 ? 13.555 -14.421 -4.731 1.00 0.00 54 THR M CA 11
ATOM 11463 C C . THR A 1 54 ? 12.834 -14.951 -5.979 1.00 0.00 54 THR M C 11
ATOM 11464 O O . THR A 1 54 ? 11.841 -15.670 -5.853 1.00 0.00 54 THR M O 11
ATOM 11475 N N . GLU A 1 55 ? 13.354 -14.662 -7.175 1.00 0.00 55 GLU M N 11
ATOM 11476 C CA . GLU A 1 55 ? 12.837 -15.207 -8.438 1.00 0.00 55 GLU M CA 11
ATOM 11477 C C . GLU A 1 55 ? 13.166 -16.700 -8.614 1.00 0.00 55 GLU M C 11
ATOM 11478 O O . GLU A 1 55 ? 12.346 -17.441 -9.158 1.00 0.00 55 GLU M O 11
ATOM 11488 N N . ALA A 1 56 ? 14.323 -17.176 -8.129 1.00 0.00 56 ALA M N 11
ATOM 11489 C CA . ALA A 1 56 ? 14.685 -18.599 -8.161 1.00 0.00 56 ALA M CA 11
ATOM 11490 C C . ALA A 1 56 ? 13.831 -19.472 -7.210 1.00 0.00 56 ALA M C 11
ATOM 11491 O O . ALA A 1 56 ? 13.589 -20.649 -7.495 1.00 0.00 56 ALA M O 11
ATOM 11498 N N . LEU A 1 57 ? 13.346 -18.895 -6.103 1.00 0.00 57 LEU M N 11
ATOM 11499 C CA . LEU A 1 57 ? 12.554 -19.552 -5.047 1.00 0.00 57 LEU M CA 11
ATOM 11500 C C . LEU A 1 57 ? 11.051 -19.179 -5.115 1.00 0.00 57 LEU M C 11
ATOM 11501 O O . LEU A 1 57 ? 10.294 -19.509 -4.202 1.00 0.00 57 LEU M O 11
ATOM 11516 N N . GLN A 1 58 ? 10.588 -18.534 -6.197 1.00 0.00 58 GLN M N 11
ATOM 11517 C CA . GLN A 1 58 ? 9.213 -18.021 -6.343 1.00 0.00 58 GLN M CA 11
ATOM 11518 C C . GLN A 1 58 ? 8.080 -19.068 -6.205 1.00 0.00 58 GLN M C 11
ATOM 11519 O O . GLN A 1 58 ? 6.936 -18.689 -5.939 1.00 0.00 58 GLN M O 11
ATOM 11531 N N . SER A 1 59 ? 8.395 -20.361 -6.355 1.00 0.00 59 SER M N 11
ATOM 11532 C CA . SER A 1 59 ? 7.446 -21.490 -6.246 1.00 0.00 59 SER M CA 11
ATOM 11533 C C . SER A 1 59 ? 7.854 -22.530 -5.187 1.00 0.00 59 SER M C 11
ATOM 11534 O O . SER A 1 59 ? 7.227 -23.588 -5.088 1.00 0.00 59 SER M O 11
ATOM 11541 N N . ILE A 1 60 ? 8.898 -22.261 -4.391 1.00 0.00 60 ILE M N 11
ATOM 11542 C CA . ILE A 1 60 ? 9.322 -23.121 -3.273 1.00 0.00 60 ILE M CA 11
ATOM 11543 C C . ILE A 1 60 ? 8.302 -23.057 -2.121 1.00 0.00 60 ILE M C 11
ATOM 11544 O O . ILE A 1 60 ? 7.732 -22.005 -1.812 1.00 0.00 60 ILE M O 11
ATOM 11559 N N . SER A 1 61 ? 8.095 -24.210 -1.482 1.00 0.00 61 SER M N 11
ATOM 11560 C CA . SER A 1 61 ? 7.236 -24.413 -0.311 1.00 0.00 61 SER M CA 11
ATOM 11561 C C . SER A 1 61 ? 7.552 -23.451 0.840 1.00 0.00 61 SER M C 11
ATOM 11562 O O . SER A 1 61 ? 8.705 -23.330 1.254 1.00 0.00 61 SER M O 11
ATOM 11569 N N . GLU A 1 62 ? 6.526 -22.825 1.426 1.00 0.00 62 GLU M N 11
ATOM 11570 C CA . GLU A 1 62 ? 6.666 -21.875 2.551 1.00 0.00 62 GLU M CA 11
ATOM 11571 C C . GLU A 1 62 ? 7.365 -22.454 3.796 1.00 0.00 62 GLU M C 11
ATOM 11572 O O . GLU A 1 62 ? 8.043 -21.729 4.529 1.00 0.00 62 GLU M O 11
ATOM 11582 N N . LEU A 1 63 ? 7.234 -23.770 4.010 1.00 0.00 63 LEU M N 11
ATOM 11583 C CA . LEU A 1 63 ? 7.803 -24.508 5.145 1.00 0.00 63 LEU M CA 11
ATOM 11584 C C . LEU A 1 63 ? 9.142 -25.206 4.816 1.00 0.00 63 LEU M C 11
ATOM 11585 O O . LEU A 1 63 ? 9.729 -25.872 5.672 1.00 0.00 63 LEU M O 11
ATOM 11600 N N . GLU A 1 64 ? 9.654 -25.012 3.595 1.00 0.00 64 GLU M N 11
ATOM 11601 C CA . GLU A 1 64 ? 10.947 -25.526 3.101 1.00 0.00 64 GLU M CA 11
ATOM 11602 C C . GLU A 1 64 ? 11.900 -24.394 2.669 1.00 0.00 64 GLU M C 11
ATOM 11603 O O . GLU A 1 64 ? 13.015 -24.669 2.227 1.00 0.00 64 GLU M O 11
ATOM 11613 N N . LEU A 1 65 ? 11.483 -23.125 2.801 1.00 0.00 65 LEU M N 11
ATOM 11614 C CA . LEU A 1 65 ? 12.245 -21.937 2.390 1.00 0.00 65 LEU M CA 11
ATOM 11615 C C . LEU A 1 65 ? 13.623 -21.891 3.064 1.00 0.00 65 LEU M C 11
ATOM 11616 O O . LEU A 1 65 ? 14.630 -21.643 2.404 1.00 0.00 65 LEU M O 11
ATOM 11631 N N . GLU A 1 66 ? 13.669 -22.169 4.369 1.00 0.00 66 GLU M N 11
ATOM 11632 C CA . GLU A 1 66 ? 14.917 -22.174 5.140 1.00 0.00 66 GLU M CA 11
ATOM 11633 C C . GLU A 1 66 ? 15.850 -23.328 4.725 1.00 0.00 66 GLU M C 11
ATOM 11634 O O . GLU A 1 66 ? 17.044 -23.110 4.523 1.00 0.00 66 GLU M O 11
ATOM 11644 N N . ASP A 1 67 ? 15.315 -24.544 4.549 1.00 0.00 67 ASP M N 11
ATOM 11645 C CA . ASP A 1 67 ? 16.085 -25.726 4.128 1.00 0.00 67 ASP M CA 11
ATOM 11646 C C . ASP A 1 67 ? 16.639 -25.597 2.696 1.00 0.00 67 ASP M C 11
ATOM 11647 O O . ASP A 1 67 ? 17.749 -26.056 2.407 1.00 0.00 67 ASP M O 11
ATOM 11655 N N . LYS A 1 68 ? 15.891 -24.932 1.806 1.00 0.00 68 LYS M N 11
ATOM 11656 C CA . LYS A 1 68 ? 16.309 -24.610 0.434 1.00 0.00 68 LYS M CA 11
ATOM 11657 C C . LYS A 1 68 ? 17.419 -23.558 0.409 1.00 0.00 68 LYS M C 11
ATOM 11658 O O . LYS A 1 68 ? 18.477 -23.782 -0.179 1.00 0.00 68 LYS M O 11
ATOM 11673 N N . LEU A 1 69 ? 17.182 -22.416 1.058 1.00 0.00 69 LEU M N 11
ATOM 11674 C CA . LEU A 1 69 ? 18.104 -21.280 1.121 1.00 0.00 69 LEU M CA 11
ATOM 11675 C C . LEU A 1 69 ? 19.436 -21.630 1.801 1.00 0.00 69 LEU M C 11
ATOM 11676 O O . LEU A 1 69 ? 20.473 -21.048 1.483 1.00 0.00 69 LEU M O 11
ATOM 11691 N N . GLU A 1 70 ? 19.428 -22.630 2.681 1.00 0.00 70 GLU M N 11
ATOM 11692 C CA . GLU A 1 70 ? 20.628 -23.149 3.357 1.00 0.00 70 GLU M CA 11
ATOM 11693 C C . GLU A 1 70 ? 21.663 -23.655 2.339 1.00 0.00 70 GLU M C 11
ATOM 11694 O O . GLU A 1 70 ? 22.868 -23.478 2.536 1.00 0.00 70 GLU M O 11
ATOM 11704 N N . LYS A 1 71 ? 21.213 -24.232 1.216 1.00 0.00 71 LYS M N 11
ATOM 11705 C CA . LYS A 1 71 ? 22.093 -24.771 0.165 1.00 0.00 71 LYS M CA 11
ATOM 11706 C C . LYS A 1 71 ? 22.802 -23.652 -0.604 1.00 0.00 71 LYS M C 11
ATOM 11707 O O . LYS A 1 71 ? 23.943 -23.823 -1.025 1.00 0.00 71 LYS M O 11
ATOM 11722 N N . ILE A 1 72 ? 22.137 -22.497 -0.753 1.00 0.00 72 ILE M N 11
ATOM 11723 C CA . ILE A 1 72 ? 22.713 -21.283 -1.351 1.00 0.00 72 ILE M CA 11
ATOM 11724 C C . ILE A 1 72 ? 23.767 -20.719 -0.392 1.00 0.00 72 ILE M C 11
ATOM 11725 O O . ILE A 1 72 ? 24.917 -20.551 -0.790 1.00 0.00 72 ILE M O 11
ATOM 11740 N N . ILE A 1 73 ? 23.427 -20.500 0.888 1.00 0.00 73 ILE M N 11
ATOM 11741 C CA . ILE A 1 73 ? 24.355 -19.936 1.884 1.00 0.00 73 ILE M CA 11
ATOM 11742 C C . ILE A 1 73 ? 25.637 -20.787 2.003 1.00 0.00 73 ILE M C 11
ATOM 11743 O O . ILE A 1 73 ? 26.736 -20.237 1.932 1.00 0.00 73 ILE M O 11
ATOM 11758 N N . ASN A 1 74 ? 25.534 -22.122 2.079 1.00 0.00 74 ASN M N 11
ATOM 11759 C CA . ASN A 1 74 ? 26.719 -22.999 2.103 1.00 0.00 74 ASN M CA 11
ATOM 11760 C C . ASN A 1 74 ? 27.571 -22.932 0.821 1.00 0.00 74 ASN M C 11
ATOM 11761 O O . ASN A 1 74 ? 28.779 -23.159 0.888 1.00 0.00 74 ASN M O 11
ATOM 11771 N N . ALA A 1 75 ? 26.983 -22.620 -0.340 1.00 0.00 75 ALA M N 11
ATOM 11772 C CA . ALA A 1 75 ? 27.733 -22.445 -1.585 1.00 0.00 75 ALA M CA 11
ATOM 11773 C C . ALA A 1 75 ? 28.416 -21.064 -1.640 1.00 0.00 75 ALA M C 11
ATOM 11774 O O . ALA A 1 75 ? 29.522 -20.940 -2.165 1.00 0.00 75 ALA M O 11
ATOM 11781 N N . VAL A 1 76 ? 27.793 -20.030 -1.055 1.00 0.00 76 VAL M N 11
ATOM 11782 C CA . VAL A 1 76 ? 28.379 -18.684 -0.897 1.00 0.00 76 VAL M CA 11
ATOM 11783 C C . VAL A 1 76 ? 29.577 -18.728 0.064 1.00 0.00 76 VAL M C 11
ATOM 11784 O O . VAL A 1 76 ? 30.618 -18.138 -0.218 1.00 0.00 76 VAL M O 11
ATOM 11797 N N . GLU A 1 77 ? 29.466 -19.483 1.161 1.00 0.00 77 GLU M N 11
ATOM 11798 C CA . GLU A 1 77 ? 30.534 -19.665 2.162 1.00 0.00 77 GLU M CA 11
ATOM 11799 C C . GLU A 1 77 ? 31.835 -20.289 1.604 1.00 0.00 77 GLU M C 11
ATOM 11800 O O . GLU A 1 77 ? 32.902 -20.098 2.195 1.00 0.00 77 GLU M O 11
ATOM 11810 N N . LYS A 1 78 ? 31.776 -21.003 0.468 1.00 0.00 78 LYS M N 11
ATOM 11811 C CA . LYS A 1 78 ? 32.938 -21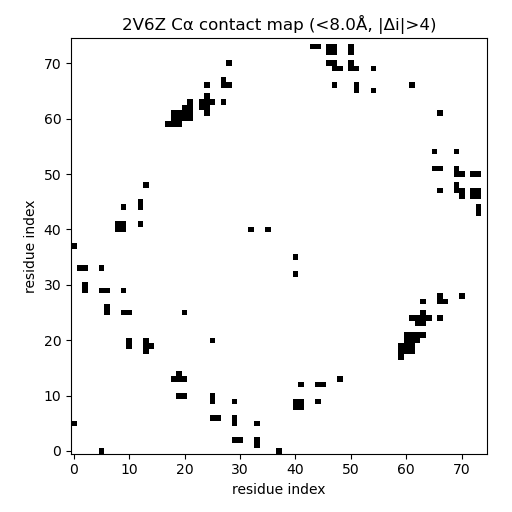.641 -0.191 1.00 0.00 78 LYS M CA 11
ATOM 11812 C C . LYS A 1 78 ? 33.624 -20.763 -1.252 1.00 0.00 78 LYS M C 11
ATOM 11813 O O . LYS A 1 78 ? 34.726 -21.103 -1.691 1.00 0.00 78 LYS M O 11
ATOM 11828 N N . GLN A 1 79 ? 33.012 -19.654 -1.676 1.00 0.00 79 GLN M N 11
ATOM 11829 C CA . GLN A 1 79 ? 33.608 -18.725 -2.652 1.00 0.00 79 GLN M CA 11
ATOM 11830 C C . GLN A 1 79 ? 34.693 -17.852 -1.986 1.00 0.00 79 GLN M C 11
ATOM 11831 O O . GLN A 1 79 ? 34.578 -17.540 -0.796 1.00 0.00 79 GLN M O 11
ATOM 11843 N N . PRO A 1 80 ? 35.732 -17.403 -2.721 1.00 0.00 80 PRO M N 11
ATOM 11844 C CA . PRO A 1 80 ? 36.871 -16.662 -2.155 1.00 0.00 80 PRO M CA 11
ATOM 11845 C C . PRO A 1 80 ? 36.689 -15.133 -2.073 1.00 0.00 80 PRO M C 11
ATOM 11846 O O . PRO A 1 80 ? 37.646 -14.352 -2.091 1.00 0.00 80 PRO M O 11
ATOM 11854 N N . LEU A 1 81 ? 35.433 -14.716 -1.963 1.00 0.00 81 LEU M N 11
ATOM 11855 C CA . LEU A 1 81 ? 34.931 -13.337 -1.854 1.00 0.00 81 LEU M CA 11
ATOM 11856 C C . LEU A 1 81 ? 35.627 -12.426 -0.824 1.00 0.00 81 LEU M C 11
ATOM 11857 O O . LEU A 1 81 ? 35.558 -11.205 -0.969 1.00 0.00 81 LEU M O 11
ATOM 11872 N N . SER A 1 82 ? 36.329 -12.989 0.172 1.00 0.00 82 SER M N 11
ATOM 11873 C CA . SER A 1 82 ? 37.165 -12.285 1.175 1.00 0.00 82 SER M CA 11
ATOM 11874 C C . SER A 1 82 ? 36.485 -11.127 1.941 1.00 0.00 82 SER M C 11
ATOM 11875 O O . SER A 1 82 ? 37.158 -10.295 2.561 1.00 0.00 82 SER M O 11
ATOM 11882 N N . SER A 1 83 ? 35.151 -11.068 1.904 1.00 0.00 83 SER M N 11
ATOM 11883 C CA . SER A 1 83 ? 34.296 -10.029 2.511 1.00 0.00 83 SER M CA 11
ATOM 11884 C C . SER A 1 83 ? 33.011 -10.658 3.089 1.00 0.00 83 SER M C 11
ATOM 11885 O O . SER A 1 83 ? 32.950 -11.877 3.284 1.00 0.00 83 SER M O 11
ATOM 11892 N N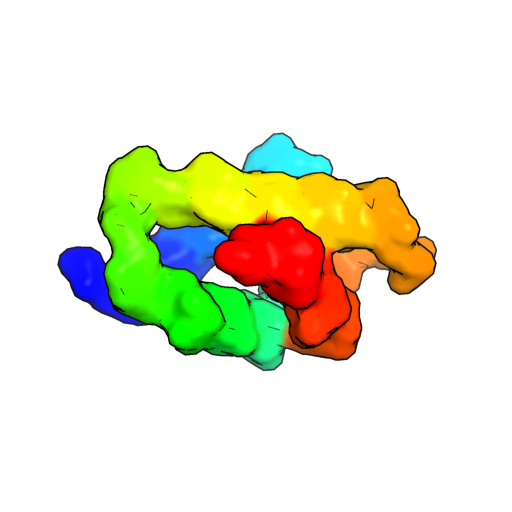 . ASN A 1 84 ? 31.978 -9.859 3.373 1.00 0.00 84 ASN M N 11
ATOM 11893 C CA . ASN A 1 84 ? 30.654 -10.332 3.806 1.00 0.00 84 ASN M CA 11
ATOM 11894 C C . ASN A 1 84 ? 29.501 -9.732 2.972 1.00 0.00 84 ASN M C 11
ATOM 11895 O O . ASN A 1 84 ? 28.335 -9.997 3.260 1.00 0.00 84 ASN M O 11
ATOM 11905 N N . MET A 1 85 ? 29.799 -8.950 1.929 1.00 0.00 85 MET M N 11
ATOM 11906 C CA . MET A 1 85 ? 28.805 -8.413 0.993 1.00 0.00 85 MET M CA 11
ATOM 11907 C C . MET A 1 85 ? 28.509 -9.452 -0.099 1.00 0.00 85 MET M C 11
ATOM 11908 O O . MET A 1 85 ? 29.436 -9.914 -0.775 1.00 0.00 85 MET M O 11
ATOM 11920 N N . ILE A 1 86 ? 27.235 -9.808 -0.299 1.00 0.00 86 ILE M N 11
ATOM 11921 C CA . ILE A 1 86 ? 26.812 -10.869 -1.234 1.00 0.00 86 ILE M CA 11
ATOM 11922 C C . ILE A 1 86 ? 26.014 -10.249 -2.381 1.00 0.00 86 ILE M C 11
ATOM 11923 O O . ILE A 1 86 ? 24.809 -10.017 -2.275 1.00 0.00 86 ILE M O 11
ATOM 11938 N N . GLU A 1 87 ? 26.724 -9.901 -3.458 1.00 0.00 87 GLU M N 11
ATOM 11939 C CA . GLU A 1 87 ? 26.134 -9.393 -4.705 1.00 0.00 87 GLU M CA 11
ATOM 11940 C C . GLU A 1 87 ? 25.434 -10.487 -5.530 1.00 0.00 87 GLU M C 11
ATOM 11941 O O . GLU A 1 87 ? 25.624 -11.682 -5.296 1.00 0.00 87 GLU M O 11
ATOM 11951 N N . ARG A 1 88 ? 24.660 -10.080 -6.549 1.00 0.00 88 ARG M N 11
ATOM 11952 C CA . ARG A 1 88 ? 24.004 -10.996 -7.501 1.00 0.00 88 ARG M CA 11
ATOM 11953 C C . ARG A 1 88 ? 24.984 -12.015 -8.065 1.00 0.00 88 ARG M C 11
ATOM 11954 O O . ARG A 1 88 ? 24.698 -13.202 -8.047 1.00 0.00 88 ARG M O 11
ATOM 11972 N N . SER A 1 89 ? 26.141 -11.554 -8.538 1.00 0.00 89 SER M N 11
ATOM 11973 C CA . SER A 1 89 ? 27.156 -12.384 -9.197 1.00 0.00 89 SER M CA 11
ATOM 11974 C C . SER A 1 89 ? 27.650 -13.545 -8.318 1.00 0.00 89 SER M C 11
ATOM 11975 O O . SER A 1 89 ? 28.007 -14.607 -8.828 1.00 0.00 89 SER M O 11
ATOM 11982 N N . VAL A 1 90 ? 27.644 -13.357 -6.991 1.00 0.00 90 VAL M N 11
ATOM 11983 C CA . VAL A 1 90 ? 27.983 -14.391 -5.994 1.00 0.00 90 VAL M CA 11
ATOM 11984 C C . VAL A 1 90 ? 26.849 -15.419 -5.851 1.00 0.00 90 VAL M C 11
ATOM 11985 O O . VAL A 1 90 ? 27.104 -16.625 -5.848 1.00 0.00 90 VAL M O 11
ATOM 11998 N N . VAL A 1 91 ? 25.589 -14.968 -5.790 1.00 0.00 91 VAL M N 11
ATOM 11999 C CA . VAL A 1 91 ? 24.395 -15.843 -5.753 1.00 0.00 91 VAL M CA 11
ATOM 12000 C C . VAL A 1 91 ? 24.203 -16.610 -7.071 1.00 0.00 91 VAL M C 11
ATOM 12001 O O . VAL A 1 91 ? 23.851 -17.789 -7.059 1.00 0.00 91 VAL M O 11
ATOM 12014 N N . GLU A 1 92 ? 24.484 -15.974 -8.209 1.00 0.00 92 GLU M N 11
ATOM 12015 C CA . GLU A 1 92 ? 24.382 -16.535 -9.566 1.00 0.00 92 GLU M CA 11
ATOM 12016 C C . GLU A 1 92 ? 25.293 -17.765 -9.781 1.00 0.00 92 GLU M C 11
ATOM 12017 O O . GLU A 1 92 ? 25.043 -18.585 -10.668 1.00 0.00 92 GLU M O 11
ATOM 12027 N N . ALA A 1 93 ? 26.316 -17.922 -8.933 1.00 0.00 93 ALA M N 11
ATOM 12028 C CA . ALA A 1 93 ? 27.226 -19.068 -8.873 1.00 0.00 93 ALA M CA 11
ATOM 12029 C C . ALA A 1 93 ? 26.880 -20.039 -7.714 1.00 0.00 93 ALA M C 11
ATOM 12030 O O . ALA A 1 93 ? 27.123 -21.241 -7.828 1.00 0.00 93 ALA M O 11
ATOM 12037 N N . ALA A 1 94 ? 26.270 -19.556 -6.624 1.00 0.00 94 ALA M N 11
ATOM 12038 C CA . ALA A 1 94 ? 25.792 -20.384 -5.508 1.00 0.00 94 ALA M CA 11
ATOM 12039 C C . ALA A 1 94 ? 24.534 -21.204 -5.851 1.00 0.00 94 ALA M C 11
ATOM 12040 O O . ALA A 1 94 ? 24.412 -22.360 -5.445 1.00 0.00 94 ALA M O 11
ATOM 12047 N N . VAL A 1 95 ? 23.619 -20.640 -6.652 1.00 0.00 95 VAL M N 11
ATOM 12048 C CA . VAL A 1 95 ? 22.404 -21.328 -7.142 1.00 0.00 95 VAL M CA 11
ATOM 12049 C C . VAL A 1 95 ? 22.710 -22.592 -7.964 1.00 0.00 95 VAL M C 11
ATOM 12050 O O . VAL A 1 95 ? 21.918 -23.531 -7.996 1.00 0.00 95 VAL M O 11
ATOM 12063 N N . GLN A 1 96 ? 23.897 -22.639 -8.580 1.00 0.00 96 GLN M N 11
ATOM 12064 C CA . GLN A 1 96 ? 24.417 -23.781 -9.344 1.00 0.00 96 GLN M CA 11
ATOM 12065 C C . GLN A 1 96 ? 24.662 -25.035 -8.472 1.00 0.00 96 GLN M C 11
ATOM 12066 O O . GLN A 1 96 ? 24.837 -26.133 -9.006 1.00 0.00 96 GLN M O 11
ATOM 12078 N N . GLU A 1 97 ? 24.654 -24.894 -7.140 1.00 0.00 97 GLU M N 11
ATOM 12079 C CA . GLU A 1 97 ? 24.762 -25.993 -6.168 1.00 0.00 97 GLU M CA 11
ATOM 12080 C C . GLU A 1 97 ? 23.469 -26.209 -5.354 1.00 0.00 97 GLU M C 11
ATOM 12081 O O . GLU A 1 97 ? 23.225 -27.323 -4.879 1.00 0.00 97 GLU M O 11
ATOM 12091 N N . SER A 1 98 ? 22.610 -25.188 -5.213 1.00 0.00 98 SER M N 11
ATOM 12092 C CA . SER A 1 98 ? 21.306 -25.317 -4.535 1.00 0.00 98 SER M CA 11
ATOM 12093 C C . SER A 1 98 ? 20.192 -25.926 -5.397 1.00 0.00 98 SER M C 11
ATOM 12094 O O . SER A 1 98 ? 19.155 -26.328 -4.859 1.00 0.00 98 SER M O 11
ATOM 12101 N N . SER A 1 99 ? 20.387 -25.983 -6.721 1.00 0.00 99 SER M N 11
ATOM 12102 C CA . SER A 1 99 ? 19.378 -26.388 -7.721 1.00 0.00 99 SER M CA 11
ATOM 12103 C C . SER A 1 99 ? 19.940 -27.329 -8.794 1.00 0.00 99 SER M C 11
ATOM 12104 O O . SER A 1 99 ? 20.910 -26.960 -9.497 1.00 0.00 99 SER M O 11
ATOM 12112 N N . MET A 1 25 ? 2.350 -14.329 10.490 1.00 0.00 25 MET M N 12
ATOM 12113 C CA . MET A 1 25 ? 3.246 -13.535 9.645 1.00 0.00 25 MET M CA 12
ATOM 12114 C C . MET A 1 25 ? 2.506 -12.390 8.931 1.00 0.00 25 MET M C 12
ATOM 12115 O O . MET A 1 25 ? 1.273 -12.328 8.906 1.00 0.00 25 MET M O 12
ATOM 12127 N N . ALA A 1 26 ? 3.285 -11.491 8.326 1.00 0.00 26 ALA M N 12
ATOM 12128 C CA . ALA A 1 26 ? 2.841 -10.289 7.615 1.00 0.00 26 ALA M CA 12
ATOM 12129 C C . ALA A 1 26 ? 3.701 -10.049 6.347 1.00 0.00 26 ALA M C 12
ATOM 12130 O O . ALA A 1 26 ? 4.820 -10.574 6.280 1.00 0.00 26 ALA M O 12
ATOM 12137 N N . PRO A 1 27 ? 3.223 -9.263 5.358 1.00 0.00 27 PRO M N 12
ATOM 12138 C CA . PRO A 1 27 ? 3.899 -9.027 4.076 1.00 0.00 27 PRO M CA 12
ATOM 12139 C C . PRO A 1 27 ? 5.382 -8.635 4.162 1.00 0.00 27 PRO M C 12
ATOM 12140 O O . PRO A 1 27 ? 6.197 -9.130 3.386 1.00 0.00 27 PRO M O 12
ATOM 12148 N N . GLU A 1 28 ? 5.762 -7.781 5.116 1.00 0.00 28 GLU M N 12
ATOM 12149 C CA . GLU A 1 28 ? 7.159 -7.354 5.299 1.00 0.00 28 GLU M CA 12
ATOM 12150 C C . GLU A 1 28 ? 8.046 -8.478 5.860 1.00 0.00 28 GLU M C 12
ATOM 12151 O O . GLU A 1 28 ? 9.196 -8.636 5.440 1.00 0.00 28 GLU M O 12
ATOM 12161 N N . ARG A 1 29 ? 7.508 -9.291 6.779 1.00 0.00 29 ARG M N 12
ATOM 12162 C CA . ARG A 1 29 ? 8.230 -10.409 7.421 1.00 0.00 29 ARG M CA 12
ATOM 12163 C C . ARG A 1 29 ? 8.453 -11.575 6.466 1.00 0.00 29 ARG M C 12
ATOM 12164 O O . ARG A 1 29 ? 9.564 -12.094 6.388 1.00 0.00 29 ARG M O 12
ATOM 12182 N N . LEU A 1 30 ? 7.428 -11.957 5.697 1.00 0.00 30 LEU M N 12
ATOM 12183 C CA . LEU A 1 30 ? 7.546 -13.026 4.689 1.00 0.00 30 LEU M CA 12
ATOM 12184 C C . LEU A 1 30 ? 8.457 -12.636 3.505 1.00 0.00 30 LEU M C 12
ATOM 12185 O O . LEU A 1 30 ? 9.113 -13.502 2.926 1.00 0.00 30 LEU M O 12
ATOM 12200 N N . ARG A 1 31 ? 8.551 -11.335 3.186 1.00 0.00 31 ARG M N 12
ATOM 12201 C CA . ARG A 1 31 ? 9.482 -10.791 2.175 1.00 0.00 31 ARG M CA 12
ATOM 12202 C C . ARG A 1 31 ? 10.926 -10.780 2.697 1.00 0.00 31 ARG M C 12
ATOM 12203 O O . ARG A 1 31 ? 11.852 -11.135 1.971 1.00 0.00 31 ARG M O 12
ATOM 12221 N N . SER A 1 32 ? 11.105 -10.434 3.975 1.00 0.00 32 SER M N 12
ATOM 12222 C CA . SER A 1 32 ? 12.405 -10.415 4.679 1.00 0.00 32 SER M CA 12
ATOM 12223 C C . SER A 1 32 ? 12.947 -11.806 5.046 1.00 0.00 32 SER M C 12
ATOM 12224 O O . SER A 1 32 ? 14.104 -11.915 5.451 1.00 0.00 32 SER M O 12
ATOM 12231 N N . ARG A 1 33 ? 12.150 -12.877 4.896 1.00 0.00 33 ARG M N 12
ATOM 12232 C CA . ARG A 1 33 ? 12.480 -14.257 5.309 1.00 0.00 33 ARG M CA 12
ATOM 12233 C C . ARG A 1 33 ? 13.780 -14.814 4.710 1.00 0.00 33 ARG M C 12
ATOM 12234 O O . ARG A 1 33 ? 14.476 -15.598 5.357 1.00 0.00 33 ARG M O 12
ATOM 12252 N N . ALA A 1 34 ? 14.108 -14.400 3.485 1.00 0.00 34 ALA M N 12
ATOM 12253 C CA . ALA A 1 34 ? 15.362 -14.740 2.813 1.00 0.00 34 ALA M CA 12
ATOM 12254 C C . ALA A 1 34 ? 16.557 -13.910 3.324 1.00 0.00 34 ALA M C 12
ATOM 12255 O O . ALA A 1 34 ? 17.630 -14.460 3.574 1.00 0.00 34 ALA M O 12
ATOM 12262 N N . LEU A 1 35 ? 16.367 -12.597 3.522 1.00 0.00 35 LEU M N 12
ATOM 12263 C CA . LEU A 1 35 ? 17.407 -11.688 4.032 1.00 0.00 35 LEU M CA 12
ATOM 12264 C C . LEU A 1 35 ? 17.835 -12.055 5.458 1.00 0.00 35 LEU M C 12
ATOM 12265 O O . LEU A 1 35 ? 19.031 -12.083 5.749 1.00 0.00 35 LEU M O 12
ATOM 12280 N N . SER A 1 36 ? 16.881 -12.364 6.341 1.00 0.00 36 SER M N 12
ATOM 12281 C CA . SER A 1 36 ? 17.167 -12.711 7.737 1.00 0.00 36 SER M CA 12
ATOM 12282 C C . SER A 1 36 ? 18.050 -13.956 7.862 1.00 0.00 36 SER M C 12
ATOM 12283 O O . SER A 1 36 ? 18.935 -13.982 8.713 1.00 0.00 36 SER M O 12
ATOM 12290 N N . ALA A 1 37 ? 17.892 -14.952 6.984 1.00 0.00 37 ALA M N 12
ATOM 12291 C CA . ALA A 1 37 ? 18.738 -16.146 6.973 1.00 0.00 37 ALA M CA 12
ATOM 12292 C C . ALA A 1 37 ? 20.212 -15.836 6.640 1.00 0.00 37 ALA M C 12
ATOM 12293 O O . ALA A 1 37 ? 21.114 -16.368 7.294 1.00 0.00 37 ALA M O 12
ATOM 12300 N N . PHE A 1 38 ? 20.473 -14.953 5.666 1.00 0.00 38 PHE M N 12
ATOM 12301 C CA . PHE A 1 38 ? 21.827 -14.479 5.352 1.00 0.00 38 PHE M CA 12
ATOM 12302 C C . PHE A 1 38 ? 22.406 -13.658 6.524 1.00 0.00 38 PHE M C 12
ATOM 12303 O O . PHE A 1 38 ? 23.545 -13.890 6.937 1.00 0.00 38 PHE M O 12
ATOM 12319 N N . LYS A 1 39 ? 21.609 -12.750 7.109 1.00 0.00 39 LYS M N 12
ATOM 12320 C CA . LYS A 1 39 ? 22.000 -11.924 8.269 1.00 0.00 39 LYS M CA 12
ATOM 12321 C C . LYS A 1 39 ? 22.320 -12.735 9.532 1.00 0.00 39 LYS M C 12
ATOM 12322 O O . LYS A 1 39 ? 23.272 -12.398 10.235 1.00 0.00 39 LYS M O 12
ATOM 12337 N N . LEU A 1 40 ? 21.592 -13.827 9.800 1.00 0.00 40 LEU M N 12
ATOM 12338 C CA . LEU A 1 40 ? 21.872 -14.761 10.908 1.00 0.00 40 LEU M CA 12
ATOM 12339 C C . LEU A 1 40 ? 23.252 -15.433 10.771 1.00 0.00 40 LEU M C 12
ATOM 12340 O O . LEU A 1 40 ? 23.923 -15.665 11.779 1.00 0.00 40 LEU M O 12
ATOM 12355 N N . ARG A 1 41 ? 23.690 -15.711 9.534 1.00 0.00 41 ARG M N 12
ATOM 12356 C CA . ARG A 1 41 ? 25.032 -16.253 9.219 1.00 0.00 41 ARG M CA 12
ATOM 12357 C C . ARG A 1 41 ? 26.126 -15.171 9.141 1.00 0.00 41 ARG M C 12
ATOM 12358 O O . ARG A 1 41 ? 27.310 -15.503 9.070 1.00 0.00 41 ARG M O 12
ATOM 12376 N N . GLY A 1 42 ? 25.742 -13.893 9.185 1.00 0.00 42 GLY M N 12
ATOM 12377 C CA . GLY A 1 42 ? 26.632 -12.725 9.231 1.00 0.00 42 GLY M CA 12
ATOM 12378 C C . GLY A 1 42 ? 26.783 -11.973 7.900 1.00 0.00 42 GLY M C 12
ATOM 12379 O O . GLY A 1 42 ? 27.557 -11.016 7.834 1.00 0.00 42 GLY M O 12
ATOM 12383 N N . LEU A 1 43 ? 26.091 -12.402 6.838 1.00 0.00 43 LEU M N 12
ATOM 12384 C CA . LEU A 1 43 ? 26.207 -11.834 5.489 1.00 0.00 43 LEU M CA 12
ATOM 12385 C C . LEU A 1 43 ? 25.298 -10.608 5.275 1.00 0.00 43 LEU M C 12
ATOM 12386 O O . LEU A 1 43 ? 24.340 -10.371 6.015 1.00 0.00 43 LEU M O 12
ATOM 12401 N N . LEU A 1 44 ? 25.579 -9.861 4.203 1.00 0.00 44 LEU M N 12
ATOM 12402 C CA . LEU A 1 44 ? 24.832 -8.690 3.727 1.00 0.00 44 LEU M CA 12
ATOM 12403 C C . LEU A 1 44 ? 24.510 -8.852 2.233 1.00 0.00 44 LEU M C 12
ATOM 12404 O O . LEU A 1 44 ? 25.260 -8.426 1.353 1.00 0.00 44 LEU M O 12
ATOM 12419 N N . LEU A 1 45 ? 23.405 -9.544 1.946 1.00 0.00 45 LEU M N 12
ATOM 12420 C CA . LEU A 1 45 ? 22.895 -9.784 0.592 1.00 0.00 45 LEU M CA 12
ATOM 12421 C C . LEU A 1 45 ? 22.472 -8.466 -0.096 1.00 0.00 45 LEU M C 12
ATOM 12422 O O . LEU A 1 45 ? 21.640 -7.723 0.435 1.00 0.00 45 LEU M O 12
ATOM 12437 N N . ARG A 1 46 ? 23.041 -8.165 -1.273 1.00 0.00 46 ARG M N 12
ATOM 12438 C CA . ARG A 1 46 ? 22.728 -6.966 -2.081 1.00 0.00 46 ARG M CA 12
ATOM 12439 C C . ARG A 1 46 ? 21.280 -6.948 -2.602 1.00 0.00 46 ARG M C 12
ATOM 12440 O O . ARG A 1 46 ? 20.645 -7.991 -2.752 1.00 0.00 46 ARG M O 12
ATOM 12458 N N . GLY A 1 47 ? 20.795 -5.764 -2.984 1.00 0.00 47 GLY M N 12
ATOM 12459 C CA . GLY A 1 47 ? 19.450 -5.564 -3.553 1.00 0.00 47 GLY M CA 12
ATOM 12460 C C . GLY A 1 47 ? 19.232 -6.204 -4.935 1.00 0.00 47 GLY M C 12
ATOM 12461 O O . GLY A 1 47 ? 18.102 -6.530 -5.295 1.00 0.00 47 GLY M O 12
ATOM 12465 N N . GLU A 1 48 ? 20.302 -6.433 -5.710 1.00 0.00 48 GLU M N 12
ATOM 12466 C CA . GLU A 1 48 ? 20.224 -7.175 -6.983 1.00 0.00 48 GLU M CA 12
ATOM 12467 C C . GLU A 1 48 ? 20.250 -8.699 -6.732 1.00 0.00 48 GLU M C 12
ATOM 12468 O O . GLU A 1 48 ? 19.629 -9.474 -7.459 1.00 0.00 48 GLU M O 12
ATOM 12478 N N . ALA A 1 49 ? 20.933 -9.121 -5.661 1.00 0.00 49 ALA M N 12
ATOM 12479 C CA . ALA A 1 49 ? 21.080 -10.520 -5.262 1.00 0.00 49 ALA M CA 12
ATOM 12480 C C . ALA A 1 49 ? 19.805 -11.085 -4.615 1.00 0.00 49 ALA M C 12
ATOM 12481 O O . ALA A 1 49 ? 19.392 -12.198 -4.948 1.00 0.00 49 ALA M O 12
ATOM 12488 N N . ILE A 1 50 ? 19.144 -10.312 -3.740 1.00 0.00 50 ILE M N 12
ATOM 12489 C CA . ILE A 1 50 ? 17.849 -10.681 -3.142 1.00 0.00 50 ILE M CA 12
ATOM 12490 C C . ILE A 1 50 ? 16.797 -10.912 -4.230 1.00 0.00 50 ILE M C 12
ATOM 12491 O O . ILE A 1 50 ? 16.103 -11.926 -4.210 1.00 0.00 50 ILE M O 12
ATOM 12506 N N . LYS A 1 51 ? 16.736 -10.031 -5.239 1.00 0.00 51 LYS M N 12
ATOM 12507 C CA . LYS A 1 51 ? 15.857 -10.147 -6.413 1.00 0.00 51 LYS M CA 12
ATOM 12508 C C . LYS A 1 51 ? 16.151 -11.408 -7.230 1.00 0.00 51 LYS M C 12
ATOM 12509 O O . LYS A 1 51 ? 15.217 -12.110 -7.614 1.00 0.00 51 LYS M O 12
ATOM 12524 N N . TYR A 1 52 ? 17.427 -11.731 -7.447 1.00 0.00 52 TYR M N 12
ATOM 12525 C CA . TYR A 1 52 ? 17.840 -12.933 -8.174 1.00 0.00 52 TYR M CA 12
ATOM 12526 C C . TYR A 1 52 ? 17.326 -14.215 -7.499 1.00 0.00 52 TYR M C 12
ATOM 12527 O O . TYR A 1 52 ? 16.627 -15.003 -8.144 1.00 0.00 52 TYR M O 12
ATOM 12544 N N . LEU A 1 53 ? 17.600 -14.415 -6.198 1.00 0.00 53 LEU M N 12
ATOM 12545 C CA . LEU A 1 53 ? 17.092 -15.604 -5.496 1.00 0.00 53 LEU M CA 12
ATOM 12546 C C . LEU A 1 53 ? 15.582 -15.554 -5.213 1.00 0.00 53 LEU M C 12
ATOM 12547 O O . LEU A 1 53 ? 14.947 -16.600 -5.108 1.00 0.00 53 LEU M O 12
ATOM 12562 N N . THR A 1 54 ? 14.971 -14.364 -5.166 1.00 0.00 54 THR M N 12
ATOM 12563 C CA . THR A 1 54 ? 13.509 -14.200 -5.042 1.00 0.00 54 THR M CA 12
ATOM 12564 C C . THR A 1 54 ? 12.798 -14.797 -6.263 1.00 0.00 54 THR M C 12
ATOM 12565 O O . THR A 1 54 ? 11.789 -15.488 -6.114 1.00 0.00 54 THR M O 12
ATOM 12576 N N . GLU A 1 55 ? 13.348 -14.600 -7.467 1.00 0.00 55 GLU M N 12
ATOM 12577 C CA . GLU A 1 55 ? 12.843 -15.219 -8.702 1.00 0.00 55 GLU M CA 12
ATOM 12578 C C . GLU A 1 55 ? 13.189 -16.720 -8.786 1.00 0.00 55 GLU M C 12
ATOM 12579 O O . GLU A 1 55 ? 12.370 -17.504 -9.267 1.00 0.00 55 GLU M O 12
ATOM 12589 N N . ALA A 1 56 ? 14.352 -17.148 -8.278 1.00 0.00 56 ALA M N 12
ATOM 12590 C CA . ALA A 1 56 ? 14.756 -18.561 -8.233 1.00 0.00 56 ALA M CA 12
ATOM 12591 C C . ALA A 1 56 ? 13.941 -19.426 -7.239 1.00 0.00 56 ALA M C 12
ATOM 12592 O O . ALA A 1 56 ? 13.961 -20.657 -7.333 1.00 0.00 56 ALA M O 12
ATOM 12599 N N . LEU A 1 57 ? 13.220 -18.796 -6.303 1.00 0.00 57 LEU M N 12
ATOM 12600 C CA . LEU A 1 57 ? 12.464 -19.425 -5.203 1.00 0.00 57 LEU M CA 12
ATOM 12601 C C . LEU A 1 57 ? 10.962 -19.057 -5.241 1.00 0.00 57 LEU M C 12
ATOM 12602 O O . LEU A 1 57 ? 10.234 -19.320 -4.284 1.00 0.00 57 LEU M O 12
ATOM 12617 N N . GLN A 1 58 ? 10.480 -18.468 -6.347 1.00 0.00 58 GLN M N 12
ATOM 12618 C CA . GLN A 1 58 ? 9.107 -17.955 -6.514 1.00 0.00 58 GLN M CA 12
ATOM 12619 C C . GLN A 1 58 ? 7.981 -18.995 -6.326 1.00 0.00 58 GLN M C 12
ATOM 12620 O O . GLN A 1 58 ? 6.825 -18.619 -6.108 1.00 0.00 58 GLN M O 12
ATOM 12632 N N . SER A 1 59 ? 8.308 -20.290 -6.393 1.00 0.00 59 SER M N 12
ATOM 12633 C CA . SER A 1 59 ? 7.373 -21.424 -6.289 1.00 0.00 59 SER M CA 12
ATOM 12634 C C . SER A 1 59 ? 7.768 -22.466 -5.222 1.00 0.00 59 SER M C 12
ATOM 12635 O O . SER A 1 59 ? 7.099 -23.496 -5.082 1.00 0.00 59 SER M O 12
ATOM 12642 N N . ILE A 1 60 ? 8.835 -22.216 -4.451 1.00 0.00 60 ILE M N 12
ATOM 12643 C CA . ILE A 1 60 ? 9.261 -23.076 -3.331 1.00 0.00 60 ILE M CA 12
ATOM 12644 C C . ILE A 1 60 ? 8.249 -23.021 -2.172 1.00 0.00 60 ILE M C 12
ATOM 12645 O O . ILE A 1 60 ? 7.683 -21.970 -1.854 1.00 0.00 60 ILE M O 12
ATOM 12660 N N . SER A 1 61 ? 8.040 -24.176 -1.534 1.00 0.00 61 SER M N 12
ATOM 12661 C CA . SER A 1 61 ? 7.179 -24.367 -0.357 1.00 0.00 61 SER M CA 12
ATOM 12662 C C . SER A 1 61 ? 7.552 -23.425 0.799 1.00 0.00 61 SER M C 12
ATOM 12663 O O . SER A 1 61 ? 8.705 -23.385 1.230 1.00 0.00 61 SER M O 12
ATOM 12670 N N . GLU A 1 62 ? 6.579 -22.679 1.334 1.00 0.00 62 GLU M N 12
ATOM 12671 C CA . GLU A 1 62 ? 6.800 -21.646 2.366 1.00 0.00 62 GLU M CA 12
ATOM 12672 C C . GLU A 1 62 ? 7.468 -22.157 3.657 1.00 0.00 62 GLU M C 12
ATOM 12673 O O . GLU A 1 62 ? 8.318 -21.473 4.228 1.00 0.00 62 GLU M O 12
ATOM 12683 N N . LEU A 1 63 ? 7.132 -23.381 4.090 1.00 0.00 63 LEU M N 12
ATOM 12684 C CA . LEU A 1 63 ? 7.717 -24.044 5.265 1.00 0.00 63 LEU M CA 12
ATOM 12685 C C . LEU A 1 63 ? 9.091 -24.703 4.998 1.00 0.00 63 LEU M C 12
ATOM 12686 O O . LEU A 1 63 ? 9.746 -25.179 5.926 1.00 0.00 63 LEU M O 12
ATOM 12701 N N . GLU A 1 64 ? 9.541 -24.710 3.740 1.00 0.00 64 GLU M N 12
ATOM 12702 C CA . GLU A 1 64 ? 10.818 -25.277 3.275 1.00 0.00 64 GLU M CA 12
ATOM 12703 C C . GLU A 1 64 ? 11.811 -24.196 2.801 1.00 0.00 64 GLU M C 12
ATOM 12704 O O . GLU A 1 64 ? 12.960 -24.515 2.481 1.00 0.00 64 GLU M O 12
ATOM 12714 N N . LEU A 1 65 ? 11.398 -22.921 2.762 1.00 0.00 65 LEU M N 12
ATOM 12715 C CA . LEU A 1 65 ? 12.171 -21.793 2.232 1.00 0.00 65 LEU M CA 12
ATOM 12716 C C . LEU A 1 65 ? 13.523 -21.642 2.938 1.00 0.00 65 LEU M C 12
ATOM 12717 O O . LEU A 1 65 ? 14.539 -21.419 2.280 1.00 0.00 65 LEU M O 12
ATOM 12732 N N . GLU A 1 66 ? 13.546 -21.782 4.267 1.00 0.00 66 GLU M N 12
ATOM 12733 C CA . GLU A 1 66 ? 14.780 -21.681 5.046 1.00 0.00 66 GLU M CA 12
ATOM 12734 C C . GLU A 1 66 ? 15.745 -22.839 4.734 1.00 0.00 66 GLU M C 12
ATOM 12735 O O . GLU A 1 66 ? 16.908 -22.601 4.413 1.00 0.00 66 GLU M O 12
ATOM 12745 N N . ASP A 1 67 ? 15.269 -24.090 4.778 1.00 0.00 67 ASP M N 12
ATOM 12746 C CA . ASP A 1 67 ? 16.080 -25.282 4.485 1.00 0.00 67 ASP M CA 12
ATOM 12747 C C . ASP A 1 67 ? 16.616 -25.291 3.041 1.00 0.00 67 ASP M C 12
ATOM 12748 O O . ASP A 1 67 ? 17.725 -25.767 2.783 1.00 0.00 67 ASP M O 12
ATOM 12756 N N . LYS A 1 68 ? 15.845 -24.743 2.092 1.00 0.00 68 LYS M N 12
ATOM 12757 C CA . LYS A 1 68 ? 16.248 -24.556 0.694 1.00 0.00 68 LYS M CA 12
ATOM 12758 C C . LYS A 1 68 ? 17.329 -23.480 0.561 1.00 0.00 68 LYS M C 12
ATOM 12759 O O . LYS A 1 68 ? 18.416 -23.760 0.059 1.00 0.00 68 LYS M O 12
ATOM 12774 N N . LEU A 1 69 ? 17.048 -22.258 1.017 1.00 0.00 69 LEU M N 12
ATOM 12775 C CA . LEU A 1 69 ? 17.958 -21.111 0.912 1.00 0.00 69 LEU M CA 12
ATOM 12776 C C . LEU A 1 69 ? 19.258 -21.315 1.708 1.00 0.00 69 LEU M C 12
ATOM 12777 O O . LEU A 1 69 ? 20.301 -20.766 1.359 1.00 0.00 69 LEU M O 12
ATOM 12792 N N . GLU A 1 70 ? 19.236 -22.171 2.726 1.00 0.00 70 GLU M N 12
ATOM 12793 C CA . GLU A 1 70 ? 20.428 -22.548 3.497 1.00 0.00 70 GLU M CA 12
ATOM 12794 C C . GLU A 1 70 ? 21.484 -23.250 2.624 1.00 0.00 70 GLU M C 12
ATOM 12795 O O . GLU A 1 70 ? 22.685 -23.106 2.863 1.00 0.00 70 GLU M O 12
ATOM 12805 N N . LYS A 1 71 ? 21.063 -23.956 1.566 1.00 0.00 71 LYS M N 12
ATOM 12806 C CA . LYS A 1 71 ? 21.971 -24.589 0.594 1.00 0.00 71 LYS M CA 12
ATOM 12807 C C . LYS A 1 71 ? 22.683 -23.538 -0.266 1.00 0.00 71 LYS M C 12
ATOM 12808 O O . LYS A 1 71 ? 23.855 -23.711 -0.593 1.00 0.00 71 LYS M O 12
ATOM 12823 N N . ILE A 1 72 ? 21.990 -22.436 -0.583 1.00 0.00 72 ILE M N 12
ATOM 12824 C CA . ILE A 1 72 ? 22.569 -21.282 -1.289 1.00 0.00 72 ILE M CA 12
ATOM 12825 C C . ILE A 1 72 ? 23.654 -20.672 -0.395 1.00 0.00 72 ILE M C 12
ATOM 12826 O O . ILE A 1 72 ? 24.798 -20.559 -0.822 1.00 0.00 72 ILE M O 12
ATOM 12841 N N . ILE A 1 73 ? 23.327 -20.370 0.870 1.00 0.00 73 ILE M N 12
ATOM 12842 C CA . ILE A 1 73 ? 24.274 -19.802 1.845 1.00 0.00 73 ILE M CA 12
ATOM 12843 C C . ILE A 1 73 ? 25.525 -20.685 1.975 1.00 0.00 73 ILE M C 12
ATOM 12844 O O . ILE A 1 73 ? 26.638 -20.181 1.841 1.00 0.00 73 ILE M O 12
ATOM 12859 N N . ASN A 1 74 ? 25.373 -22.004 2.128 1.00 0.00 74 ASN M N 12
ATOM 12860 C CA . ASN A 1 74 ? 26.509 -22.935 2.202 1.00 0.00 74 ASN M CA 12
ATOM 12861 C C . ASN A 1 74 ? 27.393 -22.961 0.930 1.00 0.00 74 ASN M C 12
ATOM 12862 O O . ASN A 1 74 ? 28.584 -23.260 1.029 1.00 0.00 74 ASN M O 12
ATOM 12872 N N . ALA A 1 75 ? 26.849 -22.624 -0.248 1.00 0.00 75 ALA M N 12
ATOM 12873 C CA . ALA A 1 75 ? 27.616 -22.503 -1.494 1.00 0.00 75 ALA M CA 12
ATOM 12874 C C . ALA A 1 75 ? 28.244 -21.102 -1.664 1.00 0.00 75 ALA M C 12
ATOM 12875 O O . ALA A 1 75 ? 29.260 -20.953 -2.343 1.00 0.00 75 ALA M O 12
ATOM 12882 N N . VAL A 1 76 ? 27.667 -20.070 -1.038 1.00 0.00 76 VAL M N 12
ATOM 12883 C CA . VAL A 1 76 ? 28.222 -18.703 -0.975 1.00 0.00 76 VAL M CA 12
ATOM 12884 C C . VAL A 1 76 ? 29.426 -18.666 -0.022 1.00 0.00 76 VAL M C 12
ATOM 12885 O O . VAL A 1 76 ? 30.441 -18.039 -0.315 1.00 0.00 76 VAL M O 12
ATOM 12898 N N . GLU A 1 77 ? 29.341 -19.398 1.096 1.00 0.00 77 GLU M N 12
ATOM 12899 C CA . GLU A 1 77 ? 30.381 -19.492 2.141 1.00 0.00 77 GLU M CA 12
ATOM 12900 C C . GLU A 1 77 ? 31.741 -20.065 1.673 1.00 0.00 77 GLU M C 12
ATOM 12901 O O . GLU A 1 77 ? 32.739 -19.895 2.379 1.00 0.00 77 GLU M O 12
ATOM 12911 N N . LYS A 1 78 ? 31.804 -20.714 0.495 1.00 0.00 78 LYS M N 12
ATOM 12912 C CA . LYS A 1 78 ? 33.016 -21.377 -0.036 1.00 0.00 78 LYS M CA 12
ATOM 12913 C C . LYS A 1 78 ? 33.584 -20.754 -1.323 1.00 0.00 78 LYS M C 12
ATOM 12914 O O . LYS A 1 78 ? 34.562 -21.266 -1.876 1.00 0.00 78 LYS M O 12
ATOM 12929 N N . GLN A 1 79 ? 32.995 -19.656 -1.805 1.00 0.00 79 GLN M N 12
ATOM 12930 C CA . GLN A 1 79 ? 33.491 -18.889 -2.953 1.00 0.00 79 GLN M CA 12
ATOM 12931 C C . GLN A 1 79 ? 34.601 -17.912 -2.526 1.00 0.00 79 GLN M C 12
ATOM 12932 O O . GLN A 1 79 ? 34.663 -17.532 -1.350 1.00 0.00 79 GLN M O 12
ATOM 12944 N N . PRO A 1 80 ? 35.479 -17.479 -3.453 1.00 0.00 80 PRO M N 12
ATOM 12945 C CA . PRO A 1 80 ? 36.523 -16.508 -3.147 1.00 0.00 80 PRO M CA 12
ATOM 12946 C C . PRO A 1 80 ? 35.946 -15.094 -2.971 1.00 0.00 80 PRO M C 12
ATOM 12947 O O . PRO A 1 80 ? 35.403 -14.498 -3.907 1.00 0.00 80 PRO M O 12
ATOM 12955 N N . LEU A 1 81 ? 36.069 -14.555 -1.756 1.00 0.00 81 LEU M N 12
ATOM 12956 C CA . LEU A 1 81 ? 35.665 -13.194 -1.367 1.00 0.00 81 LEU M CA 12
ATOM 12957 C C . LEU A 1 81 ? 36.495 -12.679 -0.171 1.00 0.00 81 LEU M C 12
ATOM 12958 O O . LEU A 1 81 ? 37.240 -13.435 0.459 1.00 0.00 81 LEU M O 12
ATOM 12973 N N . SER A 1 82 ? 36.377 -11.381 0.127 1.00 0.00 82 SER M N 12
ATOM 12974 C CA . SER A 1 82 ? 37.167 -10.676 1.161 1.00 0.00 82 SER M CA 12
ATOM 12975 C C . SER A 1 82 ? 36.305 -9.782 2.081 1.00 0.00 82 SER M C 12
ATOM 12976 O O . SER A 1 82 ? 36.823 -8.993 2.879 1.00 0.00 82 SER M O 12
ATOM 12983 N N . SER A 1 83 ? 34.978 -9.905 1.987 1.00 0.00 83 SER M N 12
ATOM 12984 C CA . SER A 1 83 ? 33.991 -9.215 2.836 1.00 0.00 83 SER M CA 12
ATOM 12985 C C . SER A 1 83 ? 32.708 -10.050 2.986 1.00 0.00 83 SER M C 12
ATOM 12986 O O . SER A 1 83 ? 32.522 -11.061 2.302 1.00 0.00 83 SER M O 12
ATOM 12993 N N . ASN A 1 84 ? 31.803 -9.635 3.880 1.00 0.00 84 ASN M N 12
ATOM 12994 C CA . ASN A 1 84 ? 30.524 -10.312 4.137 1.00 0.00 84 ASN M CA 12
ATOM 12995 C C . ASN A 1 84 ? 29.395 -9.872 3.179 1.00 0.00 84 ASN M C 12
ATOM 12996 O O . ASN A 1 84 ? 28.261 -10.331 3.310 1.00 0.00 84 ASN M O 12
ATOM 13006 N N . MET A 1 85 ? 29.671 -8.971 2.231 1.00 0.00 85 MET M N 12
ATOM 13007 C CA . MET A 1 85 ? 28.686 -8.483 1.267 1.00 0.00 85 MET M CA 12
ATOM 13008 C C . MET A 1 85 ? 28.569 -9.431 0.066 1.00 0.00 85 MET M C 12
ATOM 13009 O O . MET A 1 85 ? 29.567 -9.753 -0.581 1.00 0.00 85 MET M O 12
ATOM 13021 N N . ILE A 1 86 ? 27.339 -9.853 -0.252 1.00 0.00 86 ILE M N 12
ATOM 13022 C CA . ILE A 1 86 ? 27.045 -10.870 -1.275 1.00 0.00 86 ILE M CA 12
ATOM 13023 C C . ILE A 1 86 ? 26.306 -10.248 -2.462 1.00 0.00 86 ILE M C 12
ATOM 13024 O O . ILE A 1 86 ? 25.124 -9.913 -2.371 1.00 0.00 86 ILE M O 12
ATOM 13039 N N . GLU A 1 87 ? 27.023 -10.057 -3.573 1.00 0.00 87 GLU M N 12
ATOM 13040 C CA . GLU A 1 87 ? 26.460 -9.575 -4.842 1.00 0.00 87 GLU M CA 12
ATOM 13041 C C . GLU A 1 87 ? 25.681 -10.658 -5.616 1.00 0.00 87 GLU M C 12
ATOM 13042 O O . GLU A 1 87 ? 25.796 -11.853 -5.336 1.00 0.00 87 GLU M O 12
ATOM 13052 N N . ARG A 1 88 ? 24.932 -10.243 -6.650 1.00 0.00 88 ARG M N 12
ATOM 13053 C CA . ARG A 1 88 ? 24.182 -11.153 -7.536 1.00 0.00 88 ARG M CA 12
ATOM 13054 C C . ARG A 1 88 ? 25.079 -12.230 -8.121 1.00 0.00 88 ARG M C 12
ATOM 13055 O O . ARG A 1 88 ? 24.720 -13.398 -8.081 1.00 0.00 88 ARG M O 12
ATOM 13073 N N . SER A 1 89 ? 26.242 -11.844 -8.643 1.00 0.00 89 SER M N 12
ATOM 13074 C CA . SER A 1 89 ? 27.175 -12.742 -9.336 1.00 0.00 89 SER M CA 12
ATOM 13075 C C . SER A 1 89 ? 27.634 -13.922 -8.464 1.00 0.00 89 SER M C 12
ATOM 13076 O O . SER A 1 89 ? 27.866 -15.020 -8.968 1.00 0.00 89 SER M O 12
ATOM 13083 N N . VAL A 1 90 ? 27.727 -13.704 -7.144 1.00 0.00 90 VAL M N 12
ATOM 13084 C CA . VAL A 1 90 ? 28.047 -14.734 -6.141 1.00 0.00 90 VAL M CA 12
ATOM 13085 C C . VAL A 1 90 ? 26.878 -15.714 -5.954 1.00 0.00 90 VAL M C 12
ATOM 13086 O O . VAL A 1 90 ? 27.080 -16.929 -5.937 1.00 0.00 90 VAL M O 12
ATOM 13099 N N . VAL A 1 91 ? 25.638 -15.218 -5.876 1.00 0.00 91 VAL M N 12
ATOM 13100 C CA . VAL A 1 91 ? 24.416 -16.053 -5.809 1.00 0.00 91 VAL M CA 12
ATOM 13101 C C . VAL A 1 91 ? 24.179 -16.815 -7.122 1.00 0.00 91 VAL M C 12
ATOM 13102 O O . VAL A 1 91 ? 23.810 -17.989 -7.105 1.00 0.00 91 VAL M O 12
ATOM 13115 N N . GLU A 1 92 ? 24.441 -16.172 -8.261 1.00 0.00 92 GLU M N 12
ATOM 13116 C CA . GLU A 1 92 ? 24.314 -16.721 -9.619 1.00 0.00 92 GLU M CA 12
ATOM 13117 C C . GLU A 1 92 ? 25.220 -17.950 -9.857 1.00 0.00 92 GLU M C 12
ATOM 13118 O O . GLU A 1 92 ? 24.950 -18.763 -10.742 1.00 0.00 92 GLU M O 12
ATOM 13128 N N . ALA A 1 93 ? 26.258 -18.111 -9.028 1.00 0.00 93 ALA M N 12
ATOM 13129 C CA . ALA A 1 93 ? 27.160 -19.261 -8.986 1.00 0.00 93 ALA M CA 12
ATOM 13130 C C . ALA A 1 93 ? 26.798 -20.251 -7.853 1.00 0.00 93 ALA M C 12
ATOM 13131 O O . ALA A 1 93 ? 26.936 -21.461 -8.029 1.00 0.00 93 ALA M O 12
ATOM 13138 N N . ALA A 1 94 ? 26.280 -19.772 -6.712 1.00 0.00 94 ALA M N 12
ATOM 13139 C CA . ALA A 1 94 ? 25.796 -20.608 -5.601 1.00 0.00 94 ALA M CA 12
ATOM 13140 C C . ALA A 1 94 ? 24.551 -21.442 -5.953 1.00 0.00 94 ALA M C 12
ATOM 13141 O O . ALA A 1 94 ? 24.434 -22.602 -5.553 1.00 0.00 94 ALA M O 12
ATOM 13148 N N . VAL A 1 95 ? 23.631 -20.881 -6.745 1.00 0.00 95 VAL M N 12
ATOM 13149 C CA . VAL A 1 95 ? 22.422 -21.579 -7.233 1.00 0.00 95 VAL M CA 12
ATOM 13150 C C . VAL A 1 95 ? 22.751 -22.819 -8.085 1.00 0.00 95 VAL M C 12
ATOM 13151 O O . VAL A 1 95 ? 21.997 -23.790 -8.082 1.00 0.00 95 VAL M O 12
ATOM 13164 N N . GLN A 1 96 ? 23.911 -22.824 -8.753 1.00 0.00 96 GLN M N 12
ATOM 13165 C CA . GLN A 1 96 ? 24.395 -23.918 -9.616 1.00 0.00 96 GLN M CA 12
ATOM 13166 C C . GLN A 1 96 ? 24.755 -25.198 -8.834 1.00 0.00 96 GLN M C 12
ATOM 13167 O O . GLN A 1 96 ? 24.805 -26.283 -9.416 1.00 0.00 96 GLN M O 12
ATOM 13179 N N . GLU A 1 97 ? 24.990 -25.085 -7.521 1.00 0.00 97 GLU M N 12
ATOM 13180 C CA . GLU A 1 97 ? 25.319 -26.201 -6.618 1.00 0.00 97 GLU M CA 12
ATOM 13181 C C . GLU A 1 97 ? 24.214 -26.495 -5.589 1.00 0.00 97 GLU M C 12
ATOM 13182 O O . GLU A 1 97 ? 24.283 -27.504 -4.879 1.00 0.00 97 GLU M O 12
ATOM 13192 N N . SER A 1 98 ? 23.188 -25.638 -5.517 1.00 0.00 98 SER M N 12
ATOM 13193 C CA . SER A 1 98 ? 22.098 -25.725 -4.529 1.00 0.00 98 SER M CA 12
ATOM 13194 C C . SER A 1 98 ? 20.695 -25.891 -5.141 1.00 0.00 98 SER M C 12
ATOM 13195 O O . SER A 1 98 ? 19.707 -25.958 -4.401 1.00 0.00 98 SER M O 12
ATOM 13202 N N . SER A 1 99 ? 20.593 -25.995 -6.476 1.00 0.00 99 SER M N 12
ATOM 13203 C CA . SER A 1 99 ? 19.362 -26.267 -7.249 1.00 0.00 99 SER M CA 12
ATOM 13204 C C . SER A 1 99 ? 19.599 -27.275 -8.378 1.00 0.00 99 SER M C 12
ATOM 13205 O O . SER A 1 99 ? 20.599 -27.150 -9.122 1.00 0.00 99 SER M O 12
ATOM 13213 N N . MET A 1 25 ? 1.531 -12.911 9.012 1.00 0.00 25 MET M N 13
ATOM 13214 C CA . MET A 1 25 ? 2.107 -13.601 7.849 1.00 0.00 25 MET M CA 13
ATOM 13215 C C . MET A 1 25 ? 1.596 -13.026 6.515 1.00 0.00 25 MET M C 13
ATOM 13216 O O . MET A 1 25 ? 0.390 -12.988 6.258 1.00 0.00 25 MET M O 13
ATOM 13228 N N . ALA A 1 26 ? 2.529 -12.582 5.664 1.00 0.00 26 ALA M N 13
ATOM 13229 C CA . ALA A 1 26 ? 2.280 -11.970 4.352 1.00 0.00 26 ALA M CA 13
ATOM 13230 C C . ALA A 1 26 ? 3.494 -12.169 3.406 1.00 0.00 26 ALA M C 13
ATOM 13231 O O . ALA A 1 26 ? 4.592 -12.468 3.888 1.00 0.00 26 ALA M O 13
ATOM 13238 N N . PRO A 1 27 ? 3.358 -11.969 2.078 1.00 0.00 27 PRO M N 13
ATOM 13239 C CA . PRO A 1 27 ? 4.473 -12.030 1.117 1.00 0.00 27 PRO M CA 13
ATOM 13240 C C . PRO A 1 27 ? 5.698 -11.174 1.477 1.00 0.00 27 PRO M C 13
ATOM 13241 O O . PRO A 1 27 ? 6.833 -11.575 1.226 1.00 0.00 27 PRO M O 13
ATOM 13249 N N . GLU A 1 28 ? 5.500 -10.020 2.121 1.00 0.00 28 GLU M N 13
ATOM 13250 C CA . GLU A 1 28 ? 6.590 -9.159 2.614 1.00 0.00 28 GLU M CA 13
ATOM 13251 C C . GLU A 1 28 ? 7.464 -9.859 3.672 1.00 0.00 28 GLU M C 13
ATOM 13252 O O . GLU A 1 28 ? 8.680 -9.648 3.713 1.00 0.00 28 GLU M O 13
ATOM 13262 N N . ARG A 1 29 ? 6.872 -10.736 4.497 1.00 0.00 29 ARG M N 13
ATOM 13263 C CA . ARG A 1 29 ? 7.600 -11.563 5.473 1.00 0.00 29 ARG M CA 13
ATOM 13264 C C . ARG A 1 29 ? 8.371 -12.693 4.791 1.00 0.00 29 ARG M C 13
ATOM 13265 O O . ARG A 1 29 ? 9.486 -12.983 5.212 1.00 0.00 29 ARG M O 13
ATOM 13283 N N . LEU A 1 30 ? 7.845 -13.283 3.709 1.00 0.00 30 LEU M N 13
ATOM 13284 C CA . LEU A 1 30 ? 8.571 -14.291 2.907 1.00 0.00 30 LEU M CA 13
ATOM 13285 C C . LEU A 1 30 ? 9.812 -13.682 2.231 1.00 0.00 30 LEU M C 13
ATOM 13286 O O . LEU A 1 30 ? 10.890 -14.280 2.255 1.00 0.00 30 LEU M O 13
ATOM 13301 N N . ARG A 1 31 ? 9.685 -12.464 1.681 1.00 0.00 31 ARG M N 13
ATOM 13302 C CA . ARG A 1 31 ? 10.802 -11.691 1.107 1.00 0.00 31 ARG M CA 13
ATOM 13303 C C . ARG A 1 31 ? 11.837 -11.306 2.173 1.00 0.00 31 ARG M C 13
ATOM 13304 O O . ARG A 1 31 ? 13.041 -11.410 1.940 1.00 0.00 31 ARG M O 13
ATOM 13322 N N . SER A 1 32 ? 11.374 -10.921 3.367 1.00 0.00 32 SER M N 13
ATOM 13323 C CA . SER A 1 32 ? 12.231 -10.612 4.523 1.00 0.00 32 SER M CA 13
ATOM 13324 C C . SER A 1 32 ? 12.973 -11.842 5.065 1.00 0.00 32 SER M C 13
ATOM 13325 O O . SER A 1 32 ? 14.160 -11.748 5.367 1.00 0.00 32 SER M O 13
ATOM 13332 N N . ARG A 1 33 ? 12.316 -13.011 5.137 1.00 0.00 33 ARG M N 13
ATOM 13333 C CA . ARG A 1 33 ? 12.881 -14.278 5.638 1.00 0.00 33 ARG M CA 13
ATOM 13334 C C . ARG A 1 33 ? 14.149 -14.704 4.891 1.00 0.00 33 ARG M C 13
ATOM 13335 O O . ARG A 1 33 ? 15.076 -15.213 5.518 1.00 0.00 33 ARG M O 13
ATOM 13353 N N . ALA A 1 34 ? 14.222 -14.446 3.583 1.00 0.00 34 ALA M N 13
ATOM 13354 C CA . ALA A 1 34 ? 15.421 -14.711 2.794 1.00 0.00 34 ALA M CA 13
ATOM 13355 C C . ALA A 1 34 ? 16.636 -13.892 3.265 1.00 0.00 34 ALA M C 13
ATOM 13356 O O . ALA A 1 34 ? 17.734 -14.429 3.411 1.00 0.00 34 ALA M O 13
ATOM 13363 N N . LEU A 1 35 ? 16.440 -12.601 3.550 1.00 0.00 35 LEU M N 13
ATOM 13364 C CA . LEU A 1 35 ? 17.480 -11.742 4.116 1.00 0.00 35 LEU M CA 13
ATOM 13365 C C . LEU A 1 35 ? 17.823 -12.154 5.555 1.00 0.00 35 LEU M C 13
ATOM 13366 O O . LEU A 1 35 ? 19.001 -12.174 5.910 1.00 0.00 35 LEU M O 13
ATOM 13381 N N . SER A 1 36 ? 16.829 -12.535 6.370 1.00 0.00 36 SER M N 13
ATOM 13382 C CA . SER A 1 36 ? 17.037 -12.998 7.750 1.00 0.00 36 SER M CA 13
ATOM 13383 C C . SER A 1 36 ? 17.962 -14.221 7.842 1.00 0.00 36 SER M C 13
ATOM 13384 O O . SER A 1 36 ? 18.836 -14.258 8.706 1.00 0.00 36 SER M O 13
ATOM 13391 N N . ALA A 1 37 ? 17.830 -15.201 6.940 1.00 0.00 37 ALA M N 13
ATOM 13392 C CA . ALA A 1 37 ? 18.700 -16.383 6.916 1.00 0.00 37 ALA M CA 13
ATOM 13393 C C . ALA A 1 37 ? 20.180 -16.022 6.668 1.00 0.00 37 ALA M C 13
ATOM 13394 O O . ALA A 1 37 ? 21.075 -16.541 7.340 1.00 0.00 37 ALA M O 13
ATOM 13401 N N . PHE A 1 38 ? 20.441 -15.107 5.727 1.00 0.00 38 PHE M N 13
ATOM 13402 C CA . PHE A 1 38 ? 21.784 -14.569 5.458 1.00 0.00 38 PHE M CA 13
ATOM 13403 C C . PHE A 1 38 ? 22.296 -13.674 6.609 1.00 0.00 38 PHE M C 13
ATOM 13404 O O . PHE A 1 38 ? 23.471 -13.750 6.972 1.00 0.00 38 PHE M O 13
ATOM 13420 N N . LYS A 1 39 ? 21.419 -12.880 7.235 1.00 0.00 39 LYS M N 13
ATOM 13421 C CA . LYS A 1 39 ? 21.715 -12.021 8.403 1.00 0.00 39 LYS M CA 13
ATOM 13422 C C . LYS A 1 39 ? 22.156 -12.821 9.637 1.00 0.00 39 LYS M C 13
ATOM 13423 O O . LYS A 1 39 ? 23.106 -12.416 10.306 1.00 0.00 39 LYS M O 13
ATOM 13438 N N . LEU A 1 40 ? 21.541 -13.979 9.901 1.00 0.00 40 LEU M N 13
ATOM 13439 C CA . LEU A 1 40 ? 21.934 -14.901 10.986 1.00 0.00 40 LEU M CA 13
ATOM 13440 C C . LEU A 1 40 ? 23.380 -15.423 10.838 1.00 0.00 40 LEU M C 13
ATOM 13441 O O . LEU A 1 40 ? 24.043 -15.702 11.840 1.00 0.00 40 LEU M O 13
ATOM 13456 N N . ARG A 1 41 ? 23.882 -15.516 9.596 1.00 0.00 41 ARG M N 13
ATOM 13457 C CA . ARG A 1 41 ? 25.271 -15.887 9.265 1.00 0.00 41 ARG M CA 13
ATOM 13458 C C . ARG A 1 41 ? 26.218 -14.678 9.155 1.00 0.00 41 ARG M C 13
ATOM 13459 O O . ARG A 1 41 ? 27.433 -14.863 9.068 1.00 0.00 41 ARG M O 13
ATOM 13477 N N . GLY A 1 42 ? 25.683 -13.454 9.190 1.00 0.00 42 GLY M N 13
ATOM 13478 C CA . GLY A 1 42 ? 26.435 -12.192 9.206 1.00 0.00 42 GLY M CA 13
ATOM 13479 C C . GLY A 1 42 ? 26.626 -11.520 7.839 1.00 0.00 42 GLY M C 13
ATOM 13480 O O . GLY A 1 42 ? 27.383 -10.550 7.746 1.00 0.00 42 GLY M O 13
ATOM 13484 N N . LEU A 1 43 ? 25.989 -12.025 6.773 1.00 0.00 43 LEU M N 13
ATOM 13485 C CA . LEU A 1 43 ? 26.140 -11.512 5.406 1.00 0.00 43 LEU M CA 13
ATOM 13486 C C . LEU A 1 43 ? 25.275 -10.261 5.135 1.00 0.00 43 LEU M C 13
ATOM 13487 O O . LEU A 1 43 ? 24.324 -9.949 5.860 1.00 0.00 43 LEU M O 13
ATOM 13502 N N . LEU A 1 44 ? 25.590 -9.585 4.025 1.00 0.00 44 LEU M N 13
ATOM 13503 C CA . LEU A 1 44 ? 24.890 -8.425 3.461 1.00 0.00 44 LEU M CA 13
ATOM 13504 C C . LEU A 1 44 ? 24.534 -8.703 1.989 1.00 0.00 44 LEU M C 13
ATOM 13505 O O . LEU A 1 44 ? 25.212 -8.258 1.060 1.00 0.00 44 LEU M O 13
ATOM 13520 N N . LEU A 1 45 ? 23.489 -9.510 1.783 1.00 0.00 45 LEU M N 13
ATOM 13521 C CA . LEU A 1 45 ? 22.907 -9.804 0.468 1.00 0.00 45 LEU M CA 13
ATOM 13522 C C . LEU A 1 45 ? 22.392 -8.505 -0.192 1.00 0.00 45 LEU M C 13
ATOM 13523 O O . LEU A 1 45 ? 21.494 -7.851 0.347 1.00 0.00 45 LEU M O 13
ATOM 13538 N N . ARG A 1 46 ? 22.968 -8.121 -1.340 1.00 0.00 46 ARG M N 13
ATOM 13539 C CA . ARG A 1 46 ? 22.570 -6.918 -2.103 1.00 0.00 46 ARG M CA 13
ATOM 13540 C C . ARG A 1 46 ? 21.120 -6.979 -2.615 1.00 0.00 46 ARG M C 13
ATOM 13541 O O . ARG A 1 46 ? 20.547 -8.057 -2.786 1.00 0.00 46 ARG M O 13
ATOM 13559 N N . GLY A 1 47 ? 20.560 -5.818 -2.964 1.00 0.00 47 GLY M N 13
ATOM 13560 C CA . GLY A 1 47 ? 19.229 -5.699 -3.581 1.00 0.00 47 GLY M CA 13
ATOM 13561 C C . GLY A 1 47 ? 19.123 -6.398 -4.944 1.00 0.00 47 GLY M C 13
ATOM 13562 O O . GLY A 1 47 ? 18.106 -7.020 -5.245 1.00 0.00 47 GLY M O 13
ATOM 13566 N N . GLU A 1 48 ? 20.183 -6.370 -5.756 1.00 0.00 48 GLU M N 13
ATOM 13567 C CA . GLU A 1 48 ? 20.229 -7.105 -7.032 1.00 0.00 48 GLU M CA 13
ATOM 13568 C C . GLU A 1 48 ? 20.308 -8.630 -6.811 1.00 0.00 48 GLU M C 13
ATOM 13569 O O . GLU A 1 48 ? 19.786 -9.414 -7.605 1.00 0.00 48 GLU M O 13
ATOM 13579 N N . ALA A 1 49 ? 20.939 -9.056 -5.712 1.00 0.00 49 ALA M N 13
ATOM 13580 C CA . ALA A 1 49 ? 21.105 -10.459 -5.338 1.00 0.00 49 ALA M CA 13
ATOM 13581 C C . ALA A 1 49 ? 19.829 -11.070 -4.732 1.00 0.00 49 ALA M C 13
ATOM 13582 O O . ALA A 1 49 ? 19.438 -12.167 -5.134 1.00 0.00 49 ALA M O 13
ATOM 13589 N N . ILE A 1 50 ? 19.137 -10.361 -3.825 1.00 0.00 50 ILE M N 13
ATOM 13590 C CA . ILE A 1 50 ? 17.840 -10.813 -3.285 1.00 0.00 50 ILE M CA 13
ATOM 13591 C C . ILE A 1 50 ? 16.810 -10.910 -4.424 1.00 0.00 50 ILE M C 13
ATOM 13592 O O . ILE A 1 50 ? 16.120 -11.918 -4.550 1.00 0.00 50 ILE M O 13
ATOM 13607 N N . LYS A 1 51 ? 16.783 -9.935 -5.344 1.00 0.00 51 LYS M N 13
ATOM 13608 C CA . LYS A 1 51 ? 15.939 -9.946 -6.554 1.00 0.00 51 LYS M CA 13
ATOM 13609 C C . LYS A 1 51 ? 16.225 -11.151 -7.463 1.00 0.00 51 LYS M C 13
ATOM 13610 O O . LYS A 1 51 ? 15.304 -11.692 -8.074 1.00 0.00 51 LYS M O 13
ATOM 13625 N N . TYR A 1 52 ? 17.481 -11.599 -7.538 1.00 0.00 52 TYR M N 13
ATOM 13626 C CA . TYR A 1 52 ? 17.848 -12.805 -8.280 1.00 0.00 52 TYR M CA 13
ATOM 13627 C C . TYR A 1 52 ? 17.305 -14.083 -7.611 1.00 0.00 52 TYR M C 13
ATOM 13628 O O . TYR A 1 52 ? 16.593 -14.859 -8.255 1.00 0.00 52 TYR M O 13
ATOM 13645 N N . LEU A 1 53 ? 17.573 -14.305 -6.313 1.00 0.00 53 LEU M N 13
ATOM 13646 C CA . LEU A 1 53 ? 17.119 -15.525 -5.623 1.00 0.00 53 LEU M CA 13
ATOM 13647 C C . LEU A 1 53 ? 15.623 -15.540 -5.258 1.00 0.00 53 LEU M C 13
ATOM 13648 O O . LEU A 1 53 ? 15.054 -16.619 -5.130 1.00 0.00 53 LEU M O 13
ATOM 13663 N N . THR A 1 54 ? 14.948 -14.389 -5.154 1.00 0.00 54 THR M N 13
ATOM 13664 C CA . THR A 1 54 ? 13.489 -14.348 -4.922 1.00 0.00 54 THR M CA 13
ATOM 13665 C C . THR A 1 54 ? 12.718 -14.970 -6.095 1.00 0.00 54 THR M C 13
ATOM 13666 O O . THR A 1 54 ? 11.685 -15.609 -5.895 1.00 0.00 54 THR M O 13
ATOM 13677 N N . GLU A 1 55 ? 13.255 -14.862 -7.318 1.00 0.00 55 GLU M N 13
ATOM 13678 C CA . GLU A 1 55 ? 12.708 -15.506 -8.522 1.00 0.00 55 GLU M CA 13
ATOM 13679 C C . GLU A 1 55 ? 13.103 -16.990 -8.617 1.00 0.00 55 GLU M C 13
ATOM 13680 O O . GLU A 1 55 ? 12.306 -17.810 -9.080 1.00 0.00 55 GLU M O 13
ATOM 13690 N N . ALA A 1 56 ? 14.294 -17.365 -8.129 1.00 0.00 56 ALA M N 13
ATOM 13691 C CA . ALA A 1 56 ? 14.740 -18.764 -8.038 1.00 0.00 56 ALA M CA 13
ATOM 13692 C C . ALA A 1 56 ? 13.962 -19.578 -6.969 1.00 0.00 56 ALA M C 13
ATOM 13693 O O . ALA A 1 56 ? 13.995 -20.813 -6.979 1.00 0.00 56 ALA M O 13
ATOM 13700 N N . LEU A 1 57 ? 13.241 -18.886 -6.074 1.00 0.00 57 LEU M N 13
ATOM 13701 C CA . LEU A 1 57 ? 12.461 -19.429 -4.952 1.00 0.00 57 LEU M CA 13
ATOM 13702 C C . LEU A 1 57 ? 10.961 -19.053 -5.040 1.00 0.00 57 LEU M C 13
ATOM 13703 O O . LEU A 1 57 ? 10.218 -19.243 -4.076 1.00 0.00 57 LEU M O 13
ATOM 13718 N N . GLN A 1 58 ? 10.502 -18.540 -6.193 1.00 0.00 58 GLN M N 13
ATOM 13719 C CA . GLN A 1 58 ? 9.136 -18.024 -6.413 1.00 0.00 58 GLN M CA 13
ATOM 13720 C C . GLN A 1 58 ? 8.021 -19.055 -6.126 1.00 0.00 58 GLN M C 13
ATOM 13721 O O . GLN A 1 58 ? 6.923 -18.680 -5.699 1.00 0.00 58 GLN M O 13
ATOM 13733 N N . SER A 1 59 ? 8.304 -20.347 -6.326 1.00 0.00 59 SER M N 13
ATOM 13734 C CA . SER A 1 59 ? 7.350 -21.466 -6.200 1.00 0.00 59 SER M CA 13
ATOM 13735 C C . SER A 1 59 ? 7.701 -22.460 -5.076 1.00 0.00 59 SER M C 13
ATOM 13736 O O . SER A 1 59 ? 6.989 -23.453 -4.881 1.00 0.00 59 SER M O 13
ATOM 13743 N N . ILE A 1 60 ? 8.778 -22.210 -4.314 1.00 0.00 60 ILE M N 13
ATOM 13744 C CA . ILE A 1 60 ? 9.170 -23.020 -3.147 1.00 0.00 60 ILE M CA 13
ATOM 13745 C C . ILE A 1 60 ? 8.139 -22.899 -2.013 1.00 0.00 60 ILE M C 13
ATOM 13746 O O . ILE A 1 60 ? 7.622 -21.818 -1.715 1.00 0.00 60 ILE M O 13
ATOM 13761 N N . SER A 1 61 ? 7.868 -24.038 -1.371 1.00 0.00 61 SER M N 13
ATOM 13762 C CA . SER A 1 61 ? 7.005 -24.180 -0.193 1.00 0.00 61 SER M CA 13
ATOM 13763 C C . SER A 1 61 ? 7.422 -23.252 0.959 1.00 0.00 61 SER M C 13
ATOM 13764 O O . SER A 1 61 ? 8.572 -23.265 1.386 1.00 0.00 61 SER M O 13
ATOM 13771 N N . GLU A 1 62 ? 6.483 -22.461 1.488 1.00 0.00 62 GLU M N 13
ATOM 13772 C CA . GLU A 1 62 ? 6.756 -21.439 2.521 1.00 0.00 62 GLU M CA 13
ATOM 13773 C C . GLU A 1 62 ? 7.383 -21.981 3.819 1.00 0.00 62 GLU M C 13
ATOM 13774 O O . GLU A 1 62 ? 8.254 -21.336 4.405 1.00 0.00 62 GLU M O 13
ATOM 13784 N N . LEU A 1 63 ? 6.990 -23.189 4.246 1.00 0.00 63 LEU M N 13
ATOM 13785 C CA . LEU A 1 63 ? 7.546 -23.889 5.410 1.00 0.00 63 LEU M CA 13
ATOM 13786 C C . LEU A 1 63 ? 8.896 -24.591 5.140 1.00 0.00 63 LEU M C 13
ATOM 13787 O O . LEU A 1 63 ? 9.538 -25.087 6.067 1.00 0.00 63 LEU M O 13
ATOM 13802 N N . GLU A 1 64 ? 9.345 -24.605 3.880 1.00 0.00 64 GLU M N 13
ATOM 13803 C CA . GLU A 1 64 ? 10.609 -25.197 3.403 1.00 0.00 64 GLU M CA 13
ATOM 13804 C C . GLU A 1 64 ? 11.605 -24.133 2.900 1.00 0.00 64 GLU M C 13
ATOM 13805 O O . GLU A 1 64 ? 12.712 -24.479 2.480 1.00 0.00 64 GLU M O 13
ATOM 13815 N N . LEU A 1 65 ? 11.238 -22.843 2.946 1.00 0.00 65 LEU M N 13
ATOM 13816 C CA . LEU A 1 65 ? 12.028 -21.723 2.424 1.00 0.00 65 LEU M CA 13
ATOM 13817 C C . LEU A 1 65 ? 13.429 -21.687 3.047 1.00 0.00 65 LEU M C 13
ATOM 13818 O O . LEU A 1 65 ? 14.423 -21.571 2.332 1.00 0.00 65 LEU M O 13
ATOM 13833 N N . GLU A 1 66 ? 13.509 -21.814 4.372 1.00 0.00 66 GLU M N 13
ATOM 13834 C CA . GLU A 1 66 ? 14.783 -21.779 5.094 1.00 0.00 66 GLU M CA 13
ATOM 13835 C C . GLU A 1 66 ? 15.630 -23.035 4.823 1.00 0.00 66 GLU M C 13
ATOM 13836 O O . GLU A 1 66 ? 16.837 -22.930 4.609 1.00 0.00 66 GLU M O 13
ATOM 13846 N N . ASP A 1 67 ? 15.007 -24.222 4.776 1.00 0.00 67 ASP M N 13
ATOM 13847 C CA . ASP A 1 67 ? 15.686 -25.491 4.470 1.00 0.00 67 ASP M CA 13
ATOM 13848 C C . ASP A 1 67 ? 16.284 -25.525 3.049 1.00 0.00 67 ASP M C 13
ATOM 13849 O O . ASP A 1 67 ? 17.357 -26.095 2.825 1.00 0.00 67 ASP M O 13
ATOM 13857 N N . LYS A 1 68 ? 15.610 -24.879 2.088 1.00 0.00 68 LYS M N 13
ATOM 13858 C CA . LYS A 1 68 ? 16.082 -24.694 0.710 1.00 0.00 68 LYS M CA 13
ATOM 13859 C C . LYS A 1 68 ? 17.204 -23.650 0.639 1.00 0.00 68 LYS M C 13
ATOM 13860 O O . LYS A 1 68 ? 18.272 -23.924 0.095 1.00 0.00 68 LYS M O 13
ATOM 13875 N N . LEU A 1 69 ? 16.977 -22.461 1.204 1.00 0.00 69 LEU M N 13
ATOM 13876 C CA . LEU A 1 69 ? 17.927 -21.338 1.223 1.00 0.00 69 LEU M CA 13
ATOM 13877 C C . LEU A 1 69 ? 19.259 -21.681 1.914 1.00 0.00 69 LEU M C 13
ATOM 13878 O O . LEU A 1 69 ? 20.304 -21.121 1.584 1.00 0.00 69 LEU M O 13
ATOM 13893 N N . GLU A 1 70 ? 19.233 -22.660 2.818 1.00 0.00 70 GLU M N 13
ATOM 13894 C CA . GLU A 1 70 ? 20.415 -23.208 3.493 1.00 0.00 70 GLU M CA 13
ATOM 13895 C C . GLU A 1 70 ? 21.469 -23.698 2.489 1.00 0.00 70 GLU M C 13
ATOM 13896 O O . GLU A 1 70 ? 22.671 -23.514 2.699 1.00 0.00 70 GLU M O 13
ATOM 13906 N N . LYS A 1 71 ? 21.022 -24.280 1.366 1.00 0.00 71 LYS M N 13
ATOM 13907 C CA . LYS A 1 71 ? 21.892 -24.805 0.307 1.00 0.00 71 LYS M CA 13
ATOM 13908 C C . LYS A 1 71 ? 22.649 -23.680 -0.405 1.00 0.00 71 LYS M C 13
ATOM 13909 O O . LYS A 1 71 ? 23.836 -23.829 -0.688 1.00 0.00 71 LYS M O 13
ATOM 13924 N N . ILE A 1 72 ? 21.977 -22.550 -0.669 1.00 0.00 72 ILE M N 13
ATOM 13925 C CA . ILE A 1 72 ? 22.582 -21.351 -1.279 1.00 0.00 72 ILE M CA 13
ATOM 13926 C C . ILE A 1 72 ? 23.654 -20.786 -0.341 1.00 0.00 72 ILE M C 13
ATOM 13927 O O . ILE A 1 72 ? 24.792 -20.610 -0.765 1.00 0.00 72 ILE M O 13
ATOM 13942 N N . ILE A 1 73 ? 23.334 -20.589 0.945 1.00 0.00 73 ILE M N 13
ATOM 13943 C CA . ILE A 1 73 ? 24.296 -20.107 1.954 1.00 0.00 73 ILE M CA 13
ATOM 13944 C C . ILE A 1 73 ? 25.528 -21.029 2.020 1.00 0.00 73 ILE M C 13
ATOM 13945 O O . ILE A 1 73 ? 26.661 -20.550 1.931 1.00 0.00 73 ILE M O 13
ATOM 13960 N N . ASN A 1 74 ? 25.324 -22.351 2.060 1.00 0.00 74 ASN M N 13
ATOM 13961 C CA . ASN A 1 74 ? 26.403 -23.347 2.068 1.00 0.00 74 ASN M CA 13
ATOM 13962 C C . ASN A 1 74 ? 27.210 -23.431 0.750 1.00 0.00 74 ASN M C 13
ATOM 13963 O O . ASN A 1 74 ? 28.246 -24.098 0.713 1.00 0.00 74 ASN M O 13
ATOM 13973 N N . ALA A 1 75 ? 26.778 -22.753 -0.319 1.00 0.00 75 ALA M N 13
ATOM 13974 C CA . ALA A 1 75 ? 27.501 -22.634 -1.592 1.00 0.00 75 ALA M CA 13
ATOM 13975 C C . ALA A 1 75 ? 28.178 -21.251 -1.740 1.00 0.00 75 ALA M C 13
ATOM 13976 O O . ALA A 1 75 ? 29.265 -21.159 -2.312 1.00 0.00 75 ALA M O 13
ATOM 13983 N N . VAL A 1 76 ? 27.589 -20.184 -1.183 1.00 0.00 76 VAL M N 13
ATOM 13984 C CA . VAL A 1 76 ? 28.184 -18.832 -1.110 1.00 0.00 76 VAL M CA 13
ATOM 13985 C C . VAL A 1 76 ? 29.436 -18.858 -0.227 1.00 0.00 76 VAL M C 13
ATOM 13986 O O . VAL A 1 76 ? 30.472 -18.303 -0.593 1.00 0.00 76 VAL M O 13
ATOM 13999 N N . GLU A 1 77 ? 29.367 -19.559 0.908 1.00 0.00 77 GLU M N 13
ATOM 14000 C CA . GLU A 1 77 ? 30.453 -19.680 1.897 1.00 0.00 77 GLU M CA 13
ATOM 14001 C C . GLU A 1 77 ? 31.729 -20.377 1.379 1.00 0.00 77 GLU M C 13
ATOM 14002 O O . GLU A 1 77 ? 32.789 -20.240 1.997 1.00 0.00 77 GLU M O 13
ATOM 14012 N N . LYS A 1 78 ? 31.662 -21.099 0.247 1.00 0.00 78 LYS M N 13
ATOM 14013 C CA . LYS A 1 78 ? 32.806 -21.805 -0.368 1.00 0.00 78 LYS M CA 13
ATOM 14014 C C . LYS A 1 78 ? 33.545 -20.990 -1.444 1.00 0.00 78 LYS M C 13
ATOM 14015 O O . LYS A 1 78 ? 34.624 -21.396 -1.879 1.00 0.00 78 LYS M O 13
ATOM 14030 N N . GLN A 1 79 ? 32.991 -19.856 -1.885 1.00 0.00 79 GLN M N 13
ATOM 14031 C CA . GLN A 1 79 ? 33.594 -18.980 -2.892 1.00 0.00 79 GLN M CA 13
ATOM 14032 C C . GLN A 1 79 ? 34.667 -18.077 -2.253 1.00 0.00 79 GLN M C 13
ATOM 14033 O O . GLN A 1 79 ? 34.522 -17.692 -1.088 1.00 0.00 79 GLN M O 13
ATOM 14045 N N . PRO A 1 80 ? 35.730 -17.697 -2.990 1.00 0.00 80 PRO M N 13
ATOM 14046 C CA . PRO A 1 80 ? 36.742 -16.782 -2.478 1.00 0.00 80 PRO M CA 13
ATOM 14047 C C . PRO A 1 80 ? 36.219 -15.333 -2.446 1.00 0.00 80 PRO M C 13
ATOM 14048 O O . PRO A 1 80 ? 35.772 -14.798 -3.466 1.00 0.00 80 PRO M O 13
ATOM 14056 N N . LEU A 1 81 ? 36.279 -14.699 -1.273 1.00 0.00 81 LEU M N 13
ATOM 14057 C CA . LEU A 1 81 ? 35.881 -13.302 -1.040 1.00 0.00 81 LEU M CA 13
ATOM 14058 C C . LEU A 1 81 ? 36.601 -12.686 0.180 1.00 0.00 81 LEU M C 13
ATOM 14059 O O . LEU A 1 81 ? 37.211 -13.396 0.988 1.00 0.00 81 LEU M O 13
ATOM 14074 N N . SER A 1 82 ? 36.502 -11.358 0.311 1.00 0.00 82 SER M N 13
ATOM 14075 C CA . SER A 1 82 ? 37.188 -10.541 1.334 1.00 0.00 82 SER M CA 13
ATOM 14076 C C . SER A 1 82 ? 36.236 -9.561 2.046 1.00 0.00 82 SER M C 13
ATOM 14077 O O . SER A 1 82 ? 36.669 -8.594 2.682 1.00 0.00 82 SER M O 13
ATOM 14084 N N . SER A 1 83 ? 34.923 -9.798 1.928 1.00 0.00 83 SER M N 13
ATOM 14085 C CA . SER A 1 83 ? 33.833 -8.996 2.504 1.00 0.00 83 SER M CA 13
ATOM 14086 C C . SER A 1 83 ? 32.617 -9.883 2.808 1.00 0.00 83 SER M C 13
ATOM 14087 O O . SER A 1 83 ? 32.451 -10.951 2.213 1.00 0.00 83 SER M O 13
ATOM 14094 N N . ASN A 1 84 ? 31.741 -9.437 3.713 1.00 0.00 84 ASN M N 13
ATOM 14095 C CA . ASN A 1 84 ? 30.479 -10.113 4.030 1.00 0.00 84 ASN M CA 13
ATOM 14096 C C . ASN A 1 84 ? 29.344 -9.726 3.056 1.00 0.00 84 ASN M C 13
ATOM 14097 O O . ASN A 1 84 ? 28.226 -10.223 3.166 1.00 0.00 84 ASN M O 13
ATOM 14107 N N . MET A 1 85 ? 29.605 -8.828 2.106 1.00 0.00 85 MET M N 13
ATOM 14108 C CA . MET A 1 85 ? 28.653 -8.414 1.079 1.00 0.00 85 MET M CA 13
ATOM 14109 C C . MET A 1 85 ? 28.550 -9.437 -0.055 1.00 0.00 85 MET M C 13
ATOM 14110 O O . MET A 1 85 ? 29.562 -9.845 -0.630 1.00 0.00 85 MET M O 13
ATOM 14122 N N . ILE A 1 86 ? 27.315 -9.818 -0.400 1.00 0.00 86 ILE M N 13
ATOM 14123 C CA . ILE A 1 86 ? 26.999 -10.863 -1.385 1.00 0.00 86 ILE M CA 13
ATOM 14124 C C . ILE A 1 86 ? 26.252 -10.223 -2.557 1.00 0.00 86 ILE M C 13
ATOM 14125 O O . ILE A 1 86 ? 25.063 -9.914 -2.465 1.00 0.00 86 ILE M O 13
ATOM 14140 N N . GLU A 1 87 ? 26.980 -9.964 -3.645 1.00 0.00 87 GLU M N 13
ATOM 14141 C CA . GLU A 1 87 ? 26.416 -9.455 -4.900 1.00 0.00 87 GLU M CA 13
ATOM 14142 C C . GLU A 1 87 ? 25.689 -10.541 -5.717 1.00 0.00 87 GLU M C 13
ATOM 14143 O O . GLU A 1 87 ? 25.840 -11.741 -5.472 1.00 0.00 87 GLU M O 13
ATOM 14153 N N . ARG A 1 88 ? 24.929 -10.122 -6.738 1.00 0.00 88 ARG M N 13
ATOM 14154 C CA . ARG A 1 88 ? 24.202 -11.021 -7.655 1.00 0.00 88 ARG M CA 13
ATOM 14155 C C . ARG A 1 88 ? 25.121 -12.074 -8.264 1.00 0.00 88 ARG M C 13
ATOM 14156 O O . ARG A 1 88 ? 24.784 -13.253 -8.267 1.00 0.00 88 ARG M O 13
ATOM 14174 N N . SER A 1 89 ? 26.293 -11.651 -8.730 1.00 0.00 89 SER M N 13
ATOM 14175 C CA . SER A 1 89 ? 27.277 -12.520 -9.395 1.00 0.00 89 SER M CA 13
ATOM 14176 C C . SER A 1 89 ? 27.773 -13.671 -8.506 1.00 0.00 89 SER M C 13
ATOM 14177 O O . SER A 1 89 ? 28.114 -14.744 -9.008 1.00 0.00 89 SER M O 13
ATOM 14184 N N . VAL A 1 90 ? 27.794 -13.462 -7.181 1.00 0.00 90 VAL M N 13
ATOM 14185 C CA . VAL A 1 90 ? 28.136 -14.492 -6.183 1.00 0.00 90 VAL M CA 13
ATOM 14186 C C . VAL A 1 90 ? 26.993 -15.509 -6.040 1.00 0.00 90 VAL M C 13
ATOM 14187 O O . VAL A 1 90 ? 27.231 -16.718 -6.052 1.00 0.00 90 VAL M O 13
ATOM 14200 N N . VAL A 1 91 ? 25.739 -15.046 -5.972 1.00 0.00 91 VAL M N 13
ATOM 14201 C CA . VAL A 1 91 ? 24.552 -15.924 -5.939 1.00 0.00 91 VAL M CA 13
ATOM 14202 C C . VAL A 1 91 ? 24.379 -16.702 -7.252 1.00 0.00 91 VAL M C 13
ATOM 14203 O O . VAL A 1 91 ? 24.066 -17.891 -7.224 1.00 0.00 91 VAL M O 13
ATOM 14216 N N . GLU A 1 92 ? 24.649 -16.077 -8.400 1.00 0.00 92 GLU M N 13
ATOM 14217 C CA . GLU A 1 92 ? 24.615 -16.706 -9.732 1.00 0.00 92 GLU M CA 13
ATOM 14218 C C . GLU A 1 92 ? 25.601 -17.883 -9.885 1.00 0.00 92 GLU M C 13
ATOM 14219 O O . GLU A 1 92 ? 25.448 -18.692 -10.803 1.00 0.00 92 GLU M O 13
ATOM 14229 N N . ALA A 1 93 ? 26.583 -18.007 -8.986 1.00 0.00 93 ALA M N 13
ATOM 14230 C CA . ALA A 1 93 ? 27.528 -19.126 -8.909 1.00 0.00 93 ALA M CA 13
ATOM 14231 C C . ALA A 1 93 ? 27.150 -20.128 -7.791 1.00 0.00 93 ALA M C 13
ATOM 14232 O O . ALA A 1 93 ? 27.412 -21.323 -7.922 1.00 0.00 93 ALA M O 13
ATOM 14239 N N . ALA A 1 94 ? 26.490 -19.673 -6.718 1.00 0.00 94 ALA M N 13
ATOM 14240 C CA . ALA A 1 94 ? 25.964 -20.524 -5.641 1.00 0.00 94 ALA M CA 13
ATOM 14241 C C . ALA A 1 94 ? 24.734 -21.350 -6.073 1.00 0.00 94 ALA M C 13
ATOM 14242 O O . ALA A 1 94 ? 24.605 -22.517 -5.695 1.00 0.00 94 ALA M O 13
ATOM 14249 N N . VAL A 1 95 ? 23.850 -20.779 -6.899 1.00 0.00 95 VAL M N 13
ATOM 14250 C CA . VAL A 1 95 ? 22.670 -21.465 -7.469 1.00 0.00 95 VAL M CA 13
ATOM 14251 C C . VAL A 1 95 ? 23.040 -22.710 -8.292 1.00 0.00 95 VAL M C 13
ATOM 14252 O O . VAL A 1 95 ? 22.273 -23.672 -8.351 1.00 0.00 95 VAL M O 13
ATOM 14265 N N . GLN A 1 96 ? 24.251 -22.735 -8.858 1.00 0.00 96 GLN M N 13
ATOM 14266 C CA . GLN A 1 96 ? 24.810 -23.848 -9.645 1.00 0.00 96 GLN M CA 13
ATOM 14267 C C . GLN A 1 96 ? 25.081 -25.122 -8.811 1.00 0.00 96 GLN M C 13
ATOM 14268 O O . GLN A 1 96 ? 25.196 -26.214 -9.371 1.00 0.00 96 GLN M O 13
ATOM 14280 N N . GLU A 1 97 ? 25.161 -24.994 -7.482 1.00 0.00 97 GLU M N 13
ATOM 14281 C CA . GLU A 1 97 ? 25.381 -26.099 -6.529 1.00 0.00 97 GLU M CA 13
ATOM 14282 C C . GLU A 1 97 ? 24.208 -26.307 -5.553 1.00 0.00 97 GLU M C 13
ATOM 14283 O O . GLU A 1 97 ? 24.209 -27.277 -4.788 1.00 0.00 97 GLU M O 13
ATOM 14293 N N . SER A 1 98 ? 23.200 -25.428 -5.581 1.00 0.00 98 SER M N 13
ATOM 14294 C CA . SER A 1 98 ? 22.075 -25.417 -4.632 1.00 0.00 98 SER M CA 13
ATOM 14295 C C . SER A 1 98 ? 20.676 -25.476 -5.264 1.00 0.00 98 SER M C 13
ATOM 14296 O O . SER A 1 98 ? 19.674 -25.492 -4.538 1.00 0.00 98 SER M O 13
ATOM 14303 N N . SER A 1 99 ? 20.581 -25.537 -6.598 1.00 0.00 99 SER M N 13
ATOM 14304 C CA . SER A 1 99 ? 19.321 -25.665 -7.355 1.00 0.00 99 SER M CA 13
ATOM 14305 C C . SER A 1 99 ? 19.480 -26.381 -8.706 1.00 0.00 99 SER M C 13
ATOM 14306 O O . SER A 1 99 ? 18.470 -26.462 -9.442 1.00 0.00 99 SER M O 13
ATOM 14314 N N . MET A 1 25 ? 2.619 -3.890 6.852 1.00 0.00 25 MET M N 14
ATOM 14315 C CA . MET A 1 25 ? 2.894 -5.112 6.103 1.00 0.00 25 MET M CA 14
ATOM 14316 C C . MET A 1 25 ? 2.626 -4.888 4.602 1.00 0.00 25 MET M C 14
ATOM 14317 O O . MET A 1 25 ? 1.524 -4.490 4.209 1.00 0.00 25 MET M O 14
ATOM 14329 N N . ALA A 1 26 ? 3.642 -5.147 3.776 1.00 0.00 26 ALA M N 14
ATOM 14330 C CA . ALA A 1 26 ? 3.641 -4.880 2.332 1.00 0.00 26 ALA M CA 14
ATOM 14331 C C . ALA A 1 26 ? 4.316 -5.991 1.479 1.00 0.00 26 ALA M C 14
ATOM 14332 O O . ALA A 1 26 ? 5.167 -6.722 1.998 1.00 0.00 26 ALA M O 14
ATOM 14339 N N . PRO A 1 27 ? 3.999 -6.087 0.164 1.00 0.00 27 PRO M N 14
ATOM 14340 C CA . PRO A 1 27 ? 4.570 -7.040 -0.807 1.00 0.00 27 PRO M CA 14
ATOM 14341 C C . PRO A 1 27 ? 6.103 -7.128 -0.935 1.00 0.00 27 PRO M C 14
ATOM 14342 O O . PRO A 1 27 ? 6.601 -8.078 -1.539 1.00 0.00 27 PRO M O 14
ATOM 14350 N N . GLU A 1 28 ? 6.861 -6.171 -0.395 1.00 0.00 28 GLU M N 14
ATOM 14351 C CA . GLU A 1 28 ? 8.337 -6.179 -0.406 1.00 0.00 28 GLU M CA 14
ATOM 14352 C C . GLU A 1 28 ? 8.952 -6.566 0.948 1.00 0.00 28 GLU M C 14
ATOM 14353 O O . GLU A 1 28 ? 10.116 -6.966 0.999 1.00 0.00 28 GLU M O 14
ATOM 14363 N N . ARG A 1 29 ? 8.173 -6.519 2.040 1.00 0.00 29 ARG M N 14
ATOM 14364 C CA . ARG A 1 29 ? 8.609 -6.964 3.377 1.00 0.00 29 ARG M CA 14
ATOM 14365 C C . ARG A 1 29 ? 8.566 -8.486 3.531 1.00 0.00 29 ARG M C 14
ATOM 14366 O O . ARG A 1 29 ? 9.376 -9.049 4.264 1.00 0.00 29 ARG M O 14
ATOM 14384 N N . LEU A 1 30 ? 7.667 -9.158 2.802 1.00 0.00 30 LEU M N 14
ATOM 14385 C CA . LEU A 1 30 ? 7.598 -10.629 2.749 1.00 0.00 30 LEU M CA 14
ATOM 14386 C C . LEU A 1 30 ? 8.779 -11.254 1.978 1.00 0.00 30 LEU M C 14
ATOM 14387 O O . LEU A 1 30 ? 9.151 -12.397 2.245 1.00 0.00 30 LEU M O 14
ATOM 14402 N N . ARG A 1 31 ? 9.416 -10.498 1.063 1.00 0.00 31 ARG M N 14
ATOM 14403 C CA . ARG A 1 31 ? 10.622 -10.906 0.319 1.00 0.00 31 ARG M CA 14
ATOM 14404 C C . ARG A 1 31 ? 11.862 -10.955 1.211 1.00 0.00 31 ARG M C 14
ATOM 14405 O O . ARG A 1 31 ? 12.724 -11.816 1.038 1.00 0.00 31 ARG M O 14
ATOM 14423 N N . SER A 1 32 ? 11.914 -10.077 2.218 1.00 0.00 32 SER M N 14
ATOM 14424 C CA . SER A 1 32 ? 12.985 -10.008 3.231 1.00 0.00 32 SER M CA 14
ATOM 14425 C C . SER A 1 32 ? 13.169 -11.283 4.071 1.00 0.00 32 SER M C 14
ATOM 14426 O O . SER A 1 32 ? 14.197 -11.411 4.738 1.00 0.00 32 SER M O 14
ATOM 14433 N N . ARG A 1 33 ? 12.235 -12.251 4.027 1.00 0.00 33 ARG M N 14
ATOM 14434 C CA . ARG A 1 33 ? 12.360 -13.566 4.689 1.00 0.00 33 ARG M CA 14
ATOM 14435 C C . ARG A 1 33 ? 13.661 -14.284 4.315 1.00 0.00 33 ARG M C 14
ATOM 14436 O O . ARG A 1 33 ? 14.314 -14.870 5.178 1.00 0.00 33 ARG M O 14
ATOM 14454 N N . ALA A 1 34 ? 14.063 -14.199 3.045 1.00 0.00 34 ALA M N 14
ATOM 14455 C CA . ALA A 1 34 ? 15.313 -14.784 2.564 1.00 0.00 34 ALA M CA 14
ATOM 14456 C C . ALA A 1 34 ? 16.556 -13.968 2.982 1.00 0.00 34 ALA M C 14
ATOM 14457 O O . ALA A 1 34 ? 17.554 -14.538 3.430 1.00 0.00 34 ALA M O 14
ATOM 14464 N N . LEU A 1 35 ? 16.492 -12.633 2.922 1.00 0.00 35 LEU M N 14
ATOM 14465 C CA . LEU A 1 35 ? 17.567 -11.752 3.399 1.00 0.00 35 LEU M CA 14
ATOM 14466 C C . LEU A 1 35 ? 17.857 -11.970 4.896 1.00 0.00 35 LEU M C 14
ATOM 14467 O O . LEU A 1 35 ? 19.014 -11.978 5.310 1.00 0.00 35 LEU M O 14
ATOM 14482 N N . SER A 1 36 ? 16.816 -12.212 5.698 1.00 0.00 36 SER M N 14
ATOM 14483 C CA . SER A 1 36 ? 16.933 -12.518 7.129 1.00 0.00 36 SER M CA 14
ATOM 14484 C C . SER A 1 36 ? 17.761 -13.785 7.407 1.00 0.00 36 SER M C 14
ATOM 14485 O O . SER A 1 36 ? 18.597 -13.781 8.308 1.00 0.00 36 SER M O 14
ATOM 14492 N N . ALA A 1 37 ? 17.621 -14.851 6.606 1.00 0.00 37 ALA M N 14
ATOM 14493 C CA . ALA A 1 37 ? 18.453 -16.053 6.747 1.00 0.00 37 ALA M CA 14
ATOM 14494 C C . ALA A 1 37 ? 19.945 -15.757 6.488 1.00 0.00 37 ALA M C 14
ATOM 14495 O O . ALA A 1 37 ? 20.808 -16.185 7.256 1.00 0.00 37 ALA M O 14
ATOM 14502 N N . PHE A 1 38 ? 20.246 -14.976 5.443 1.00 0.00 38 PHE M N 14
ATOM 14503 C CA . PHE A 1 38 ? 21.605 -14.499 5.146 1.00 0.00 38 PHE M CA 14
ATOM 14504 C C . PHE A 1 38 ? 22.149 -13.629 6.299 1.00 0.00 38 PHE M C 14
ATOM 14505 O O . PHE A 1 38 ? 23.273 -13.842 6.757 1.00 0.00 38 PHE M O 14
ATOM 14521 N N . LYS A 1 39 ? 21.328 -12.711 6.827 1.00 0.00 39 LYS M N 14
ATOM 14522 C CA . LYS A 1 39 ? 21.646 -11.849 7.979 1.00 0.00 39 LYS M CA 14
ATOM 14523 C C . LYS A 1 39 ? 21.963 -12.651 9.249 1.00 0.00 39 LYS M C 14
ATOM 14524 O O . LYS A 1 39 ? 22.948 -12.350 9.924 1.00 0.00 39 LYS M O 14
ATOM 14539 N N . LEU A 1 40 ? 21.184 -13.698 9.541 1.00 0.00 40 LEU M N 14
ATOM 14540 C CA . LEU A 1 40 ? 21.402 -14.611 10.677 1.00 0.00 40 LEU M CA 14
ATOM 14541 C C . LEU A 1 40 ? 22.734 -15.378 10.587 1.00 0.00 40 LEU M C 14
ATOM 14542 O O . LEU A 1 40 ? 23.340 -15.660 11.623 1.00 0.00 40 LEU M O 14
ATOM 14557 N N . ARG A 1 41 ? 23.208 -15.697 9.370 1.00 0.00 41 ARG M N 14
ATOM 14558 C CA . ARG A 1 41 ? 24.523 -16.329 9.135 1.00 0.00 41 ARG M CA 14
ATOM 14559 C C . ARG A 1 41 ? 25.691 -15.326 9.126 1.00 0.00 41 ARG M C 14
ATOM 14560 O O . ARG A 1 41 ? 26.851 -15.737 9.126 1.00 0.00 41 ARG M O 14
ATOM 14578 N N . GLY A 1 42 ? 25.392 -14.022 9.147 1.00 0.00 42 GLY M N 14
ATOM 14579 C CA . GLY A 1 42 ? 26.359 -12.920 9.260 1.00 0.00 42 GLY M CA 14
ATOM 14580 C C . GLY A 1 42 ? 26.601 -12.130 7.968 1.00 0.00 42 GLY M C 14
ATOM 14581 O O . GLY A 1 42 ? 27.478 -11.262 7.949 1.00 0.00 42 GLY M O 14
ATOM 14585 N N . LEU A 1 43 ? 25.869 -12.422 6.886 1.00 0.00 43 LEU M N 14
ATOM 14586 C CA . LEU A 1 43 ? 26.067 -11.830 5.561 1.00 0.00 43 LEU M CA 14
ATOM 14587 C C . LEU A 1 43 ? 25.242 -10.542 5.345 1.00 0.00 43 LEU M C 14
ATOM 14588 O O . LEU A 1 43 ? 24.273 -10.258 6.049 1.00 0.00 43 LEU M O 14
ATOM 14603 N N . LEU A 1 44 ? 25.608 -9.803 4.292 1.00 0.00 44 LEU M N 14
ATOM 14604 C CA . LEU A 1 44 ? 24.954 -8.589 3.790 1.00 0.00 44 LEU M CA 14
ATOM 14605 C C . LEU A 1 44 ? 24.614 -8.770 2.301 1.00 0.00 44 LEU M C 14
ATOM 14606 O O . LEU A 1 44 ? 25.279 -8.242 1.409 1.00 0.00 44 LEU M O 14
ATOM 14621 N N . LEU A 1 45 ? 23.599 -9.594 2.029 1.00 0.00 45 LEU M N 14
ATOM 14622 C CA . LEU A 1 45 ? 23.049 -9.834 0.690 1.00 0.00 45 LEU M CA 14
ATOM 14623 C C . LEU A 1 45 ? 22.540 -8.525 0.049 1.00 0.00 45 LEU M C 14
ATOM 14624 O O . LEU A 1 45 ? 21.669 -7.853 0.609 1.00 0.00 45 LEU M O 14
ATOM 14639 N N . ARG A 1 46 ? 23.088 -8.159 -1.120 1.00 0.00 46 ARG M N 14
ATOM 14640 C CA . ARG A 1 46 ? 22.732 -6.936 -1.871 1.00 0.00 46 ARG M CA 14
ATOM 14641 C C . ARG A 1 46 ? 21.259 -6.913 -2.323 1.00 0.00 46 ARG M C 14
ATOM 14642 O O . ARG A 1 46 ? 20.636 -7.956 -2.517 1.00 0.00 46 ARG M O 14
ATOM 14660 N N . GLY A 1 47 ? 20.742 -5.712 -2.594 1.00 0.00 47 GLY M N 14
ATOM 14661 C CA . GLY A 1 47 ? 19.377 -5.496 -3.107 1.00 0.00 47 GLY M CA 14
ATOM 14662 C C . GLY A 1 47 ? 19.127 -6.054 -4.522 1.00 0.00 47 GLY M C 14
ATOM 14663 O O . GLY A 1 47 ? 17.996 -6.400 -4.863 1.00 0.00 47 GLY M O 14
ATOM 14667 N N . GLU A 1 48 ? 20.174 -6.187 -5.346 1.00 0.00 48 GLU M N 14
ATOM 14668 C CA . GLU A 1 48 ? 20.081 -6.837 -6.665 1.00 0.00 48 GLU M CA 14
ATOM 14669 C C . GLU A 1 48 ? 20.072 -8.377 -6.522 1.00 0.00 48 GLU M C 14
ATOM 14670 O O . GLU A 1 48 ? 19.451 -9.085 -7.316 1.00 0.00 48 GLU M O 14
ATOM 14680 N N . ALA A 1 49 ? 20.747 -8.893 -5.487 1.00 0.00 49 ALA M N 14
ATOM 14681 C CA . ALA A 1 49 ? 20.916 -10.317 -5.208 1.00 0.00 49 ALA M CA 14
ATOM 14682 C C . ALA A 1 49 ? 19.707 -10.944 -4.495 1.00 0.00 49 ALA M C 14
ATOM 14683 O O . ALA A 1 49 ? 19.309 -12.058 -4.834 1.00 0.00 49 ALA M O 14
ATOM 14690 N N . ILE A 1 50 ? 19.085 -10.228 -3.543 1.00 0.00 50 ILE M N 14
ATOM 14691 C CA . ILE A 1 50 ? 17.850 -10.672 -2.869 1.00 0.00 50 ILE M CA 14
ATOM 14692 C C . ILE A 1 50 ? 16.740 -10.945 -3.889 1.00 0.00 50 ILE M C 14
ATOM 14693 O O . ILE A 1 50 ? 16.091 -11.988 -3.833 1.00 0.00 50 ILE M O 14
ATOM 14708 N N . LYS A 1 51 ? 16.576 -10.058 -4.877 1.00 0.00 51 LYS M N 14
ATOM 14709 C CA . LYS A 1 51 ? 15.638 -10.187 -5.999 1.00 0.00 51 LYS M CA 14
ATOM 14710 C C . LYS A 1 51 ? 15.915 -11.433 -6.849 1.00 0.00 51 LYS M C 14
ATOM 14711 O O . LYS A 1 51 ? 14.987 -12.178 -7.153 1.00 0.00 51 LYS M O 14
ATOM 14726 N N . TYR A 1 52 ? 17.184 -11.693 -7.172 1.00 0.00 52 TYR M N 14
ATOM 14727 C CA . TYR A 1 52 ? 17.593 -12.851 -7.970 1.00 0.00 52 TYR M CA 14
ATOM 14728 C C . TYR A 1 52 ? 17.185 -14.173 -7.307 1.00 0.00 52 TYR M C 14
ATOM 14729 O O . TYR A 1 52 ? 16.505 -14.986 -7.939 1.00 0.00 52 TYR M O 14
ATOM 14746 N N . LEU A 1 53 ? 17.525 -14.374 -6.021 1.00 0.00 53 LEU M N 14
ATOM 14747 C CA . LEU A 1 53 ? 17.101 -15.590 -5.312 1.00 0.00 53 LEU M CA 14
ATOM 14748 C C . LEU A 1 53 ? 15.603 -15.596 -4.949 1.00 0.00 53 LEU M C 14
ATOM 14749 O O . LEU A 1 53 ? 15.006 -16.665 -4.868 1.00 0.00 53 LEU M O 14
ATOM 14764 N N . THR A 1 54 ? 14.964 -14.429 -4.814 1.00 0.00 54 THR M N 14
ATOM 14765 C CA . THR A 1 54 ? 13.507 -14.312 -4.601 1.00 0.00 54 THR M CA 14
ATOM 14766 C C . THR A 1 54 ? 12.746 -14.872 -5.812 1.00 0.00 54 THR M C 14
ATOM 14767 O O . THR A 1 54 ? 11.766 -15.598 -5.645 1.00 0.00 54 THR M O 14
ATOM 14778 N N . GLU A 1 55 ? 13.213 -14.592 -7.035 1.00 0.00 55 GLU M N 14
ATOM 14779 C CA . GLU A 1 55 ? 12.653 -15.168 -8.267 1.00 0.00 55 GLU M CA 14
ATOM 14780 C C . GLU A 1 55 ? 13.002 -16.662 -8.428 1.00 0.00 55 GLU M C 14
ATOM 14781 O O . GLU A 1 55 ? 12.147 -17.455 -8.829 1.00 0.00 55 GLU M O 14
ATOM 14791 N N . ALA A 1 56 ? 14.228 -17.073 -8.069 1.00 0.00 56 ALA M N 14
ATOM 14792 C CA . ALA A 1 56 ? 14.665 -18.477 -8.109 1.00 0.00 56 ALA M CA 14
ATOM 14793 C C . ALA A 1 56 ? 13.941 -19.400 -7.102 1.00 0.00 56 ALA M C 14
ATOM 14794 O O . ALA A 1 56 ? 13.945 -20.622 -7.278 1.00 0.00 56 ALA M O 14
ATOM 14801 N N . LEU A 1 57 ? 13.314 -18.827 -6.066 1.00 0.00 57 LEU M N 14
ATOM 14802 C CA . LEU A 1 57 ? 12.611 -19.527 -4.981 1.00 0.00 57 LEU M CA 14
ATOM 14803 C C . LEU A 1 57 ? 11.100 -19.213 -4.965 1.00 0.00 57 LEU M C 14
ATOM 14804 O O . LEU A 1 57 ? 10.398 -19.596 -4.030 1.00 0.00 57 LEU M O 14
ATOM 14819 N N . GLN A 1 58 ? 10.577 -18.546 -6.002 1.00 0.00 58 GLN M N 14
ATOM 14820 C CA . GLN A 1 58 ? 9.158 -18.175 -6.129 1.00 0.00 58 GLN M CA 14
ATOM 14821 C C . GLN A 1 58 ? 8.199 -19.386 -6.104 1.00 0.00 58 GLN M C 14
ATOM 14822 O O . GLN A 1 58 ? 7.054 -19.256 -5.668 1.00 0.00 58 GLN M O 14
ATOM 14834 N N . SER A 1 59 ? 8.673 -20.563 -6.527 1.00 0.00 59 SER M N 14
ATOM 14835 C CA . SER A 1 59 ? 7.922 -21.830 -6.560 1.00 0.00 59 SER M CA 14
ATOM 14836 C C . SER A 1 59 ? 8.188 -22.763 -5.364 1.00 0.00 59 SER M C 14
ATOM 14837 O O . SER A 1 59 ? 7.498 -23.781 -5.217 1.00 0.00 59 SER M O 14
ATOM 14844 N N . ILE A 1 60 ? 9.161 -22.444 -4.497 1.00 0.00 60 ILE M N 14
ATOM 14845 C CA . ILE A 1 60 ? 9.498 -23.239 -3.304 1.00 0.00 60 ILE M CA 14
ATOM 14846 C C . ILE A 1 60 ? 8.450 -23.047 -2.193 1.00 0.00 60 ILE M C 14
ATOM 14847 O O . ILE A 1 60 ? 7.920 -21.953 -1.983 1.00 0.00 60 ILE M O 14
ATOM 14862 N N . SER A 1 61 ? 8.174 -24.138 -1.474 1.00 0.00 61 SER M N 14
ATOM 14863 C CA . SER A 1 61 ? 7.302 -24.198 -0.296 1.00 0.00 61 SER M CA 14
ATOM 14864 C C . SER A 1 61 ? 7.710 -23.190 0.786 1.00 0.00 61 SER M C 14
ATOM 14865 O O . SER A 1 61 ? 8.867 -23.163 1.213 1.00 0.00 61 SER M O 14
ATOM 14872 N N . GLU A 1 62 ? 6.768 -22.391 1.288 1.00 0.00 62 GLU M N 14
ATOM 14873 C CA . GLU A 1 62 ? 7.016 -21.345 2.297 1.00 0.00 62 GLU M CA 14
ATOM 14874 C C . GLU A 1 62 ? 7.579 -21.886 3.627 1.00 0.00 62 GLU M C 14
ATOM 14875 O O . GLU A 1 62 ? 8.421 -21.240 4.253 1.00 0.00 62 GLU M O 14
ATOM 14885 N N . LEU A 1 63 ? 7.169 -23.098 4.028 1.00 0.00 63 LEU M N 14
ATOM 14886 C CA . LEU A 1 63 ? 7.665 -23.816 5.212 1.00 0.00 63 LEU M CA 14
ATOM 14887 C C . LEU A 1 63 ? 8.993 -24.572 4.993 1.00 0.00 63 LEU M C 14
ATOM 14888 O O . LEU A 1 63 ? 9.552 -25.127 5.941 1.00 0.00 63 LEU M O 14
ATOM 14903 N N . GLU A 1 64 ? 9.516 -24.580 3.760 1.00 0.00 64 GLU M N 14
ATOM 14904 C CA . GLU A 1 64 ? 10.791 -25.223 3.385 1.00 0.00 64 GLU M CA 14
ATOM 14905 C C . GLU A 1 64 ? 11.872 -24.199 2.977 1.00 0.00 64 GLU M C 14
ATOM 14906 O O . GLU A 1 64 ? 13.029 -24.580 2.802 1.00 0.00 64 GLU M O 14
ATOM 14916 N N . LEU A 1 65 ? 11.528 -22.905 2.877 1.00 0.00 65 LEU M N 14
ATOM 14917 C CA . LEU A 1 65 ? 12.442 -21.811 2.527 1.00 0.00 65 LEU M CA 14
ATOM 14918 C C . LEU A 1 65 ? 13.685 -21.817 3.423 1.00 0.00 65 LEU M C 14
ATOM 14919 O O . LEU A 1 65 ? 14.803 -21.717 2.930 1.00 0.00 65 LEU M O 14
ATOM 14934 N N . GLU A 1 66 ? 13.487 -21.983 4.731 1.00 0.00 66 GLU M N 14
ATOM 14935 C CA . GLU A 1 66 ? 14.564 -21.940 5.730 1.00 0.00 66 GLU M CA 14
ATOM 14936 C C . GLU A 1 66 ? 15.543 -23.130 5.647 1.00 0.00 66 GLU M C 14
ATOM 14937 O O . GLU A 1 66 ? 16.646 -23.054 6.193 1.00 0.00 66 GLU M O 14
ATOM 14947 N N . ASP A 1 67 ? 15.178 -24.211 4.946 1.00 0.00 67 ASP M N 14
ATOM 14948 C CA . ASP A 1 67 ? 16.035 -25.385 4.710 1.00 0.00 67 ASP M CA 14
ATOM 14949 C C . ASP A 1 67 ? 16.646 -25.389 3.297 1.00 0.00 67 ASP M C 14
ATOM 14950 O O . ASP A 1 67 ? 17.805 -25.764 3.121 1.00 0.00 67 ASP M O 14
ATOM 14958 N N . LYS A 1 68 ? 15.890 -24.929 2.290 1.00 0.00 68 LYS M N 14
ATOM 14959 C CA . LYS A 1 68 ? 16.354 -24.759 0.904 1.00 0.00 68 LYS M CA 14
ATOM 14960 C C . LYS A 1 68 ? 17.418 -23.664 0.789 1.00 0.00 68 LYS M C 14
ATOM 14961 O O . LYS A 1 68 ? 18.490 -23.892 0.235 1.00 0.00 68 LYS M O 14
ATOM 14976 N N . LEU A 1 69 ? 17.137 -22.479 1.330 1.00 0.00 69 LEU M N 14
ATOM 14977 C CA . LEU A 1 69 ? 18.017 -21.302 1.271 1.00 0.00 69 LEU M CA 14
ATOM 14978 C C . LEU A 1 69 ? 19.345 -21.513 2.008 1.00 0.00 69 LEU M C 14
ATOM 14979 O O . LEU A 1 69 ? 20.365 -20.926 1.646 1.00 0.00 69 LEU M O 14
ATOM 14994 N N . GLU A 1 70 ? 19.348 -22.408 2.996 1.00 0.00 70 GLU M N 14
ATOM 14995 C CA . GLU A 1 70 ? 20.551 -22.818 3.731 1.00 0.00 70 GLU M CA 14
ATOM 14996 C C . GLU A 1 70 ? 21.617 -23.400 2.783 1.00 0.00 70 GLU M C 14
ATOM 14997 O O . GLU A 1 70 ? 22.816 -23.188 2.972 1.00 0.00 70 GLU M O 14
ATOM 15007 N N . LYS A 1 71 ? 21.185 -24.095 1.720 1.00 0.00 71 LYS M N 14
ATOM 15008 C CA . LYS A 1 71 ? 22.068 -24.705 0.715 1.00 0.00 71 LYS M CA 14
ATOM 15009 C C . LYS A 1 71 ? 22.751 -23.641 -0.149 1.00 0.00 71 LYS M C 14
ATOM 15010 O O . LYS A 1 71 ? 23.928 -23.785 -0.466 1.00 0.00 71 LYS M O 14
ATOM 15025 N N . ILE A 1 72 ? 22.038 -22.559 -0.491 1.00 0.00 72 ILE M N 14
ATOM 15026 C CA . ILE A 1 72 ? 22.590 -21.406 -1.216 1.00 0.00 72 ILE M CA 14
ATOM 15027 C C . ILE A 1 72 ? 23.654 -20.727 -0.350 1.00 0.00 72 ILE M C 14
ATOM 15028 O O . ILE A 1 72 ? 24.781 -20.552 -0.803 1.00 0.00 72 ILE M O 14
ATOM 15043 N N . ILE A 1 73 ? 23.348 -20.428 0.919 1.00 0.00 73 ILE M N 14
ATOM 15044 C CA . ILE A 1 73 ? 24.304 -19.810 1.860 1.00 0.00 73 ILE M CA 14
ATOM 15045 C C . ILE A 1 73 ? 25.573 -20.676 2.013 1.00 0.00 73 ILE M C 14
ATOM 15046 O O . ILE A 1 73 ? 26.691 -20.159 1.967 1.00 0.00 73 ILE M O 14
ATOM 15061 N N . ASN A 1 74 ? 25.430 -22.004 2.110 1.00 0.00 74 ASN M N 14
ATOM 15062 C CA . ASN A 1 74 ? 26.568 -22.935 2.138 1.00 0.00 74 ASN M CA 14
ATOM 15063 C C . ASN A 1 74 ? 27.379 -22.966 0.825 1.00 0.00 74 ASN M C 14
ATOM 15064 O O . ASN A 1 74 ? 28.576 -23.250 0.866 1.00 0.00 74 ASN M O 14
ATOM 15074 N N . ALA A 1 75 ? 26.769 -22.661 -0.328 1.00 0.00 75 ALA M N 14
ATOM 15075 C CA . ALA A 1 75 ? 27.456 -22.589 -1.620 1.00 0.00 75 ALA M CA 14
ATOM 15076 C C . ALA A 1 75 ? 28.174 -21.242 -1.829 1.00 0.00 75 ALA M C 14
ATOM 15077 O O . ALA A 1 75 ? 29.228 -21.197 -2.467 1.00 0.00 75 ALA M O 14
ATOM 15084 N N . VAL A 1 76 ? 27.643 -20.152 -1.263 1.00 0.00 76 VAL M N 14
ATOM 15085 C CA . VAL A 1 76 ? 28.283 -18.821 -1.248 1.00 0.00 76 VAL M CA 14
ATOM 15086 C C . VAL A 1 76 ? 29.618 -18.886 -0.495 1.00 0.00 76 VAL M C 14
ATOM 15087 O O . VAL A 1 76 ? 30.624 -18.345 -0.956 1.00 0.00 76 VAL M O 14
ATOM 15100 N N . GLU A 1 77 ? 29.655 -19.617 0.622 1.00 0.00 77 GLU M N 14
ATOM 15101 C CA . GLU A 1 77 ? 30.857 -19.833 1.438 1.00 0.00 77 GLU M CA 14
ATOM 15102 C C . GLU A 1 77 ? 31.995 -20.600 0.726 1.00 0.00 77 GLU M C 14
ATOM 15103 O O . GLU A 1 77 ? 33.147 -20.521 1.173 1.00 0.00 77 GLU M O 14
ATOM 15113 N N . LYS A 1 78 ? 31.722 -21.312 -0.382 1.00 0.00 78 LYS M N 14
ATOM 15114 C CA . LYS A 1 78 ? 32.753 -22.011 -1.182 1.00 0.00 78 LYS M CA 14
ATOM 15115 C C . LYS A 1 78 ? 33.515 -21.099 -2.158 1.00 0.00 78 LYS M C 14
ATOM 15116 O O . LYS A 1 78 ? 34.535 -21.519 -2.711 1.00 0.00 78 LYS M O 14
ATOM 15131 N N . GLN A 1 79 ? 33.035 -19.878 -2.400 1.00 0.00 79 GLN M N 14
ATOM 15132 C CA . GLN A 1 79 ? 33.597 -18.941 -3.379 1.00 0.00 79 GLN M CA 14
ATOM 15133 C C . GLN A 1 79 ? 34.648 -18.016 -2.732 1.00 0.00 79 GLN M C 14
ATOM 15134 O O . GLN A 1 79 ? 34.556 -17.734 -1.531 1.00 0.00 79 GLN M O 14
ATOM 15146 N N . PRO A 1 80 ? 35.639 -17.516 -3.500 1.00 0.00 80 PRO M N 14
ATOM 15147 C CA . PRO A 1 80 ? 36.644 -16.596 -2.981 1.00 0.00 80 PRO M CA 14
ATOM 15148 C C . PRO A 1 80 ? 36.060 -15.188 -2.773 1.00 0.00 80 PRO M C 14
ATOM 15149 O O . PRO A 1 80 ? 35.460 -14.600 -3.678 1.00 0.00 80 PRO M O 14
ATOM 15157 N N . LEU A 1 81 ? 36.251 -14.637 -1.572 1.00 0.00 81 LEU M N 14
ATOM 15158 C CA . LEU A 1 81 ? 35.790 -13.308 -1.149 1.00 0.00 81 LEU M CA 14
ATOM 15159 C C . LEU A 1 81 ? 36.614 -12.767 0.040 1.00 0.00 81 LEU M C 14
ATOM 15160 O O . LEU A 1 81 ? 37.405 -13.497 0.645 1.00 0.00 81 LEU M O 14
ATOM 15175 N N . SER A 1 82 ? 36.437 -11.482 0.364 1.00 0.00 82 SER M N 14
ATOM 15176 C CA . SER A 1 82 ? 37.207 -10.757 1.400 1.00 0.00 82 SER M CA 14
ATOM 15177 C C . SER A 1 82 ? 36.327 -9.881 2.321 1.00 0.00 82 SER M C 14
ATOM 15178 O O . SER A 1 82 ? 36.833 -9.117 3.149 1.00 0.00 82 SER M O 14
ATOM 15185 N N . SER A 1 83 ? 35.000 -9.995 2.201 1.00 0.00 83 SER M N 14
ATOM 15186 C CA . SER A 1 83 ? 33.995 -9.325 3.048 1.00 0.00 83 SER M CA 14
ATOM 15187 C C . SER A 1 83 ? 32.705 -10.156 3.140 1.00 0.00 83 SER M C 14
ATOM 15188 O O . SER A 1 83 ? 32.521 -11.132 2.410 1.00 0.00 83 SER M O 14
ATOM 15195 N N . ASN A 1 84 ? 31.793 -9.775 4.042 1.00 0.00 84 ASN M N 14
ATOM 15196 C CA . ASN A 1 84 ? 30.508 -10.460 4.248 1.00 0.00 84 ASN M CA 14
ATOM 15197 C C . ASN A 1 84 ? 29.392 -9.989 3.288 1.00 0.00 84 ASN M C 14
ATOM 15198 O O . ASN A 1 84 ? 28.251 -10.435 3.403 1.00 0.00 84 ASN M O 14
ATOM 15208 N N . MET A 1 85 ? 29.688 -9.079 2.354 1.00 0.00 85 MET M N 14
ATOM 15209 C CA . MET A 1 85 ? 28.725 -8.567 1.378 1.00 0.00 85 MET M CA 14
ATOM 15210 C C . MET A 1 85 ? 28.619 -9.505 0.167 1.00 0.00 85 MET M C 14
ATOM 15211 O O . MET A 1 85 ? 29.627 -9.831 -0.464 1.00 0.00 85 MET M O 14
ATOM 15223 N N . ILE A 1 86 ? 27.391 -9.916 -0.170 1.00 0.00 86 ILE M N 14
ATOM 15224 C CA . ILE A 1 86 ? 27.106 -10.914 -1.216 1.00 0.00 86 ILE M CA 14
ATOM 15225 C C . ILE A 1 86 ? 26.332 -10.273 -2.372 1.00 0.00 86 ILE M C 14
ATOM 15226 O O . ILE A 1 86 ? 25.170 -9.888 -2.228 1.00 0.00 86 ILE M O 14
ATOM 15241 N N . GLU A 1 87 ? 26.992 -10.146 -3.523 1.00 0.00 87 GLU M N 14
ATOM 15242 C CA . GLU A 1 87 ? 26.416 -9.594 -4.760 1.00 0.00 87 GLU M CA 14
ATOM 15243 C C . GLU A 1 87 ? 25.683 -10.648 -5.616 1.00 0.00 87 GLU M C 14
ATOM 15244 O O . GLU A 1 87 ? 25.850 -11.856 -5.435 1.00 0.00 87 GLU M O 14
ATOM 15254 N N . ARG A 1 88 ? 24.900 -10.186 -6.600 1.00 0.00 88 ARG M N 14
ATOM 15255 C CA . ARG A 1 88 ? 24.110 -11.047 -7.496 1.00 0.00 88 ARG M CA 14
ATOM 15256 C C . ARG A 1 88 ? 24.977 -12.063 -8.241 1.00 0.00 88 ARG M C 14
ATOM 15257 O O . ARG A 1 88 ? 24.595 -13.222 -8.331 1.00 0.00 88 ARG M O 14
ATOM 15275 N N . SER A 1 89 ? 26.154 -11.655 -8.726 1.00 0.00 89 SER M N 14
ATOM 15276 C CA . SER A 1 89 ? 27.105 -12.535 -9.428 1.00 0.00 89 SER M CA 14
ATOM 15277 C C . SER A 1 89 ? 27.564 -13.729 -8.573 1.00 0.00 89 SER M C 14
ATOM 15278 O O . SER A 1 89 ? 27.717 -14.844 -9.076 1.00 0.00 89 SER M O 14
ATOM 15285 N N . VAL A 1 90 ? 27.711 -13.524 -7.256 1.00 0.00 90 VAL M N 14
ATOM 15286 C CA . VAL A 1 90 ? 28.052 -14.585 -6.291 1.00 0.00 90 VAL M CA 14
ATOM 15287 C C . VAL A 1 90 ? 26.886 -15.570 -6.119 1.00 0.00 90 VAL M C 14
ATOM 15288 O O . VAL A 1 90 ? 27.087 -16.787 -6.159 1.00 0.00 90 VAL M O 14
ATOM 15301 N N . VAL A 1 91 ? 25.652 -15.068 -5.999 1.00 0.00 91 VAL M N 14
ATOM 15302 C CA . VAL A 1 91 ? 24.438 -15.906 -5.925 1.00 0.00 91 VAL M CA 14
ATOM 15303 C C . VAL A 1 91 ? 24.177 -16.662 -7.237 1.00 0.00 91 VAL M C 14
ATOM 15304 O O . VAL A 1 91 ? 23.801 -17.832 -7.202 1.00 0.00 91 VAL M O 14
ATOM 15317 N N . GLU A 1 92 ? 24.433 -16.040 -8.391 1.00 0.00 92 GLU M N 14
ATOM 15318 C CA . GLU A 1 92 ? 24.266 -16.637 -9.728 1.00 0.00 92 GLU M CA 14
ATOM 15319 C C . GLU A 1 92 ? 25.112 -17.917 -9.924 1.00 0.00 92 GLU M C 14
ATOM 15320 O O . GLU A 1 92 ? 24.767 -18.771 -10.740 1.00 0.00 92 GLU M O 14
ATOM 15330 N N . ALA A 1 93 ? 26.194 -18.067 -9.151 1.00 0.00 93 ALA M N 14
ATOM 15331 C CA . ALA A 1 93 ? 27.046 -19.257 -9.098 1.00 0.00 93 ALA M CA 14
ATOM 15332 C C . ALA A 1 93 ? 26.695 -20.191 -7.916 1.00 0.00 93 ALA M C 14
ATOM 15333 O O . ALA A 1 93 ? 26.738 -21.413 -8.063 1.00 0.00 93 ALA M O 14
ATOM 15340 N N . ALA A 1 94 ? 26.284 -19.645 -6.761 1.00 0.00 94 ALA M N 14
ATOM 15341 C CA . ALA A 1 94 ? 25.844 -20.432 -5.601 1.00 0.00 94 ALA M CA 14
ATOM 15342 C C . ALA A 1 94 ? 24.568 -21.250 -5.869 1.00 0.00 94 ALA M C 14
ATOM 15343 O O . ALA A 1 94 ? 24.450 -22.390 -5.414 1.00 0.00 94 ALA M O 14
ATOM 15350 N N . VAL A 1 95 ? 23.627 -20.704 -6.643 1.00 0.00 95 VAL M N 14
ATOM 15351 C CA . VAL A 1 95 ? 22.389 -21.402 -7.042 1.00 0.00 95 VAL M CA 14
ATOM 15352 C C . VAL A 1 95 ? 22.668 -22.673 -7.866 1.00 0.00 95 VAL M C 14
ATOM 15353 O O . VAL A 1 95 ? 21.942 -23.659 -7.744 1.00 0.00 95 VAL M O 14
ATOM 15366 N N . GLN A 1 96 ? 23.760 -22.689 -8.643 1.00 0.00 96 GLN M N 14
ATOM 15367 C CA . GLN A 1 96 ? 24.176 -23.814 -9.498 1.00 0.00 96 GLN M CA 14
ATOM 15368 C C . GLN A 1 96 ? 24.650 -25.038 -8.686 1.00 0.00 96 GLN M C 14
ATOM 15369 O O . GLN A 1 96 ? 24.578 -26.178 -9.150 1.00 0.00 96 GLN M O 14
ATOM 15381 N N . GLU A 1 97 ? 25.140 -24.796 -7.465 1.00 0.00 97 GLU M N 14
ATOM 15382 C CA . GLU A 1 97 ? 25.661 -25.804 -6.530 1.00 0.00 97 GLU M CA 14
ATOM 15383 C C . GLU A 1 97 ? 24.616 -26.259 -5.492 1.00 0.00 97 GLU M C 14
ATOM 15384 O O . GLU A 1 97 ? 24.847 -27.225 -4.757 1.00 0.00 97 GLU M O 14
ATOM 15394 N N . SER A 1 98 ? 23.466 -25.576 -5.437 1.00 0.00 98 SER M N 14
ATOM 15395 C CA . SER A 1 98 ? 22.406 -25.776 -4.436 1.00 0.00 98 SER M CA 14
ATOM 15396 C C . SER A 1 98 ? 21.002 -26.037 -5.014 1.00 0.00 98 SER M C 14
ATOM 15397 O O . SER A 1 98 ? 20.038 -26.158 -4.249 1.00 0.00 98 SER M O 14
ATOM 15404 N N . SER A 1 99 ? 20.875 -26.151 -6.344 1.00 0.00 99 SER M N 14
ATOM 15405 C CA . SER A 1 99 ? 19.626 -26.454 -7.078 1.00 0.00 99 SER M CA 14
ATOM 15406 C C . SER A 1 99 ? 19.839 -27.501 -8.179 1.00 0.00 99 SER M C 14
ATOM 15407 O O . SER A 1 99 ? 20.760 -27.340 -9.012 1.00 0.00 99 SER M O 14
ATOM 15415 N N . MET A 1 25 ? 5.564 -0.710 1.526 1.00 0.00 25 MET M N 15
ATOM 15416 C CA . MET A 1 25 ? 6.770 -1.501 1.746 1.00 0.00 25 MET M CA 15
ATOM 15417 C C . MET A 1 25 ? 6.740 -2.815 0.947 1.00 0.00 25 MET M C 15
ATOM 15418 O O . MET A 1 25 ? 5.743 -3.550 0.944 1.00 0.00 25 MET M O 15
ATOM 15430 N N . ALA A 1 26 ? 7.852 -3.084 0.266 1.00 0.00 26 ALA M N 15
ATOM 15431 C CA . ALA A 1 26 ? 8.053 -4.230 -0.625 1.00 0.00 26 ALA M CA 15
ATOM 15432 C C . ALA A 1 26 ? 7.766 -5.598 0.046 1.00 0.00 26 ALA M C 15
ATOM 15433 O O . ALA A 1 26 ? 8.096 -5.791 1.224 1.00 0.00 26 ALA M O 15
ATOM 15440 N N . PRO A 1 27 ? 7.215 -6.582 -0.696 1.00 0.00 27 PRO M N 15
ATOM 15441 C CA . PRO A 1 27 ? 6.863 -7.895 -0.148 1.00 0.00 27 PRO M CA 15
ATOM 15442 C C . PRO A 1 27 ? 8.091 -8.722 0.253 1.00 0.00 27 PRO M C 15
ATOM 15443 O O . PRO A 1 27 ? 8.031 -9.474 1.221 1.00 0.00 27 PRO M O 15
ATOM 15451 N N . GLU A 1 28 ? 9.229 -8.556 -0.432 1.00 0.00 28 GLU M N 15
ATOM 15452 C CA . GLU A 1 28 ? 10.494 -9.240 -0.113 1.00 0.00 28 GLU M CA 15
ATOM 15453 C C . GLU A 1 28 ? 11.043 -8.811 1.263 1.00 0.00 28 GLU M C 15
ATOM 15454 O O . GLU A 1 28 ? 11.503 -9.644 2.048 1.00 0.00 28 GLU M O 15
ATOM 15464 N N . ARG A 1 29 ? 10.926 -7.515 1.589 1.00 0.00 29 ARG M N 15
ATOM 15465 C CA . ARG A 1 29 ? 11.325 -6.933 2.883 1.00 0.00 29 ARG M CA 15
ATOM 15466 C C . ARG A 1 29 ? 10.395 -7.342 4.032 1.00 0.00 29 ARG M C 15
ATOM 15467 O O . ARG A 1 29 ? 10.858 -7.547 5.153 1.00 0.00 29 ARG M O 15
ATOM 15485 N N . LEU A 1 30 ? 9.098 -7.494 3.754 1.00 0.00 30 LEU M N 15
ATOM 15486 C CA . LEU A 1 30 ? 8.083 -7.965 4.688 1.00 0.00 30 LEU M CA 15
ATOM 15487 C C . LEU A 1 30 ? 8.254 -9.473 4.985 1.00 0.00 30 LEU M C 15
ATOM 15488 O O . LEU A 1 30 ? 8.197 -9.878 6.147 1.00 0.00 30 LEU M O 15
ATOM 15503 N N . ARG A 1 31 ? 8.498 -10.283 3.946 1.00 0.00 31 ARG M N 15
ATOM 15504 C CA . ARG A 1 31 ? 8.725 -11.740 4.027 1.00 0.00 31 ARG M CA 15
ATOM 15505 C C . ARG A 1 31 ? 10.010 -12.098 4.780 1.00 0.00 31 ARG M C 15
ATOM 15506 O O . ARG A 1 31 ? 9.998 -13.016 5.597 1.00 0.00 31 ARG M O 15
ATOM 15524 N N . SER A 1 32 ? 11.103 -11.382 4.488 1.00 0.00 32 SER M N 15
ATOM 15525 C CA . SER A 1 32 ? 12.453 -11.438 5.102 1.00 0.00 32 SER M CA 15
ATOM 15526 C C . SER A 1 32 ? 13.156 -12.800 5.256 1.00 0.00 32 SER M C 15
ATOM 15527 O O . SER A 1 32 ? 14.276 -12.844 5.772 1.00 0.00 32 SER M O 15
ATOM 15534 N N . ARG A 1 33 ? 12.569 -13.915 4.796 1.00 0.00 33 ARG M N 15
ATOM 15535 C CA . ARG A 1 33 ? 13.104 -15.285 4.965 1.00 0.00 33 ARG M CA 15
ATOM 15536 C C . ARG A 1 33 ? 14.499 -15.472 4.365 1.00 0.00 33 ARG M C 15
ATOM 15537 O O . ARG A 1 33 ? 15.326 -16.177 4.941 1.00 0.00 33 ARG M O 15
ATOM 15555 N N . ALA A 1 34 ? 14.768 -14.806 3.237 1.00 0.00 34 ALA M N 15
ATOM 15556 C CA . ALA A 1 34 ? 16.083 -14.803 2.600 1.00 0.00 34 ALA M CA 15
ATOM 15557 C C . ALA A 1 34 ? 17.100 -13.941 3.365 1.00 0.00 34 ALA M C 15
ATOM 15558 O O . ALA A 1 34 ? 18.152 -14.426 3.771 1.00 0.00 34 ALA M O 15
ATOM 15565 N N . LEU A 1 35 ? 16.773 -12.663 3.591 1.00 0.00 35 LEU M N 15
ATOM 15566 C CA . LEU A 1 35 ? 17.698 -11.702 4.202 1.00 0.00 35 LEU M CA 15
ATOM 15567 C C . LEU A 1 35 ? 18.082 -12.091 5.630 1.00 0.00 35 LEU M C 15
ATOM 15568 O O . LEU A 1 35 ? 19.265 -12.097 5.968 1.00 0.00 35 LEU M O 15
ATOM 15583 N N . SER A 1 36 ? 17.102 -12.466 6.456 1.00 0.00 36 SER M N 15
ATOM 15584 C CA . SER A 1 36 ? 17.339 -12.881 7.843 1.00 0.00 36 SER M CA 15
ATOM 15585 C C . SER A 1 36 ? 18.249 -14.111 7.953 1.00 0.00 36 SER M C 15
ATOM 15586 O O . SER A 1 36 ? 19.090 -14.160 8.849 1.00 0.00 36 SER M O 15
ATOM 15593 N N . ALA A 1 37 ? 18.163 -15.065 7.018 1.00 0.00 37 ALA M N 15
ATOM 15594 C CA . ALA A 1 37 ? 19.029 -16.241 7.004 1.00 0.00 37 ALA M CA 15
ATOM 15595 C C . ALA A 1 37 ? 20.506 -15.884 6.740 1.00 0.00 37 ALA M C 15
ATOM 15596 O O . ALA A 1 37 ? 21.391 -16.382 7.439 1.00 0.00 37 ALA M O 15
ATOM 15603 N N . PHE A 1 38 ? 20.779 -14.997 5.773 1.00 0.00 38 PHE M N 15
ATOM 15604 C CA . PHE A 1 38 ? 22.128 -14.478 5.508 1.00 0.00 38 PHE M CA 15
ATOM 15605 C C . PHE A 1 38 ? 22.635 -13.629 6.691 1.00 0.00 38 PHE M C 15
ATOM 15606 O O . PHE A 1 38 ? 23.775 -13.808 7.125 1.00 0.00 38 PHE M O 15
ATOM 15622 N N . LYS A 1 39 ? 21.784 -12.772 7.277 1.00 0.00 39 LYS M N 15
ATOM 15623 C CA . LYS A 1 39 ? 22.113 -11.958 8.463 1.00 0.00 39 LYS M CA 15
ATOM 15624 C C . LYS A 1 39 ? 22.466 -12.787 9.704 1.00 0.00 39 LYS M C 15
ATOM 15625 O O . LYS A 1 39 ? 23.384 -12.407 10.434 1.00 0.00 39 LYS M O 15
ATOM 15640 N N . LEU A 1 40 ? 21.821 -13.938 9.922 1.00 0.00 40 LEU M N 15
ATOM 15641 C CA . LEU A 1 40 ? 22.164 -14.877 11.006 1.00 0.00 40 LEU M CA 15
ATOM 15642 C C . LEU A 1 40 ? 23.592 -15.442 10.867 1.00 0.00 40 LEU M C 15
ATOM 15643 O O . LEU A 1 40 ? 24.248 -15.704 11.877 1.00 0.00 40 LEU M O 15
ATOM 15658 N N . ARG A 1 41 ? 24.086 -15.599 9.629 1.00 0.00 41 ARG M N 15
ATOM 15659 C CA . ARG A 1 41 ? 25.469 -16.018 9.323 1.00 0.00 41 ARG M CA 15
ATOM 15660 C C . ARG A 1 41 ? 26.473 -14.850 9.312 1.00 0.00 41 ARG M C 15
ATOM 15661 O O . ARG A 1 41 ? 27.683 -15.089 9.303 1.00 0.00 41 ARG M O 15
ATOM 15679 N N . GLY A 1 42 ? 25.990 -13.605 9.317 1.00 0.00 42 GLY M N 15
ATOM 15680 C CA . GLY A 1 42 ? 26.791 -12.370 9.329 1.00 0.00 42 GLY M CA 15
ATOM 15681 C C . GLY A 1 42 ? 26.900 -11.674 7.961 1.00 0.00 42 GLY M C 15
ATOM 15682 O O . GLY A 1 42 ? 27.584 -10.653 7.845 1.00 0.00 42 GLY M O 15
ATOM 15686 N N . LEU A 1 43 ? 26.250 -12.212 6.923 1.00 0.00 43 LEU M N 15
ATOM 15687 C CA . LEU A 1 43 ? 26.275 -11.688 5.554 1.00 0.00 43 LEU M CA 15
ATOM 15688 C C . LEU A 1 43 ? 25.214 -10.597 5.321 1.00 0.00 43 LEU M C 15
ATOM 15689 O O . LEU A 1 43 ? 24.237 -10.471 6.061 1.00 0.00 43 LEU M O 15
ATOM 15704 N N . LEU A 1 44 ? 25.395 -9.843 4.235 1.00 0.00 44 LEU M N 15
ATOM 15705 C CA . LEU A 1 44 ? 24.524 -8.763 3.766 1.00 0.00 44 LEU M CA 15
ATOM 15706 C C . LEU A 1 44 ? 24.227 -8.942 2.266 1.00 0.00 44 LEU M C 15
ATOM 15707 O O . LEU A 1 44 ? 24.901 -8.389 1.393 1.00 0.00 44 LEU M O 15
ATOM 15722 N N . LEU A 1 45 ? 23.241 -9.792 1.979 1.00 0.00 45 LEU M N 15
ATOM 15723 C CA . LEU A 1 45 ? 22.694 -10.045 0.644 1.00 0.00 45 LEU M CA 15
ATOM 15724 C C . LEU A 1 45 ? 22.158 -8.745 0.014 1.00 0.00 45 LEU M C 15
ATOM 15725 O O . LEU A 1 45 ? 21.299 -8.075 0.592 1.00 0.00 45 LEU M O 15
ATOM 15740 N N . ARG A 1 46 ? 22.685 -8.369 -1.160 1.00 0.00 46 ARG M N 15
ATOM 15741 C CA . ARG A 1 46 ? 22.339 -7.117 -1.867 1.00 0.00 46 ARG M CA 15
ATOM 15742 C C . ARG A 1 46 ? 20.928 -7.145 -2.474 1.00 0.00 46 ARG M C 15
ATOM 15743 O O . ARG A 1 46 ? 20.337 -8.208 -2.663 1.00 0.00 46 ARG M O 15
ATOM 15761 N N . GLY A 1 47 ? 20.408 -5.973 -2.844 1.00 0.00 47 GLY M N 15
ATOM 15762 C CA . GLY A 1 47 ? 19.073 -5.817 -3.442 1.00 0.00 47 GLY M CA 15
ATOM 15763 C C . GLY A 1 47 ? 18.918 -6.488 -4.814 1.00 0.00 47 GLY M C 15
ATOM 15764 O O . GLY A 1 47 ? 17.877 -7.078 -5.106 1.00 0.00 47 GLY M O 15
ATOM 15768 N N . GLU A 1 48 ? 19.960 -6.462 -5.650 1.00 0.00 48 GLU M N 15
ATOM 15769 C CA . GLU A 1 48 ? 19.964 -7.180 -6.940 1.00 0.00 48 GLU M CA 15
ATOM 15770 C C . GLU A 1 48 ? 20.063 -8.704 -6.730 1.00 0.00 48 GLU M C 15
ATOM 15771 O O . GLU A 1 48 ? 19.508 -9.489 -7.500 1.00 0.00 48 GLU M O 15
ATOM 15781 N N . ALA A 1 49 ? 20.739 -9.130 -5.651 1.00 0.00 49 ALA M N 15
ATOM 15782 C CA . ALA A 1 49 ? 20.950 -10.533 -5.300 1.00 0.00 49 ALA M CA 15
ATOM 15783 C C . ALA A 1 49 ? 19.702 -11.194 -4.696 1.00 0.00 49 ALA M C 15
ATOM 15784 O O . ALA A 1 49 ? 19.346 -12.298 -5.107 1.00 0.00 49 ALA M O 15
ATOM 15791 N N . ILE A 1 50 ? 19.007 -10.523 -3.764 1.00 0.00 50 ILE M N 15
ATOM 15792 C CA . ILE A 1 50 ? 17.734 -11.009 -3.204 1.00 0.00 50 ILE M CA 15
ATOM 15793 C C . ILE A 1 50 ? 16.697 -11.140 -4.335 1.00 0.00 50 ILE M C 15
ATOM 15794 O O . ILE A 1 50 ? 16.109 -12.206 -4.504 1.00 0.00 50 ILE M O 15
ATOM 15809 N N . LYS A 1 51 ? 16.591 -10.129 -5.211 1.00 0.00 51 LYS M N 15
ATOM 15810 C CA . LYS A 1 51 ? 15.727 -10.152 -6.399 1.00 0.00 51 LYS M CA 15
ATOM 15811 C C . LYS A 1 51 ? 16.043 -11.310 -7.349 1.00 0.00 51 LYS M C 15
ATOM 15812 O O . LYS A 1 51 ? 15.118 -11.926 -7.882 1.00 0.00 51 LYS M O 15
ATOM 15827 N N . TYR A 1 52 ? 17.322 -11.663 -7.522 1.00 0.00 52 TYR M N 15
ATOM 15828 C CA . TYR A 1 52 ? 17.729 -12.826 -8.313 1.00 0.00 52 TYR M CA 15
ATOM 15829 C C . TYR A 1 52 ? 17.217 -14.147 -7.716 1.00 0.00 52 TYR M C 15
ATOM 15830 O O . TYR A 1 52 ? 16.498 -14.888 -8.392 1.00 0.00 52 TYR M O 15
ATOM 15847 N N . LEU A 1 53 ? 17.532 -14.442 -6.442 1.00 0.00 53 LEU M N 15
ATOM 15848 C CA . LEU A 1 53 ? 17.065 -15.686 -5.811 1.00 0.00 53 LEU M CA 15
ATOM 15849 C C . LEU A 1 53 ? 15.541 -15.723 -5.581 1.00 0.00 53 LEU M C 15
ATOM 15850 O O . LEU A 1 53 ? 14.966 -16.807 -5.549 1.00 0.00 53 LEU M O 15
ATOM 15865 N N . THR A 1 54 ? 14.873 -14.569 -5.508 1.00 0.00 54 THR M N 15
ATOM 15866 C CA . THR A 1 54 ? 13.406 -14.454 -5.433 1.00 0.00 54 THR M CA 15
ATOM 15867 C C . THR A 1 54 ? 12.728 -15.086 -6.656 1.00 0.00 54 THR M C 15
ATOM 15868 O O . THR A 1 54 ? 11.680 -15.709 -6.505 1.00 0.00 54 THR M O 15
ATOM 15879 N N . GLU A 1 55 ? 13.328 -14.993 -7.851 1.00 0.00 55 GLU M N 15
ATOM 15880 C CA . GLU A 1 55 ? 12.825 -15.659 -9.063 1.00 0.00 55 GLU M CA 15
ATOM 15881 C C . GLU A 1 55 ? 13.153 -17.167 -9.089 1.00 0.00 55 GLU M C 15
ATOM 15882 O O . GLU A 1 55 ? 12.347 -17.966 -9.569 1.00 0.00 55 GLU M O 15
ATOM 15892 N N . ALA A 1 56 ? 14.308 -17.573 -8.543 1.00 0.00 56 ALA M N 15
ATOM 15893 C CA . ALA A 1 56 ? 14.707 -18.984 -8.437 1.00 0.00 56 ALA M CA 15
ATOM 15894 C C . ALA A 1 56 ? 13.873 -19.781 -7.402 1.00 0.00 56 ALA M C 15
ATOM 15895 O O . ALA A 1 56 ? 13.634 -20.976 -7.583 1.00 0.00 56 ALA M O 15
ATOM 15902 N N . LEU A 1 57 ? 13.404 -19.114 -6.336 1.00 0.00 57 LEU M N 15
ATOM 15903 C CA . LEU A 1 57 ? 12.620 -19.675 -5.222 1.00 0.00 57 LEU M CA 15
ATOM 15904 C C . LEU A 1 57 ? 11.127 -19.263 -5.308 1.00 0.00 57 LEU M C 15
ATOM 15905 O O . LEU A 1 57 ? 10.368 -19.471 -4.360 1.00 0.00 57 LEU M O 15
ATOM 15920 N N . GLN A 1 58 ? 10.689 -18.704 -6.443 1.00 0.00 58 GLN M N 15
ATOM 15921 C CA . GLN A 1 58 ? 9.342 -18.150 -6.674 1.00 0.00 58 GLN M CA 15
ATOM 15922 C C . GLN A 1 58 ? 8.179 -19.121 -6.377 1.00 0.00 58 GLN M C 15
ATOM 15923 O O . GLN A 1 58 ? 7.093 -18.682 -5.990 1.00 0.00 58 GLN M O 15
ATOM 15935 N N . SER A 1 59 ? 8.415 -20.431 -6.517 1.00 0.00 59 SER M N 15
ATOM 15936 C CA . SER A 1 59 ? 7.405 -21.493 -6.343 1.00 0.00 59 SER M CA 15
ATOM 15937 C C . SER A 1 59 ? 7.762 -22.499 -5.231 1.00 0.00 59 SER M C 15
ATOM 15938 O O . SER A 1 59 ? 7.087 -23.521 -5.080 1.00 0.00 59 SER M O 15
ATOM 15945 N N . ILE A 1 60 ? 8.817 -22.234 -4.448 1.00 0.00 60 ILE M N 15
ATOM 15946 C CA . ILE A 1 60 ? 9.203 -23.041 -3.278 1.00 0.00 60 ILE M CA 15
ATOM 15947 C C . ILE A 1 60 ? 8.197 -22.868 -2.129 1.00 0.00 60 ILE M C 15
ATOM 15948 O O . ILE A 1 60 ? 7.681 -21.774 -1.876 1.00 0.00 60 ILE M O 15
ATOM 15963 N N . SER A 1 61 ? 7.938 -23.969 -1.419 1.00 0.00 61 SER M N 15
ATOM 15964 C CA . SER A 1 61 ? 7.100 -24.032 -0.213 1.00 0.00 61 SER M CA 15
ATOM 15965 C C . SER A 1 61 ? 7.578 -23.049 0.865 1.00 0.00 61 SER M C 15
ATOM 15966 O O . SER A 1 61 ? 8.738 -23.085 1.266 1.00 0.00 61 SER M O 15
ATOM 15973 N N . GLU A 1 62 ? 6.689 -22.196 1.382 1.00 0.00 62 GLU M N 15
ATOM 15974 C CA . GLU A 1 62 ? 7.041 -21.119 2.335 1.00 0.00 62 GLU M CA 15
ATOM 15975 C C . GLU A 1 62 ? 7.701 -21.585 3.651 1.00 0.00 62 GLU M C 15
ATOM 15976 O O . GLU A 1 62 ? 8.509 -20.856 4.236 1.00 0.00 62 GLU M O 15
ATOM 15986 N N . LEU A 1 63 ? 7.383 -22.801 4.108 1.00 0.00 63 LEU M N 15
ATOM 15987 C CA . LEU A 1 63 ? 7.947 -23.405 5.329 1.00 0.00 63 LEU M CA 15
ATOM 15988 C C . LEU A 1 63 ? 9.365 -23.945 5.091 1.00 0.00 63 LEU M C 15
ATOM 15989 O O . LEU A 1 63 ? 10.222 -23.938 5.977 1.00 0.00 63 LEU M O 15
ATOM 16004 N N . GLU A 1 64 ? 9.598 -24.403 3.861 1.00 0.00 64 GLU M N 15
ATOM 16005 C CA . GLU A 1 64 ? 10.842 -24.986 3.356 1.00 0.00 64 GLU M CA 15
ATOM 16006 C C . GLU A 1 64 ? 11.774 -23.916 2.759 1.00 0.00 64 GLU M C 15
ATOM 16007 O O . GLU A 1 64 ? 12.911 -24.219 2.406 1.00 0.00 64 GLU M O 15
ATOM 16017 N N . LEU A 1 65 ? 11.307 -22.666 2.651 1.00 0.00 65 LEU M N 15
ATOM 16018 C CA . LEU A 1 65 ? 12.023 -21.564 2.006 1.00 0.00 65 LEU M CA 15
ATOM 16019 C C . LEU A 1 65 ? 13.350 -21.238 2.703 1.00 0.00 65 LEU M C 15
ATOM 16020 O O . LEU A 1 65 ? 14.357 -20.996 2.036 1.00 0.00 65 LEU M O 15
ATOM 16035 N N . GLU A 1 66 ? 13.370 -21.276 4.038 1.00 0.00 66 GLU M N 15
ATOM 16036 C CA . GLU A 1 66 ? 14.603 -21.083 4.811 1.00 0.00 66 GLU M CA 15
ATOM 16037 C C . GLU A 1 66 ? 15.589 -22.258 4.655 1.00 0.00 66 GLU M C 15
ATOM 16038 O O . GLU A 1 66 ? 16.790 -22.037 4.512 1.00 0.00 66 GLU M O 15
ATOM 16048 N N . ASP A 1 67 ? 15.096 -23.503 4.631 1.00 0.00 67 ASP M N 15
ATOM 16049 C CA . ASP A 1 67 ? 15.914 -24.711 4.422 1.00 0.00 67 ASP M CA 15
ATOM 16050 C C . ASP A 1 67 ? 16.486 -24.793 2.995 1.00 0.00 67 ASP M C 15
ATOM 16051 O O . ASP A 1 67 ? 17.637 -25.197 2.800 1.00 0.00 67 ASP M O 15
ATOM 16059 N N . LYS A 1 68 ? 15.710 -24.364 1.991 1.00 0.00 68 LYS M N 15
ATOM 16060 C CA . LYS A 1 68 ? 16.127 -24.255 0.588 1.00 0.00 68 LYS M CA 15
ATOM 16061 C C . LYS A 1 68 ? 17.247 -23.225 0.426 1.00 0.00 68 LYS M C 15
ATOM 16062 O O . LYS A 1 68 ? 18.299 -23.535 -0.132 1.00 0.00 68 LYS M O 15
ATOM 16077 N N . LEU A 1 69 ? 17.037 -22.006 0.922 1.00 0.00 69 LEU M N 15
ATOM 16078 C CA . LEU A 1 69 ? 18.019 -20.920 0.856 1.00 0.00 69 LEU M CA 15
ATOM 16079 C C . LEU A 1 69 ? 19.294 -21.215 1.666 1.00 0.00 69 LEU M C 15
ATOM 16080 O O . LEU A 1 69 ? 20.360 -20.681 1.371 1.00 0.00 69 LEU M O 15
ATOM 16095 N N . GLU A 1 70 ? 19.230 -22.129 2.635 1.00 0.00 70 GLU M N 15
ATOM 16096 C CA . GLU A 1 70 ? 20.412 -22.573 3.389 1.00 0.00 70 GLU M CA 15
ATOM 16097 C C . GLU A 1 70 ? 21.438 -23.274 2.478 1.00 0.00 70 GLU M C 15
ATOM 16098 O O . GLU A 1 70 ? 22.643 -23.207 2.738 1.00 0.00 70 GLU M O 15
ATOM 16108 N N . LYS A 1 71 ? 20.989 -23.879 1.365 1.00 0.00 71 LYS M N 15
ATOM 16109 C CA . LYS A 1 71 ? 21.878 -24.474 0.353 1.00 0.00 71 LYS M CA 15
ATOM 16110 C C . LYS A 1 71 ? 22.689 -23.387 -0.359 1.00 0.00 71 LYS M C 15
ATOM 16111 O O . LYS A 1 71 ? 23.894 -23.550 -0.557 1.00 0.00 71 LYS M O 15
ATOM 16126 N N . ILE A 1 72 ? 22.036 -22.257 -0.656 1.00 0.00 72 ILE M N 15
ATOM 16127 C CA . ILE A 1 72 ? 22.660 -21.065 -1.251 1.00 0.00 72 ILE M CA 15
ATOM 16128 C C . ILE A 1 72 ? 23.730 -20.529 -0.301 1.00 0.00 72 ILE M C 15
ATOM 16129 O O . ILE A 1 72 ? 24.873 -20.377 -0.710 1.00 0.00 72 ILE M O 15
ATOM 16144 N N . ILE A 1 73 ? 23.403 -20.335 0.979 1.00 0.00 73 ILE M N 15
ATOM 16145 C CA . ILE A 1 73 ? 24.364 -19.888 2.005 1.00 0.00 73 ILE M CA 15
ATOM 16146 C C . ILE A 1 73 ? 25.603 -20.805 2.046 1.00 0.00 73 ILE M C 15
ATOM 16147 O O . ILE A 1 73 ? 26.731 -20.317 1.963 1.00 0.00 73 ILE M O 15
ATOM 16162 N N . ASN A 1 74 ? 25.415 -22.129 2.069 1.00 0.00 74 ASN M N 15
ATOM 16163 C CA . ASN A 1 74 ? 26.520 -23.102 2.027 1.00 0.00 74 ASN M CA 15
ATOM 16164 C C . ASN A 1 74 ? 27.343 -23.081 0.715 1.00 0.00 74 ASN M C 15
ATOM 16165 O O . ASN A 1 74 ? 28.504 -23.498 0.716 1.00 0.00 74 ASN M O 15
ATOM 16175 N N . ALA A 1 75 ? 26.783 -22.572 -0.388 1.00 0.00 75 ALA M N 15
ATOM 16176 C CA . ALA A 1 75 ? 27.441 -22.459 -1.693 1.00 0.00 75 ALA M CA 15
ATOM 16177 C C . ALA A 1 75 ? 28.039 -21.054 -1.949 1.00 0.00 75 ALA M C 15
ATOM 16178 O O . ALA A 1 75 ? 28.864 -20.876 -2.848 1.00 0.00 75 ALA M O 15
ATOM 16185 N N . VAL A 1 76 ? 27.645 -20.057 -1.153 1.00 0.00 76 VAL M N 15
ATOM 16186 C CA . VAL A 1 76 ? 28.218 -18.700 -1.128 1.00 0.00 76 VAL M CA 15
ATOM 16187 C C . VAL A 1 76 ? 29.459 -18.709 -0.230 1.00 0.00 76 VAL M C 15
ATOM 16188 O O . VAL A 1 76 ? 30.490 -18.135 -0.577 1.00 0.00 76 VAL M O 15
ATOM 16201 N N . GLU A 1 77 ? 29.386 -19.425 0.897 1.00 0.00 77 GLU M N 15
ATOM 16202 C CA . GLU A 1 77 ? 30.460 -19.505 1.904 1.00 0.00 77 GLU M CA 15
ATOM 16203 C C . GLU A 1 77 ? 31.748 -20.204 1.413 1.00 0.00 77 GLU M C 15
ATOM 16204 O O . GLU A 1 77 ? 32.829 -19.942 1.949 1.00 0.00 77 GLU M O 15
ATOM 16214 N N . LYS A 1 78 ? 31.654 -21.063 0.386 1.00 0.00 78 LYS M N 15
ATOM 16215 C CA . LYS A 1 78 ? 32.810 -21.771 -0.209 1.00 0.00 78 LYS M CA 15
ATOM 16216 C C . LYS A 1 78 ? 33.531 -20.999 -1.330 1.00 0.00 78 LYS M C 15
ATOM 16217 O O . LYS A 1 78 ? 34.581 -21.443 -1.799 1.00 0.00 78 LYS M O 15
ATOM 16232 N N . GLN A 1 79 ? 32.984 -19.864 -1.776 1.00 0.00 79 GLN M N 15
ATOM 16233 C CA . GLN A 1 79 ? 33.576 -19.022 -2.827 1.00 0.00 79 GLN M CA 15
ATOM 16234 C C . GLN A 1 79 ? 34.661 -18.094 -2.235 1.00 0.00 79 GLN M C 15
ATOM 16235 O O . GLN A 1 79 ? 34.562 -17.707 -1.064 1.00 0.00 79 GLN M O 15
ATOM 16247 N N . PRO A 1 80 ? 35.686 -17.704 -3.018 1.00 0.00 80 PRO M N 15
ATOM 16248 C CA . PRO A 1 80 ? 36.730 -16.801 -2.544 1.00 0.00 80 PRO M CA 15
ATOM 16249 C C . PRO A 1 80 ? 36.219 -15.350 -2.448 1.00 0.00 80 PRO M C 15
ATOM 16250 O O . PRO A 1 80 ? 35.820 -14.745 -3.450 1.00 0.00 80 PRO M O 15
ATOM 16258 N N . LEU A 1 81 ? 36.240 -14.788 -1.236 1.00 0.00 81 LEU M N 15
ATOM 16259 C CA . LEU A 1 81 ? 35.873 -13.397 -0.932 1.00 0.00 81 LEU M CA 15
ATOM 16260 C C . LEU A 1 81 ? 36.571 -12.877 0.341 1.00 0.00 81 LEU M C 15
ATOM 16261 O O . LEU A 1 81 ? 37.131 -13.650 1.125 1.00 0.00 81 LEU M O 15
ATOM 16276 N N . SER A 1 82 ? 36.546 -11.551 0.531 1.00 0.00 82 SER M N 15
ATOM 16277 C CA . SER A 1 82 ? 37.212 -10.820 1.639 1.00 0.00 82 SER M CA 15
ATOM 16278 C C . SER A 1 82 ? 36.287 -9.788 2.318 1.00 0.00 82 SER M C 15
ATOM 16279 O O . SER A 1 82 ? 36.748 -8.876 3.010 1.00 0.00 82 SER M O 15
ATOM 16286 N N . SER A 1 83 ? 34.973 -9.920 2.112 1.00 0.00 83 SER M N 15
ATOM 16287 C CA . SER A 1 83 ? 33.915 -9.044 2.638 1.00 0.00 83 SER M CA 15
ATOM 16288 C C . SER A 1 83 ? 32.628 -9.847 2.894 1.00 0.00 83 SER M C 15
ATOM 16289 O O . SER A 1 83 ? 32.515 -10.996 2.454 1.00 0.00 83 SER M O 15
ATOM 16296 N N . ASN A 1 84 ? 31.644 -9.257 3.583 1.00 0.00 84 ASN M N 15
ATOM 16297 C CA . ASN A 1 84 ? 30.382 -9.912 3.946 1.00 0.00 84 ASN M CA 15
ATOM 16298 C C . ASN A 1 84 ? 29.203 -9.488 3.051 1.00 0.00 84 ASN M C 15
ATOM 16299 O O . ASN A 1 84 ? 28.075 -9.929 3.268 1.00 0.00 84 ASN M O 15
ATOM 16309 N N . MET A 1 85 ? 29.444 -8.650 2.042 1.00 0.00 85 MET M N 15
ATOM 16310 C CA . MET A 1 85 ? 28.435 -8.256 1.054 1.00 0.00 85 MET M CA 15
ATOM 16311 C C . MET A 1 85 ? 28.267 -9.361 -0.001 1.00 0.00 85 MET M C 15
ATOM 16312 O O . MET A 1 85 ? 29.247 -9.753 -0.642 1.00 0.00 85 MET M O 15
ATOM 16324 N N . ILE A 1 86 ? 27.040 -9.848 -0.211 1.00 0.00 86 ILE M N 15
ATOM 16325 C CA . ILE A 1 86 ? 26.737 -10.930 -1.169 1.00 0.00 86 ILE M CA 15
ATOM 16326 C C . ILE A 1 86 ? 25.980 -10.350 -2.369 1.00 0.00 86 ILE M C 15
ATOM 16327 O O . ILE A 1 86 ? 24.763 -10.166 -2.341 1.00 0.00 86 ILE M O 15
ATOM 16342 N N . GLU A 1 87 ? 26.747 -9.990 -3.398 1.00 0.00 87 GLU M N 15
ATOM 16343 C CA . GLU A 1 87 ? 26.255 -9.503 -4.694 1.00 0.00 87 GLU M CA 15
ATOM 16344 C C . GLU A 1 87 ? 25.560 -10.595 -5.530 1.00 0.00 87 GLU M C 15
ATOM 16345 O O . GLU A 1 87 ? 25.762 -11.795 -5.318 1.00 0.00 87 GLU M O 15
ATOM 16355 N N . ARG A 1 88 ? 24.777 -10.183 -6.536 1.00 0.00 88 ARG M N 15
ATOM 16356 C CA . ARG A 1 88 ? 24.046 -11.094 -7.439 1.00 0.00 88 ARG M CA 15
ATOM 16357 C C . ARG A 1 88 ? 24.963 -12.124 -8.087 1.00 0.00 88 ARG M C 15
ATOM 16358 O O . ARG A 1 88 ? 24.641 -13.305 -8.098 1.00 0.00 88 ARG M O 15
ATOM 16376 N N . SER A 1 89 ? 26.105 -11.679 -8.599 1.00 0.00 89 SER M N 15
ATOM 16377 C CA . SER A 1 89 ? 27.058 -12.526 -9.324 1.00 0.00 89 SER M CA 15
ATOM 16378 C C . SER A 1 89 ? 27.649 -13.650 -8.454 1.00 0.00 89 SER M C 15
ATOM 16379 O O . SER A 1 89 ? 28.046 -14.689 -8.982 1.00 0.00 89 SER M O 15
ATOM 16386 N N . VAL A 1 90 ? 27.673 -13.479 -7.125 1.00 0.00 90 VAL M N 15
ATOM 16387 C CA . VAL A 1 90 ? 28.076 -14.521 -6.153 1.00 0.00 90 VAL M CA 15
ATOM 16388 C C . VAL A 1 90 ? 26.946 -15.548 -5.963 1.00 0.00 90 VAL M C 15
ATOM 16389 O O . VAL A 1 90 ? 27.198 -16.757 -5.932 1.00 0.00 90 VAL M O 15
ATOM 16402 N N . VAL A 1 91 ? 25.687 -15.094 -5.901 1.00 0.00 91 VAL M N 15
ATOM 16403 C CA . VAL A 1 91 ? 24.491 -15.963 -5.837 1.00 0.00 91 VAL M CA 15
ATOM 16404 C C . VAL A 1 91 ? 24.287 -16.744 -7.143 1.00 0.00 91 VAL M C 15
ATOM 16405 O O . VAL A 1 91 ? 23.946 -17.926 -7.104 1.00 0.00 91 VAL M O 15
ATOM 16418 N N . GLU A 1 92 ? 24.554 -16.129 -8.298 1.00 0.00 92 GLU M N 15
ATOM 16419 C CA . GLU A 1 92 ? 24.476 -16.760 -9.627 1.00 0.00 92 GLU M CA 15
ATOM 16420 C C . GLU A 1 92 ? 25.409 -17.979 -9.797 1.00 0.00 92 GLU M C 15
ATOM 16421 O O . GLU A 1 92 ? 25.185 -18.796 -10.691 1.00 0.00 92 GLU M O 15
ATOM 16431 N N . ALA A 1 93 ? 26.417 -18.131 -8.929 1.00 0.00 93 ALA M N 15
ATOM 16432 C CA . ALA A 1 93 ? 27.312 -19.287 -8.867 1.00 0.00 93 ALA M CA 15
ATOM 16433 C C . ALA A 1 93 ? 26.936 -20.263 -7.725 1.00 0.00 93 ALA M C 15
ATOM 16434 O O . ALA A 1 93 ? 27.178 -21.466 -7.839 1.00 0.00 93 ALA M O 15
ATOM 16441 N N . ALA A 1 94 ? 26.297 -19.776 -6.654 1.00 0.00 94 ALA M N 15
ATOM 16442 C CA . ALA A 1 94 ? 25.785 -20.588 -5.549 1.00 0.00 94 ALA M CA 15
ATOM 16443 C C . ALA A 1 94 ? 24.524 -21.389 -5.914 1.00 0.00 94 ALA M C 15
ATOM 16444 O O . ALA A 1 94 ? 24.380 -22.549 -5.520 1.00 0.00 94 ALA M O 15
ATOM 16451 N N . VAL A 1 95 ? 23.623 -20.810 -6.716 1.00 0.00 95 VAL M N 15
ATOM 16452 C CA . VAL A 1 95 ? 22.407 -21.477 -7.226 1.00 0.00 95 VAL M CA 15
ATOM 16453 C C . VAL A 1 95 ? 22.718 -22.747 -8.041 1.00 0.00 95 VAL M C 15
ATOM 16454 O O . VAL A 1 95 ? 21.936 -23.695 -8.033 1.00 0.00 95 VAL M O 15
ATOM 16467 N N . GLN A 1 96 ? 23.900 -22.799 -8.669 1.00 0.00 96 GLN M N 15
ATOM 16468 C CA . GLN A 1 96 ? 24.391 -23.925 -9.481 1.00 0.00 96 GLN M CA 15
ATOM 16469 C C . GLN A 1 96 ? 24.639 -25.206 -8.660 1.00 0.00 96 GLN M C 15
ATOM 16470 O O . GLN A 1 96 ? 24.661 -26.307 -9.217 1.00 0.00 96 GLN M O 15
ATOM 16482 N N . GLU A 1 97 ? 24.799 -25.077 -7.338 1.00 0.00 97 GLU M N 15
ATOM 16483 C CA . GLU A 1 97 ? 24.949 -26.191 -6.385 1.00 0.00 97 GLU M CA 15
ATOM 16484 C C . GLU A 1 97 ? 23.729 -26.333 -5.451 1.00 0.00 97 GLU M C 15
ATOM 16485 O O . GLU A 1 97 ? 23.619 -27.319 -4.716 1.00 0.00 97 GLU M O 15
ATOM 16495 N N . SER A 1 98 ? 22.802 -25.366 -5.486 1.00 0.00 98 SER M N 15
ATOM 16496 C CA . SER A 1 98 ? 21.617 -25.303 -4.614 1.00 0.00 98 SER M CA 15
ATOM 16497 C C . SER A 1 98 ? 20.316 -25.767 -5.278 1.00 0.00 98 SER M C 15
ATOM 16498 O O . SER A 1 98 ? 19.322 -25.975 -4.576 1.00 0.00 98 SER M O 15
ATOM 16505 N N . SER A 1 99 ? 20.318 -25.929 -6.607 1.00 0.00 99 SER M N 15
ATOM 16506 C CA . SER A 1 99 ? 19.156 -26.284 -7.448 1.00 0.00 99 SER M CA 15
ATOM 16507 C C . SER A 1 99 ? 19.508 -27.328 -8.515 1.00 0.00 99 SER M C 15
ATOM 16508 O O . SER A 1 99 ? 18.783 -28.347 -8.597 1.00 0.00 99 SER M O 15
ATOM 16516 N N . MET A 1 25 ? 8.807 1.095 7.312 1.00 0.00 25 MET M N 16
ATOM 16517 C CA . MET A 1 25 ? 8.414 -0.295 7.562 1.00 0.00 25 MET M CA 16
ATOM 16518 C C . MET A 1 25 ? 7.305 -0.728 6.582 1.00 0.00 25 MET M C 16
ATOM 16519 O O . MET A 1 25 ? 6.282 -1.311 6.952 1.00 0.00 25 MET M O 16
ATOM 16531 N N . ALA A 1 26 ? 7.515 -0.390 5.305 1.00 0.00 26 ALA M N 16
ATOM 16532 C CA . ALA A 1 26 ? 6.672 -0.771 4.179 1.00 0.00 26 ALA M CA 16
ATOM 16533 C C . ALA A 1 26 ? 6.547 -2.311 4.011 1.00 0.00 26 ALA M C 16
ATOM 16534 O O . ALA A 1 26 ? 7.418 -3.050 4.486 1.00 0.00 26 ALA M O 16
ATOM 16541 N N . PRO A 1 27 ? 5.514 -2.805 3.294 1.00 0.00 27 PRO M N 16
ATOM 16542 C CA . PRO A 1 27 ? 5.313 -4.232 2.999 1.00 0.00 27 PRO M CA 16
ATOM 16543 C C . PRO A 1 27 ? 6.535 -4.978 2.439 1.00 0.00 27 PRO M C 16
ATOM 16544 O O . PRO A 1 27 ? 6.763 -6.139 2.783 1.00 0.00 27 PRO M O 16
ATOM 16552 N N . GLU A 1 28 ? 7.353 -4.324 1.610 1.00 0.00 28 GLU M N 16
ATOM 16553 C CA . GLU A 1 28 ? 8.579 -4.918 1.044 1.00 0.00 28 GLU M CA 16
ATOM 16554 C C . GLU A 1 28 ? 9.713 -5.067 2.072 1.00 0.00 28 GLU M C 16
ATOM 16555 O O . GLU A 1 28 ? 10.542 -5.973 1.948 1.00 0.00 28 GLU M O 16
ATOM 16565 N N . ARG A 1 29 ? 9.747 -4.203 3.102 1.00 0.00 29 ARG M N 16
ATOM 16566 C CA . ARG A 1 29 ? 10.768 -4.230 4.165 1.00 0.00 29 ARG M CA 16
ATOM 16567 C C . ARG A 1 29 ? 10.449 -5.284 5.225 1.00 0.00 29 ARG M C 16
ATOM 16568 O O . ARG A 1 29 ? 11.324 -6.060 5.609 1.00 0.00 29 ARG M O 16
ATOM 16586 N N . LEU A 1 30 ? 9.193 -5.327 5.680 1.00 0.00 30 LEU M N 16
ATOM 16587 C CA . LEU A 1 30 ? 8.745 -6.200 6.781 1.00 0.00 30 LEU M CA 16
ATOM 16588 C C . LEU A 1 30 ? 8.753 -7.706 6.460 1.00 0.00 30 LEU M C 16
ATOM 16589 O O . LEU A 1 30 ? 8.761 -8.519 7.387 1.00 0.00 30 LEU M O 16
ATOM 16604 N N . ARG A 1 31 ? 8.762 -8.088 5.170 1.00 0.00 31 ARG M N 16
ATOM 16605 C CA . ARG A 1 31 ? 8.852 -9.487 4.714 1.00 0.00 31 ARG M CA 16
ATOM 16606 C C . ARG A 1 31 ? 10.267 -10.046 4.910 1.00 0.00 31 ARG M C 16
ATOM 16607 O O . ARG A 1 31 ? 10.494 -10.782 5.868 1.00 0.00 31 ARG M O 16
ATOM 16625 N N . SER A 1 32 ? 11.212 -9.663 4.041 1.00 0.00 32 SER M N 16
ATOM 16626 C CA . SER A 1 32 ? 12.663 -9.980 4.074 1.00 0.00 32 SER M CA 16
ATOM 16627 C C . SER A 1 32 ? 13.052 -11.408 4.538 1.00 0.00 32 SER M C 16
ATOM 16628 O O . SER A 1 32 ? 14.088 -11.588 5.181 1.00 0.00 32 SER M O 16
ATOM 16635 N N . ARG A 1 33 ? 12.250 -12.441 4.237 1.00 0.00 33 ARG M N 16
ATOM 16636 C CA . ARG A 1 33 ? 12.434 -13.821 4.740 1.00 0.00 33 ARG M CA 16
ATOM 16637 C C . ARG A 1 33 ? 13.766 -14.456 4.326 1.00 0.00 33 ARG M C 16
ATOM 16638 O O . ARG A 1 33 ? 14.514 -14.941 5.173 1.00 0.00 33 ARG M O 16
ATOM 16656 N N . ALA A 1 34 ? 14.083 -14.405 3.032 1.00 0.00 34 ALA M N 16
ATOM 16657 C CA . ALA A 1 34 ? 15.330 -14.930 2.468 1.00 0.00 34 ALA M CA 16
ATOM 16658 C C . ALA A 1 34 ? 16.565 -14.122 2.915 1.00 0.00 34 ALA M C 16
ATOM 16659 O O . ALA A 1 34 ? 17.609 -14.693 3.230 1.00 0.00 34 ALA M O 16
ATOM 16666 N N . LEU A 1 35 ? 16.427 -12.793 3.009 1.00 0.00 35 LEU M N 16
ATOM 16667 C CA . LEU A 1 35 ? 17.466 -11.878 3.499 1.00 0.00 35 LEU M CA 16
ATOM 16668 C C . LEU A 1 35 ? 17.818 -12.144 4.977 1.00 0.00 35 LEU M C 16
ATOM 16669 O O . LEU A 1 35 ? 18.990 -12.162 5.350 1.00 0.00 35 LEU M O 16
ATOM 16684 N N . SER A 1 36 ? 16.802 -12.409 5.803 1.00 0.00 36 SER M N 16
ATOM 16685 C CA . SER A 1 36 ? 16.952 -12.703 7.240 1.00 0.00 36 SER M CA 16
ATOM 16686 C C . SER A 1 36 ? 17.797 -13.956 7.507 1.00 0.00 36 SER M C 16
ATOM 16687 O O . SER A 1 36 ? 18.569 -13.971 8.463 1.00 0.00 36 SER M O 16
ATOM 16694 N N . ALA A 1 37 ? 17.723 -14.987 6.660 1.00 0.00 37 ALA M N 16
ATOM 16695 C CA . ALA A 1 37 ? 18.571 -16.172 6.782 1.00 0.00 37 ALA M CA 16
ATOM 16696 C C . ALA A 1 37 ? 20.067 -15.859 6.541 1.00 0.00 37 ALA M C 16
ATOM 16697 O O . ALA A 1 37 ? 20.921 -16.281 7.323 1.00 0.00 37 ALA M O 16
ATOM 16704 N N . PHE A 1 38 ? 20.390 -15.074 5.505 1.00 0.00 38 PHE M N 16
ATOM 16705 C CA . PHE A 1 38 ? 21.760 -14.604 5.252 1.00 0.00 38 PHE M CA 16
ATOM 16706 C C . PHE A 1 38 ? 22.262 -13.753 6.435 1.00 0.00 38 PHE M C 16
ATOM 16707 O O . PHE A 1 38 ? 23.354 -13.989 6.956 1.00 0.00 38 PHE M O 16
ATOM 16723 N N . LYS A 1 39 ? 21.426 -12.824 6.919 1.00 0.00 39 LYS M N 16
ATOM 16724 C CA . LYS A 1 39 ? 21.670 -11.984 8.103 1.00 0.00 39 LYS M CA 16
ATOM 16725 C C . LYS A 1 39 ? 21.950 -12.792 9.382 1.00 0.00 39 LYS M C 16
ATOM 16726 O O . LYS A 1 39 ? 22.898 -12.473 10.102 1.00 0.00 39 LYS M O 16
ATOM 16741 N N . LEU A 1 40 ? 21.196 -13.868 9.635 1.00 0.00 40 LEU M N 16
ATOM 16742 C CA . LEU A 1 40 ? 21.415 -14.790 10.766 1.00 0.00 40 LEU M CA 16
ATOM 16743 C C . LEU A 1 40 ? 22.756 -15.538 10.688 1.00 0.00 40 LEU M C 16
ATOM 16744 O O . LEU A 1 40 ? 23.391 -15.753 11.724 1.00 0.00 40 LEU M O 16
ATOM 16759 N N . ARG A 1 41 ? 23.210 -15.915 9.483 1.00 0.00 41 ARG M N 16
ATOM 16760 C CA . ARG A 1 41 ? 24.526 -16.550 9.269 1.00 0.00 41 ARG M CA 16
ATOM 16761 C C . ARG A 1 41 ? 25.702 -15.556 9.302 1.00 0.00 41 ARG 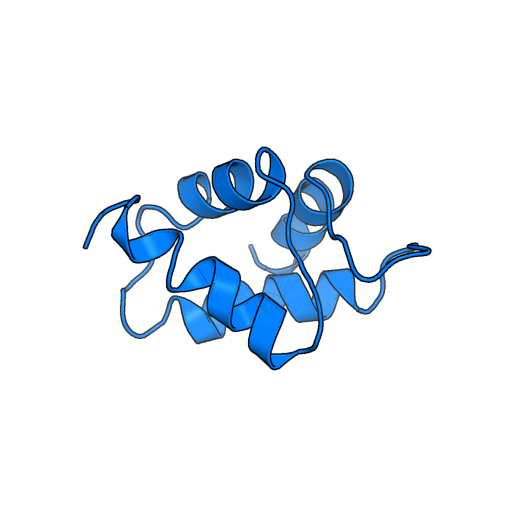M C 16
ATOM 16762 O O . ARG A 1 41 ? 26.855 -15.979 9.427 1.00 0.00 41 ARG M O 16
ATOM 16780 N N . GLY A 1 42 ? 25.423 -14.251 9.217 1.00 0.00 42 GLY M N 16
ATOM 16781 C CA . GLY A 1 42 ? 26.402 -13.156 9.345 1.00 0.00 42 GLY M CA 16
ATOM 16782 C C . GLY A 1 42 ? 26.663 -12.358 8.058 1.00 0.00 42 GLY M C 16
ATOM 16783 O O . GLY A 1 42 ? 27.553 -11.504 8.040 1.00 0.00 42 GLY M O 16
ATOM 16787 N N . LEU A 1 43 ? 25.922 -12.635 6.982 1.00 0.00 43 LEU M N 16
ATOM 16788 C CA . LEU A 1 43 ? 26.105 -12.041 5.656 1.00 0.00 43 LEU M CA 16
ATOM 16789 C C . LEU A 1 43 ? 25.182 -10.827 5.416 1.00 0.00 43 LEU M C 16
ATOM 16790 O O . LEU A 1 43 ? 24.194 -10.619 6.124 1.00 0.00 43 LEU M O 16
ATOM 16805 N N . LEU A 1 44 ? 25.481 -10.064 4.362 1.00 0.00 44 LEU M N 16
ATOM 16806 C CA . LEU A 1 44 ? 24.743 -8.882 3.901 1.00 0.00 44 LEU M CA 16
ATOM 16807 C C . LEU A 1 44 ? 24.415 -9.016 2.405 1.00 0.00 44 LEU M C 16
ATOM 16808 O O . LEU A 1 44 ? 25.074 -8.449 1.531 1.00 0.00 44 LEU M O 16
ATOM 16823 N N . LEU A 1 45 ? 23.412 -9.848 2.113 1.00 0.00 45 LEU M N 16
ATOM 16824 C CA . LEU A 1 45 ? 22.851 -10.063 0.776 1.00 0.00 45 LEU M CA 16
ATOM 16825 C C . LEU A 1 45 ? 22.364 -8.736 0.156 1.00 0.00 45 LEU M C 16
ATOM 16826 O O . LEU A 1 45 ? 21.459 -8.090 0.693 1.00 0.00 45 LEU M O 16
ATOM 16841 N N . ARG A 1 46 ? 22.983 -8.315 -0.956 1.00 0.00 46 ARG M N 16
ATOM 16842 C CA . ARG A 1 46 ? 22.695 -7.038 -1.638 1.00 0.00 46 ARG M CA 16
ATOM 16843 C C . ARG A 1 46 ? 21.309 -7.020 -2.303 1.00 0.00 46 ARG M C 16
ATOM 16844 O O . ARG A 1 46 ? 20.744 -8.069 -2.614 1.00 0.00 46 ARG M O 16
ATOM 16862 N N . GLY A 1 47 ? 20.791 -5.826 -2.599 1.00 0.00 47 GLY M N 16
ATOM 16863 C CA . GLY A 1 47 ? 19.482 -5.631 -3.250 1.00 0.00 47 GLY M CA 16
ATOM 16864 C C . GLY A 1 47 ? 19.374 -6.243 -4.657 1.00 0.00 47 GLY M C 16
ATOM 16865 O O . GLY A 1 47 ? 18.292 -6.652 -5.085 1.00 0.00 47 GLY M O 16
ATOM 16869 N N . GLU A 1 48 ? 20.496 -6.354 -5.373 1.00 0.00 48 GLU M N 16
ATOM 16870 C CA . GLU A 1 48 ? 20.578 -7.041 -6.674 1.00 0.00 48 GLU M CA 16
ATOM 16871 C C . GLU A 1 48 ? 20.542 -8.577 -6.523 1.00 0.00 48 GLU M C 16
ATOM 16872 O O . GLU A 1 48 ? 20.080 -9.283 -7.423 1.00 0.00 48 GLU M O 16
ATOM 16882 N N . ALA A 1 49 ? 20.998 -9.095 -5.377 1.00 0.00 49 ALA M N 16
ATOM 16883 C CA . ALA A 1 49 ? 21.110 -10.524 -5.084 1.00 0.00 49 ALA M CA 16
ATOM 16884 C C . ALA A 1 49 ? 19.835 -11.096 -4.437 1.00 0.00 49 ALA M C 16
ATOM 16885 O O . ALA A 1 49 ? 19.406 -12.188 -4.810 1.00 0.00 49 ALA M O 16
ATOM 16892 N N . ILE A 1 50 ? 19.181 -10.352 -3.532 1.00 0.00 50 ILE M N 16
ATOM 16893 C CA . ILE A 1 50 ? 17.876 -10.745 -2.958 1.00 0.00 50 ILE M CA 16
ATOM 16894 C C . ILE A 1 50 ? 16.838 -10.931 -4.076 1.00 0.00 50 ILE M C 16
ATOM 16895 O O . ILE A 1 50 ? 16.106 -11.920 -4.097 1.00 0.00 50 ILE M O 16
ATOM 16910 N N . LYS A 1 51 ? 16.840 -10.028 -5.067 1.00 0.00 51 LYS M N 16
ATOM 16911 C CA . LYS A 1 51 ? 15.998 -10.092 -6.272 1.00 0.00 51 LYS M CA 16
ATOM 16912 C C . LYS A 1 51 ? 16.347 -11.281 -7.178 1.00 0.00 51 LYS M C 16
ATOM 16913 O O . LYS A 1 51 ? 15.452 -11.874 -7.774 1.00 0.00 51 LYS M O 16
ATOM 16928 N N . TYR A 1 52 ? 17.624 -11.666 -7.258 1.00 0.00 52 TYR M N 16
ATOM 16929 C CA . TYR A 1 52 ? 18.046 -12.853 -8.010 1.00 0.00 52 TYR M CA 16
ATOM 16930 C C . TYR A 1 52 ? 17.487 -14.147 -7.399 1.00 0.00 52 TYR M C 16
ATOM 16931 O O . TYR A 1 52 ? 16.804 -14.912 -8.088 1.00 0.00 52 TYR M O 16
ATOM 16948 N N . LEU A 1 53 ? 17.723 -14.386 -6.099 1.00 0.00 53 LEU M N 16
ATOM 16949 C CA . LEU A 1 53 ? 17.280 -15.627 -5.451 1.00 0.00 53 LEU M CA 16
ATOM 16950 C C . LEU A 1 53 ? 15.776 -15.668 -5.124 1.00 0.00 53 LEU M C 16
ATOM 16951 O O . LEU A 1 53 ? 15.226 -16.763 -5.020 1.00 0.00 53 LEU M O 16
ATOM 16966 N N . THR A 1 54 ? 15.073 -14.527 -5.042 1.00 0.00 54 THR M N 16
ATOM 16967 C CA . THR A 1 54 ? 13.607 -14.533 -4.866 1.00 0.00 54 THR M CA 16
ATOM 16968 C C . THR A 1 54 ? 12.888 -15.115 -6.093 1.00 0.00 54 THR M C 16
ATOM 16969 O O . THR A 1 54 ? 11.861 -15.781 -5.955 1.00 0.00 54 THR M O 16
ATOM 16980 N N . GLU A 1 55 ? 13.450 -14.933 -7.298 1.00 0.00 55 GLU M N 16
ATOM 16981 C CA . GLU A 1 55 ? 12.935 -15.546 -8.536 1.00 0.00 55 GLU M CA 16
ATOM 16982 C C . GLU A 1 55 ? 13.324 -17.033 -8.652 1.00 0.00 55 GLU M C 16
ATOM 16983 O O . GLU A 1 55 ? 12.520 -17.847 -9.108 1.00 0.00 55 GLU M O 16
ATOM 16993 N N . ALA A 1 56 ? 14.522 -17.412 -8.187 1.00 0.00 56 ALA M N 16
ATOM 16994 C CA . ALA A 1 56 ? 14.986 -18.805 -8.143 1.00 0.00 56 ALA M CA 16
ATOM 16995 C C . ALA A 1 56 ? 14.217 -19.697 -7.138 1.00 0.00 56 ALA M C 16
ATOM 16996 O O . ALA A 1 56 ? 14.273 -20.927 -7.224 1.00 0.00 56 ALA M O 16
ATOM 17003 N N . LEU A 1 57 ? 13.479 -19.079 -6.205 1.00 0.00 57 LEU M N 16
ATOM 17004 C CA . LEU A 1 57 ? 12.723 -19.714 -5.117 1.00 0.00 57 LEU M CA 16
ATOM 17005 C C . LEU A 1 57 ? 11.231 -19.305 -5.139 1.00 0.00 57 LEU M C 16
ATOM 17006 O O . LEU A 1 57 ? 10.509 -19.514 -4.162 1.00 0.00 57 LEU M O 16
ATOM 17021 N N . GLN A 1 58 ? 10.750 -18.739 -6.256 1.00 0.00 58 GLN M N 16
ATOM 17022 C CA . GLN A 1 58 ? 9.397 -18.190 -6.425 1.00 0.00 58 GLN M CA 16
ATOM 17023 C C . GLN A 1 58 ? 8.260 -19.196 -6.140 1.00 0.00 58 GLN M C 16
ATOM 17024 O O . GLN A 1 58 ? 7.183 -18.793 -5.687 1.00 0.00 58 GLN M O 16
ATOM 17036 N N . SER A 1 59 ? 8.507 -20.494 -6.354 1.00 0.00 59 SER M N 16
ATOM 17037 C CA . SER A 1 59 ? 7.513 -21.576 -6.205 1.00 0.00 59 SER M CA 16
ATOM 17038 C C . SER A 1 59 ? 7.859 -22.587 -5.092 1.00 0.00 59 SER M C 16
ATOM 17039 O O . SER A 1 59 ? 7.169 -23.597 -4.940 1.00 0.00 59 SER M O 16
ATOM 17046 N N . ILE A 1 60 ? 8.923 -22.336 -4.317 1.00 0.00 60 ILE M N 16
ATOM 17047 C CA . ILE A 1 60 ? 9.313 -23.146 -3.151 1.00 0.00 60 ILE M CA 16
ATOM 17048 C C . ILE A 1 60 ? 8.326 -22.941 -1.990 1.00 0.00 60 ILE M C 16
ATOM 17049 O O . ILE A 1 60 ? 7.828 -21.837 -1.747 1.00 0.00 60 ILE M O 16
ATOM 17064 N N . SER A 1 61 ? 8.063 -24.033 -1.267 1.00 0.00 61 SER M N 16
ATOM 17065 C CA . SER A 1 61 ? 7.206 -24.101 -0.075 1.00 0.00 61 SER M CA 16
ATOM 17066 C C . SER A 1 61 ? 7.623 -23.101 1.014 1.00 0.00 61 SER M C 16
ATOM 17067 O O . SER A 1 61 ? 8.778 -23.069 1.428 1.00 0.00 61 SER M O 16
ATOM 17074 N N . GLU A 1 62 ? 6.677 -22.301 1.520 1.00 0.00 62 GLU M N 16
ATOM 17075 C CA . GLU A 1 62 ? 6.952 -21.215 2.487 1.00 0.00 62 GLU M CA 16
ATOM 17076 C C . GLU A 1 62 ? 7.583 -21.673 3.814 1.00 0.00 62 GLU M C 16
ATOM 17077 O O . GLU A 1 62 ? 8.428 -20.972 4.378 1.00 0.00 62 GLU M O 16
ATOM 17087 N N . LEU A 1 63 ? 7.217 -22.861 4.299 1.00 0.00 63 LEU M N 16
ATOM 17088 C CA . LEU A 1 63 ? 7.782 -23.482 5.501 1.00 0.00 63 LEU M CA 16
ATOM 17089 C C . LEU A 1 63 ? 9.143 -24.179 5.256 1.00 0.00 63 LEU M C 16
ATOM 17090 O O . LEU A 1 63 ? 9.768 -24.668 6.199 1.00 0.00 63 LEU M O 16
ATOM 17105 N N . GLU A 1 64 ? 9.608 -24.207 4.004 1.00 0.00 64 GLU M N 16
ATOM 17106 C CA . GLU A 1 64 ? 10.858 -24.838 3.552 1.00 0.00 64 GLU M CA 16
ATOM 17107 C C . GLU A 1 64 ? 11.848 -23.833 2.922 1.00 0.00 64 GLU M C 16
ATOM 17108 O O . GLU A 1 64 ? 12.960 -24.227 2.567 1.00 0.00 64 GLU M O 16
ATOM 17118 N N . LEU A 1 65 ? 11.484 -22.550 2.783 1.00 0.00 65 LEU M N 16
ATOM 17119 C CA . LEU A 1 65 ? 12.294 -21.538 2.096 1.00 0.00 65 LEU M CA 16
ATOM 17120 C C . LEU A 1 65 ? 13.684 -21.397 2.722 1.00 0.00 65 LEU M C 16
ATOM 17121 O O . LEU A 1 65 ? 14.684 -21.372 2.007 1.00 0.00 65 LEU M O 16
ATOM 17136 N N . GLU A 1 66 ? 13.752 -21.331 4.055 1.00 0.00 66 GLU M N 16
ATOM 17137 C CA . GLU A 1 66 ? 15.017 -21.174 4.774 1.00 0.00 66 GLU M CA 16
ATOM 17138 C C . GLU A 1 66 ? 15.876 -22.449 4.737 1.00 0.00 66 GLU M C 16
ATOM 17139 O O . GLU A 1 66 ? 17.100 -22.354 4.661 1.00 0.00 66 GLU M O 16
ATOM 17149 N N . ASP A 1 67 ? 15.259 -23.637 4.750 1.00 0.00 67 ASP M N 16
ATOM 17150 C CA . ASP A 1 67 ? 15.967 -24.924 4.633 1.00 0.00 67 ASP M CA 16
ATOM 17151 C C . ASP A 1 67 ? 16.557 -25.133 3.227 1.00 0.00 67 ASP M C 16
ATOM 17152 O O . ASP A 1 67 ? 17.688 -25.606 3.088 1.00 0.00 67 ASP M O 16
ATOM 17160 N N . LYS A 1 68 ? 15.817 -24.735 2.183 1.00 0.00 68 LYS M N 16
ATOM 17161 C CA . LYS A 1 68 ? 16.268 -24.751 0.783 1.00 0.00 68 LYS M CA 16
ATOM 17162 C C . LYS A 1 68 ? 17.408 -23.753 0.553 1.00 0.00 68 LYS M C 16
ATOM 17163 O O . LYS A 1 68 ? 18.467 -24.116 0.039 1.00 0.00 68 LYS M O 16
ATOM 17178 N N . LEU A 1 69 ? 17.208 -22.498 0.963 1.00 0.00 69 LEU M N 16
ATOM 17179 C CA . LEU A 1 69 ? 18.179 -21.400 0.842 1.00 0.00 69 LEU M CA 16
ATOM 17180 C C . LEU A 1 69 ? 19.465 -21.635 1.652 1.00 0.00 69 LEU M C 16
ATOM 17181 O O . LEU A 1 69 ? 20.506 -21.046 1.360 1.00 0.00 69 LEU M O 16
ATOM 17196 N N . GLU A 1 70 ? 19.434 -22.541 2.628 1.00 0.00 70 GLU M N 16
ATOM 17197 C CA . GLU A 1 70 ? 20.629 -22.941 3.390 1.00 0.00 70 GLU M CA 16
ATOM 17198 C C . GLU A 1 70 ? 21.716 -23.508 2.456 1.00 0.00 70 GLU M C 16
ATOM 17199 O O . GLU A 1 70 ? 22.909 -23.283 2.676 1.00 0.00 70 GLU M O 16
ATOM 17209 N N . LYS A 1 71 ? 21.312 -24.192 1.369 1.00 0.00 71 LYS M N 16
ATOM 17210 C CA . LYS A 1 71 ? 22.232 -24.717 0.346 1.00 0.00 71 LYS M CA 16
ATOM 17211 C C . LYS A 1 71 ? 22.965 -23.586 -0.374 1.00 0.00 71 LYS M C 16
ATOM 17212 O O . LYS A 1 71 ? 24.166 -23.692 -0.620 1.00 0.00 71 LYS M O 16
ATOM 17227 N N . ILE A 1 72 ? 22.255 -22.481 -0.636 1.00 0.00 72 ILE M N 16
ATOM 17228 C CA . ILE A 1 72 ? 22.803 -21.272 -1.265 1.00 0.00 72 ILE M CA 16
ATOM 17229 C C . ILE A 1 72 ? 23.842 -20.659 -0.331 1.00 0.00 72 ILE M C 16
ATOM 17230 O O . ILE A 1 72 ? 24.990 -20.501 -0.733 1.00 0.00 72 ILE M O 16
ATOM 17245 N N . ILE A 1 73 ? 23.500 -20.404 0.940 1.00 0.00 73 ILE M N 16
ATOM 17246 C CA . ILE A 1 73 ? 24.448 -19.853 1.927 1.00 0.00 73 ILE M CA 16
ATOM 17247 C C . ILE A 1 73 ? 25.691 -20.757 2.064 1.00 0.00 73 ILE M C 16
ATOM 17248 O O . ILE A 1 73 ? 26.822 -20.270 2.020 1.00 0.00 73 ILE M O 16
ATOM 17263 N N . ASN A 1 74 ? 25.504 -22.080 2.135 1.00 0.00 74 ASN M N 16
ATOM 17264 C CA . ASN A 1 74 ? 26.598 -23.056 2.188 1.00 0.00 74 ASN M CA 16
ATOM 17265 C C . ASN A 1 74 ? 27.473 -23.105 0.913 1.00 0.00 74 ASN M C 16
ATOM 17266 O O . ASN A 1 74 ? 28.621 -23.540 1.000 1.00 0.00 74 ASN M O 16
ATOM 17276 N N . ALA A 1 75 ? 26.977 -22.652 -0.245 1.00 0.00 75 ALA M N 16
ATOM 17277 C CA . ALA A 1 75 ? 27.745 -22.545 -1.490 1.00 0.00 75 ALA M CA 16
ATOM 17278 C C . ALA A 1 75 ? 28.417 -21.161 -1.640 1.00 0.00 75 ALA M C 16
ATOM 17279 O O . ALA A 1 75 ? 29.517 -21.053 -2.182 1.00 0.00 75 ALA M O 16
ATOM 17286 N N . VAL A 1 76 ? 27.787 -20.097 -1.123 1.00 0.00 76 VAL M N 16
ATOM 17287 C CA . VAL A 1 76 ? 28.355 -18.736 -1.049 1.00 0.00 76 VAL M CA 16
ATOM 17288 C C . VAL A 1 76 ? 29.612 -18.738 -0.168 1.00 0.00 76 VAL M C 16
ATOM 17289 O O . VAL A 1 76 ? 30.623 -18.127 -0.513 1.00 0.00 76 VAL M O 16
ATOM 17302 N N . GLU A 1 77 ? 29.578 -19.494 0.933 1.00 0.00 77 GLU M N 16
ATOM 17303 C CA . GLU A 1 77 ? 30.707 -19.726 1.854 1.00 0.00 77 GLU M CA 16
ATOM 17304 C C . GLU A 1 77 ? 31.910 -20.481 1.236 1.00 0.00 77 GLU M C 16
ATOM 17305 O O . GLU A 1 77 ? 32.943 -20.632 1.899 1.00 0.00 77 GLU M O 16
ATOM 17315 N N . LYS A 1 78 ? 31.813 -20.932 -0.029 1.00 0.00 78 LYS M N 16
ATOM 17316 C CA . LYS A 1 78 ? 32.853 -21.681 -0.769 1.00 0.00 78 LYS M CA 16
ATOM 17317 C C . LYS A 1 78 ? 33.426 -20.913 -1.973 1.00 0.00 78 LYS M C 16
ATOM 17318 O O . LYS A 1 78 ? 34.168 -21.485 -2.777 1.00 0.00 78 LYS M O 16
ATOM 17333 N N . GLN A 1 79 ? 33.104 -19.623 -2.106 1.00 0.00 79 GLN M N 16
ATOM 17334 C CA . GLN A 1 79 ? 33.560 -18.731 -3.184 1.00 0.00 79 GLN M CA 16
ATOM 17335 C C . GLN A 1 79 ? 34.609 -17.709 -2.686 1.00 0.00 79 GLN M C 16
ATOM 17336 O O . GLN A 1 79 ? 34.638 -17.383 -1.495 1.00 0.00 79 GLN M O 16
ATOM 17348 N N . PRO A 1 80 ? 35.464 -17.171 -3.583 1.00 0.00 80 PRO M N 16
ATOM 17349 C CA . PRO A 1 80 ? 36.426 -16.123 -3.244 1.00 0.00 80 PRO M CA 16
ATOM 17350 C C . PRO A 1 80 ? 35.736 -14.763 -3.029 1.00 0.00 80 PRO M C 16
ATOM 17351 O O . PRO A 1 80 ? 35.028 -14.262 -3.906 1.00 0.00 80 PRO M O 16
ATOM 17359 N N . LEU A 1 81 ? 35.953 -14.159 -1.856 1.00 0.00 81 LEU M N 16
ATOM 17360 C CA . LEU A 1 81 ? 35.449 -12.835 -1.459 1.00 0.00 81 LEU M CA 16
ATOM 17361 C C . LEU A 1 81 ? 36.293 -12.229 -0.317 1.00 0.00 81 LEU M C 16
ATOM 17362 O O . LEU A 1 81 ? 37.096 -12.924 0.316 1.00 0.00 81 LEU M O 16
ATOM 17377 N N . SER A 1 82 ? 36.112 -10.930 -0.055 1.00 0.00 82 SER M N 16
ATOM 17378 C CA . SER A 1 82 ? 36.907 -10.144 0.914 1.00 0.00 82 SER M CA 16
ATOM 17379 C C . SER A 1 82 ? 36.053 -9.350 1.925 1.00 0.00 82 SER M C 16
ATOM 17380 O O . SER A 1 82 ? 36.577 -8.538 2.690 1.00 0.00 82 SER M O 16
ATOM 17387 N N . SER A 1 83 ? 34.741 -9.596 1.950 1.00 0.00 83 SER M N 16
ATOM 17388 C CA . SER A 1 83 ? 33.768 -9.024 2.900 1.00 0.00 83 SER M CA 16
ATOM 17389 C C . SER A 1 83 ? 32.597 -9.993 3.144 1.00 0.00 83 SER M C 16
ATOM 17390 O O . SER A 1 83 ? 32.517 -11.053 2.519 1.00 0.00 83 SER M O 16
ATOM 17397 N N . ASN A 1 84 ? 31.666 -9.634 4.038 1.00 0.00 84 ASN M N 16
ATOM 17398 C CA . ASN A 1 84 ? 30.451 -10.422 4.290 1.00 0.00 84 ASN M CA 16
ATOM 17399 C C . ASN A 1 84 ? 29.289 -10.039 3.345 1.00 0.00 84 ASN M C 16
ATOM 17400 O O . ASN A 1 84 ? 28.172 -10.531 3.509 1.00 0.00 84 ASN M O 16
ATOM 17410 N N . MET A 1 85 ? 29.523 -9.146 2.379 1.00 0.00 85 MET M N 16
ATOM 17411 C CA . MET A 1 85 ? 28.495 -8.668 1.452 1.00 0.00 85 MET M CA 16
ATOM 17412 C C . MET A 1 85 ? 28.398 -9.598 0.236 1.00 0.00 85 MET M C 16
ATOM 17413 O O . MET A 1 85 ? 29.414 -9.928 -0.384 1.00 0.00 85 MET M O 16
ATOM 17425 N N . ILE A 1 86 ? 27.173 -9.998 -0.124 1.00 0.00 86 ILE M N 16
ATOM 17426 C CA . ILE A 1 86 ? 26.913 -11.002 -1.168 1.00 0.00 86 ILE M CA 16
ATOM 17427 C C . ILE A 1 86 ? 26.204 -10.361 -2.365 1.00 0.00 86 ILE M C 16
ATOM 17428 O O . ILE A 1 86 ? 25.016 -10.033 -2.301 1.00 0.00 86 ILE M O 16
ATOM 17443 N N . GLU A 1 87 ? 26.967 -10.139 -3.438 1.00 0.00 87 GLU M N 16
ATOM 17444 C CA . GLU A 1 87 ? 26.499 -9.577 -4.714 1.00 0.00 87 GLU M CA 16
ATOM 17445 C C . GLU A 1 87 ? 25.747 -10.588 -5.602 1.00 0.00 87 GLU M C 16
ATOM 17446 O O . GLU A 1 87 ? 25.764 -11.801 -5.361 1.00 0.00 87 GLU M O 16
ATOM 17456 N N . ARG A 1 88 ? 25.115 -10.097 -6.677 1.00 0.00 88 ARG M N 16
ATOM 17457 C CA . ARG A 1 88 ? 24.327 -10.913 -7.619 1.00 0.00 88 ARG M CA 16
ATOM 17458 C C . ARG A 1 88 ? 25.160 -11.997 -8.302 1.00 0.00 88 ARG M C 16
ATOM 17459 O O . ARG A 1 88 ? 24.717 -13.136 -8.408 1.00 0.00 88 ARG M O 16
ATOM 17477 N N . SER A 1 89 ? 26.386 -11.668 -8.712 1.00 0.00 89 SER M N 16
ATOM 17478 C CA . SER A 1 89 ? 27.275 -12.630 -9.384 1.00 0.00 89 SER M CA 16
ATOM 17479 C C . SER A 1 89 ? 27.706 -13.797 -8.479 1.00 0.00 89 SER M C 16
ATOM 17480 O O . SER A 1 89 ? 28.014 -14.882 -8.981 1.00 0.00 89 SER M O 16
ATOM 17487 N N . VAL A 1 90 ? 27.685 -13.607 -7.150 1.00 0.00 90 VAL M N 16
ATOM 17488 C CA . VAL A 1 90 ? 27.999 -14.655 -6.163 1.00 0.00 90 VAL M CA 16
ATOM 17489 C C . VAL A 1 90 ? 26.819 -15.628 -5.995 1.00 0.00 90 VAL M C 16
ATOM 17490 O O . VAL A 1 90 ? 27.021 -16.846 -6.028 1.00 0.00 90 VAL M O 16
ATOM 17503 N N . VAL A 1 91 ? 25.573 -15.137 -5.889 1.00 0.00 91 VAL M N 16
ATOM 17504 C CA . VAL A 1 91 ? 24.381 -16.020 -5.852 1.00 0.00 91 VAL M CA 16
ATOM 17505 C C . VAL A 1 91 ? 24.114 -16.717 -7.194 1.00 0.00 91 VAL M C 16
ATOM 17506 O O . VAL A 1 91 ? 23.632 -17.848 -7.209 1.00 0.00 91 VAL M O 16
ATOM 17519 N N . GLU A 1 92 ? 24.501 -16.100 -8.315 1.00 0.00 92 GLU M N 16
ATOM 17520 C CA . GLU A 1 92 ? 24.410 -16.675 -9.669 1.00 0.00 92 GLU M CA 16
ATOM 17521 C C . GLU A 1 92 ? 25.207 -17.985 -9.833 1.00 0.00 92 GLU M C 16
ATOM 17522 O O . GLU A 1 92 ? 24.861 -18.829 -10.662 1.00 0.00 92 GLU M O 16
ATOM 17532 N N . ALA A 1 93 ? 26.245 -18.183 -9.012 1.00 0.00 93 ALA M N 16
ATOM 17533 C CA . ALA A 1 93 ? 27.046 -19.406 -8.943 1.00 0.00 93 ALA M CA 16
ATOM 17534 C C . ALA A 1 93 ? 26.616 -20.337 -7.785 1.00 0.00 93 ALA M C 16
ATOM 17535 O O . ALA A 1 93 ? 26.646 -21.560 -7.934 1.00 0.00 93 ALA M O 16
ATOM 17542 N N . ALA A 1 94 ? 26.164 -19.791 -6.648 1.00 0.00 94 ALA M N 16
ATOM 17543 C CA . ALA A 1 94 ? 25.670 -20.584 -5.513 1.00 0.00 94 ALA M CA 16
ATOM 17544 C C . ALA A 1 94 ? 24.361 -21.340 -5.821 1.00 0.00 94 ALA M C 16
ATOM 17545 O O . ALA A 1 94 ? 24.164 -22.463 -5.351 1.00 0.00 94 ALA M O 16
ATOM 17552 N N . VAL A 1 95 ? 23.472 -20.762 -6.641 1.00 0.00 95 VAL M N 16
ATOM 17553 C CA . VAL A 1 95 ? 22.226 -21.413 -7.088 1.00 0.00 95 VAL M CA 16
ATOM 17554 C C . VAL A 1 95 ? 22.484 -22.691 -7.906 1.00 0.00 95 VAL M C 16
ATOM 17555 O O . VAL A 1 95 ? 21.699 -23.634 -7.840 1.00 0.00 95 VAL M O 16
ATOM 17568 N N . GLN A 1 96 ? 23.606 -22.753 -8.631 1.00 0.00 96 GLN M N 16
ATOM 17569 C CA . GLN A 1 96 ? 23.979 -23.885 -9.489 1.00 0.00 96 GLN M CA 16
ATOM 17570 C C . GLN A 1 96 ? 24.263 -25.151 -8.663 1.00 0.00 96 GLN M C 16
ATOM 17571 O O . GLN A 1 96 ? 23.858 -26.256 -9.026 1.00 0.00 96 GLN M O 16
ATOM 17583 N N . GLU A 1 97 ? 24.925 -24.977 -7.514 1.00 0.00 97 GLU M N 16
ATOM 17584 C CA . GLU A 1 97 ? 25.213 -26.010 -6.517 1.00 0.00 97 GLU M CA 16
ATOM 17585 C C . GLU A 1 97 ? 23.968 -26.388 -5.686 1.00 0.00 97 GLU M C 16
ATOM 17586 O O . GLU A 1 97 ? 23.849 -27.512 -5.193 1.00 0.00 97 GLU M O 16
ATOM 17596 N N . SER A 1 98 ? 23.016 -25.455 -5.556 1.00 0.00 98 SER M N 16
ATOM 17597 C CA . SER A 1 98 ? 21.820 -25.581 -4.702 1.00 0.00 98 SER M CA 16
ATOM 17598 C C . SER A 1 98 ? 20.558 -26.118 -5.399 1.00 0.00 98 SER M C 16
ATOM 17599 O O . SER A 1 98 ? 19.557 -26.386 -4.726 1.00 0.00 98 SER M O 16
ATOM 17606 N N . SER A 1 99 ? 20.585 -26.239 -6.733 1.00 0.00 99 SER M N 16
ATOM 17607 C CA . SER A 1 99 ? 19.468 -26.663 -7.596 1.00 0.00 99 SER M CA 16
ATOM 17608 C C . SER A 1 99 ? 18.878 -28.028 -7.207 1.00 0.00 99 SER M C 16
ATOM 17609 O O . SER A 1 99 ? 19.615 -29.043 -7.233 1.00 0.00 99 SER M O 16
ATOM 17617 N N . MET A 1 25 ? 3.998 -17.775 -1.536 1.00 0.00 25 MET M N 17
ATOM 17618 C CA . MET A 1 25 ? 4.940 -16.718 -1.163 1.00 0.00 25 MET M CA 17
ATOM 17619 C C . MET A 1 25 ? 4.853 -15.459 -2.043 1.00 0.00 25 MET M C 17
ATOM 17620 O O . MET A 1 25 ? 5.323 -15.443 -3.185 1.00 0.00 25 MET M O 17
ATOM 17632 N N . ALA A 1 26 ? 4.257 -14.391 -1.503 1.00 0.00 26 ALA M N 17
ATOM 17633 C CA . ALA A 1 26 ? 4.201 -13.069 -2.123 1.00 0.00 26 ALA M CA 17
ATOM 17634 C C . ALA A 1 26 ? 5.601 -12.409 -2.106 1.00 0.00 26 ALA M C 17
ATOM 17635 O O . ALA A 1 26 ? 6.307 -12.554 -1.104 1.00 0.00 26 ALA M O 17
ATOM 17642 N N . PRO A 1 27 ? 6.009 -11.671 -3.156 1.00 0.00 27 PRO M N 17
ATOM 17643 C CA . PRO A 1 27 ? 7.348 -11.089 -3.302 1.00 0.00 27 PRO M CA 17
ATOM 17644 C C . PRO A 1 27 ? 7.938 -10.413 -2.056 1.00 0.00 27 PRO M C 17
ATOM 17645 O O . PRO A 1 27 ? 9.052 -10.738 -1.660 1.00 0.00 27 PRO M O 17
ATOM 17653 N N . GLU A 1 28 ? 7.221 -9.501 -1.398 1.00 0.00 28 GLU M N 17
ATOM 17654 C CA . GLU A 1 28 ? 7.767 -8.760 -0.242 1.00 0.00 28 GLU M CA 17
ATOM 17655 C C . GLU A 1 28 ? 7.899 -9.628 1.022 1.00 0.00 28 GLU M C 17
ATOM 17656 O O . GLU A 1 28 ? 8.870 -9.496 1.774 1.00 0.00 28 GLU M O 17
ATOM 17666 N N . ARG A 1 29 ? 6.966 -10.566 1.232 1.00 0.00 29 ARG M N 17
ATOM 17667 C CA . ARG A 1 29 ? 7.004 -11.546 2.330 1.00 0.00 29 ARG M CA 17
ATOM 17668 C C . ARG A 1 29 ? 8.145 -12.549 2.150 1.00 0.00 29 ARG M C 17
ATOM 17669 O O . ARG A 1 29 ? 8.859 -12.858 3.103 1.00 0.00 29 ARG M O 17
ATOM 17687 N N . LEU A 1 30 ? 8.363 -12.989 0.913 1.00 0.00 30 LEU M N 17
ATOM 17688 C CA . LEU A 1 30 ? 9.432 -13.868 0.480 1.00 0.00 30 LEU M CA 17
ATOM 17689 C C . LEU A 1 30 ? 10.802 -13.199 0.636 1.00 0.00 30 LEU M C 17
ATOM 17690 O O . LEU A 1 30 ? 11.711 -13.801 1.197 1.00 0.00 30 LEU M O 17
ATOM 17705 N N . ARG A 1 31 ? 10.937 -11.942 0.203 1.00 0.00 31 ARG M N 17
ATOM 17706 C CA . ARG A 1 31 ? 12.157 -11.135 0.368 1.00 0.00 31 ARG M CA 17
ATOM 17707 C C . ARG A 1 31 ? 12.523 -10.933 1.837 1.00 0.00 31 ARG M C 17
ATOM 17708 O O . ARG A 1 31 ? 13.673 -11.154 2.208 1.00 0.00 31 ARG M O 17
ATOM 17726 N N . SER A 1 32 ? 11.545 -10.603 2.683 1.00 0.00 32 SER M N 17
ATOM 17727 C CA . SER A 1 32 ? 11.742 -10.485 4.137 1.00 0.00 32 SER M CA 17
ATOM 17728 C C . SER A 1 32 ? 12.245 -11.801 4.760 1.00 0.00 32 SER M C 17
ATOM 17729 O O . SER A 1 32 ? 13.253 -11.805 5.478 1.00 0.00 32 SER M O 17
ATOM 17736 N N . ARG A 1 33 ? 11.606 -12.934 4.421 1.00 0.00 33 ARG M N 17
ATOM 17737 C CA . ARG A 1 33 ? 11.994 -14.283 4.876 1.00 0.00 33 ARG M CA 17
ATOM 17738 C C . ARG A 1 33 ? 13.351 -14.755 4.325 1.00 0.00 33 ARG M C 17
ATOM 17739 O O . ARG A 1 33 ? 14.046 -15.522 4.990 1.00 0.00 33 ARG M O 17
ATOM 17757 N N . ALA A 1 34 ? 13.741 -14.294 3.136 1.00 0.00 34 ALA M N 17
ATOM 17758 C CA . ALA A 1 34 ? 15.024 -14.609 2.510 1.00 0.00 34 ALA M CA 17
ATOM 17759 C C . ALA A 1 34 ? 16.201 -13.798 3.085 1.00 0.00 34 ALA M C 17
ATOM 17760 O O . ALA A 1 34 ? 17.261 -14.361 3.367 1.00 0.00 34 ALA M O 17
ATOM 17767 N N . LEU A 1 35 ? 16.025 -12.487 3.295 1.00 0.00 35 LEU M N 17
ATOM 17768 C CA . LEU A 1 35 ? 17.059 -11.597 3.841 1.00 0.00 35 LEU M CA 17
ATOM 17769 C C . LEU A 1 35 ? 17.492 -11.996 5.261 1.00 0.00 35 LEU M C 17
ATOM 17770 O O . LEU A 1 35 ? 18.685 -11.974 5.568 1.00 0.00 35 LEU M O 17
ATOM 17785 N N . SER A 1 36 ? 16.546 -12.391 6.117 1.00 0.00 36 SER M N 17
ATOM 17786 C CA . SER A 1 36 ? 16.834 -12.800 7.499 1.00 0.00 36 SER M CA 17
ATOM 17787 C C . SER A 1 36 ? 17.738 -14.041 7.589 1.00 0.00 36 SER M C 17
ATOM 17788 O O . SER A 1 36 ? 18.583 -14.109 8.483 1.00 0.00 36 SER M O 17
ATOM 17795 N N . ALA A 1 37 ? 17.635 -14.992 6.648 1.00 0.00 37 ALA M N 17
ATOM 17796 C CA . ALA A 1 37 ? 18.495 -16.178 6.587 1.00 0.00 37 ALA M CA 17
ATOM 17797 C C . ALA A 1 37 ? 19.976 -15.819 6.341 1.00 0.00 37 ALA M C 17
ATOM 17798 O O . ALA A 1 37 ? 20.859 -16.343 7.024 1.00 0.00 37 ALA M O 17
ATOM 17805 N N . PHE A 1 38 ? 20.264 -14.906 5.404 1.00 0.00 38 PHE M N 17
ATOM 17806 C CA . PHE A 1 38 ? 21.630 -14.404 5.187 1.00 0.00 38 PHE M CA 17
ATOM 17807 C C . PHE A 1 38 ? 22.106 -13.582 6.400 1.00 0.00 38 PHE M C 17
ATOM 17808 O O . PHE A 1 38 ? 23.220 -13.788 6.885 1.00 0.00 38 PHE M O 17
ATOM 17824 N N . LYS A 1 39 ? 21.243 -12.705 6.933 1.00 0.00 39 LYS M N 17
ATOM 17825 C CA . LYS A 1 39 ? 21.524 -11.832 8.089 1.00 0.00 39 LYS M CA 17
ATOM 17826 C C . LYS A 1 39 ? 21.935 -12.611 9.346 1.00 0.00 39 LYS M C 17
ATOM 17827 O O . LYS A 1 39 ? 22.964 -12.294 9.949 1.00 0.00 39 LYS M O 17
ATOM 17842 N N . LEU A 1 40 ? 21.176 -13.646 9.735 1.00 0.00 40 LEU M N 17
ATOM 17843 C CA . LEU A 1 40 ? 21.474 -14.461 10.926 1.00 0.00 40 LEU M CA 17
ATOM 17844 C C . LEU A 1 40 ? 22.749 -15.317 10.773 1.00 0.00 40 LEU M C 17
ATOM 17845 O O . LEU A 1 40 ? 23.414 -15.609 11.770 1.00 0.00 40 LEU M O 17
ATOM 17860 N N . ARG A 1 41 ? 23.114 -15.680 9.535 1.00 0.00 41 ARG M N 17
ATOM 17861 C CA . ARG A 1 41 ? 24.368 -16.391 9.198 1.00 0.00 41 ARG M CA 17
ATOM 17862 C C . ARG A 1 41 ? 25.596 -15.464 9.151 1.00 0.00 41 ARG M C 17
ATOM 17863 O O . ARG A 1 41 ? 26.726 -15.956 9.133 1.00 0.00 41 ARG M O 17
ATOM 17881 N N . GLY A 1 42 ? 25.385 -14.145 9.155 1.00 0.00 42 GLY M N 17
ATOM 17882 C CA . GLY A 1 42 ? 26.426 -13.105 9.223 1.00 0.00 42 GLY M CA 17
ATOM 17883 C C . GLY A 1 42 ? 26.672 -12.338 7.918 1.00 0.00 42 GLY M C 17
ATOM 17884 O O . GLY A 1 42 ? 27.595 -11.524 7.862 1.00 0.00 42 GLY M O 17
ATOM 17888 N N . LEU A 1 43 ? 25.881 -12.583 6.870 1.00 0.00 43 LEU M N 17
ATOM 17889 C CA . LEU A 1 43 ? 26.049 -12.021 5.526 1.00 0.00 43 LEU M CA 17
ATOM 17890 C C . LEU A 1 43 ? 25.143 -10.798 5.269 1.00 0.00 43 LEU M C 17
ATOM 17891 O O . LEU A 1 43 ? 24.153 -10.570 5.967 1.00 0.00 43 LEU M O 17
ATOM 17906 N N . LEU A 1 44 ? 25.463 -10.049 4.208 1.00 0.00 44 LEU M N 17
ATOM 17907 C CA . LEU A 1 44 ? 24.748 -8.858 3.727 1.00 0.00 44 LEU M CA 17
ATOM 17908 C C . LEU A 1 44 ? 24.440 -8.991 2.225 1.00 0.00 44 LEU M C 17
ATOM 17909 O O . LEU A 1 44 ? 25.165 -8.494 1.360 1.00 0.00 44 LEU M O 17
ATOM 17924 N N . LEU A 1 45 ? 23.362 -9.715 1.918 1.00 0.00 45 LEU M N 17
ATOM 17925 C CA . LEU A 1 45 ? 22.819 -9.902 0.570 1.00 0.00 45 LEU M CA 17
ATOM 17926 C C . LEU A 1 45 ? 22.412 -8.553 -0.065 1.00 0.00 45 LEU M C 17
ATOM 17927 O O . LEU A 1 45 ? 21.594 -7.816 0.499 1.00 0.00 45 LEU M O 17
ATOM 17942 N N . ARG A 1 46 ? 22.990 -8.217 -1.227 1.00 0.00 46 ARG M N 17
ATOM 17943 C CA . ARG A 1 46 ? 22.765 -6.938 -1.936 1.00 0.00 46 ARG M CA 17
ATOM 17944 C C . ARG A 1 46 ? 21.403 -6.866 -2.642 1.00 0.00 46 ARG M C 17
ATOM 17945 O O . ARG A 1 46 ? 20.735 -7.878 -2.850 1.00 0.00 46 ARG M O 17
ATOM 17963 N N . GLY A 1 47 ? 21.012 -5.660 -3.070 1.00 0.00 47 GLY M N 17
ATOM 17964 C CA . GLY A 1 47 ? 19.697 -5.375 -3.669 1.00 0.00 47 GLY M CA 17
ATOM 17965 C C . GLY A 1 47 ? 19.444 -6.000 -5.051 1.00 0.00 47 GLY M C 17
ATOM 17966 O O . GLY A 1 47 ? 18.287 -6.188 -5.427 1.00 0.00 47 GLY M O 17
ATOM 17970 N N . GLU A 1 48 ? 20.488 -6.354 -5.812 1.00 0.00 48 GLU M N 17
ATOM 17971 C CA . GLU A 1 48 ? 20.327 -7.105 -7.070 1.00 0.00 48 GLU M CA 17
ATOM 17972 C C . GLU A 1 48 ? 20.372 -8.621 -6.793 1.00 0.00 48 GLU M C 17
ATOM 17973 O O . GLU A 1 48 ? 19.702 -9.407 -7.462 1.00 0.00 48 GLU M O 17
ATOM 17983 N N . ALA A 1 49 ? 21.110 -9.039 -5.758 1.00 0.00 49 ALA M N 17
ATOM 17984 C CA . ALA A 1 49 ? 21.216 -10.428 -5.326 1.00 0.00 49 ALA M CA 17
ATOM 17985 C C . ALA A 1 49 ? 19.887 -10.958 -4.761 1.00 0.00 49 ALA M C 17
ATOM 17986 O O . ALA A 1 49 ? 19.449 -12.049 -5.129 1.00 0.00 49 ALA M O 17
ATOM 17993 N N . ILE A 1 50 ? 19.206 -10.161 -3.925 1.00 0.00 50 ILE M N 17
ATOM 17994 C CA . ILE A 1 50 ? 17.869 -10.475 -3.398 1.00 0.00 50 ILE M CA 17
ATOM 17995 C C . ILE A 1 50 ? 16.854 -10.665 -4.533 1.00 0.00 50 ILE M C 17
ATOM 17996 O O . ILE A 1 50 ? 16.100 -11.636 -4.526 1.00 0.00 50 ILE M O 17
ATOM 18011 N N . LYS A 1 51 ? 16.872 -9.796 -5.553 1.00 0.00 51 LYS M N 17
ATOM 18012 C CA . LYS A 1 51 ? 16.041 -9.886 -6.764 1.00 0.00 51 LYS M CA 17
ATOM 18013 C C . LYS A 1 51 ? 16.364 -11.120 -7.619 1.00 0.00 51 LYS M C 17
ATOM 18014 O O . LYS A 1 51 ? 15.451 -11.730 -8.172 1.00 0.00 51 LYS M O 17
ATOM 18029 N N . TYR A 1 52 ? 17.635 -11.529 -7.681 1.00 0.00 52 TYR M N 17
ATOM 18030 C CA . TYR A 1 52 ? 18.045 -12.749 -8.378 1.00 0.00 52 TYR M CA 17
ATOM 18031 C C . TYR A 1 52 ? 17.448 -14.012 -7.724 1.00 0.00 52 TYR M C 17
ATOM 18032 O O . TYR A 1 52 ? 16.798 -14.806 -8.409 1.00 0.00 52 TYR M O 17
ATOM 18049 N N . LEU A 1 53 ? 17.599 -14.189 -6.396 1.00 0.00 53 LEU M N 17
ATOM 18050 C CA . LEU A 1 53 ? 17.045 -15.366 -5.701 1.00 0.00 53 LEU M CA 17
ATOM 18051 C C . LEU A 1 53 ? 15.538 -15.272 -5.390 1.00 0.00 53 LEU M C 17
ATOM 18052 O O . LEU A 1 53 ? 14.907 -16.294 -5.143 1.00 0.00 53 LEU M O 17
ATOM 18067 N N . THR A 1 54 ? 14.942 -14.077 -5.476 1.00 0.00 54 THR M N 17
ATOM 18068 C CA . THR A 1 54 ? 13.491 -13.845 -5.329 1.00 0.00 54 THR M CA 17
ATOM 18069 C C . THR A 1 54 ? 12.697 -14.730 -6.292 1.00 0.00 54 THR M C 17
ATOM 18070 O O . THR A 1 54 ? 11.825 -15.483 -5.871 1.00 0.00 54 THR M O 17
ATOM 18081 N N . GLU A 1 55 ? 13.030 -14.704 -7.585 1.00 0.00 55 GLU M N 17
ATOM 18082 C CA . GLU A 1 55 ? 12.328 -15.498 -8.605 1.00 0.00 55 GLU M CA 17
ATOM 18083 C C . GLU A 1 55 ? 12.731 -16.986 -8.599 1.00 0.00 55 GLU M C 17
ATOM 18084 O O . GLU A 1 55 ? 11.953 -17.836 -9.039 1.00 0.00 55 GLU M O 17
ATOM 18094 N N . ALA A 1 56 ? 13.909 -17.323 -8.059 1.00 0.00 56 ALA M N 17
ATOM 18095 C CA . ALA A 1 56 ? 14.376 -18.704 -7.880 1.00 0.00 56 ALA M CA 17
ATOM 18096 C C . ALA A 1 56 ? 13.689 -19.442 -6.707 1.00 0.00 56 ALA M C 17
ATOM 18097 O O . ALA A 1 56 ? 13.735 -20.675 -6.649 1.00 0.00 56 ALA M O 17
ATOM 18104 N N . LEU A 1 57 ? 13.035 -18.706 -5.792 1.00 0.00 57 LEU M N 17
ATOM 18105 C CA . LEU A 1 57 ? 12.422 -19.229 -4.557 1.00 0.00 57 LEU M CA 17
ATOM 18106 C C . LEU A 1 57 ? 10.921 -18.906 -4.413 1.00 0.00 57 LEU M C 17
ATOM 18107 O O . LEU A 1 57 ? 10.285 -19.384 -3.476 1.00 0.00 57 LEU M O 17
ATOM 18122 N N . GLN A 1 58 ? 10.318 -18.155 -5.345 1.00 0.00 58 GLN M N 17
ATOM 18123 C CA . GLN A 1 58 ? 8.877 -17.849 -5.342 1.00 0.00 58 GLN M CA 17
ATOM 18124 C C . GLN A 1 58 ? 7.980 -19.106 -5.402 1.00 0.00 58 GLN M C 17
ATOM 18125 O O . GLN A 1 58 ? 6.883 -19.118 -4.840 1.00 0.00 58 GLN M O 17
ATOM 18137 N N . SER A 1 59 ? 8.460 -20.173 -6.046 1.00 0.00 59 SER M N 17
ATOM 18138 C CA . SER A 1 59 ? 7.778 -21.479 -6.145 1.00 0.00 59 SER M CA 17
ATOM 18139 C C . SER A 1 59 ? 8.046 -22.431 -4.960 1.00 0.00 59 SER M C 17
ATOM 18140 O O . SER A 1 59 ? 7.378 -23.465 -4.845 1.00 0.00 59 SER M O 17
ATOM 18147 N N . ILE A 1 60 ? 9.004 -22.111 -4.076 1.00 0.00 60 ILE M N 17
ATOM 18148 C CA . ILE A 1 60 ? 9.369 -22.949 -2.921 1.00 0.00 60 ILE M CA 17
ATOM 18149 C C . ILE A 1 60 ? 8.399 -22.747 -1.748 1.00 0.00 60 ILE M C 17
ATOM 18150 O O . ILE A 1 60 ? 7.988 -21.627 -1.427 1.00 0.00 60 ILE M O 17
ATOM 18165 N N . SER A 1 61 ? 8.055 -23.864 -1.101 1.00 0.00 61 SER M N 17
ATOM 18166 C CA . SER A 1 61 ? 7.235 -23.944 0.112 1.00 0.00 61 SER M CA 17
ATOM 18167 C C . SER A 1 61 ? 7.824 -23.124 1.265 1.00 0.00 61 SER M C 17
ATOM 18168 O O . SER A 1 61 ? 8.949 -23.369 1.691 1.00 0.00 61 SER M O 17
ATOM 18175 N N . GLU A 1 62 ? 7.061 -22.183 1.823 1.00 0.00 62 GLU M N 17
ATOM 18176 C CA . GLU A 1 62 ? 7.526 -21.280 2.896 1.00 0.00 62 GLU M CA 17
ATOM 18177 C C . GLU A 1 62 ? 7.992 -21.975 4.185 1.00 0.00 62 GLU M C 17
ATOM 18178 O O . GLU A 1 62 ? 8.835 -21.446 4.912 1.00 0.00 62 GLU M O 17
ATOM 18188 N N . LEU A 1 63 ? 7.473 -23.175 4.447 1.00 0.00 63 LEU M N 17
ATOM 18189 C CA . LEU A 1 63 ? 7.820 -24.026 5.589 1.00 0.00 63 LEU M CA 17
ATOM 18190 C C . LEU A 1 63 ? 9.071 -24.905 5.338 1.00 0.00 63 LEU M C 17
ATOM 18191 O O . LEU A 1 63 ? 9.518 -25.632 6.226 1.00 0.00 63 LEU M O 17
ATOM 18206 N N . GLU A 1 64 ? 9.667 -24.791 4.145 1.00 0.00 64 GLU M N 17
ATOM 18207 C CA . GLU A 1 64 ? 10.900 -25.449 3.683 1.00 0.00 64 GLU M CA 17
ATOM 18208 C C . GLU A 1 64 ? 11.921 -24.445 3.101 1.00 0.00 64 GLU M C 17
ATOM 18209 O O . GLU A 1 64 ? 13.048 -24.816 2.765 1.00 0.00 64 GLU M O 17
ATOM 18219 N N . LEU A 1 65 ? 11.542 -23.165 2.992 1.00 0.00 65 LEU M N 17
ATOM 18220 C CA . LEU A 1 65 ? 12.315 -22.087 2.369 1.00 0.00 65 LEU M CA 17
ATOM 18221 C C . LEU A 1 65 ? 13.650 -21.847 3.080 1.00 0.00 65 LEU M C 17
ATOM 18222 O O . LEU A 1 65 ? 14.663 -21.639 2.424 1.00 0.00 65 LEU M O 17
ATOM 18237 N N . GLU A 1 66 ? 13.671 -21.911 4.415 1.00 0.00 66 GLU M N 17
ATOM 18238 C CA . GLU A 1 66 ? 14.906 -21.726 5.184 1.00 0.00 66 GLU M CA 17
ATOM 18239 C C . GLU A 1 66 ? 15.897 -22.881 4.980 1.00 0.00 66 GLU M C 17
ATOM 18240 O O . GLU A 1 66 ? 17.091 -22.637 4.808 1.00 0.00 66 GLU M O 17
ATOM 18250 N N . ASP A 1 67 ? 15.424 -24.134 4.919 1.00 0.00 67 ASP M N 17
ATOM 18251 C CA . ASP A 1 67 ? 16.267 -25.298 4.615 1.00 0.00 67 ASP M CA 17
ATOM 18252 C C . ASP A 1 67 ? 16.807 -25.269 3.176 1.00 0.00 67 ASP M C 17
ATOM 18253 O O . ASP A 1 67 ? 17.967 -25.625 2.942 1.00 0.00 67 ASP M O 17
ATOM 18261 N N . LYS A 1 68 ? 15.996 -24.799 2.219 1.00 0.00 68 LYS M N 17
ATOM 18262 C CA . LYS A 1 68 ? 16.398 -24.595 0.820 1.00 0.00 68 LYS M CA 17
ATOM 18263 C C . LYS A 1 68 ? 17.463 -23.500 0.688 1.00 0.00 68 LYS M C 17
ATOM 18264 O O . LYS A 1 68 ? 18.530 -23.735 0.124 1.00 0.00 68 LYS M O 17
ATOM 18279 N N . LEU A 1 69 ? 17.188 -22.309 1.212 1.00 0.00 69 LEU M N 17
ATOM 18280 C CA . LEU A 1 69 ? 18.069 -21.139 1.136 1.00 0.00 69 LEU M CA 17
ATOM 18281 C C . LEU A 1 69 ? 19.412 -21.389 1.846 1.00 0.00 69 LEU M C 17
ATOM 18282 O O . LEU A 1 69 ? 20.454 -20.912 1.406 1.00 0.00 69 LEU M O 17
ATOM 18297 N N . GLU A 1 70 ? 19.422 -22.243 2.870 1.00 0.00 70 GLU M N 17
ATOM 18298 C CA . GLU A 1 70 ? 20.647 -22.662 3.571 1.00 0.00 70 GLU M CA 17
ATOM 18299 C C . GLU A 1 70 ? 21.637 -23.377 2.631 1.00 0.00 70 GLU M C 17
ATOM 18300 O O . GLU A 1 70 ? 22.853 -23.258 2.806 1.00 0.00 70 GLU M O 17
ATOM 18310 N N . LYS A 1 71 ? 21.145 -24.059 1.584 1.00 0.00 71 LYS M N 17
ATOM 18311 C CA . LYS A 1 71 ? 21.994 -24.699 0.566 1.00 0.00 71 LYS M CA 17
ATOM 18312 C C . LYS A 1 71 ? 22.714 -23.650 -0.284 1.00 0.00 71 LYS M C 17
ATOM 18313 O O . LYS A 1 71 ? 23.876 -23.836 -0.637 1.00 0.00 71 LYS M O 17
ATOM 18328 N N . ILE A 1 72 ? 22.040 -22.531 -0.577 1.00 0.00 72 ILE M N 17
ATOM 18329 C CA . ILE A 1 72 ? 22.616 -21.380 -1.286 1.00 0.00 72 ILE M CA 17
ATOM 18330 C C . ILE A 1 72 ? 23.726 -20.775 -0.429 1.00 0.00 72 ILE M C 17
ATOM 18331 O O . ILE A 1 72 ? 24.848 -20.644 -0.907 1.00 0.00 72 ILE M O 17
ATOM 18346 N N . ILE A 1 73 ? 23.469 -20.485 0.853 1.00 0.00 73 ILE M N 17
ATOM 18347 C CA . ILE A 1 73 ? 24.487 -19.927 1.767 1.00 0.00 73 ILE M CA 17
ATOM 18348 C C . ILE A 1 73 ? 25.704 -20.868 1.875 1.00 0.00 73 ILE M C 17
ATOM 18349 O O . ILE A 1 73 ? 26.840 -20.413 1.755 1.00 0.00 73 ILE M O 17
ATOM 18364 N N . ASN A 1 74 ? 25.495 -22.187 1.991 1.00 0.00 74 ASN M N 17
ATOM 18365 C CA . ASN A 1 74 ? 26.588 -23.171 1.980 1.00 0.00 74 ASN M CA 17
ATOM 18366 C C . ASN A 1 74 ? 27.387 -23.200 0.658 1.00 0.00 74 ASN M C 17
ATOM 18367 O O . ASN A 1 74 ? 28.563 -23.571 0.676 1.00 0.00 74 ASN M O 17
ATOM 18377 N N . ALA A 1 75 ? 26.789 -22.809 -0.474 1.00 0.00 75 ALA M N 17
ATOM 18378 C CA . ALA A 1 75 ? 27.477 -22.695 -1.763 1.00 0.00 75 ALA M CA 17
ATOM 18379 C C . ALA A 1 75 ? 28.193 -21.337 -1.914 1.00 0.00 75 ALA M C 17
ATOM 18380 O O . ALA A 1 75 ? 29.237 -21.257 -2.561 1.00 0.00 75 ALA M O 17
ATOM 18387 N N . VAL A 1 76 ? 27.673 -20.275 -1.291 1.00 0.00 76 VAL M N 17
ATOM 18388 C CA . VAL A 1 76 ? 28.320 -18.952 -1.210 1.00 0.00 76 VAL M CA 17
ATOM 18389 C C . VAL A 1 76 ? 29.613 -19.065 -0.388 1.00 0.00 76 VAL M C 17
ATOM 18390 O O . VAL A 1 76 ? 30.646 -18.517 -0.766 1.00 0.00 76 VAL M O 17
ATOM 18403 N N . GLU A 1 77 ? 29.584 -19.853 0.690 1.00 0.00 77 GLU M N 17
ATOM 18404 C CA . GLU A 1 77 ? 30.740 -20.153 1.554 1.00 0.00 77 GLU M CA 17
ATOM 18405 C C . GLU A 1 77 ? 31.902 -20.893 0.845 1.00 0.00 77 GLU M C 17
ATOM 18406 O O . GLU A 1 77 ? 33.028 -20.880 1.353 1.00 0.00 77 GLU M O 17
ATOM 18416 N N . LYS A 1 78 ? 31.677 -21.508 -0.331 1.00 0.00 78 LYS M N 17
ATOM 18417 C CA . LYS A 1 78 ? 32.736 -22.138 -1.154 1.00 0.00 78 LYS M CA 17
ATOM 18418 C C . LYS A 1 78 ? 33.553 -21.142 -1.993 1.00 0.00 78 LYS M C 17
ATOM 18419 O O . LYS A 1 78 ? 34.634 -21.493 -2.473 1.00 0.00 78 LYS M O 17
ATOM 18434 N N . GLN A 1 79 ? 33.044 -19.927 -2.207 1.00 0.00 79 GLN M N 17
ATOM 18435 C CA . GLN A 1 79 ? 33.647 -18.921 -3.087 1.00 0.00 79 GLN M CA 17
ATOM 18436 C C . GLN A 1 79 ? 34.654 -18.034 -2.331 1.00 0.00 79 GLN M C 17
ATOM 18437 O O . GLN A 1 79 ? 34.435 -17.731 -1.152 1.00 0.00 79 GLN M O 17
ATOM 18449 N N . PRO A 1 80 ? 35.747 -17.584 -2.984 1.00 0.00 80 PRO M N 17
ATOM 18450 C CA . PRO A 1 80 ? 36.693 -16.658 -2.375 1.00 0.00 80 PRO M CA 17
ATOM 18451 C C . PRO A 1 80 ? 36.123 -15.226 -2.336 1.00 0.00 80 PRO M C 17
ATOM 18452 O O . PRO A 1 80 ? 35.533 -14.744 -3.309 1.00 0.00 80 PRO M O 17
ATOM 18460 N N . LEU A 1 81 ? 36.305 -14.542 -1.201 1.00 0.00 81 LEU M N 17
ATOM 18461 C CA . LEU A 1 81 ? 35.843 -13.168 -0.942 1.00 0.00 81 LEU M CA 17
ATOM 18462 C C . LEU A 1 81 ? 36.598 -12.521 0.240 1.00 0.00 81 LEU M C 17
ATOM 18463 O O . LEU A 1 81 ? 37.286 -13.204 1.007 1.00 0.00 81 LEU M O 17
ATOM 18478 N N . SER A 1 82 ? 36.449 -11.201 0.391 1.00 0.00 82 SER M N 17
ATOM 18479 C CA . SER A 1 82 ? 37.170 -10.375 1.385 1.00 0.00 82 SER M CA 17
ATOM 18480 C C . SER A 1 82 ? 36.239 -9.530 2.277 1.00 0.00 82 SER M C 17
ATOM 18481 O O . SER A 1 82 ? 36.707 -8.703 3.064 1.00 0.00 82 SER M O 17
ATOM 18488 N N . SER A 1 83 ? 34.922 -9.733 2.174 1.00 0.00 83 SER M N 17
ATOM 18489 C CA . SER A 1 83 ? 33.876 -9.105 2.999 1.00 0.00 83 SER M CA 17
ATOM 18490 C C . SER A 1 83 ? 32.661 -10.035 3.141 1.00 0.00 83 SER M C 17
ATOM 18491 O O . SER A 1 83 ? 32.582 -11.082 2.492 1.00 0.00 83 SER M O 17
ATOM 18498 N N . ASN A 1 84 ? 31.686 -9.662 3.978 1.00 0.00 84 ASN M N 17
ATOM 18499 C CA . ASN A 1 84 ? 30.456 -10.436 4.189 1.00 0.00 84 ASN M CA 17
ATOM 18500 C C . ASN A 1 84 ? 29.316 -10.048 3.222 1.00 0.00 84 ASN M C 17
ATOM 18501 O O . ASN A 1 84 ? 28.178 -10.493 3.388 1.00 0.00 84 ASN M O 17
ATOM 18511 N N . MET A 1 85 ? 29.593 -9.196 2.228 1.00 0.00 85 MET M N 17
ATOM 18512 C CA . MET A 1 85 ? 28.591 -8.709 1.276 1.00 0.00 85 MET M CA 17
ATOM 18513 C C . MET A 1 85 ? 28.441 -9.677 0.096 1.00 0.00 85 MET M C 17
ATOM 18514 O O . MET A 1 85 ? 29.431 -10.052 -0.538 1.00 0.00 85 MET M O 17
ATOM 18526 N N . ILE A 1 86 ? 27.198 -10.061 -0.218 1.00 0.00 86 ILE M N 17
ATOM 18527 C CA . ILE A 1 86 ? 26.866 -11.076 -1.228 1.00 0.00 86 ILE M CA 17
ATOM 18528 C C . ILE A 1 86 ? 26.128 -10.425 -2.401 1.00 0.00 86 ILE M C 17
ATOM 18529 O O . ILE A 1 86 ? 24.930 -10.139 -2.326 1.00 0.00 86 ILE M O 17
ATOM 18544 N N . GLU A 1 87 ? 26.869 -10.133 -3.472 1.00 0.00 87 GLU M N 17
ATOM 18545 C CA . GLU A 1 87 ? 26.329 -9.589 -4.729 1.00 0.00 87 GLU M CA 17
ATOM 18546 C C . GLU A 1 87 ? 25.639 -10.651 -5.609 1.00 0.00 87 GLU M C 17
ATOM 18547 O O . GLU A 1 87 ? 25.802 -11.856 -5.405 1.00 0.00 87 GLU M O 17
ATOM 18557 N N . ARG A 1 88 ? 24.914 -10.204 -6.647 1.00 0.00 88 ARG M N 17
ATOM 18558 C CA . ARG A 1 88 ? 24.277 -11.083 -7.649 1.00 0.00 88 ARG M CA 17
ATOM 18559 C C . ARG A 1 88 ? 25.255 -12.101 -8.210 1.00 0.00 88 ARG M C 17
ATOM 18560 O O . ARG A 1 88 ? 24.936 -13.282 -8.238 1.00 0.00 88 ARG M O 17
ATOM 18578 N N . SER A 1 89 ? 26.435 -11.651 -8.627 1.00 0.00 89 SER M N 17
ATOM 18579 C CA . SER A 1 89 ? 27.461 -12.488 -9.270 1.00 0.00 89 SER M CA 17
ATOM 18580 C C . SER A 1 89 ? 27.885 -13.685 -8.405 1.00 0.00 89 SER M C 17
ATOM 18581 O O . SER A 1 89 ? 28.220 -14.745 -8.933 1.00 0.00 89 SER M O 17
ATOM 18588 N N . VAL A 1 90 ? 27.823 -13.531 -7.074 1.00 0.00 90 VAL M N 17
ATOM 18589 C CA . VAL A 1 90 ? 28.094 -14.592 -6.092 1.00 0.00 90 VAL M CA 17
ATOM 18590 C C . VAL A 1 90 ? 26.919 -15.582 -5.995 1.00 0.00 90 VAL M C 17
ATOM 18591 O O . VAL A 1 90 ? 27.131 -16.796 -6.041 1.00 0.00 90 VAL M O 17
ATOM 18604 N N . VAL A 1 91 ? 25.674 -15.094 -5.927 1.00 0.00 91 VAL M N 17
ATOM 18605 C CA . VAL A 1 91 ? 24.454 -15.935 -5.916 1.00 0.00 91 VAL M CA 17
ATOM 18606 C C . VAL A 1 91 ? 24.259 -16.691 -7.241 1.00 0.00 91 VAL M C 17
ATOM 18607 O O . VAL A 1 91 ? 23.896 -17.866 -7.240 1.00 0.00 91 VAL M O 17
ATOM 18620 N N . GLU A 1 92 ? 24.555 -16.042 -8.369 1.00 0.00 92 GLU M N 17
ATOM 18621 C CA . GLU A 1 92 ? 24.470 -16.579 -9.738 1.00 0.00 92 GLU M CA 17
ATOM 18622 C C . GLU A 1 92 ? 25.376 -17.805 -9.963 1.00 0.00 92 GLU M C 17
ATOM 18623 O O . GLU A 1 92 ? 25.133 -18.618 -10.857 1.00 0.00 92 GLU M O 17
ATOM 18633 N N . ALA A 1 93 ? 26.399 -17.959 -9.113 1.00 0.00 93 ALA M N 17
ATOM 18634 C CA . ALA A 1 93 ? 27.305 -19.106 -9.053 1.00 0.00 93 ALA M CA 17
ATOM 18635 C C . ALA A 1 93 ? 26.932 -20.099 -7.923 1.00 0.00 93 ALA M C 17
ATOM 18636 O O . ALA A 1 93 ? 27.089 -21.308 -8.092 1.00 0.00 93 ALA M O 17
ATOM 18643 N N . ALA A 1 94 ? 26.381 -19.624 -6.796 1.00 0.00 94 ALA M N 17
ATOM 18644 C CA . ALA A 1 94 ? 25.907 -20.465 -5.689 1.00 0.00 94 ALA M CA 17
ATOM 18645 C C . ALA A 1 94 ? 24.654 -21.290 -6.038 1.00 0.00 94 ALA M C 17
ATOM 18646 O O . ALA A 1 94 ? 24.517 -22.436 -5.603 1.00 0.00 94 ALA M O 17
ATOM 18653 N N . VAL A 1 95 ? 23.749 -20.746 -6.859 1.00 0.00 95 VAL M N 17
ATOM 18654 C CA . VAL A 1 95 ? 22.552 -21.457 -7.350 1.00 0.00 95 VAL M CA 17
ATOM 18655 C C . VAL A 1 95 ? 22.902 -22.718 -8.168 1.00 0.00 95 VAL M C 17
ATOM 18656 O O . VAL A 1 95 ? 22.170 -23.702 -8.140 1.00 0.00 95 VAL M O 17
ATOM 18669 N N . GLN A 1 96 ? 24.067 -22.718 -8.829 1.00 0.00 96 GLN M N 17
ATOM 18670 C CA . GLN A 1 96 ? 24.591 -23.827 -9.643 1.00 0.00 96 GLN M CA 17
ATOM 18671 C C . GLN A 1 96 ? 24.985 -25.060 -8.802 1.00 0.00 96 GLN M C 17
ATOM 18672 O O . GLN A 1 96 ? 25.063 -26.175 -9.321 1.00 0.00 96 GLN M O 17
ATOM 18684 N N . GLU A 1 97 ? 25.215 -24.864 -7.500 1.00 0.00 97 GLU M N 17
ATOM 18685 C CA . GLU A 1 97 ? 25.617 -25.888 -6.520 1.00 0.00 97 GLU M CA 17
ATOM 18686 C C . GLU A 1 97 ? 24.493 -26.250 -5.532 1.00 0.00 97 GLU M C 17
ATOM 18687 O O . GLU A 1 97 ? 24.630 -27.207 -4.763 1.00 0.00 97 GLU M O 17
ATOM 18697 N N . SER A 1 98 ? 23.382 -25.504 -5.547 1.00 0.00 98 SER M N 17
ATOM 18698 C CA . SER A 1 98 ? 22.275 -25.635 -4.584 1.00 0.00 98 SER M CA 17
ATOM 18699 C C . SER A 1 98 ? 20.878 -25.823 -5.197 1.00 0.00 98 SER M C 17
ATOM 18700 O O . SER A 1 98 ? 19.891 -25.917 -4.457 1.00 0.00 98 SER M O 17
ATOM 18707 N N . SER A 1 99 ? 20.773 -25.909 -6.531 1.00 0.00 99 SER M N 17
ATOM 18708 C CA . SER A 1 99 ? 19.530 -26.167 -7.294 1.00 0.00 99 SER M CA 17
ATOM 18709 C C . SER A 1 99 ? 19.741 -27.170 -8.437 1.00 0.00 99 SER M C 17
ATOM 18710 O O . SER A 1 99 ? 18.913 -28.103 -8.560 1.00 0.00 99 SER M O 17
ATOM 18718 N N . MET A 1 25 ? 1.243 -13.036 6.907 1.00 0.00 25 MET M N 18
ATOM 18719 C CA . MET A 1 25 ? 2.349 -13.118 5.942 1.00 0.00 25 MET M CA 18
ATOM 18720 C C . MET A 1 25 ? 2.038 -12.321 4.662 1.00 0.00 25 MET M C 18
ATOM 18721 O O . MET A 1 25 ? 0.880 -12.135 4.276 1.00 0.00 25 MET M O 18
ATOM 18733 N N . ALA A 1 26 ? 3.104 -11.854 4.008 1.00 0.00 26 ALA M N 18
ATOM 18734 C CA . ALA A 1 26 ? 3.092 -11.009 2.810 1.00 0.00 26 ALA M CA 18
ATOM 18735 C C . ALA A 1 26 ? 4.427 -11.145 2.042 1.00 0.00 26 ALA M C 18
ATOM 18736 O O . ALA A 1 26 ? 5.405 -11.620 2.629 1.00 0.00 26 ALA M O 18
ATOM 18743 N N . PRO A 1 27 ? 4.530 -10.695 0.775 1.00 0.00 27 PRO M N 18
ATOM 18744 C CA . PRO A 1 27 ? 5.784 -10.680 0.008 1.00 0.00 27 PRO M CA 18
ATOM 18745 C C . PRO A 1 27 ? 6.982 -10.041 0.729 1.00 0.00 27 PRO M C 18
ATOM 18746 O O . PRO A 1 27 ? 8.107 -10.526 0.606 1.00 0.00 27 PRO M O 18
ATOM 18754 N N . GLU A 1 28 ? 6.756 -8.999 1.538 1.00 0.00 28 GLU M N 18
ATOM 18755 C CA . GLU A 1 28 ? 7.802 -8.351 2.350 1.00 0.00 28 GLU M CA 18
ATOM 18756 C C . GLU A 1 28 ? 8.365 -9.280 3.442 1.00 0.00 28 GLU M C 18
ATOM 18757 O O . GLU A 1 28 ? 9.559 -9.238 3.756 1.00 0.00 28 GLU M O 18
ATOM 18767 N N . ARG A 1 29 ? 7.530 -10.169 3.998 1.00 0.00 29 ARG M N 18
ATOM 18768 C CA . ARG A 1 29 ? 7.953 -11.197 4.967 1.00 0.00 29 ARG M CA 18
ATOM 18769 C C . ARG A 1 29 ? 8.609 -12.391 4.270 1.00 0.00 29 ARG M C 18
ATOM 18770 O O . ARG A 1 29 ? 9.566 -12.939 4.807 1.00 0.00 29 ARG M O 18
ATOM 18788 N N . LEU A 1 30 ? 8.183 -12.739 3.052 1.00 0.00 30 LEU M N 18
ATOM 18789 C CA . LEU A 1 30 ? 8.850 -13.768 2.233 1.00 0.00 30 LEU M CA 18
ATOM 18790 C C . LEU A 1 30 ? 10.259 -13.291 1.814 1.00 0.00 30 LEU M C 18
ATOM 18791 O O . LEU A 1 30 ? 11.201 -14.084 1.775 1.00 0.00 30 LEU M O 18
ATOM 18806 N N . ARG A 1 31 ? 10.429 -11.984 1.565 1.00 0.00 31 ARG M N 18
ATOM 18807 C CA . ARG A 1 31 ? 11.732 -11.335 1.312 1.00 0.00 31 ARG M CA 18
ATOM 18808 C C . ARG A 1 31 ? 12.582 -11.308 2.590 1.00 0.00 31 ARG M C 18
ATOM 18809 O O . ARG A 1 31 ? 13.788 -11.553 2.550 1.00 0.00 31 ARG M O 18
ATOM 18827 N N . SER A 1 32 ? 11.946 -11.077 3.743 1.00 0.00 32 SER M N 18
ATOM 18828 C CA . SER A 1 32 ? 12.590 -11.133 5.069 1.00 0.00 32 SER M CA 18
ATOM 18829 C C . SER A 1 32 ? 13.049 -12.547 5.463 1.00 0.00 32 SER M C 18
ATOM 18830 O O . SER A 1 32 ? 14.110 -12.682 6.070 1.00 0.00 32 SER M O 18
ATOM 18837 N N . ARG A 1 33 ? 12.324 -13.611 5.079 1.00 0.00 33 ARG M N 18
ATOM 18838 C CA . ARG A 1 33 ? 12.726 -15.026 5.286 1.00 0.00 33 ARG M CA 18
ATOM 18839 C C . ARG A 1 33 ? 14.090 -15.333 4.654 1.00 0.00 33 ARG M C 18
ATOM 18840 O O . ARG A 1 33 ? 14.872 -16.092 5.225 1.00 0.00 33 ARG M O 18
ATOM 18858 N N . ALA A 1 34 ? 14.383 -14.720 3.503 1.00 0.00 34 ALA M N 18
ATOM 18859 C CA . ALA A 1 34 ? 15.683 -14.818 2.843 1.00 0.00 34 ALA M CA 18
ATOM 18860 C C . ALA A 1 34 ? 16.753 -13.962 3.541 1.00 0.00 34 ALA M C 18
ATOM 18861 O O . ALA A 1 34 ? 17.800 -14.477 3.939 1.00 0.00 34 ALA M O 18
ATOM 18868 N N . LEU A 1 35 ? 16.493 -12.661 3.724 1.00 0.00 35 LEU M N 18
ATOM 18869 C CA . LEU A 1 35 ? 17.475 -11.720 4.279 1.00 0.00 35 LEU M CA 18
ATOM 18870 C C . LEU A 1 35 ? 17.903 -12.072 5.708 1.00 0.00 35 LEU M C 18
ATOM 18871 O O . LEU A 1 35 ? 19.096 -12.061 6.011 1.00 0.00 35 LEU M O 18
ATOM 18886 N N . SER A 1 36 ? 16.945 -12.420 6.574 1.00 0.00 36 SER M N 18
ATOM 18887 C CA . SER A 1 36 ? 17.218 -12.803 7.964 1.00 0.00 36 SER M CA 18
ATOM 18888 C C . SER A 1 36 ? 18.131 -14.029 8.079 1.00 0.00 36 SER M C 18
ATOM 18889 O O . SER A 1 36 ? 18.983 -14.062 8.966 1.00 0.00 36 SER M O 18
ATOM 18896 N N . ALA A 1 37 ? 18.039 -14.998 7.162 1.00 0.00 37 ALA M N 18
ATOM 18897 C CA . ALA A 1 37 ? 18.923 -16.164 7.152 1.00 0.00 37 ALA M CA 18
ATOM 18898 C C . ALA A 1 37 ? 20.381 -15.782 6.822 1.00 0.00 37 ALA M C 18
ATOM 18899 O O . ALA A 1 37 ? 21.301 -16.215 7.523 1.00 0.00 37 ALA M O 18
ATOM 18906 N N . PHE A 1 38 ? 20.603 -14.940 5.804 1.00 0.00 38 PHE M N 18
ATOM 18907 C CA . PHE A 1 38 ? 21.944 -14.416 5.489 1.00 0.00 38 PHE M CA 18
ATOM 18908 C C . PHE A 1 38 ? 22.504 -13.594 6.665 1.00 0.00 38 PHE M C 18
ATOM 18909 O O . PHE A 1 38 ? 23.651 -13.800 7.068 1.00 0.00 38 PHE M O 18
ATOM 18925 N N . LYS A 1 39 ? 21.680 -12.732 7.282 1.00 0.00 39 LYS M N 18
ATOM 18926 C CA . LYS A 1 39 ? 22.032 -11.938 8.475 1.00 0.00 39 LYS M CA 18
ATOM 18927 C C . LYS A 1 39 ? 22.409 -12.797 9.689 1.00 0.00 39 LYS M C 18
ATOM 18928 O O . LYS A 1 39 ? 23.383 -12.477 10.370 1.00 0.00 39 LYS M O 18
ATOM 18943 N N . LEU A 1 40 ? 21.701 -13.904 9.936 1.00 0.00 40 LEU M N 18
ATOM 18944 C CA . LEU A 1 40 ? 22.021 -14.873 11.000 1.00 0.00 40 LEU M CA 18
ATOM 18945 C C . LEU A 1 40 ? 23.383 -15.557 10.791 1.00 0.00 40 LEU M C 18
ATOM 18946 O O . LEU A 1 40 ? 24.097 -15.807 11.767 1.00 0.00 40 LEU M O 18
ATOM 18961 N N . ARG A 1 41 ? 23.766 -15.841 9.535 1.00 0.00 41 ARG M N 18
ATOM 18962 C CA . ARG A 1 41 ? 25.088 -16.402 9.187 1.00 0.00 41 ARG M CA 18
ATOM 18963 C C . ARG A 1 41 ? 26.208 -15.343 9.137 1.00 0.00 41 ARG M C 18
ATOM 18964 O O . ARG A 1 41 ? 27.385 -15.704 9.151 1.00 0.00 41 ARG M O 18
ATOM 18982 N N . GLY A 1 42 ? 25.853 -14.051 9.119 1.00 0.00 42 GLY M N 18
ATOM 18983 C CA . GLY A 1 42 ? 26.777 -12.904 9.195 1.00 0.00 42 GLY M CA 18
ATOM 18984 C C . GLY A 1 42 ? 26.973 -12.123 7.887 1.00 0.00 42 GLY M C 18
ATOM 18985 O O . GLY A 1 42 ? 27.871 -11.280 7.814 1.00 0.00 42 GLY M O 18
ATOM 18989 N N . LEU A 1 43 ? 26.168 -12.395 6.854 1.00 0.00 43 LEU M N 18
ATOM 18990 C CA . LEU A 1 43 ? 26.291 -11.822 5.512 1.00 0.00 43 LEU M CA 18
ATOM 18991 C C . LEU A 1 43 ? 25.374 -10.600 5.287 1.00 0.00 43 LEU M C 18
ATOM 18992 O O . LEU A 1 43 ? 24.406 -10.368 6.016 1.00 0.00 43 LEU M O 18
ATOM 19007 N N . LEU A 1 44 ? 25.663 -9.851 4.217 1.00 0.00 44 LEU M N 18
ATOM 19008 C CA . LEU A 1 44 ? 24.942 -8.657 3.752 1.00 0.00 44 LEU M CA 18
ATOM 19009 C C . LEU A 1 44 ? 24.572 -8.817 2.266 1.00 0.00 44 LEU M C 18
ATOM 19010 O O . LEU A 1 44 ? 25.221 -8.282 1.362 1.00 0.00 44 LEU M O 18
ATOM 19025 N N . LEU A 1 45 ? 23.542 -9.629 2.021 1.00 0.00 45 LEU M N 18
ATOM 19026 C CA . LEU A 1 45 ? 22.953 -9.885 0.702 1.00 0.00 45 LEU M CA 18
ATOM 19027 C C . LEU A 1 45 ? 22.452 -8.585 0.035 1.00 0.00 45 LEU M C 18
ATOM 19028 O O . LEU A 1 45 ? 21.609 -7.871 0.589 1.00 0.00 45 LEU M O 18
ATOM 19043 N N . ARG A 1 46 ? 22.998 -8.260 -1.146 1.00 0.00 46 ARG M N 18
ATOM 19044 C CA . ARG A 1 46 ? 22.699 -7.025 -1.902 1.00 0.00 46 ARG M CA 18
ATOM 19045 C C . ARG A 1 46 ? 21.307 -7.039 -2.548 1.00 0.00 46 ARG M C 18
ATOM 19046 O O . ARG A 1 46 ? 20.689 -8.095 -2.700 1.00 0.00 46 ARG M O 18
ATOM 19064 N N . GLY A 1 47 ? 20.831 -5.873 -2.990 1.00 0.00 47 GLY M N 18
ATOM 19065 C CA . GLY A 1 47 ? 19.499 -5.700 -3.586 1.00 0.00 47 GLY M CA 18
ATOM 19066 C C . GLY A 1 47 ? 19.288 -6.439 -4.916 1.00 0.00 47 GLY M C 18
ATOM 19067 O O . GLY A 1 47 ? 18.202 -6.963 -5.164 1.00 0.00 47 GLY M O 18
ATOM 19071 N N . GLU A 1 48 ? 20.317 -6.547 -5.764 1.00 0.00 48 GLU M N 18
ATOM 19072 C CA . GLU A 1 48 ? 20.232 -7.347 -7.000 1.00 0.00 48 GLU M CA 18
ATOM 19073 C C . GLU A 1 48 ? 20.283 -8.856 -6.693 1.00 0.00 48 GLU M C 18
ATOM 19074 O O . GLU A 1 48 ? 19.644 -9.662 -7.365 1.00 0.00 48 GLU M O 18
ATOM 19084 N N . ALA A 1 49 ? 21.014 -9.242 -5.639 1.00 0.00 49 ALA M N 18
ATOM 19085 C CA . ALA A 1 49 ? 21.171 -10.630 -5.212 1.00 0.00 49 ALA M CA 18
ATOM 19086 C C . ALA A 1 49 ? 19.909 -11.199 -4.540 1.00 0.00 49 ALA M C 18
ATOM 19087 O O . ALA A 1 49 ? 19.508 -12.320 -4.852 1.00 0.00 49 ALA M O 18
ATOM 19094 N N . ILE A 1 50 ? 19.252 -10.434 -3.653 1.00 0.00 50 ILE M N 18
ATOM 19095 C CA . ILE A 1 50 ? 17.975 -10.840 -3.040 1.00 0.00 50 ILE M CA 18
ATOM 19096 C C . ILE A 1 50 ? 16.916 -11.032 -4.137 1.00 0.00 50 ILE M C 18
ATOM 19097 O O . ILE A 1 50 ? 16.248 -12.065 -4.176 1.00 0.00 50 ILE M O 18
ATOM 19112 N N . LYS A 1 51 ? 16.833 -10.111 -5.109 1.00 0.00 51 LYS M N 18
ATOM 19113 C CA . LYS A 1 51 ? 15.960 -10.217 -6.290 1.00 0.00 51 LYS M CA 18
ATOM 19114 C C . LYS A 1 51 ? 16.286 -11.457 -7.133 1.00 0.00 51 LYS M C 18
ATOM 19115 O O . LYS A 1 51 ? 15.370 -12.177 -7.522 1.00 0.00 51 LYS M O 18
ATOM 19130 N N . TYR A 1 52 ? 17.567 -11.759 -7.354 1.00 0.00 52 TYR M N 18
ATOM 19131 C CA . TYR A 1 52 ? 18.004 -12.929 -8.118 1.00 0.00 52 TYR M CA 18
ATOM 19132 C C . TYR A 1 52 ? 17.488 -14.240 -7.503 1.00 0.00 52 TYR M C 18
ATOM 19133 O O . TYR A 1 52 ? 16.828 -15.024 -8.190 1.00 0.00 52 TYR M O 18
ATOM 19150 N N . LEU A 1 53 ? 17.725 -14.459 -6.198 1.00 0.00 53 LEU M N 18
ATOM 19151 C CA . LEU A 1 53 ? 17.221 -15.660 -5.527 1.00 0.00 53 LEU M CA 18
ATOM 19152 C C . LEU A 1 53 ? 15.701 -15.636 -5.287 1.00 0.00 53 LEU M C 18
ATOM 19153 O O . LEU A 1 53 ? 15.078 -16.694 -5.233 1.00 0.00 53 LEU M O 18
ATOM 19168 N N . THR A 1 54 ? 15.076 -14.455 -5.224 1.00 0.00 54 THR M N 18
ATOM 19169 C CA . THR A 1 54 ? 13.611 -14.298 -5.115 1.00 0.00 54 THR M CA 18
ATOM 19170 C C . THR A 1 54 ? 12.900 -14.832 -6.362 1.00 0.00 54 THR M C 18
ATOM 19171 O O . THR A 1 54 ? 11.887 -15.517 -6.241 1.00 0.00 54 THR M O 18
ATOM 19182 N N . GLU A 1 55 ? 13.436 -14.579 -7.563 1.00 0.00 55 GLU M N 18
ATOM 19183 C CA . GLU A 1 55 ? 12.896 -15.144 -8.810 1.00 0.00 55 GLU M CA 18
ATOM 19184 C C . GLU A 1 55 ? 13.082 -16.674 -8.893 1.00 0.00 55 GLU M C 18
ATOM 19185 O O . GLU A 1 55 ? 12.203 -17.374 -9.398 1.00 0.00 55 GLU M O 18
ATOM 19195 N N . ALA A 1 56 ? 14.192 -17.211 -8.365 1.00 0.00 56 ALA M N 18
ATOM 19196 C CA . ALA A 1 56 ? 14.463 -18.652 -8.319 1.00 0.00 56 ALA M CA 18
ATOM 19197 C C . ALA A 1 56 ? 13.570 -19.409 -7.306 1.00 0.00 56 ALA M C 18
ATOM 19198 O O . ALA A 1 56 ? 13.112 -20.520 -7.587 1.00 0.00 56 ALA M O 18
ATOM 19205 N N . LEU A 1 57 ? 13.294 -18.803 -6.142 1.00 0.00 57 LEU M N 18
ATOM 19206 C CA . LEU A 1 57 ? 12.504 -19.378 -5.042 1.00 0.00 57 LEU M CA 18
ATOM 19207 C C . LEU A 1 57 ? 11.005 -19.000 -5.114 1.00 0.00 57 LEU M C 18
ATOM 19208 O O . LEU A 1 57 ? 10.234 -19.369 -4.227 1.00 0.00 57 LEU M O 18
ATOM 19223 N N . GLN A 1 58 ? 10.565 -18.321 -6.181 1.00 0.00 58 GLN M N 18
ATOM 19224 C CA . GLN A 1 58 ? 9.167 -17.933 -6.430 1.00 0.00 58 GLN M CA 18
ATOM 19225 C C . GLN A 1 58 ? 8.168 -19.113 -6.343 1.00 0.00 58 GLN M C 18
ATOM 19226 O O . GLN A 1 58 ? 7.023 -18.925 -5.917 1.00 0.00 58 GLN M O 18
ATOM 19238 N N . SER A 1 59 ? 8.608 -20.325 -6.699 1.00 0.00 59 SER M N 18
ATOM 19239 C CA . SER A 1 59 ? 7.781 -21.545 -6.729 1.00 0.00 59 SER M CA 18
ATOM 19240 C C . SER A 1 59 ? 8.152 -22.570 -5.640 1.00 0.00 59 SER M C 18
ATOM 19241 O O . SER A 1 59 ? 7.580 -23.663 -5.603 1.00 0.00 59 SER M O 18
ATOM 19248 N N . ILE A 1 60 ? 9.098 -22.238 -4.749 1.00 0.00 60 ILE M N 18
ATOM 19249 C CA . ILE A 1 60 ? 9.472 -23.068 -3.588 1.00 0.00 60 ILE M CA 18
ATOM 19250 C C . ILE A 1 60 ? 8.401 -22.976 -2.488 1.00 0.00 60 ILE M C 18
ATOM 19251 O O . ILE A 1 60 ? 7.829 -21.912 -2.226 1.00 0.00 60 ILE M O 18
ATOM 19266 N N . SER A 1 61 ? 8.149 -24.113 -1.837 1.00 0.00 61 SER M N 18
ATOM 19267 C CA . SER A 1 61 ? 7.247 -24.271 -0.686 1.00 0.00 61 SER M CA 18
ATOM 19268 C C . SER A 1 61 ? 7.608 -23.328 0.471 1.00 0.00 61 SER M C 18
ATOM 19269 O O . SER A 1 61 ? 8.743 -23.330 0.941 1.00 0.00 61 SER M O 18
ATOM 19276 N N . GLU A 1 62 ? 6.651 -22.537 0.967 1.00 0.00 62 GLU M N 18
ATOM 19277 C CA . GLU A 1 62 ? 6.893 -21.512 2.006 1.00 0.00 62 GLU M CA 18
ATOM 19278 C C . GLU A 1 62 ? 7.473 -22.062 3.321 1.00 0.00 62 GLU M C 18
ATOM 19279 O O . GLU A 1 62 ? 8.355 -21.441 3.918 1.00 0.00 62 GLU M O 18
ATOM 19289 N N . LEU A 1 63 ? 7.035 -23.255 3.741 1.00 0.00 63 LEU M N 18
ATOM 19290 C CA . LEU A 1 63 ? 7.533 -23.963 4.923 1.00 0.00 63 LEU M CA 18
ATOM 19291 C C . LEU A 1 63 ? 8.901 -24.657 4.711 1.00 0.00 63 LEU M C 18
ATOM 19292 O O . LEU A 1 63 ? 9.481 -25.191 5.654 1.00 0.00 63 LEU M O 18
ATOM 19307 N N . GLU A 1 64 ? 9.423 -24.631 3.483 1.00 0.00 64 GLU M N 18
ATOM 19308 C CA . GLU A 1 64 ? 10.731 -25.166 3.067 1.00 0.00 64 GLU M CA 18
ATOM 19309 C C . GLU A 1 64 ? 11.671 -24.064 2.541 1.00 0.00 64 GLU M C 18
ATOM 19310 O O . GLU A 1 64 ? 12.809 -24.348 2.173 1.00 0.00 64 GLU M O 18
ATOM 19320 N N . LEU A 1 65 ? 11.221 -22.802 2.521 1.00 0.00 65 LEU M N 18
ATOM 19321 C CA . LEU A 1 65 ? 11.939 -21.656 1.955 1.00 0.00 65 LEU M CA 18
ATOM 19322 C C . LEU A 1 65 ? 13.271 -21.406 2.674 1.00 0.00 65 LEU M C 18
ATOM 19323 O O . LEU A 1 65 ? 14.288 -21.156 2.030 1.00 0.00 65 LEU M O 18
ATOM 19338 N N . GLU A 1 66 ? 13.270 -21.524 4.005 1.00 0.00 66 GLU M N 18
ATOM 19339 C CA . GLU A 1 66 ? 14.477 -21.404 4.825 1.00 0.00 66 GLU M CA 18
ATOM 19340 C C . GLU A 1 66 ? 15.427 -22.598 4.621 1.00 0.00 66 GLU M C 18
ATOM 19341 O O . GLU A 1 66 ? 16.624 -22.399 4.420 1.00 0.00 66 GLU M O 18
ATOM 19351 N N . ASP A 1 67 ? 14.912 -23.836 4.613 1.00 0.00 67 ASP M N 18
ATOM 19352 C CA . ASP A 1 67 ? 15.716 -25.052 4.380 1.00 0.00 67 ASP M CA 18
ATOM 19353 C C . ASP A 1 67 ? 16.360 -25.070 2.981 1.00 0.00 67 ASP M C 18
ATOM 19354 O O . ASP A 1 67 ? 17.485 -25.548 2.815 1.00 0.00 67 ASP M O 18
ATOM 19362 N N . LYS A 1 68 ? 15.670 -24.522 1.975 1.00 0.00 68 LYS M N 18
ATOM 19363 C CA . LYS A 1 68 ? 16.176 -24.338 0.611 1.00 0.00 68 LYS M CA 18
ATOM 19364 C C . LYS A 1 68 ? 17.289 -23.290 0.592 1.00 0.00 68 LYS M C 18
ATOM 19365 O O . LYS A 1 68 ? 18.401 -23.575 0.150 1.00 0.00 68 LYS M O 18
ATOM 19380 N N . LEU A 1 69 ? 16.998 -22.086 1.079 1.00 0.00 69 LEU M N 18
ATOM 19381 C CA . LEU A 1 69 ? 17.925 -20.954 1.059 1.00 0.00 69 LEU M CA 18
ATOM 19382 C C . LEU A 1 69 ? 19.192 -21.193 1.902 1.00 0.00 69 LEU M C 18
ATOM 19383 O O . LEU A 1 69 ? 20.256 -20.660 1.597 1.00 0.00 69 LEU M O 18
ATOM 19398 N N . GLU A 1 70 ? 19.117 -22.073 2.899 1.00 0.00 70 GLU M N 18
ATOM 19399 C CA . GLU A 1 70 ? 20.276 -22.494 3.707 1.00 0.00 70 GLU M CA 18
ATOM 19400 C C . GLU A 1 70 ? 21.364 -23.148 2.826 1.00 0.00 70 GLU M C 18
ATOM 19401 O O . GLU A 1 70 ? 22.563 -22.965 3.060 1.00 0.00 70 GLU M O 18
ATOM 19411 N N . LYS A 1 71 ? 20.954 -23.867 1.766 1.00 0.00 71 LYS M N 18
ATOM 19412 C CA . LYS A 1 71 ? 21.866 -24.524 0.818 1.00 0.00 71 LYS M CA 18
ATOM 19413 C C . LYS A 1 71 ? 22.585 -23.499 -0.059 1.00 0.00 71 LYS M C 18
ATOM 19414 O O . LYS A 1 71 ? 23.751 -23.694 -0.399 1.00 0.00 71 LYS M O 18
ATOM 19429 N N . ILE A 1 72 ? 21.907 -22.392 -0.385 1.00 0.00 72 ILE M N 18
ATOM 19430 C CA . ILE A 1 72 ? 22.492 -21.250 -1.114 1.00 0.00 72 ILE M CA 18
ATOM 19431 C C . ILE A 1 72 ? 23.591 -20.634 -0.247 1.00 0.00 72 ILE M C 18
ATOM 19432 O O . ILE A 1 72 ? 24.724 -20.519 -0.696 1.00 0.00 72 ILE M O 18
ATOM 19447 N N . ILE A 1 73 ? 23.296 -20.317 1.020 1.00 0.00 73 ILE M N 18
ATOM 19448 C CA . ILE A 1 73 ? 24.275 -19.727 1.952 1.00 0.00 73 ILE M CA 18
ATOM 19449 C C . ILE A 1 73 ? 25.503 -20.644 2.115 1.00 0.00 73 ILE M C 18
ATOM 19450 O O . ILE A 1 73 ? 26.638 -20.175 2.039 1.00 0.00 73 ILE M O 18
ATOM 19465 N N . ASN A 1 74 ? 25.303 -21.963 2.236 1.00 0.00 74 ASN M N 18
ATOM 19466 C CA . ASN A 1 74 ? 26.399 -22.942 2.290 1.00 0.00 74 ASN M CA 18
ATOM 19467 C C . ASN A 1 74 ? 27.256 -22.999 1.003 1.00 0.00 74 ASN M C 18
ATOM 19468 O O . ASN A 1 74 ? 28.427 -23.379 1.071 1.00 0.00 74 ASN M O 18
ATOM 19478 N N . ALA A 1 75 ? 26.715 -22.598 -0.157 1.00 0.00 75 ALA M N 18
ATOM 19479 C CA . ALA A 1 75 ? 27.451 -22.487 -1.420 1.00 0.00 75 ALA M CA 18
ATOM 19480 C C . ALA A 1 75 ? 28.107 -21.098 -1.598 1.00 0.00 75 ALA M C 18
ATOM 19481 O O . ALA A 1 75 ? 29.128 -20.976 -2.274 1.00 0.00 75 ALA M O 18
ATOM 19488 N N . VAL A 1 76 ? 27.551 -20.051 -0.982 1.00 0.00 76 VAL M N 18
ATOM 19489 C CA . VAL A 1 76 ? 28.135 -18.697 -0.926 1.00 0.00 76 VAL M CA 18
ATOM 19490 C C . VAL A 1 76 ? 29.391 -18.716 -0.041 1.00 0.00 76 VAL M C 18
ATOM 19491 O O . VAL A 1 76 ? 30.422 -18.147 -0.395 1.00 0.00 76 VAL M O 18
ATOM 19504 N N . GLU A 1 77 ? 29.331 -19.437 1.082 1.00 0.00 77 GLU M N 18
ATOM 19505 C CA . GLU A 1 77 ? 30.399 -19.575 2.088 1.00 0.00 77 GLU M CA 18
ATOM 19506 C C . GLU A 1 77 ? 31.689 -20.288 1.611 1.00 0.00 77 GLU M C 18
ATOM 19507 O O . GLU A 1 77 ? 32.679 -20.299 2.350 1.00 0.00 77 GLU M O 18
ATOM 19517 N N . LYS A 1 78 ? 31.719 -20.839 0.387 1.00 0.00 78 LYS M N 18
ATOM 19518 C CA . LYS A 1 78 ? 32.888 -21.526 -0.208 1.00 0.00 78 LYS M CA 18
ATOM 19519 C C . LYS A 1 78 ? 33.448 -20.860 -1.479 1.00 0.00 78 LYS M C 18
ATOM 19520 O O . LYS A 1 78 ? 34.380 -21.390 -2.091 1.00 0.00 78 LYS M O 18
ATOM 19535 N N . GLN A 1 79 ? 32.904 -19.709 -1.879 1.00 0.00 79 GLN M N 18
ATOM 19536 C CA . GLN A 1 79 ? 33.399 -18.892 -2.995 1.00 0.00 79 GLN M CA 18
ATOM 19537 C C . GLN A 1 79 ? 34.493 -17.909 -2.530 1.00 0.00 79 GLN M C 18
ATOM 19538 O O . GLN A 1 79 ? 34.507 -17.523 -1.355 1.00 0.00 79 GLN M O 18
ATOM 19550 N N . PRO A 1 80 ? 35.398 -17.466 -3.426 1.00 0.00 80 PRO M N 18
ATOM 19551 C CA . PRO A 1 80 ? 36.398 -16.453 -3.101 1.00 0.00 80 PRO M CA 18
ATOM 19552 C C . PRO A 1 80 ? 35.774 -15.046 -3.004 1.00 0.00 80 PRO M C 18
ATOM 19553 O O . PRO A 1 80 ? 35.067 -14.601 -3.914 1.00 0.00 80 PRO M O 18
ATOM 19561 N N . LEU A 1 81 ? 36.046 -14.343 -1.903 1.00 0.00 81 LEU M N 18
ATOM 19562 C CA . LEU A 1 81 ? 35.585 -12.977 -1.611 1.00 0.00 81 LEU M CA 18
ATOM 19563 C C . LEU A 1 81 ? 36.459 -12.294 -0.535 1.00 0.00 81 LEU M C 18
ATOM 19564 O O . LEU A 1 81 ? 37.286 -12.934 0.118 1.00 0.00 81 LEU M O 18
ATOM 19579 N N . SER A 1 82 ? 36.277 -10.981 -0.358 1.00 0.00 82 SER M N 18
ATOM 19580 C CA . SER A 1 82 ? 37.079 -10.114 0.531 1.00 0.00 82 SER M CA 18
ATOM 19581 C C . SER A 1 82 ? 36.246 -9.302 1.541 1.00 0.00 82 SER M C 18
ATOM 19582 O O . SER A 1 82 ? 36.796 -8.523 2.326 1.00 0.00 82 SER M O 18
ATOM 19589 N N . SER A 1 83 ? 34.926 -9.510 1.560 1.00 0.00 83 SER M N 18
ATOM 19590 C CA . SER A 1 83 ? 33.962 -8.910 2.497 1.00 0.00 83 SER M CA 18
ATOM 19591 C C . SER A 1 83 ? 32.781 -9.860 2.763 1.00 0.00 83 SER M C 18
ATOM 19592 O O . SER A 1 83 ? 32.685 -10.931 2.156 1.00 0.00 83 SER M O 18
ATOM 19599 N N . ASN A 1 84 ? 31.855 -9.470 3.649 1.00 0.00 84 ASN M N 18
ATOM 19600 C CA . ASN A 1 84 ? 30.639 -10.239 3.938 1.00 0.00 84 ASN M CA 18
ATOM 19601 C C . ASN A 1 84 ? 29.452 -9.831 3.040 1.00 0.00 84 ASN M C 18
ATOM 19602 O O . ASN A 1 84 ? 28.322 -10.274 3.265 1.00 0.00 84 ASN M O 18
ATOM 19612 N N . MET A 1 85 ? 29.681 -8.976 2.035 1.00 0.00 85 MET M N 18
ATOM 19613 C CA . MET A 1 85 ? 28.640 -8.508 1.116 1.00 0.00 85 MET M CA 18
ATOM 19614 C C . MET A 1 85 ? 28.478 -9.488 -0.050 1.00 0.00 85 MET M C 18
ATOM 19615 O O . MET A 1 85 ? 29.460 -9.848 -0.706 1.00 0.00 85 MET M O 18
ATOM 19627 N N . ILE A 1 86 ? 27.238 -9.902 -0.326 1.00 0.00 86 ILE M N 18
ATOM 19628 C CA . ILE A 1 86 ? 26.923 -10.946 -1.315 1.00 0.00 86 ILE M CA 18
ATOM 19629 C C . ILE A 1 86 ? 26.167 -10.346 -2.505 1.00 0.00 86 ILE M C 18
ATOM 19630 O O . ILE A 1 86 ? 24.975 -10.050 -2.418 1.00 0.00 86 ILE M O 18
ATOM 19645 N N . GLU A 1 87 ? 26.891 -10.123 -3.607 1.00 0.00 87 GLU M N 18
ATOM 19646 C CA . GLU A 1 87 ? 26.358 -9.597 -4.873 1.00 0.00 87 GLU M CA 18
ATOM 19647 C C . GLU A 1 87 ? 25.630 -10.657 -5.723 1.00 0.00 87 GLU M C 18
ATOM 19648 O O . GLU A 1 87 ? 25.719 -11.861 -5.470 1.00 0.00 87 GLU M O 18
ATOM 19658 N N . ARG A 1 88 ? 24.952 -10.202 -6.791 1.00 0.00 88 ARG M N 18
ATOM 19659 C CA . ARG A 1 88 ? 24.271 -11.071 -7.771 1.00 0.00 88 ARG M CA 18
ATOM 19660 C C . ARG A 1 88 ? 25.203 -12.152 -8.306 1.00 0.00 88 ARG M C 18
ATOM 19661 O O . ARG A 1 88 ? 24.846 -13.323 -8.303 1.00 0.00 88 ARG M O 18
ATOM 19679 N N . SER A 1 89 ? 26.400 -11.763 -8.732 1.00 0.00 89 SER M N 18
ATOM 19680 C CA . SER A 1 89 ? 27.382 -12.670 -9.342 1.00 0.00 89 SER M CA 18
ATOM 19681 C C . SER A 1 89 ? 27.770 -13.839 -8.420 1.00 0.00 89 SER M C 18
ATOM 19682 O O . SER A 1 89 ? 28.139 -14.912 -8.904 1.00 0.00 89 SER M O 18
ATOM 19689 N N . VAL A 1 90 ? 27.657 -13.651 -7.097 1.00 0.00 90 VAL M N 18
ATOM 19690 C CA . VAL A 1 90 ? 27.910 -14.686 -6.084 1.00 0.00 90 VAL M CA 18
ATOM 19691 C C . VAL A 1 90 ? 26.717 -15.649 -5.938 1.00 0.00 90 VAL M C 18
ATOM 19692 O O . VAL A 1 90 ? 26.913 -16.867 -5.972 1.00 0.00 90 VAL M O 18
ATOM 19705 N N . VAL A 1 91 ? 25.474 -15.150 -5.843 1.00 0.00 91 VAL M N 18
ATOM 19706 C CA . VAL A 1 91 ? 24.267 -16.013 -5.815 1.00 0.00 91 VAL M CA 18
ATOM 19707 C C . VAL A 1 91 ? 23.994 -16.728 -7.145 1.00 0.00 91 VAL M C 18
ATOM 19708 O O . VAL A 1 91 ? 23.501 -17.854 -7.146 1.00 0.00 91 VAL M O 18
ATOM 19721 N N . GLU A 1 92 ? 24.378 -16.125 -8.271 1.00 0.00 92 GLU M N 18
ATOM 19722 C CA . GLU A 1 92 ? 24.269 -16.686 -9.628 1.00 0.00 92 GLU M CA 18
ATOM 19723 C C . GLU A 1 92 ? 25.101 -17.969 -9.819 1.00 0.00 92 GLU M C 18
ATOM 19724 O O . GLU A 1 92 ? 24.789 -18.790 -10.683 1.00 0.00 92 GLU M O 18
ATOM 19734 N N . ALA A 1 93 ? 26.114 -18.169 -8.969 1.00 0.00 93 ALA M N 18
ATOM 19735 C CA . ALA A 1 93 ? 26.942 -19.375 -8.897 1.00 0.00 93 ALA M CA 18
ATOM 19736 C C . ALA A 1 93 ? 26.568 -20.271 -7.696 1.00 0.00 93 ALA M C 18
ATOM 19737 O O . ALA A 1 93 ? 26.632 -21.497 -7.806 1.00 0.00 93 ALA M O 18
ATOM 19744 N N . ALA A 1 94 ? 26.117 -19.699 -6.573 1.00 0.00 94 ALA M N 18
ATOM 19745 C CA . ALA A 1 94 ? 25.641 -20.468 -5.415 1.00 0.00 94 ALA M CA 18
ATOM 19746 C C . ALA A 1 94 ? 24.358 -21.267 -5.703 1.00 0.00 94 ALA M C 18
ATOM 19747 O O . ALA A 1 94 ? 24.213 -22.398 -5.231 1.00 0.00 94 ALA M O 18
ATOM 19754 N N . VAL A 1 95 ? 23.441 -20.720 -6.511 1.00 0.00 95 VAL M N 18
ATOM 19755 C CA . VAL A 1 95 ? 22.205 -21.419 -6.917 1.00 0.00 95 VAL M CA 18
ATOM 19756 C C . VAL A 1 95 ? 22.490 -22.719 -7.683 1.00 0.00 95 VAL M C 18
ATOM 19757 O O . VAL A 1 95 ? 21.766 -23.699 -7.518 1.00 0.00 95 VAL M O 18
ATOM 19770 N N . GLN A 1 96 ? 23.579 -22.755 -8.462 1.00 0.00 96 GLN M N 18
ATOM 19771 C CA . GLN A 1 96 ? 23.998 -23.888 -9.305 1.00 0.00 96 GLN M CA 18
ATOM 19772 C C . GLN A 1 96 ? 24.532 -25.076 -8.477 1.00 0.00 96 GLN M C 18
ATOM 19773 O O . GLN A 1 96 ? 24.490 -26.223 -8.925 1.00 0.00 96 GLN M O 18
ATOM 19785 N N . GLU A 1 97 ? 25.017 -24.802 -7.261 1.00 0.00 97 GLU M N 18
ATOM 19786 C CA . GLU A 1 97 ? 25.492 -25.790 -6.282 1.00 0.00 97 GLU M CA 18
ATOM 19787 C C . GLU A 1 97 ? 24.397 -26.230 -5.290 1.00 0.00 97 GLU M C 18
ATOM 19788 O O . GLU A 1 97 ? 24.596 -27.178 -4.525 1.00 0.00 97 GLU M O 18
ATOM 19798 N N . SER A 1 98 ? 23.240 -25.556 -5.296 1.00 0.00 98 SER M N 18
ATOM 19799 C CA . SER A 1 98 ? 22.145 -25.752 -4.333 1.00 0.00 98 SER M CA 18
ATOM 19800 C C . SER A 1 98 ? 20.768 -26.034 -4.962 1.00 0.00 98 SER M C 18
ATOM 19801 O O . SER A 1 98 ? 19.762 -26.090 -4.243 1.00 0.00 98 SER M O 18
ATOM 19808 N N . SER A 1 99 ? 20.707 -26.239 -6.287 1.00 0.00 99 SER M N 18
ATOM 19809 C CA . SER A 1 99 ? 19.491 -26.558 -7.068 1.00 0.00 99 SER M CA 18
ATOM 19810 C C . SER A 1 99 ? 19.691 -27.745 -8.018 1.00 0.00 99 SER M C 18
ATOM 19811 O O . SER A 1 99 ? 20.668 -27.745 -8.803 1.00 0.00 99 SER M O 18
ATOM 19819 N N . MET A 1 25 ? 1.463 -18.189 -5.314 1.00 0.00 25 MET M N 19
ATOM 19820 C CA . MET A 1 25 ? 2.619 -17.731 -4.530 1.00 0.00 25 MET M CA 19
ATOM 19821 C C . MET A 1 25 ? 2.722 -16.193 -4.572 1.00 0.00 25 MET M C 19
ATOM 19822 O O . MET A 1 25 ? 2.272 -15.557 -5.531 1.00 0.00 25 MET M O 19
ATOM 19834 N N . ALA A 1 26 ? 3.353 -15.595 -3.555 1.00 0.00 26 ALA M N 19
ATOM 19835 C CA . ALA A 1 26 ? 3.644 -14.164 -3.471 1.00 0.00 26 ALA M CA 19
ATOM 19836 C C . ALA A 1 26 ? 5.058 -13.928 -2.898 1.00 0.00 26 ALA M C 19
ATOM 19837 O O . ALA A 1 26 ? 5.346 -14.432 -1.808 1.00 0.00 26 ALA M O 19
ATOM 19844 N N . PRO A 1 27 ? 5.947 -13.172 -3.582 1.00 0.00 27 PRO M N 19
ATOM 19845 C CA . PRO A 1 27 ? 7.306 -12.878 -3.112 1.00 0.00 27 PRO M CA 19
ATOM 19846 C C . PRO A 1 27 ? 7.383 -12.310 -1.688 1.00 0.00 27 PRO M C 19
ATOM 19847 O O . PRO A 1 27 ? 8.311 -12.615 -0.944 1.00 0.00 27 PRO M O 19
ATOM 19855 N N . GLU A 1 28 ? 6.384 -11.528 -1.265 1.00 0.00 28 GLU M N 19
ATOM 19856 C CA . GLU A 1 28 ? 6.311 -10.925 0.078 1.00 0.00 28 GLU M CA 19
ATOM 19857 C C . GLU A 1 28 ? 6.325 -11.959 1.224 1.00 0.00 28 GLU M C 19
ATOM 19858 O O . GLU A 1 28 ? 6.736 -11.630 2.340 1.00 0.00 28 GLU M O 19
ATOM 19868 N N . ARG A 1 29 ? 5.923 -13.211 0.953 1.00 0.00 29 ARG M N 19
ATOM 19869 C CA . ARG A 1 29 ? 5.983 -14.331 1.910 1.00 0.00 29 ARG M CA 19
ATOM 19870 C C . ARG A 1 29 ? 7.399 -14.899 2.122 1.00 0.00 29 ARG M C 19
ATOM 19871 O O . ARG A 1 29 ? 7.609 -15.616 3.100 1.00 0.00 29 ARG M O 19
ATOM 19889 N N . LEU A 1 30 ? 8.357 -14.588 1.238 1.00 0.00 30 LEU M N 19
ATOM 19890 C CA . LEU A 1 30 ? 9.706 -15.158 1.247 1.00 0.00 30 LEU M CA 19
ATOM 19891 C C . LEU A 1 30 ? 10.872 -14.167 1.078 1.00 0.00 30 LEU M C 19
ATOM 19892 O O . LEU A 1 30 ? 11.996 -14.512 1.436 1.00 0.00 30 LEU M O 19
ATOM 19907 N N . ARG A 1 31 ? 10.649 -12.938 0.602 1.00 0.00 31 ARG M N 19
ATOM 19908 C CA . ARG A 1 31 ? 11.714 -11.955 0.318 1.00 0.00 31 ARG M CA 19
ATOM 19909 C C . ARG A 1 31 ? 12.413 -11.469 1.590 1.00 0.00 31 ARG M C 19
ATOM 19910 O O . ARG A 1 31 ? 13.625 -11.620 1.725 1.00 0.00 31 ARG M O 19
ATOM 19928 N N . SER A 1 32 ? 11.652 -10.949 2.554 1.00 0.00 32 SER M N 19
ATOM 19929 C CA . SER A 1 32 ? 12.199 -10.509 3.851 1.00 0.00 32 SER M CA 19
ATOM 19930 C C . SER A 1 32 ? 12.780 -11.677 4.658 1.00 0.00 32 SER M C 19
ATOM 19931 O O . SER A 1 32 ? 13.809 -11.528 5.318 1.00 0.00 32 SER M O 19
ATOM 19938 N N . ARG A 1 33 ? 12.164 -12.863 4.543 1.00 0.00 33 ARG M N 19
ATOM 19939 C CA . ARG A 1 33 ? 12.640 -14.112 5.157 1.00 0.00 33 ARG M CA 19
ATOM 19940 C C . ARG A 1 33 ? 14.035 -14.466 4.645 1.00 0.00 33 ARG M C 19
ATOM 19941 O O . ARG A 1 33 ? 14.956 -14.626 5.444 1.00 0.00 33 ARG M O 19
ATOM 19959 N N . ALA A 1 34 ? 14.201 -14.516 3.322 1.00 0.00 34 ALA M N 19
ATOM 19960 C CA . ALA A 1 34 ? 15.458 -14.889 2.691 1.00 0.00 34 ALA M CA 19
ATOM 19961 C C . ALA A 1 34 ? 16.604 -13.917 3.015 1.00 0.00 34 ALA M C 19
ATOM 19962 O O . ALA A 1 34 ? 17.710 -14.348 3.347 1.00 0.00 34 ALA M O 19
ATOM 19969 N N . LEU A 1 35 ? 16.332 -12.609 2.999 1.00 0.00 35 LEU M N 19
ATOM 19970 C CA . LEU A 1 35 ? 17.297 -11.594 3.399 1.00 0.00 35 LEU M CA 19
ATOM 19971 C C . LEU A 1 35 ? 17.720 -11.767 4.877 1.00 0.00 35 LEU M C 19
ATOM 19972 O O . LEU A 1 35 ? 18.911 -11.743 5.195 1.00 0.00 35 LEU M O 19
ATOM 19987 N N . SER A 1 36 ? 16.758 -12.013 5.778 1.00 0.00 36 SER M N 19
ATOM 19988 C CA . SER A 1 36 ? 17.029 -12.224 7.208 1.00 0.00 36 SER M CA 19
ATOM 19989 C C . SER A 1 36 ? 17.864 -13.483 7.499 1.00 0.00 36 SER M C 19
ATOM 19990 O O . SER A 1 36 ? 18.697 -13.467 8.407 1.00 0.00 36 SER M O 19
ATOM 19997 N N . ALA A 1 37 ? 17.704 -14.554 6.702 1.00 0.00 37 ALA M N 19
ATOM 19998 C CA . ALA A 1 37 ? 18.508 -15.773 6.797 1.00 0.00 37 ALA M CA 19
ATOM 19999 C C . ALA A 1 37 ? 19.992 -15.513 6.470 1.00 0.00 37 ALA M C 19
ATOM 20000 O O . ALA A 1 37 ? 20.880 -15.997 7.173 1.00 0.00 37 ALA M O 19
ATOM 20007 N N . PHE A 1 38 ? 20.270 -14.709 5.436 1.00 0.00 38 PHE M N 19
ATOM 20008 C CA . PHE A 1 38 ? 21.632 -14.274 5.108 1.00 0.00 38 PHE M CA 19
ATOM 20009 C C . PHE A 1 38 ? 22.215 -13.413 6.247 1.00 0.00 38 PHE M C 19
ATOM 20010 O O . PHE A 1 38 ? 23.345 -13.651 6.685 1.00 0.00 38 PHE M O 19
ATOM 20026 N N . LYS A 1 39 ? 21.433 -12.461 6.781 1.00 0.00 39 LYS M N 19
ATOM 20027 C CA . LYS A 1 39 ? 21.845 -11.596 7.904 1.00 0.00 39 LYS M CA 19
ATOM 20028 C C . LYS A 1 39 ? 22.181 -12.360 9.186 1.00 0.00 39 LYS M C 19
ATOM 20029 O O . LYS A 1 39 ? 23.251 -12.127 9.752 1.00 0.00 39 LYS M O 19
ATOM 20044 N N . LEU A 1 40 ? 21.333 -13.300 9.626 1.00 0.00 40 LEU M N 19
ATOM 20045 C CA . LEU A 1 40 ? 21.586 -14.098 10.840 1.00 0.00 40 LEU M CA 19
ATOM 20046 C C . LEU A 1 40 ? 22.779 -15.069 10.696 1.00 0.00 40 LEU M C 19
ATOM 20047 O O . LEU A 1 40 ? 23.433 -15.389 11.692 1.00 0.00 40 LEU M O 19
ATOM 20062 N N . ARG A 1 41 ? 23.101 -15.497 9.464 1.00 0.00 41 ARG M N 19
ATOM 20063 C CA . ARG A 1 41 ? 24.292 -16.309 9.135 1.00 0.00 41 ARG M CA 19
ATOM 20064 C C . ARG A 1 41 ? 25.591 -15.482 9.087 1.00 0.00 41 ARG M C 19
ATOM 20065 O O . ARG A 1 41 ? 26.675 -16.065 9.083 1.00 0.00 41 ARG M O 19
ATOM 20083 N N . GLY A 1 42 ? 25.499 -14.147 9.086 1.00 0.00 42 GLY M N 19
ATOM 20084 C CA . GLY A 1 42 ? 26.630 -13.210 9.167 1.00 0.00 42 GLY M CA 19
ATOM 20085 C C . GLY A 1 42 ? 26.904 -12.387 7.900 1.00 0.00 42 GLY M C 19
ATOM 20086 O O . GLY A 1 42 ? 27.905 -11.664 7.854 1.00 0.00 42 GLY M O 19
ATOM 20090 N N . LEU A 1 43 ? 26.061 -12.495 6.867 1.00 0.00 43 LEU M N 19
ATOM 20091 C CA . LEU A 1 43 ? 26.248 -11.868 5.553 1.00 0.00 43 LEU M CA 19
ATOM 20092 C C . LEU A 1 43 ? 25.408 -10.587 5.376 1.00 0.00 43 LEU M C 19
ATOM 20093 O O . LEU A 1 43 ? 24.500 -10.291 6.153 1.00 0.00 43 LEU M O 19
ATOM 20108 N N . LEU A 1 44 ? 25.684 -9.853 4.294 1.00 0.00 44 LEU M N 19
ATOM 20109 C CA . LEU A 1 44 ? 24.971 -8.643 3.865 1.00 0.00 44 LEU M CA 19
ATOM 20110 C C . LEU A 1 44 ? 24.582 -8.768 2.381 1.00 0.00 44 LEU M C 19
ATOM 20111 O O . LEU A 1 44 ? 25.250 -8.251 1.483 1.00 0.00 44 LEU M O 19
ATOM 20126 N N . LEU A 1 45 ? 23.516 -9.537 2.129 1.00 0.00 45 LEU M N 19
ATOM 20127 C CA . LEU A 1 45 ? 22.906 -9.727 0.809 1.00 0.00 45 LEU M CA 19
ATOM 20128 C C . LEU A 1 45 ? 22.488 -8.381 0.181 1.00 0.00 45 LEU M C 19
ATOM 20129 O O . LEU A 1 45 ? 21.649 -7.662 0.738 1.00 0.00 45 LEU M O 19
ATOM 20144 N N . ARG A 1 46 ? 23.091 -8.030 -0.962 1.00 0.00 46 ARG M N 19
ATOM 20145 C CA . ARG A 1 46 ? 22.841 -6.773 -1.685 1.00 0.00 46 ARG M CA 19
ATOM 20146 C C . ARG A 1 46 ? 21.457 -6.748 -2.344 1.00 0.00 46 ARG M C 19
ATOM 20147 O O . ARG A 1 46 ? 20.861 -7.791 -2.614 1.00 0.00 46 ARG M O 19
ATOM 20165 N N . GLY A 1 47 ? 20.975 -5.555 -2.693 1.00 0.00 47 GLY M N 19
ATOM 20166 C CA . GLY A 1 47 ? 19.699 -5.361 -3.400 1.00 0.00 47 GLY M CA 19
ATOM 20167 C C . GLY A 1 47 ? 19.656 -6.003 -4.796 1.00 0.00 47 GLY M C 19
ATOM 20168 O O . GLY A 1 47 ? 18.609 -6.465 -5.248 1.00 0.00 47 GLY M O 19
ATOM 20172 N N . GLU A 1 48 ? 20.811 -6.106 -5.466 1.00 0.00 48 GLU M N 19
ATOM 20173 C CA . GLU A 1 48 ? 20.948 -6.805 -6.758 1.00 0.00 48 GLU M CA 19
ATOM 20174 C C . GLU A 1 48 ? 20.868 -8.339 -6.622 1.00 0.00 48 GLU M C 19
ATOM 20175 O O . GLU A 1 48 ? 20.537 -9.037 -7.580 1.00 0.00 48 GLU M O 19
ATOM 20185 N N . ALA A 1 49 ? 21.161 -8.859 -5.426 1.00 0.00 49 ALA M N 19
ATOM 20186 C CA . ALA A 1 49 ? 21.173 -10.286 -5.111 1.00 0.00 49 ALA M CA 19
ATOM 20187 C C . ALA A 1 49 ? 19.840 -10.774 -4.517 1.00 0.00 49 ALA M C 19
ATOM 20188 O O . ALA A 1 49 ? 19.369 -11.850 -4.887 1.00 0.00 49 ALA M O 19
ATOM 20195 N N . ILE A 1 50 ? 19.179 -9.983 -3.659 1.00 0.00 50 ILE M N 19
ATOM 20196 C CA . ILE A 1 50 ? 17.843 -10.334 -3.141 1.00 0.00 50 ILE M CA 19
ATOM 20197 C C . ILE A 1 50 ? 16.815 -10.458 -4.277 1.00 0.00 50 ILE M C 19
ATOM 20198 O O . ILE A 1 50 ? 16.028 -11.408 -4.297 1.00 0.00 50 ILE M O 19
ATOM 20213 N N . LYS A 1 51 ? 16.878 -9.563 -5.278 1.00 0.00 51 LYS M N 19
ATOM 20214 C CA . LYS A 1 51 ? 15.983 -9.606 -6.449 1.00 0.00 51 LYS M CA 19
ATOM 20215 C C . LYS A 1 51 ? 16.259 -10.800 -7.376 1.00 0.00 51 LYS M C 19
ATOM 20216 O O . LYS A 1 51 ? 15.382 -11.202 -8.139 1.00 0.00 51 LYS M O 19
ATOM 20231 N N . TYR A 1 52 ? 17.462 -11.377 -7.304 1.00 0.00 52 TYR M N 19
ATOM 20232 C CA . TYR A 1 52 ? 17.828 -12.590 -8.035 1.00 0.00 52 TYR M CA 19
ATOM 20233 C C . TYR A 1 52 ? 17.209 -13.834 -7.370 1.00 0.00 52 TYR M C 19
ATOM 20234 O O . TYR A 1 52 ? 16.457 -14.575 -8.009 1.00 0.00 52 TYR M O 19
ATOM 20251 N N . LEU A 1 53 ? 17.473 -14.046 -6.069 1.00 0.00 53 LEU M N 19
ATOM 20252 C CA . LEU A 1 53 ? 17.029 -15.264 -5.372 1.00 0.00 53 LEU M CA 19
ATOM 20253 C C . LEU A 1 53 ? 15.546 -15.274 -4.960 1.00 0.00 53 LEU M C 19
ATOM 20254 O O . LEU A 1 53 ? 14.987 -16.353 -4.778 1.00 0.00 53 LEU M O 19
ATOM 20269 N N . THR A 1 54 ? 14.875 -14.119 -4.879 1.00 0.00 54 THR M N 19
ATOM 20270 C CA . THR A 1 54 ? 13.422 -14.067 -4.604 1.00 0.00 54 THR M CA 19
ATOM 20271 C C . THR A 1 54 ? 12.604 -14.783 -5.696 1.00 0.00 54 THR M C 19
ATOM 20272 O O . THR A 1 54 ? 11.636 -15.485 -5.401 1.00 0.00 54 THR M O 19
ATOM 20283 N N . GLU A 1 55 ? 13.036 -14.695 -6.963 1.00 0.00 55 GLU M N 19
ATOM 20284 C CA . GLU A 1 55 ? 12.420 -15.422 -8.084 1.00 0.00 55 GLU M CA 19
ATOM 20285 C C . GLU A 1 55 ? 12.840 -16.904 -8.119 1.00 0.00 55 GLU M C 19
ATOM 20286 O O . GLU A 1 55 ? 12.019 -17.769 -8.426 1.00 0.00 55 GLU M O 19
ATOM 20296 N N . ALA A 1 56 ? 14.091 -17.215 -7.747 1.00 0.00 56 ALA M N 19
ATOM 20297 C CA . ALA A 1 56 ? 14.613 -18.587 -7.661 1.00 0.00 56 ALA M CA 19
ATOM 20298 C C . ALA A 1 56 ? 13.947 -19.441 -6.557 1.00 0.00 56 ALA M C 19
ATOM 20299 O O . ALA A 1 56 ? 14.032 -20.671 -6.600 1.00 0.00 56 ALA M O 19
ATOM 20306 N N . LEU A 1 57 ? 13.268 -18.805 -5.590 1.00 0.00 57 LEU M N 19
ATOM 20307 C CA . LEU A 1 57 ? 12.569 -19.450 -4.469 1.00 0.00 57 LEU M CA 19
ATOM 20308 C C . LEU A 1 57 ? 11.031 -19.403 -4.607 1.00 0.00 57 LEU M C 19
ATOM 20309 O O . LEU A 1 57 ? 10.328 -20.035 -3.821 1.00 0.00 57 LEU M O 19
ATOM 20324 N N . GLN A 1 58 ? 10.493 -18.724 -5.628 1.00 0.00 58 GLN M N 19
ATOM 20325 C CA . GLN A 1 58 ? 9.053 -18.699 -5.940 1.00 0.00 58 GLN M CA 19
ATOM 20326 C C . GLN A 1 58 ? 8.497 -20.109 -6.250 1.00 0.00 58 GLN M C 19
ATOM 20327 O O . GLN A 1 58 ? 7.332 -20.400 -5.975 1.00 0.00 58 GLN M O 19
ATOM 20339 N N . SER A 1 59 ? 9.331 -21.002 -6.792 1.00 0.00 59 SER M N 19
ATOM 20340 C CA . SER A 1 59 ? 9.010 -22.408 -7.084 1.00 0.00 59 SER M CA 19
ATOM 20341 C C . SER A 1 59 ? 9.115 -23.354 -5.866 1.00 0.00 59 SER M C 19
ATOM 20342 O O . SER A 1 59 ? 8.922 -24.565 -6.016 1.00 0.00 59 SER M O 19
ATOM 20349 N N . ILE A 1 60 ? 9.400 -22.832 -4.665 1.00 0.00 60 ILE M N 19
ATOM 20350 C CA . ILE A 1 60 ? 9.634 -23.593 -3.425 1.00 0.00 60 ILE M CA 19
ATOM 20351 C C . ILE A 1 60 ? 8.566 -23.276 -2.369 1.00 0.00 60 ILE M C 19
ATOM 20352 O O . ILE A 1 60 ? 8.086 -22.146 -2.236 1.00 0.00 60 ILE M O 19
ATOM 20367 N N . SER A 1 61 ? 8.203 -24.312 -1.607 1.00 0.00 61 SER M N 19
ATOM 20368 C CA . SER A 1 61 ? 7.291 -24.269 -0.456 1.00 0.00 61 SER M CA 19
ATOM 20369 C C . SER A 1 61 ? 7.735 -23.242 0.595 1.00 0.00 61 SER M C 19
ATOM 20370 O O . SER A 1 61 ? 8.860 -23.316 1.092 1.00 0.00 61 SER M O 19
ATOM 20377 N N . GLU A 1 62 ? 6.853 -22.327 1.012 1.00 0.00 62 GLU M N 19
ATOM 20378 C CA . GLU A 1 62 ? 7.161 -21.314 2.043 1.00 0.00 62 GLU M CA 19
ATOM 20379 C C . GLU A 1 62 ? 7.576 -21.909 3.404 1.00 0.00 62 GLU M C 19
ATOM 20380 O O . GLU A 1 62 ? 8.396 -21.325 4.112 1.00 0.00 62 GLU M O 19
ATOM 20390 N N . LEU A 1 63 ? 7.058 -23.096 3.741 1.00 0.00 63 LEU M N 19
ATOM 20391 C CA . LEU A 1 63 ? 7.397 -23.852 4.955 1.00 0.00 63 LEU M CA 19
ATOM 20392 C C . LEU A 1 63 ? 8.682 -24.707 4.839 1.00 0.00 63 LEU M C 19
ATOM 20393 O O . LEU A 1 63 ? 9.101 -25.338 5.811 1.00 0.00 63 LEU M O 19
ATOM 20408 N N . GLU A 1 64 ? 9.323 -24.713 3.665 1.00 0.00 64 GLU M N 19
ATOM 20409 C CA . GLU A 1 64 ? 10.601 -25.396 3.364 1.00 0.00 64 GLU M CA 19
ATOM 20410 C C . GLU A 1 64 ? 11.699 -24.400 2.921 1.00 0.00 64 GLU M C 19
ATOM 20411 O O . GLU A 1 64 ? 12.820 -24.800 2.590 1.00 0.00 64 GLU M O 19
ATOM 20421 N N . LEU A 1 65 ? 11.382 -23.099 2.929 1.00 0.00 65 LEU M N 19
ATOM 20422 C CA . LEU A 1 65 ? 12.214 -21.994 2.447 1.00 0.00 65 LEU M CA 19
ATOM 20423 C C . LEU A 1 65 ? 13.582 -21.946 3.137 1.00 0.00 65 LEU M C 19
ATOM 20424 O O . LEU A 1 65 ? 14.600 -21.771 2.471 1.00 0.00 65 LEU M O 19
ATOM 20439 N N . GLU A 1 66 ? 13.603 -22.115 4.460 1.00 0.00 66 GLU M N 19
ATOM 20440 C CA . GLU A 1 66 ? 14.831 -22.029 5.256 1.00 0.00 66 GLU M CA 19
ATOM 20441 C C . GLU A 1 66 ? 15.797 -23.192 4.957 1.00 0.00 66 GLU M C 19
ATOM 20442 O O . GLU A 1 66 ? 16.987 -22.966 4.738 1.00 0.00 66 GLU M O 19
ATOM 20452 N N . ASP A 1 67 ? 15.287 -24.429 4.889 1.00 0.00 67 ASP M N 19
ATOM 20453 C CA . ASP A 1 67 ? 16.088 -25.620 4.560 1.00 0.00 67 ASP M CA 19
ATOM 20454 C C . ASP A 1 67 ? 16.644 -25.572 3.126 1.00 0.00 67 ASP M C 19
ATOM 20455 O O . ASP A 1 67 ? 17.756 -26.043 2.870 1.00 0.00 67 ASP M O 19
ATOM 20463 N N . LYS A 1 68 ? 15.889 -24.990 2.186 1.00 0.00 68 LYS M N 19
ATOM 20464 C CA . LYS A 1 68 ? 16.329 -24.760 0.801 1.00 0.00 68 LYS M CA 19
ATOM 20465 C C . LYS A 1 68 ? 17.437 -23.706 0.733 1.00 0.00 68 LYS M C 19
ATOM 20466 O O . LYS A 1 68 ? 18.511 -23.965 0.191 1.00 0.00 68 LYS M O 19
ATOM 20481 N N . LEU A 1 69 ? 17.183 -22.525 1.299 1.00 0.00 69 LEU M N 19
ATOM 20482 C CA . LEU A 1 69 ? 18.090 -21.370 1.290 1.00 0.00 69 LEU M CA 19
ATOM 20483 C C . LEU A 1 69 ? 19.427 -21.649 1.993 1.00 0.00 69 LEU M C 19
ATOM 20484 O O . LEU A 1 69 ? 20.456 -21.066 1.652 1.00 0.00 69 LEU M O 19
ATOM 20499 N N . GLU A 1 70 ? 19.434 -22.603 2.924 1.00 0.00 70 GLU M N 19
ATOM 20500 C CA . GLU A 1 70 ? 20.647 -23.052 3.621 1.00 0.00 70 GLU M CA 19
ATOM 20501 C C . GLU A 1 70 ? 21.692 -23.596 2.631 1.00 0.00 70 GLU M C 19
ATOM 20502 O O . GLU A 1 70 ? 22.895 -23.419 2.826 1.00 0.00 70 GLU M O 19
ATOM 20512 N N . LYS A 1 71 ? 21.239 -24.220 1.536 1.00 0.00 71 LYS M N 19
ATOM 20513 C CA . LYS A 1 71 ? 22.099 -24.810 0.498 1.00 0.00 71 LYS M CA 19
ATOM 20514 C C . LYS A 1 71 ? 22.751 -23.733 -0.373 1.00 0.00 71 LYS M C 19
ATOM 20515 O O . LYS A 1 71 ? 23.890 -23.903 -0.805 1.00 0.00 71 LYS M O 19
ATOM 20530 N N . ILE A 1 72 ? 22.055 -22.606 -0.591 1.00 0.00 72 ILE M N 19
ATOM 20531 C CA . ILE A 1 72 ? 22.602 -21.429 -1.291 1.00 0.00 72 ILE M CA 19
ATOM 20532 C C . ILE A 1 72 ? 23.708 -20.830 -0.418 1.00 0.00 72 ILE M C 19
ATOM 20533 O O . ILE A 1 72 ? 24.836 -20.680 -0.876 1.00 0.00 72 ILE M O 19
ATOM 20548 N N . ILE A 1 73 ? 23.427 -20.552 0.863 1.00 0.00 73 ILE M N 19
ATOM 20549 C CA . ILE A 1 73 ? 24.402 -19.959 1.797 1.00 0.00 73 ILE M CA 19
ATOM 20550 C C . ILE A 1 73 ? 25.649 -20.851 1.937 1.00 0.00 73 ILE M C 19
ATOM 20551 O O . ILE A 1 73 ? 26.771 -20.350 1.868 1.00 0.00 73 ILE M O 19
ATOM 20566 N N . ASN A 1 74 ? 25.491 -22.177 2.031 1.00 0.00 74 ASN M N 19
ATOM 20567 C CA . ASN A 1 74 ? 26.620 -23.120 2.044 1.00 0.00 74 ASN M CA 19
ATOM 20568 C C . ASN A 1 74 ? 27.482 -23.088 0.760 1.00 0.00 74 ASN M C 19
ATOM 20569 O O . ASN A 1 74 ? 28.673 -23.400 0.822 1.00 0.00 74 ASN M O 19
ATOM 20579 N N . ALA A 1 75 ? 26.915 -22.696 -0.389 1.00 0.00 75 ALA M N 19
ATOM 20580 C CA . ALA A 1 75 ? 27.658 -22.520 -1.641 1.00 0.00 75 ALA M CA 19
ATOM 20581 C C . ALA A 1 75 ? 28.314 -21.127 -1.730 1.00 0.00 75 ALA M C 19
ATOM 20582 O O . ALA A 1 75 ? 29.412 -20.992 -2.271 1.00 0.00 75 ALA M O 19
ATOM 20589 N N . VAL A 1 76 ? 27.681 -20.092 -1.162 1.00 0.00 76 VAL M N 19
ATOM 20590 C CA . VAL A 1 76 ? 28.242 -18.732 -1.035 1.00 0.00 76 VAL M CA 19
ATOM 20591 C C . VAL A 1 76 ? 29.484 -18.743 -0.131 1.00 0.00 76 VAL M C 19
ATOM 20592 O O . VAL A 1 76 ? 30.502 -18.134 -0.459 1.00 0.00 76 VAL M O 19
ATOM 20605 N N . GLU A 1 77 ? 29.424 -19.489 0.976 1.00 0.00 77 GLU M N 19
ATOM 20606 C CA . GLU A 1 77 ? 30.478 -19.608 1.997 1.00 0.00 77 GLU M CA 19
ATOM 20607 C C . GLU A 1 77 ? 31.796 -20.266 1.522 1.00 0.00 77 GLU M C 19
ATOM 20608 O O . GLU A 1 77 ? 32.776 -20.261 2.277 1.00 0.00 77 GLU M O 19
ATOM 20618 N N . LYS A 1 78 ? 31.859 -20.797 0.290 1.00 0.00 78 LYS M N 19
ATOM 20619 C CA . LYS A 1 78 ? 33.065 -21.429 -0.294 1.00 0.00 78 LYS M CA 19
ATOM 20620 C C . LYS A 1 78 ? 33.576 -20.778 -1.589 1.00 0.00 78 LYS M C 19
ATOM 20621 O O . LYS A 1 78 ? 34.549 -21.259 -2.174 1.00 0.00 78 LYS M O 19
ATOM 20636 N N . GLN A 1 79 ? 32.948 -19.689 -2.042 1.00 0.00 79 GLN M N 19
ATOM 20637 C CA . GLN A 1 79 ? 33.419 -18.895 -3.186 1.00 0.00 79 GLN M CA 19
ATOM 20638 C C . GLN A 1 79 ? 34.563 -17.960 -2.740 1.00 0.00 79 GLN M C 19
ATOM 20639 O O . GLN A 1 79 ? 34.637 -17.601 -1.559 1.00 0.00 79 GLN M O 19
ATOM 20651 N N . PRO A 1 80 ? 35.460 -17.538 -3.653 1.00 0.00 80 PRO M N 19
ATOM 20652 C CA . PRO A 1 80 ? 36.557 -16.638 -3.312 1.00 0.00 80 PRO M CA 19
ATOM 20653 C C . PRO A 1 80 ? 36.066 -15.191 -3.099 1.00 0.00 80 PRO M C 19
ATOM 20654 O O . PRO A 1 80 ? 35.614 -14.520 -4.028 1.00 0.00 80 PRO M O 19
ATOM 20662 N N . LEU A 1 81 ? 36.176 -14.708 -1.857 1.00 0.00 81 LEU M N 19
ATOM 20663 C CA . LEU A 1 81 ? 35.845 -13.338 -1.435 1.00 0.00 81 LEU M CA 19
ATOM 20664 C C . LEU A 1 81 ? 36.631 -12.916 -0.172 1.00 0.00 81 LEU M C 19
ATOM 20665 O O . LEU A 1 81 ? 37.247 -13.739 0.509 1.00 0.00 81 LEU M O 19
ATOM 20680 N N . SER A 1 82 ? 36.613 -11.609 0.129 1.00 0.00 82 SER M N 19
ATOM 20681 C CA . SER A 1 82 ? 37.345 -10.977 1.253 1.00 0.00 82 SER M CA 19
ATOM 20682 C C . SER A 1 82 ? 36.453 -10.046 2.100 1.00 0.00 82 SER M C 19
ATOM 20683 O O . SER A 1 82 ? 36.946 -9.202 2.855 1.00 0.00 82 SER M O 19
ATOM 20690 N N . SER A 1 83 ? 35.130 -10.181 1.972 1.00 0.00 83 SER M N 19
ATOM 20691 C CA . SER A 1 83 ? 34.099 -9.400 2.679 1.00 0.00 83 SER M CA 19
ATOM 20692 C C . SER A 1 83 ? 32.834 -10.252 2.895 1.00 0.00 83 SER M C 19
ATOM 20693 O O . SER A 1 83 ? 32.717 -11.343 2.329 1.00 0.00 83 SER M O 19
ATOM 20700 N N . ASN A 1 84 ? 31.867 -9.761 3.682 1.00 0.00 84 ASN M N 19
ATOM 20701 C CA . ASN A 1 84 ? 30.613 -10.466 3.974 1.00 0.00 84 ASN M CA 19
ATOM 20702 C C . ASN A 1 84 ? 29.431 -9.965 3.124 1.00 0.00 84 ASN M C 19
ATOM 20703 O O . ASN A 1 84 ? 28.302 -10.424 3.295 1.00 0.00 84 ASN M O 19
ATOM 20713 N N . MET A 1 85 ? 29.665 -9.017 2.216 1.00 0.00 85 MET M N 19
ATOM 20714 C CA . MET A 1 85 ? 28.640 -8.521 1.297 1.00 0.00 85 MET M CA 19
ATOM 20715 C C . MET A 1 85 ? 28.476 -9.478 0.111 1.00 0.00 85 MET M C 19
ATOM 20716 O O . MET A 1 85 ? 29.463 -9.861 -0.523 1.00 0.00 85 MET M O 19
ATOM 20728 N N . ILE A 1 86 ? 27.229 -9.830 -0.212 1.00 0.00 86 ILE M N 19
ATOM 20729 C CA . ILE A 1 86 ? 26.898 -10.842 -1.230 1.00 0.00 86 ILE M CA 19
ATOM 20730 C C . ILE A 1 86 ? 26.168 -10.202 -2.414 1.00 0.00 86 ILE M C 19
ATOM 20731 O O . ILE A 1 86 ? 24.997 -9.837 -2.325 1.00 0.00 86 ILE M O 19
ATOM 20746 N N . GLU A 1 87 ? 26.899 -10.029 -3.518 1.00 0.00 87 GLU M N 19
ATOM 20747 C CA . GLU A 1 87 ? 26.412 -9.483 -4.794 1.00 0.00 87 GLU M CA 19
ATOM 20748 C C . GLU A 1 87 ? 25.645 -10.509 -5.657 1.00 0.00 87 GLU M C 19
ATOM 20749 O O . GLU A 1 87 ? 25.679 -11.713 -5.399 1.00 0.00 87 GLU M O 19
ATOM 20759 N N . ARG A 1 88 ? 24.996 -10.033 -6.736 1.00 0.00 88 ARG M N 19
ATOM 20760 C CA . ARG A 1 88 ? 24.269 -10.889 -7.698 1.00 0.00 88 ARG M CA 19
ATOM 20761 C C . ARG A 1 88 ? 25.145 -12.008 -8.243 1.00 0.00 88 ARG M C 19
ATOM 20762 O O . ARG A 1 88 ? 24.745 -13.167 -8.224 1.00 0.00 88 ARG M O 19
ATOM 20780 N N . SER A 1 89 ? 26.341 -11.669 -8.710 1.00 0.00 89 SER M N 19
ATOM 20781 C CA . SER A 1 89 ? 27.271 -12.611 -9.344 1.00 0.00 89 SER M CA 19
ATOM 20782 C C . SER A 1 89 ? 27.666 -13.781 -8.428 1.00 0.00 89 SER M C 19
ATOM 20783 O O . SER A 1 89 ? 27.997 -14.864 -8.911 1.00 0.00 89 SER M O 19
ATOM 20790 N N . VAL A 1 90 ? 27.589 -13.584 -7.104 1.00 0.00 90 VAL M N 19
ATOM 20791 C CA . VAL A 1 90 ? 27.832 -14.628 -6.095 1.00 0.00 90 VAL M CA 19
ATOM 20792 C C . VAL A 1 90 ? 26.623 -15.565 -5.931 1.00 0.00 90 VAL M C 19
ATOM 20793 O O . VAL A 1 90 ? 26.803 -16.785 -5.960 1.00 0.00 90 VAL M O 19
ATOM 20806 N N . VAL A 1 91 ? 25.388 -15.049 -5.831 1.00 0.00 91 VAL M N 19
ATOM 20807 C CA . VAL A 1 91 ? 24.163 -15.891 -5.773 1.00 0.00 91 VAL M CA 19
ATOM 20808 C C . VAL A 1 91 ? 23.858 -16.598 -7.102 1.00 0.00 91 VAL M C 19
ATOM 20809 O O . VAL A 1 91 ? 23.393 -17.735 -7.101 1.00 0.00 91 VAL M O 19
ATOM 20822 N N . GLU A 1 92 ? 24.191 -15.969 -8.231 1.00 0.00 92 GLU M N 19
ATOM 20823 C CA . GLU A 1 92 ? 24.060 -16.512 -9.595 1.00 0.00 92 GLU M CA 19
ATOM 20824 C C . GLU A 1 92 ? 24.936 -17.756 -9.831 1.00 0.00 92 GLU M C 19
ATOM 20825 O O . GLU A 1 92 ? 24.628 -18.578 -10.693 1.00 0.00 92 GLU M O 19
ATOM 20835 N N . ALA A 1 93 ? 25.987 -17.920 -9.020 1.00 0.00 93 ALA M N 19
ATOM 20836 C CA . ALA A 1 93 ? 26.873 -19.085 -8.998 1.00 0.00 93 ALA M CA 19
ATOM 20837 C C . ALA A 1 93 ? 26.560 -20.062 -7.840 1.00 0.00 93 ALA M C 19
ATOM 20838 O O . ALA A 1 93 ? 26.717 -21.272 -8.005 1.00 0.00 93 ALA M O 19
ATOM 20845 N N . ALA A 1 94 ? 26.067 -19.574 -6.693 1.00 0.00 94 ALA M N 19
ATOM 20846 C CA . ALA A 1 94 ? 25.636 -20.413 -5.569 1.00 0.00 94 ALA M CA 19
ATOM 20847 C C . ALA A 1 94 ? 24.390 -21.266 -5.889 1.00 0.00 94 ALA M C 19
ATOM 20848 O O . ALA A 1 94 ? 24.326 -22.442 -5.528 1.00 0.00 94 ALA M O 19
ATOM 20855 N N . VAL A 1 95 ? 23.419 -20.692 -6.615 1.00 0.00 95 VAL M N 19
ATOM 20856 C CA . VAL A 1 95 ? 22.178 -21.382 -7.027 1.00 0.00 95 VAL M CA 19
ATOM 20857 C C . VAL A 1 95 ? 22.430 -22.643 -7.878 1.00 0.00 95 VAL M C 19
ATOM 20858 O O . VAL A 1 95 ? 21.648 -23.592 -7.854 1.00 0.00 95 VAL M O 19
ATOM 20871 N N . GLN A 1 96 ? 23.561 -22.670 -8.591 1.00 0.00 96 GLN M N 19
ATOM 20872 C CA . GLN A 1 96 ? 24.032 -23.779 -9.435 1.00 0.00 96 GLN M CA 19
ATOM 20873 C C . GLN A 1 96 ? 24.393 -25.050 -8.635 1.00 0.00 96 GLN M C 19
ATOM 20874 O O . GLN A 1 96 ? 24.581 -26.114 -9.230 1.00 0.00 96 GLN M O 19
ATOM 20886 N N . GLU A 1 97 ? 24.487 -24.954 -7.304 1.00 0.00 97 GLU M N 19
ATOM 20887 C CA . GLU A 1 97 ? 24.792 -26.070 -6.394 1.00 0.00 97 GLU M CA 19
ATOM 20888 C C . GLU A 1 97 ? 23.654 -26.373 -5.400 1.00 0.00 97 GLU M C 19
ATOM 20889 O O . GLU A 1 97 ? 23.552 -27.505 -4.917 1.00 0.00 97 GLU M O 19
ATOM 20899 N N . SER A 1 98 ? 22.769 -25.405 -5.117 1.00 0.00 98 SER M N 19
ATOM 20900 C CA . SER A 1 98 ? 21.575 -25.617 -4.282 1.00 0.00 98 SER M CA 19
ATOM 20901 C C . SER A 1 98 ? 20.406 -26.277 -5.029 1.00 0.00 98 SER M C 19
ATOM 20902 O O . SER A 1 98 ? 19.470 -26.758 -4.380 1.00 0.00 98 SER M O 19
ATOM 20909 N N . SER A 1 99 ? 20.442 -26.282 -6.369 1.00 0.00 99 SER M N 19
ATOM 20910 C CA . SER A 1 99 ? 19.365 -26.756 -7.263 1.00 0.00 99 SER M CA 19
ATOM 20911 C C . SER A 1 99 ? 19.886 -27.700 -8.352 1.00 0.00 99 SER M C 19
ATOM 20912 O O . SER A 1 99 ? 19.362 -28.833 -8.447 1.00 0.00 99 SER M O 19
ATOM 20920 N N . MET A 1 25 ? 2.315 -15.748 0.259 1.00 0.00 25 MET M N 20
ATOM 20921 C CA . MET A 1 25 ? 3.765 -15.980 0.187 1.00 0.00 25 MET M CA 20
ATOM 20922 C C . MET A 1 25 ? 4.295 -15.599 -1.212 1.00 0.00 25 MET M C 20
ATOM 20923 O O . MET A 1 25 ? 4.994 -16.355 -1.890 1.00 0.00 25 MET M O 20
ATOM 20935 N N . ALA A 1 26 ? 3.891 -14.410 -1.666 1.00 0.00 26 ALA M N 20
ATOM 20936 C CA . ALA A 1 26 ? 4.329 -13.763 -2.904 1.00 0.00 26 ALA M CA 20
ATOM 20937 C C . ALA A 1 26 ? 5.861 -13.512 -2.965 1.00 0.00 26 ALA M C 20
ATOM 20938 O O . ALA A 1 26 ? 6.503 -13.419 -1.914 1.00 0.00 26 ALA M O 20
ATOM 20945 N N . PRO A 1 27 ? 6.452 -13.321 -4.165 1.00 0.00 27 PRO M N 20
ATOM 20946 C CA . PRO A 1 27 ? 7.870 -12.980 -4.360 1.00 0.00 27 PRO M CA 20
ATOM 20947 C C . PRO A 1 27 ? 8.397 -11.825 -3.496 1.00 0.00 27 PRO M C 20
ATOM 20948 O O . PRO A 1 27 ? 9.532 -11.880 -3.020 1.00 0.00 27 PRO M O 20
ATOM 20956 N N . GLU A 1 28 ? 7.581 -10.796 -3.251 1.00 0.00 28 GLU M N 20
ATOM 20957 C CA . GLU A 1 28 ? 7.946 -9.644 -2.411 1.00 0.00 28 GLU M CA 20
ATOM 20958 C C . GLU A 1 28 ? 8.084 -10.014 -0.922 1.00 0.00 28 GLU M C 20
ATOM 20959 O O . GLU A 1 28 ? 8.945 -9.472 -0.225 1.00 0.00 28 GLU M O 20
ATOM 20969 N N . ARG A 1 29 ? 7.268 -10.960 -0.432 1.00 0.00 29 ARG M N 20
ATOM 20970 C CA . ARG A 1 29 ? 7.363 -11.496 0.940 1.00 0.00 29 ARG M CA 20
ATOM 20971 C C . ARG A 1 29 ? 8.508 -12.502 1.061 1.00 0.00 29 ARG M C 20
ATOM 20972 O O . ARG A 1 29 ? 9.256 -12.465 2.036 1.00 0.00 29 ARG M O 20
ATOM 20990 N N . LEU A 1 30 ? 8.685 -13.352 0.046 1.00 0.00 30 LEU M N 20
ATOM 20991 C CA . LEU A 1 30 ? 9.804 -14.301 -0.056 1.00 0.00 30 LEU M CA 20
ATOM 20992 C C . LEU A 1 30 ? 11.158 -13.573 -0.012 1.00 0.00 30 LEU M C 20
ATOM 20993 O O . LEU A 1 30 ? 12.073 -14.037 0.666 1.00 0.00 30 LEU M O 20
ATOM 21008 N N . ARG A 1 31 ? 11.268 -12.404 -0.666 1.00 0.00 31 ARG M N 20
ATOM 21009 C CA . ARG A 1 31 ? 12.475 -11.557 -0.707 1.00 0.00 31 ARG M CA 20
ATOM 21010 C C . ARG A 1 31 ? 12.922 -11.127 0.695 1.00 0.00 31 ARG M C 20
ATOM 21011 O O . ARG A 1 31 ? 14.080 -11.327 1.059 1.00 0.00 31 ARG M O 20
ATOM 21029 N N . SER A 1 32 ? 12.000 -10.607 1.506 1.00 0.00 32 SER M N 20
ATOM 21030 C CA . SER A 1 32 ? 12.275 -10.214 2.897 1.00 0.00 32 SER M CA 20
ATOM 21031 C C . SER A 1 32 ? 12.533 -11.417 3.816 1.00 0.00 32 SER M C 20
ATOM 21032 O O . SER A 1 32 ? 13.445 -11.363 4.646 1.00 0.00 32 SER M O 20
ATOM 21039 N N . ARG A 1 33 ? 11.778 -12.520 3.651 1.00 0.00 33 ARG M N 20
ATOM 21040 C CA . ARG A 1 33 ? 11.950 -13.751 4.451 1.00 0.00 33 ARG M CA 20
ATOM 21041 C C . ARG A 1 33 ? 13.331 -14.383 4.232 1.00 0.00 33 ARG M C 20
ATOM 21042 O O . ARG A 1 33 ? 14.021 -14.696 5.200 1.00 0.00 33 ARG M O 20
ATOM 21060 N N . ALA A 1 34 ? 13.757 -14.493 2.975 1.00 0.00 34 ALA M N 20
ATOM 21061 C CA . ALA A 1 34 ? 15.066 -15.002 2.562 1.00 0.00 34 ALA M CA 20
ATOM 21062 C C . ALA A 1 34 ? 16.248 -14.209 3.154 1.00 0.00 34 ALA M C 20
ATOM 21063 O O . ALA A 1 34 ? 17.243 -14.800 3.578 1.00 0.00 34 ALA M O 20
ATOM 21070 N N . LEU A 1 35 ? 16.130 -12.877 3.221 1.00 0.00 35 LEU M N 20
ATOM 21071 C CA . LEU A 1 35 ? 17.152 -11.978 3.769 1.00 0.00 35 LEU M CA 20
ATOM 21072 C C . LEU A 1 35 ? 17.503 -12.300 5.232 1.00 0.00 35 LEU M C 20
ATOM 21073 O O . LEU A 1 35 ? 18.671 -12.247 5.616 1.00 0.00 35 LEU M O 20
ATOM 21088 N N . SER A 1 36 ? 16.509 -12.697 6.037 1.00 0.00 36 SER M N 20
ATOM 21089 C CA . SER A 1 36 ? 16.698 -13.028 7.457 1.00 0.00 36 SER M CA 20
ATOM 21090 C C . SER A 1 36 ? 17.722 -14.150 7.707 1.00 0.00 36 SER M C 20
ATOM 21091 O O . SER A 1 36 ? 18.483 -14.076 8.669 1.00 0.00 36 SER M O 20
ATOM 21098 N N . ALA A 1 37 ? 17.811 -15.150 6.823 1.00 0.00 37 ALA M N 20
ATOM 21099 C CA . ALA A 1 37 ? 18.778 -16.243 6.945 1.00 0.00 37 ALA M CA 20
ATOM 21100 C C . ALA A 1 37 ? 20.220 -15.780 6.659 1.00 0.00 37 ALA M C 20
ATOM 21101 O O . ALA A 1 37 ? 21.141 -16.148 7.389 1.00 0.00 37 ALA M O 20
ATOM 21108 N N . PHE A 1 38 ? 20.421 -14.940 5.634 1.00 0.00 38 PHE M N 20
ATOM 21109 C CA . PHE A 1 38 ? 21.722 -14.323 5.339 1.00 0.00 38 PHE M CA 20
ATOM 21110 C C . PHE A 1 38 ? 22.149 -13.378 6.479 1.00 0.00 38 PHE M C 20
ATOM 21111 O O . PHE A 1 38 ? 23.306 -13.412 6.908 1.00 0.00 38 PHE M O 20
ATOM 21127 N N . LYS A 1 39 ? 21.207 -12.600 7.031 1.00 0.00 39 LYS M N 20
ATOM 21128 C CA . LYS A 1 39 ? 21.410 -11.719 8.195 1.00 0.00 39 LYS M CA 20
ATOM 21129 C C . LYS A 1 39 ? 21.850 -12.494 9.447 1.00 0.00 39 LYS M C 20
ATOM 21130 O O . LYS A 1 39 ? 22.803 -12.082 10.105 1.00 0.00 39 LYS M O 20
ATOM 21145 N N . LEU A 1 40 ? 21.214 -13.635 9.745 1.00 0.00 40 LEU M N 20
ATOM 21146 C CA . LEU A 1 40 ? 21.584 -14.521 10.866 1.00 0.00 40 LEU M CA 20
ATOM 21147 C C . LEU A 1 40 ? 23.020 -15.072 10.752 1.00 0.00 40 LEU M C 20
ATOM 21148 O O . LEU A 1 40 ? 23.712 -15.196 11.766 1.00 0.00 40 LEU M O 20
ATOM 21163 N N . ARG A 1 41 ? 23.484 -15.376 9.529 1.00 0.00 41 ARG M N 20
ATOM 21164 C CA . ARG A 1 41 ? 24.869 -15.820 9.257 1.00 0.00 41 ARG M CA 20
ATOM 21165 C C . ARG A 1 41 ? 25.892 -14.668 9.202 1.00 0.00 41 ARG M C 20
ATOM 21166 O O . ARG A 1 41 ? 27.096 -14.925 9.144 1.00 0.00 41 ARG M O 20
ATOM 21184 N N . GLY A 1 42 ? 25.442 -13.414 9.252 1.00 0.00 42 GLY M N 20
ATOM 21185 C CA . GLY A 1 42 ? 26.286 -12.213 9.318 1.00 0.00 42 GLY M CA 20
ATOM 21186 C C . GLY A 1 42 ? 26.607 -11.576 7.960 1.00 0.00 42 GLY M C 20
ATOM 21187 O O . GLY A 1 42 ? 27.495 -10.724 7.886 1.00 0.00 42 GLY M O 20
ATOM 21191 N N . LEU A 1 43 ? 25.925 -11.986 6.884 1.00 0.00 43 LEU M N 20
ATOM 21192 C CA . LEU A 1 43 ? 26.095 -11.425 5.544 1.00 0.00 43 LEU M CA 20
ATOM 21193 C C . LEU A 1 43 ? 25.295 -10.123 5.361 1.00 0.00 43 LEU M C 20
ATOM 21194 O O . LEU A 1 43 ? 24.311 -9.858 6.058 1.00 0.00 43 LEU M O 20
ATOM 21209 N N . LEU A 1 44 ? 25.698 -9.346 4.353 1.00 0.00 44 LEU M N 20
ATOM 21210 C CA . LEU A 1 44 ? 25.108 -8.074 3.923 1.00 0.00 44 LEU M CA 20
ATOM 21211 C C . LEU A 1 44 ? 24.730 -8.153 2.431 1.00 0.00 44 LEU M C 20
ATOM 21212 O O . LEU A 1 44 ? 25.130 -7.326 1.612 1.00 0.00 44 LEU M O 20
ATOM 21227 N N . LEU A 1 45 ? 24.003 -9.219 2.085 1.00 0.00 45 LEU M N 20
ATOM 21228 C CA . LEU A 1 45 ? 23.490 -9.524 0.748 1.00 0.00 45 LEU M CA 20
ATOM 21229 C C . LEU A 1 45 ? 22.808 -8.304 0.092 1.00 0.00 45 LEU M C 20
ATOM 21230 O O . LEU A 1 45 ? 21.843 -7.755 0.635 1.00 0.00 45 LEU M O 20
ATOM 21245 N N . ARG A 1 46 ? 23.318 -7.884 -1.073 1.00 0.00 46 ARG M N 20
ATOM 21246 C CA . ARG A 1 46 ? 22.830 -6.723 -1.840 1.00 0.00 46 ARG M CA 20
ATOM 21247 C C . ARG A 1 46 ? 21.366 -6.870 -2.281 1.00 0.00 46 ARG M C 20
ATOM 21248 O O . ARG A 1 46 ? 20.869 -7.979 -2.485 1.00 0.00 46 ARG M O 20
ATOM 21266 N N . GLY A 1 47 ? 20.701 -5.735 -2.525 1.00 0.00 47 GLY M N 20
ATOM 21267 C CA . GLY A 1 47 ? 19.293 -5.676 -2.956 1.00 0.00 47 GLY M CA 20
ATOM 21268 C C . GLY A 1 47 ? 19.022 -6.265 -4.350 1.00 0.00 47 GLY M C 20
ATOM 21269 O O . GLY A 1 47 ? 17.921 -6.752 -4.608 1.00 0.00 47 GLY M O 20
ATOM 21273 N N . GLU A 1 48 ? 20.019 -6.270 -5.240 1.00 0.00 48 GLU M N 20
ATOM 21274 C CA . GLU A 1 48 ? 19.940 -6.917 -6.562 1.00 0.00 48 GLU M CA 20
ATOM 21275 C C . GLU A 1 48 ? 20.063 -8.446 -6.433 1.00 0.00 48 GLU M C 20
ATOM 21276 O O . GLU A 1 48 ? 19.432 -9.206 -7.166 1.00 0.00 48 GLU M O 20
ATOM 21286 N N . ALA A 1 49 ? 20.852 -8.901 -5.457 1.00 0.00 49 ALA M N 20
ATOM 21287 C CA . ALA A 1 49 ? 21.128 -10.312 -5.196 1.00 0.00 49 ALA M CA 20
ATOM 21288 C C . ALA A 1 49 ? 19.973 -11.010 -4.460 1.00 0.00 49 ALA M C 20
ATOM 21289 O O . ALA A 1 49 ? 19.595 -12.123 -4.830 1.00 0.00 49 ALA M O 20
ATOM 21296 N N . ILE A 1 50 ? 19.364 -10.349 -3.464 1.00 0.00 50 ILE M N 20
ATOM 21297 C CA . ILE A 1 50 ? 18.173 -10.876 -2.772 1.00 0.00 50 ILE M CA 20
ATOM 21298 C C . ILE A 1 50 ? 16.980 -11.009 -3.743 1.00 0.00 50 ILE M C 20
ATOM 21299 O O . ILE A 1 50 ? 16.247 -11.996 -3.720 1.00 0.00 50 ILE M O 20
ATOM 21314 N N . LYS A 1 51 ? 16.829 -10.030 -4.647 1.00 0.00 51 LYS M N 20
ATOM 21315 C CA . LYS A 1 51 ? 15.836 -10.026 -5.735 1.00 0.00 51 LYS M CA 20
ATOM 21316 C C . LYS A 1 51 ? 16.079 -11.175 -6.721 1.00 0.00 51 LYS M C 20
ATOM 21317 O O . LYS A 1 51 ? 15.131 -11.850 -7.114 1.00 0.00 51 LYS M O 20
ATOM 21332 N N . TYR A 1 52 ? 17.335 -11.442 -7.088 1.00 0.00 52 TYR M N 20
ATOM 21333 C CA . TYR A 1 52 ? 17.675 -12.562 -7.969 1.00 0.00 52 TYR M CA 20
ATOM 21334 C C . TYR A 1 52 ? 17.210 -13.908 -7.393 1.00 0.00 52 TYR M C 20
ATOM 21335 O O . TYR A 1 52 ? 16.519 -14.667 -8.078 1.00 0.00 52 TYR M O 20
ATOM 21352 N N . LEU A 1 53 ? 17.529 -14.200 -6.121 1.00 0.00 53 LEU M N 20
ATOM 21353 C CA . LEU A 1 53 ? 17.125 -15.473 -5.512 1.00 0.00 53 LEU M CA 20
ATOM 21354 C C . LEU A 1 53 ? 15.631 -15.576 -5.152 1.00 0.00 53 LEU M C 20
ATOM 21355 O O . LEU A 1 53 ? 15.132 -16.695 -5.066 1.00 0.00 53 LEU M O 20
ATOM 21370 N N . THR A 1 54 ? 14.884 -14.470 -5.006 1.00 0.00 54 THR M N 20
ATOM 21371 C CA . THR A 1 54 ? 13.424 -14.574 -4.786 1.00 0.00 54 THR M CA 20
ATOM 21372 C C . THR A 1 54 ? 12.708 -15.167 -6.010 1.00 0.00 54 THR M C 20
ATOM 21373 O O . THR A 1 54 ? 11.773 -15.956 -5.871 1.00 0.00 54 THR M O 20
ATOM 21384 N N . GLU A 1 55 ? 13.190 -14.857 -7.220 1.00 0.00 55 GLU M N 20
ATOM 21385 C CA . GLU A 1 55 ? 12.686 -15.449 -8.470 1.00 0.00 55 GLU M CA 20
ATOM 21386 C C . GLU A 1 55 ? 13.094 -16.930 -8.614 1.00 0.00 55 GLU M C 20
ATOM 21387 O O . GLU A 1 55 ? 12.317 -17.744 -9.120 1.00 0.00 55 GLU M O 20
ATOM 21397 N N . ALA A 1 56 ? 14.280 -17.309 -8.113 1.00 0.00 56 ALA M N 20
ATOM 21398 C CA . ALA A 1 56 ? 14.757 -18.698 -8.067 1.00 0.00 56 ALA M CA 20
ATOM 21399 C C . ALA A 1 56 ? 14.003 -19.582 -7.038 1.00 0.00 56 ALA M C 20
ATOM 21400 O O . ALA A 1 56 ? 14.150 -20.809 -7.048 1.00 0.00 56 ALA M O 20
ATOM 21407 N N . LEU A 1 57 ? 13.183 -18.972 -6.169 1.00 0.00 57 LEU M N 20
ATOM 21408 C CA . LEU A 1 57 ? 12.426 -19.605 -5.073 1.00 0.00 57 LEU M CA 20
ATOM 21409 C C . LEU A 1 57 ? 10.913 -19.296 -5.153 1.00 0.00 57 LEU M C 20
ATOM 21410 O O . LEU A 1 57 ? 10.170 -19.572 -4.210 1.00 0.00 57 LEU M O 20
ATOM 21425 N N . GLN A 1 58 ? 10.448 -18.763 -6.293 1.00 0.00 58 GLN M N 20
ATOM 21426 C CA . GLN A 1 58 ? 9.073 -18.296 -6.552 1.00 0.00 58 GLN M CA 20
ATOM 21427 C C . GLN A 1 58 ? 7.962 -19.329 -6.261 1.00 0.00 58 GLN M C 20
ATOM 21428 O O . GLN A 1 58 ? 6.833 -18.944 -5.951 1.00 0.00 58 GLN M O 20
ATOM 21440 N N . SER A 1 59 ? 8.280 -20.629 -6.324 1.00 0.00 59 SER M N 20
ATOM 21441 C CA . SER A 1 59 ? 7.327 -21.737 -6.118 1.00 0.00 59 SER M CA 20
ATOM 21442 C C . SER A 1 59 ? 7.772 -22.727 -5.021 1.00 0.00 59 SER M C 20
ATOM 21443 O O . SER A 1 59 ? 7.181 -23.802 -4.882 1.00 0.00 59 SER M O 20
ATOM 21450 N N . ILE A 1 60 ? 8.807 -22.393 -4.240 1.00 0.00 60 ILE M N 20
ATOM 21451 C CA . ILE A 1 60 ? 9.257 -23.198 -3.091 1.00 0.00 60 ILE M CA 20
ATOM 21452 C C . ILE A 1 60 ? 8.265 -23.092 -1.921 1.00 0.00 60 ILE M C 20
ATOM 21453 O O . ILE A 1 60 ? 7.705 -22.025 -1.638 1.00 0.00 60 ILE M O 20
ATOM 21468 N N . SER A 1 61 ? 8.054 -24.225 -1.245 1.00 0.00 61 SER M N 20
ATOM 21469 C CA . SER A 1 61 ? 7.197 -24.375 -0.063 1.00 0.00 61 SER M CA 20
ATOM 21470 C C . SER A 1 61 ? 7.587 -23.421 1.074 1.00 0.00 61 SER M C 20
ATOM 21471 O O . SER A 1 61 ? 8.747 -23.370 1.482 1.00 0.00 61 SER M O 20
ATOM 21478 N N . GLU A 1 62 ? 6.610 -22.699 1.635 1.00 0.00 62 GLU M N 20
ATOM 21479 C CA . GLU A 1 62 ? 6.812 -21.657 2.660 1.00 0.00 62 GLU M CA 20
ATOM 21480 C C . GLU A 1 62 ? 7.566 -22.115 3.923 1.00 0.00 62 GLU M C 20
ATOM 21481 O O . GLU A 1 62 ? 8.301 -21.328 4.527 1.00 0.00 62 GLU M O 20
ATOM 21491 N N . LEU A 1 63 ? 7.413 -23.390 4.307 1.00 0.00 63 LEU M N 20
ATOM 21492 C CA . LEU A 1 63 ? 8.037 -23.982 5.502 1.00 0.00 63 LEU M CA 20
ATOM 21493 C C . LEU A 1 63 ? 9.344 -24.744 5.197 1.00 0.00 63 LEU M C 20
ATOM 21494 O O . LEU A 1 63 ? 10.061 -25.138 6.117 1.00 0.00 63 LEU M O 20
ATOM 21509 N N . GLU A 1 64 ? 9.677 -24.906 3.912 1.00 0.00 64 GLU M N 20
ATOM 21510 C CA . GLU A 1 64 ? 10.932 -25.505 3.423 1.00 0.00 64 GLU M CA 20
ATOM 21511 C C . GLU A 1 64 ? 11.950 -24.442 2.962 1.00 0.00 64 GLU M C 20
ATOM 21512 O O . GLU A 1 64 ? 13.122 -24.761 2.768 1.00 0.00 64 GLU M O 20
ATOM 21522 N N . LEU A 1 65 ? 11.520 -23.183 2.799 1.00 0.00 65 LEU M N 20
ATOM 21523 C CA . LEU A 1 65 ? 12.301 -22.062 2.270 1.00 0.00 65 LEU M CA 20
ATOM 21524 C C . LEU A 1 65 ? 13.611 -21.860 3.033 1.00 0.00 65 LEU M C 20
ATOM 21525 O O . LEU A 1 65 ? 14.663 -21.662 2.425 1.00 0.00 65 LEU M O 20
ATOM 21540 N N . GLU A 1 66 ? 13.551 -21.932 4.365 1.00 0.00 66 GLU M N 20
ATOM 21541 C CA . GLU A 1 66 ? 14.702 -21.695 5.237 1.00 0.00 66 GLU M CA 20
ATOM 21542 C C . GLU A 1 66 ? 15.742 -22.832 5.187 1.00 0.00 66 GLU M C 20
ATOM 21543 O O . GLU A 1 66 ? 16.925 -22.586 5.419 1.00 0.00 66 GLU M O 20
ATOM 21553 N N . ASP A 1 67 ? 15.333 -24.062 4.847 1.00 0.00 67 ASP M N 20
ATOM 21554 C CA . ASP A 1 67 ? 16.228 -25.212 4.642 1.00 0.00 67 ASP M CA 20
ATOM 21555 C C . ASP A 1 67 ? 16.776 -25.250 3.200 1.00 0.00 67 ASP M C 20
ATOM 21556 O O . ASP A 1 67 ? 17.946 -25.573 2.985 1.00 0.00 67 ASP M O 20
ATOM 21564 N N . LYS A 1 68 ? 15.954 -24.872 2.212 1.00 0.00 68 LYS M N 20
ATOM 21565 C CA . LYS A 1 68 ? 16.339 -24.735 0.800 1.00 0.00 68 LYS M CA 20
ATOM 21566 C C . LYS A 1 68 ? 17.400 -23.645 0.616 1.00 0.00 68 LYS M C 20
ATOM 21567 O O . LYS A 1 68 ? 18.466 -23.906 0.066 1.00 0.00 68 LYS M O 20
ATOM 21582 N N . LEU A 1 69 ? 17.128 -22.428 1.093 1.00 0.00 69 LEU M N 20
ATOM 21583 C CA . LEU A 1 69 ? 18.037 -21.287 0.970 1.00 0.00 69 LEU M CA 20
ATOM 21584 C C . LEU A 1 69 ? 19.342 -21.472 1.764 1.00 0.00 69 LEU M C 20
ATOM 21585 O O . LEU A 1 69 ? 20.372 -20.898 1.417 1.00 0.00 69 LEU M O 20
ATOM 21600 N N . GLU A 1 70 ? 19.339 -22.325 2.789 1.00 0.00 70 GLU M N 20
ATOM 21601 C CA . GLU A 1 70 ? 20.563 -22.671 3.529 1.00 0.00 70 GLU M CA 20
ATOM 21602 C C . GLU A 1 70 ? 21.601 -23.346 2.607 1.00 0.00 70 GLU M C 20
ATOM 21603 O O . GLU A 1 70 ? 22.804 -23.165 2.802 1.00 0.00 70 GLU M O 20
ATOM 21613 N N . LYS A 1 71 ? 21.158 -24.043 1.548 1.00 0.00 71 LYS M N 20
ATOM 21614 C CA . LYS A 1 71 ? 22.046 -24.631 0.536 1.00 0.00 71 LYS M CA 20
ATOM 21615 C C . LYS A 1 71 ? 22.729 -23.543 -0.297 1.00 0.00 71 LYS M C 20
ATOM 21616 O O . LYS A 1 71 ? 23.909 -23.675 -0.621 1.00 0.00 71 LYS M O 20
ATOM 21631 N N . ILE A 1 72 ? 22.011 -22.454 -0.602 1.00 0.00 72 ILE M N 20
ATOM 21632 C CA . ILE A 1 72 ? 22.555 -21.272 -1.295 1.00 0.00 72 ILE M CA 20
ATOM 21633 C C . ILE A 1 72 ? 23.627 -20.634 -0.411 1.00 0.00 72 ILE M C 20
ATOM 21634 O O . ILE A 1 72 ? 24.755 -20.472 -0.860 1.00 0.00 72 ILE M O 20
ATOM 21649 N N . ILE A 1 73 ? 23.320 -20.356 0.861 1.00 0.00 73 ILE M N 20
ATOM 21650 C CA . ILE A 1 73 ? 24.274 -19.792 1.835 1.00 0.00 73 ILE M CA 20
ATOM 21651 C C . ILE A 1 73 ? 25.539 -20.662 1.929 1.00 0.00 73 ILE M C 20
ATOM 21652 O O . ILE A 1 73 ? 26.651 -20.145 1.815 1.00 0.00 73 ILE M O 20
ATOM 21667 N N . ASN A 1 74 ? 25.392 -21.986 2.041 1.00 0.00 74 ASN M N 20
ATOM 21668 C CA . ASN A 1 74 ? 26.524 -22.919 2.061 1.00 0.00 74 ASN M CA 20
ATOM 21669 C C . ASN A 1 74 ? 27.344 -22.923 0.750 1.00 0.00 74 ASN M C 20
ATOM 21670 O O . ASN A 1 74 ? 28.544 -23.183 0.789 1.00 0.00 74 ASN M O 20
ATOM 21680 N N . ALA A 1 75 ? 26.739 -22.606 -0.402 1.00 0.00 75 ALA M N 20
ATOM 21681 C CA . ALA A 1 75 ? 27.431 -22.505 -1.689 1.00 0.00 75 ALA M CA 20
ATOM 21682 C C . ALA A 1 75 ? 28.135 -21.141 -1.872 1.00 0.00 75 ALA M C 20
ATOM 21683 O O . ALA A 1 75 ? 29.124 -21.045 -2.597 1.00 0.00 75 ALA M O 20
ATOM 21690 N N . VAL A 1 76 ? 27.655 -20.083 -1.202 1.00 0.00 76 VAL M N 20
ATOM 21691 C CA . VAL A 1 76 ? 28.321 -18.768 -1.166 1.00 0.00 76 VAL M CA 20
ATOM 21692 C C . VAL A 1 76 ? 29.623 -18.876 -0.360 1.00 0.00 76 VAL M C 20
ATOM 21693 O O . VAL A 1 76 ? 30.647 -18.326 -0.766 1.00 0.00 76 VAL M O 20
ATOM 21706 N N . GLU A 1 77 ? 29.618 -19.643 0.736 1.00 0.00 77 GLU M N 20
ATOM 21707 C CA . GLU A 1 77 ? 30.823 -19.908 1.547 1.00 0.00 77 GLU M CA 20
ATOM 21708 C C . GLU A 1 77 ? 31.928 -20.680 0.793 1.00 0.00 77 GLU M C 20
ATOM 21709 O O . GLU A 1 77 ? 33.114 -20.500 1.090 1.00 0.00 77 GLU M O 20
ATOM 21719 N N . LYS A 1 78 ? 31.568 -21.515 -0.194 1.00 0.00 78 LYS M N 20
ATOM 21720 C CA . LYS A 1 78 ? 32.514 -22.281 -1.036 1.00 0.00 78 LYS M CA 20
ATOM 21721 C C . LYS A 1 78 ? 33.266 -21.432 -2.072 1.00 0.00 78 LYS M C 20
ATOM 21722 O O . LYS A 1 78 ? 34.272 -21.895 -2.614 1.00 0.00 78 LYS M O 20
ATOM 21737 N N . GLN A 1 79 ? 32.809 -20.208 -2.352 1.00 0.00 79 GLN M N 20
ATOM 21738 C CA . GLN A 1 79 ? 33.453 -19.277 -3.288 1.00 0.00 79 GLN M CA 20
ATOM 21739 C C . GLN A 1 79 ? 34.497 -18.411 -2.548 1.00 0.00 79 GLN M C 20
ATOM 21740 O O . GLN A 1 79 ? 34.155 -17.817 -1.520 1.00 0.00 79 GLN M O 20
ATOM 21752 N N . PRO A 1 80 ? 35.753 -18.309 -3.036 1.00 0.00 80 PRO M N 20
ATOM 21753 C CA . PRO A 1 80 ? 36.763 -17.420 -2.456 1.00 0.00 80 PRO M CA 20
ATOM 21754 C C . PRO A 1 80 ? 36.282 -15.960 -2.365 1.00 0.00 80 PRO M C 20
ATOM 21755 O O . PRO A 1 80 ? 35.796 -15.398 -3.354 1.00 0.00 80 PRO M O 20
ATOM 21763 N N . LEU A 1 81 ? 36.411 -15.349 -1.183 1.00 0.00 81 LEU M N 20
ATOM 21764 C CA . LEU A 1 81 ? 35.951 -13.986 -0.878 1.00 0.00 81 LEU M CA 20
ATOM 21765 C C . LEU A 1 81 ? 36.756 -13.333 0.264 1.00 0.00 81 LEU M C 20
ATOM 21766 O O . LEU A 1 81 ? 37.524 -13.996 0.969 1.00 0.00 81 LEU M O 20
ATOM 21781 N N . SER A 1 82 ? 36.573 -12.021 0.441 1.00 0.00 82 SER M N 20
ATOM 21782 C CA . SER A 1 82 ? 37.310 -11.178 1.406 1.00 0.00 82 SER M CA 20
ATOM 21783 C C . SER A 1 82 ? 36.427 -10.140 2.129 1.00 0.00 82 SER M C 20
ATOM 21784 O O . SER A 1 82 ? 36.935 -9.254 2.820 1.00 0.00 82 SER M O 20
ATOM 21791 N N . SER A 1 83 ? 35.097 -10.225 1.983 1.00 0.00 83 SER M N 20
ATOM 21792 C CA . SER A 1 83 ? 34.093 -9.382 2.664 1.00 0.00 83 SER M CA 20
ATOM 21793 C C . SER A 1 83 ? 32.726 -10.085 2.720 1.00 0.00 83 SER M C 20
ATOM 21794 O O . SER A 1 83 ? 32.473 -11.033 1.973 1.00 0.00 83 SER M O 20
ATOM 21801 N N . ASN A 1 84 ? 31.826 -9.606 3.587 1.00 0.00 84 ASN M N 20
ATOM 21802 C CA . ASN A 1 84 ? 30.511 -10.214 3.849 1.00 0.00 84 ASN M CA 20
ATOM 21803 C C . ASN A 1 84 ? 29.375 -9.624 2.990 1.00 0.00 84 ASN M C 20
ATOM 21804 O O . ASN A 1 84 ? 28.208 -9.972 3.173 1.00 0.00 84 ASN M O 20
ATOM 21814 N N . MET A 1 85 ? 29.690 -8.725 2.051 1.00 0.00 85 MET M N 20
ATOM 21815 C CA . MET A 1 85 ? 28.725 -8.079 1.161 1.00 0.00 85 MET M CA 20
ATOM 21816 C C . MET A 1 85 ? 28.531 -8.885 -0.130 1.00 0.00 85 MET M C 20
ATOM 21817 O O . MET A 1 85 ? 29.160 -8.634 -1.162 1.00 0.00 85 MET M O 20
ATOM 21829 N N . ILE A 1 86 ? 27.674 -9.898 -0.028 1.00 0.00 86 ILE M N 20
ATOM 21830 C CA . ILE A 1 86 ? 27.360 -10.835 -1.123 1.00 0.00 86 ILE M CA 20
ATOM 21831 C C . ILE A 1 86 ? 26.590 -10.114 -2.243 1.00 0.00 86 ILE M C 20
ATOM 21832 O O . ILE A 1 86 ? 25.681 -9.331 -1.971 1.00 0.00 86 ILE M O 20
ATOM 21847 N N . GLU A 1 87 ? 26.923 -10.406 -3.502 1.00 0.00 87 GLU M N 20
ATOM 21848 C CA . GLU A 1 87 ? 26.368 -9.734 -4.688 1.00 0.00 87 GLU M CA 20
ATOM 21849 C C . GLU A 1 87 ? 25.702 -10.712 -5.664 1.00 0.00 87 GLU M C 20
ATOM 21850 O O . GLU A 1 87 ? 25.890 -11.927 -5.580 1.00 0.00 87 GLU M O 20
ATOM 21860 N N . ARG A 1 88 ? 24.929 -10.187 -6.626 1.00 0.00 88 ARG M N 20
ATOM 21861 C CA . ARG A 1 88 ? 24.139 -11.000 -7.564 1.00 0.00 88 ARG M CA 20
ATOM 21862 C C . ARG A 1 88 ? 25.008 -11.971 -8.358 1.00 0.00 88 ARG M C 20
ATOM 21863 O O . ARG A 1 88 ? 24.638 -13.128 -8.491 1.00 0.00 88 ARG M O 20
ATOM 21881 N N . SER A 1 89 ? 26.188 -11.539 -8.803 1.00 0.00 89 SER M N 20
ATOM 21882 C CA . SER A 1 89 ? 27.170 -12.398 -9.489 1.00 0.00 89 SER M CA 20
ATOM 21883 C C . SER A 1 89 ? 27.634 -13.598 -8.639 1.00 0.00 89 SER M C 20
ATOM 21884 O O . SER A 1 89 ? 27.842 -14.694 -9.165 1.00 0.00 89 SER M O 20
ATOM 21891 N N . VAL A 1 90 ? 27.750 -13.423 -7.314 1.00 0.00 90 VAL M N 20
ATOM 21892 C CA . VAL A 1 90 ? 28.103 -14.502 -6.367 1.00 0.00 90 VAL M CA 20
ATOM 21893 C C . VAL A 1 90 ? 26.928 -15.468 -6.169 1.00 0.00 90 VAL M C 20
ATOM 21894 O O . VAL A 1 90 ? 27.112 -16.686 -6.216 1.00 0.00 90 VAL M O 20
ATOM 21907 N N . VAL A 1 91 ? 25.706 -14.951 -6.005 1.00 0.00 91 VAL M N 20
ATOM 21908 C CA . VAL A 1 91 ? 24.484 -15.782 -5.907 1.00 0.00 91 VAL M CA 20
ATOM 21909 C C . VAL A 1 91 ? 24.205 -16.552 -7.206 1.00 0.00 91 VAL M C 20
ATOM 21910 O O . VAL A 1 91 ? 23.854 -17.730 -7.160 1.00 0.00 91 VAL M O 20
ATOM 21923 N N . GLU A 1 92 ? 24.415 -15.929 -8.369 1.00 0.00 92 GLU M N 20
ATOM 21924 C CA . GLU A 1 92 ? 24.294 -16.543 -9.700 1.00 0.00 92 GLU M CA 20
ATOM 21925 C C . GLU A 1 92 ? 25.224 -17.754 -9.922 1.00 0.00 92 GLU M C 20
ATOM 21926 O O . GLU A 1 92 ? 24.995 -18.544 -10.839 1.00 0.00 92 GLU M O 20
ATOM 21936 N N . ALA A 1 93 ? 26.242 -17.927 -9.071 1.00 0.00 93 ALA M N 20
ATOM 21937 C CA . ALA A 1 93 ? 27.143 -19.080 -9.045 1.00 0.00 93 ALA M CA 20
ATOM 21938 C C . ALA A 1 93 ? 26.802 -20.050 -7.889 1.00 0.00 93 ALA M C 20
ATOM 21939 O O . ALA A 1 93 ? 26.909 -21.264 -8.057 1.00 0.00 93 ALA M O 20
ATOM 21946 N N . ALA A 1 94 ? 26.327 -19.545 -6.741 1.00 0.00 94 ALA M N 20
ATOM 21947 C CA . ALA A 1 94 ? 25.860 -20.354 -5.609 1.00 0.00 94 ALA M CA 20
ATOM 21948 C C . ALA A 1 94 ? 24.600 -21.178 -5.933 1.00 0.00 94 ALA M C 20
ATOM 21949 O O . ALA A 1 94 ? 24.479 -22.335 -5.523 1.00 0.00 94 ALA M O 20
ATOM 21956 N N . VAL A 1 95 ? 23.673 -20.614 -6.714 1.00 0.00 95 VAL M N 20
ATOM 21957 C CA . VAL A 1 95 ? 22.455 -21.294 -7.190 1.00 0.00 95 VAL M CA 20
ATOM 21958 C C . VAL A 1 95 ? 22.762 -22.543 -8.039 1.00 0.00 95 VAL M C 20
ATOM 21959 O O . VAL A 1 95 ? 22.010 -23.516 -8.007 1.00 0.00 95 VAL M O 20
ATOM 21972 N N . GLN A 1 96 ? 23.907 -22.557 -8.736 1.00 0.00 96 GLN M N 20
ATOM 21973 C CA . GLN A 1 96 ? 24.350 -23.661 -9.609 1.00 0.00 96 GLN M CA 20
ATOM 21974 C C . GLN A 1 96 ? 24.771 -24.919 -8.822 1.00 0.00 96 GLN M C 20
ATOM 21975 O O . GLN A 1 96 ? 24.778 -26.023 -9.370 1.00 0.00 96 GLN M O 20
ATOM 21987 N N . GLU A 1 97 ? 25.114 -24.765 -7.537 1.00 0.00 97 GLU M N 20
ATOM 21988 C CA . GLU A 1 97 ? 25.527 -25.856 -6.632 1.00 0.00 97 GLU M CA 20
ATOM 21989 C C . GLU A 1 97 ? 24.436 -26.230 -5.611 1.00 0.00 97 GLU M C 20
ATOM 21990 O O . GLU A 1 97 ? 24.574 -27.226 -4.896 1.00 0.00 97 GLU M O 20
ATOM 22000 N N . SER A 1 98 ? 23.354 -25.447 -5.546 1.00 0.00 98 SER M N 20
ATOM 22001 C CA . SER A 1 98 ? 22.274 -25.587 -4.557 1.00 0.00 98 SER M CA 20
ATOM 22002 C C . SER A 1 98 ? 20.866 -25.796 -5.156 1.00 0.00 98 SER M C 20
ATOM 22003 O O . SER A 1 98 ? 19.888 -25.907 -4.406 1.00 0.00 98 SER M O 20
ATOM 22010 N N . SER A 1 99 ? 20.754 -25.878 -6.490 1.00 0.00 99 SER M N 20
ATOM 22011 C CA . SER A 1 99 ? 19.515 -26.140 -7.256 1.00 0.00 99 SER M CA 20
ATOM 22012 C C . SER A 1 99 ? 19.739 -27.127 -8.408 1.00 0.00 99 SER M C 20
ATOM 22013 O O . SER A 1 99 ? 18.869 -28.007 -8.597 1.00 0.00 99 SER M O 20
#

Radius of gyration: 11.06 Å; Cα contacts (8 Å, |Δi|>4): 80; chains: 1; bounding box: 33×21×20 Å